Protein AF-0000000084825171 (afdb_homodimer)

Solvent-accessible surface area (backbone atoms only — not comparable to full-atom values): 63905 Å² total; per-residue (Å²): 72,92,65,50,68,44,88,76,78,43,80,84,52,40,71,54,36,52,53,50,46,59,68,28,72,63,32,46,50,31,42,51,51,48,53,57,51,54,68,60,56,73,58,85,84,44,81,66,50,57,52,48,49,49,51,48,53,42,51,45,36,43,31,54,72,66,54,45,57,58,67,52,37,64,46,62,78,41,59,73,75,48,36,70,67,55,70,53,28,40,68,54,41,49,46,29,39,54,70,18,50,23,52,57,61,36,44,61,56,52,53,44,41,52,76,36,63,24,17,41,34,44,49,69,48,69,61,42,85,61,13,34,35,42,37,31,40,25,32,55,37,86,81,52,26,41,72,44,65,34,46,74,48,43,48,78,45,42,60,82,43,27,67,52,51,51,58,59,58,49,52,33,65,78,68,61,38,54,54,68,27,51,29,23,42,37,43,64,80,45,57,48,39,60,27,93,70,79,4,33,50,55,51,47,26,62,75,41,70,43,75,61,39,67,55,60,39,47,47,55,51,43,44,48,30,50,50,47,14,48,67,42,36,93,61,55,64,69,57,52,43,37,52,53,30,53,65,35,53,68,26,19,45,52,44,49,50,40,42,52,35,14,54,72,75,70,44,82,72,68,82,70,47,75,56,41,89,86,44,77,70,33,54,48,56,30,40,49,46,40,61,72,40,37,70,24,50,40,56,49,50,69,72,64,58,60,74,74,87,41,49,81,53,52,51,63,70,38,74,62,41,58,44,54,44,34,30,42,53,51,54,40,50,64,50,40,55,59,33,54,66,41,46,47,74,63,70,47,29,40,46,45,43,60,50,52,51,51,50,51,50,59,57,42,56,40,47,31,36,63,70,64,52,61,71,37,58,92,48,51,75,74,56,66,80,84,42,68,87,49,35,46,56,80,90,65,44,68,46,40,69,69,25,52,56,45,31,76,74,52,73,75,75,56,64,65,31,55,52,42,21,53,49,38,27,48,52,40,45,66,71,66,52,72,78,79,37,64,58,38,64,42,33,36,62,67,32,74,89,49,68,77,73,69,50,71,68,46,51,54,50,42,38,65,47,36,57,53,90,68,52,74,68,44,50,53,47,30,55,54,29,60,63,43,42,71,71,67,56,63,69,74,84,53,62,78,47,86,44,62,44,43,38,45,23,55,48,43,66,40,54,32,86,87,78,66,40,56,58,35,50,53,49,34,51,51,44,51,60,61,46,36,39,70,50,33,62,48,69,54,65,49,60,59,49,56,50,60,54,55,34,87,86,34,70,79,64,48,62,69,56,50,31,26,48,48,28,36,38,56,47,62,41,64,87,48,58,47,68,67,58,84,78,50,71,67,47,50,58,60,48,97,74,91,65,50,70,44,88,78,80,42,81,84,54,40,70,53,35,53,54,51,46,59,67,28,71,63,32,45,50,31,43,51,52,48,53,56,50,53,66,60,56,72,59,87,84,45,82,67,51,58,52,47,48,49,49,48,51,42,52,46,37,45,30,56,70,66,55,44,55,59,68,53,36,66,46,63,77,44,59,73,75,47,35,70,68,54,71,54,28,39,68,56,42,49,45,29,39,55,69,19,50,22,51,58,61,36,44,60,54,52,54,45,40,52,73,35,63,26,17,41,33,45,48,69,47,67,60,41,87,61,15,33,35,41,37,30,40,26,34,56,38,85,81,54,26,40,72,44,66,34,45,75,48,44,48,80,46,42,59,82,45,28,67,53,49,52,58,61,58,50,52,34,64,79,69,62,38,54,54,69,25,51,28,23,42,36,44,62,80,46,55,47,40,60,26,94,70,79,4,32,49,54,52,47,26,62,75,39,70,44,74,61,40,67,55,60,40,48,47,55,51,44,44,48,30,50,50,48,14,48,67,43,37,93,62,56,62,67,57,51,42,38,53,53,28,52,64,34,54,69,27,17,43,53,46,49,49,42,44,52,35,13,55,72,73,68,44,84,72,67,82,70,47,75,55,42,88,86,44,77,70,31,57,50,56,30,41,50,45,42,61,71,39,38,70,23,49,38,57,48,50,68,71,64,59,60,74,76,87,40,48,80,53,52,51,63,71,38,76,61,42,57,44,53,43,34,30,43,51,52,54,39,48,65,48,39,56,58,32,54,66,43,47,46,73,63,66,46,29,40,47,46,41,62,50,51,51,49,50,52,50,58,56,42,56,38,47,31,36,62,68,63,52,61,71,36,59,92,47,51,76,74,56,66,78,82,42,69,88,49,34,47,57,80,89,65,43,68,47,39,69,69,24,52,56,45,30,76,74,48,74,74,76,56,64,66,31,54,52,42,20,53,49,38,28,49,52,42,45,67,71,66,52,70,77,78,36,65,59,38,62,43,33,35,62,64,32,73,89,50,66,80,73,70,50,71,67,46,50,53,50,42,39,65,47,36,57,52,91,69,52,75,66,44,50,52,48,28,56,55,30,61,63,44,42,71,71,68,57,63,66,76,85,53,62,77,48,87,44,63,42,42,39,45,22,56,48,42,65,39,54,32,87,87,81,65,40,55,58,33,52,53,48,35,52,50,45,52,60,62,45,36,40,69,51,34,63,48,69,54,65,49,60,58,49,56,50,60,54,56,36,87,84,34,69,80,62,48,62,69,56,50,32,25,48,47,29,37,38,55,47,61,41,65,87,47,58,48,70,67,60,84,79,49,72,68,47,50,56,58,49,99

Organism: Latimeria chalumnae (NCBI:txid7897)

Sequence (1184 aa):
CTICWSHFSVKYKGLGDRVGHRQGPQHAAAASEMALQSSVSSFIQTDSDDKVIEAETRSACFLIKHNVPLGASDHATITRKIAQKYASKRSKTTAIIYHALAPEFTQETITASRSGPFTLRLDTSSDTEDKLFLILIRHCHAQTGEIKVALLDLPVCNIGTAESLLECVNVFKCFQIPWQNVVALLCDSTSVNVGQHNSLKTLIEKVSSADLFTLGCTCHLISLCASKAASALSIAVGDVLIRVFYYLDKSAKRKHLLKEYADFVGIEYRKILKRAPTRWLSLGRCVDRFLIMLPASCTFFCRKISTRKLLGIWLVKGPEVKLYMSFSSANVPIFEEANKLFQYETPCIYLVNSALCDFMKKLLLRQIKPNVVADLGTQARKLDFKNTDNQLPNSELFIGFSTKQYIQLNEELSNADVRKYYVNAFDYIVRKFPMEDTVLTCAGLMDYNQRGRYTFQNVETLIGKLSGSFTRQEMDALYDESLSYEQTITPCAHAGFLRQDLLWGAISQIKNPVTGKAACRTLTKLAQLVLTPPHSNADIEHFSMVHKNKTELRSSLSPGIHGALMKMKINSLKADFCYNIPLTASLLQKAKCTICWSHFSVKYKGLGDRVGHRQGPQHAAAASEMALQSSVSSFIQTDSDDKVIEAETRSACFLIKHNVPLGASDHATITRKIAQKYASKRSKTTAIIYHALAPEFTQETITASRSGPFTLRLDTSSDTEDKLFLILIRHCHAQTGEIKVALLDLPVCNIGTAESLLECVNVFKCFQIPWQNVVALLCDSTSVNVGQHNSLKTLIEKVSSADLFTLGCTCHLISLCASKAASALSIAVGDVLIRVFYYLDKSAKRKHLLKEYADFVGIEYRKILKRAPTRWLSLGRCVDRFLIMLPASCTFFCRKISTRKLLGIWLVKGPEVKLYMSFSSANVPIFEEANKLFQYETPCIYLVNSALCDFMKKLLLRQIKPNVVADLGTQARKLDFKNTDNQLPNSELFIGFSTKQYIQLNEELSNADVRKYYVNAFDYIVRKFPMEDTVLTCAGLMDYNQRGRYTFQNVETLIGKLSGSFTRQEMDALYDESLSYEQTITPCAHAGFLRQDLLWGAISQIKNPVTGKAACRTLTKLAQLVLTPPHSNADIEHFSMVHKNKTELRSSLSPGIHGALMKMKINSLKADFCYNIPLTASLLQKAK

Structure (mmCIF, N/CA/C/O backbone):
data_AF-0000000084825171-model_v1
#
loop_
_entity.id
_entity.type
_entity.pdbx_description
1 polymer 'DUF4371 domain-containing protein'
#
loop_
_atom_site.group_PDB
_atom_site.id
_atom_site.type_symbol
_atom_site.label_atom_id
_atom_site.label_alt_id
_atom_site.label_comp_id
_atom_site.label_asym_id
_atom_site.label_entity_id
_atom_site.label_seq_id
_atom_site.pdbx_PDB_ins_code
_atom_site.Cartn_x
_atom_site.Cartn_y
_atom_site.Cartn_z
_atom_site.occupancy
_atom_site.B_iso_or_equiv
_atom_site.auth_seq_id
_atom_site.auth_comp_id
_atom_site.auth_asym_id
_atom_site.auth_atom_id
_atom_site.pdbx_PDB_model_num
ATOM 1 N N . CYS A 1 1 ? -12.703 -16.234 21.594 1 56.69 1 CYS A N 1
ATOM 2 C CA . CYS A 1 1 ? -14.047 -16.172 22.156 1 56.69 1 CYS A CA 1
ATOM 3 C C . CYS A 1 1 ? -15.078 -15.906 21.062 1 56.69 1 CYS A C 1
ATOM 5 O O . CYS A 1 1 ? -14.961 -14.938 20.312 1 56.69 1 CYS A O 1
ATOM 7 N N . THR A 1 2 ? -16.109 -16.812 21.047 1 60.06 2 THR A N 1
ATOM 8 C CA . THR A 1 2 ? -17.125 -16.766 20 1 60.06 2 THR A CA 1
ATOM 9 C C . THR A 1 2 ? -18.047 -15.562 20.203 1 60.06 2 THR A C 1
ATOM 11 O O . THR A 1 2 ? -18.797 -15.188 19.297 1 60.06 2 THR A O 1
ATOM 14 N N . ILE A 1 3 ? -18.125 -14.945 21.312 1 57.69 3 ILE A N 1
ATOM 15 C CA . ILE A 1 3 ? -19.031 -13.867 21.656 1 57.69 3 ILE A CA 1
ATOM 16 C C . ILE A 1 3 ? -18.406 -12.523 21.297 1 57.69 3 ILE A C 1
ATOM 18 O O . ILE A 1 3 ? -19.016 -11.711 20.594 1 57.69 3 ILE A O 1
ATOM 22 N N . CYS A 1 4 ? -17.375 -12.352 21.766 1 53.16 4 CYS A N 1
ATOM 23 C CA . CYS A 1 4 ? -16.766 -11.047 21.547 1 53.16 4 CYS A CA 1
ATOM 24 C C . CYS A 1 4 ? -15.672 -11.125 20.484 1 53.16 4 CYS A C 1
ATOM 26 O O . CYS A 1 4 ? -14.977 -10.141 20.234 1 53.16 4 CYS A O 1
ATOM 28 N N . TRP A 1 5 ? -15.445 -12.336 19.844 1 51.69 5 TRP A N 1
ATOM 29 C CA . TRP A 1 5 ? -14.594 -12.727 18.719 1 51.69 5 TRP A CA 1
ATOM 30 C C . TRP A 1 5 ? -13.141 -12.32 18.984 1 51.69 5 TRP A C 1
ATOM 32 O O . TRP A 1 5 ? -12.422 -11.953 18.047 1 51.69 5 TRP A O 1
ATOM 42 N N . SER A 1 6 ? -12.75 -12.227 20.141 1 55.81 6 SER A N 1
ATOM 43 C CA . SER A 1 6 ? -11.383 -11.969 20.578 1 55.81 6 SER A CA 1
ATOM 44 C C . SER A 1 6 ? -10.625 -13.273 20.812 1 55.81 6 SER A C 1
ATOM 46 O O . SER A 1 6 ? -11.227 -14.305 21.109 1 55.81 6 SER A O 1
ATOM 48 N N . HIS A 1 7 ? -9.398 -13.383 20.328 1 61.5 7 HIS A N 1
ATOM 49 C CA . HIS A 1 7 ? -8.539 -14.5 20.703 1 61.5 7 HIS A CA 1
ATOM 50 C C . HIS A 1 7 ? -7.664 -14.133 21.906 1 61.5 7 HIS A C 1
ATOM 52 O O . HIS A 1 7 ? -7.109 -13.031 21.953 1 61.5 7 HIS A O 1
ATOM 58 N N . PHE A 1 8 ? -7.836 -14.82 23.125 1 60.78 8 PHE A N 1
ATOM 59 C CA . PHE A 1 8 ? -7.016 -14.602 24.312 1 60.78 8 PHE A CA 1
ATOM 60 C C . PHE A 1 8 ? -6.297 -15.883 24.719 1 60.78 8 PHE A C 1
ATOM 62 O O . PHE A 1 8 ? -6.75 -16.984 24.391 1 60.78 8 PHE A O 1
ATOM 69 N N . SER A 1 9 ? -5.051 -15.688 25.172 1 58.34 9 SER A N 1
ATOM 70 C CA . SER A 1 9 ? -4.289 -16.859 25.625 1 58.34 9 SER A CA 1
ATOM 71 C C . SER A 1 9 ? -4.738 -17.312 27.016 1 58.34 9 SER A C 1
ATOM 73 O O . SER A 1 9 ? -4.973 -16.484 27.891 1 58.34 9 SER A O 1
ATOM 75 N N . VAL A 1 10 ? -5.035 -18.562 27.125 1 57 10 VAL A N 1
ATOM 76 C CA . VAL A 1 10 ? -5.375 -19.172 28.406 1 57 10 VAL A CA 1
ATOM 77 C C . VAL A 1 10 ? -4.133 -19.828 29.016 1 57 10 VAL A C 1
ATOM 79 O O . VAL A 1 10 ? -4.246 -20.688 29.891 1 57 10 VAL A O 1
ATOM 82 N N . LYS A 1 11 ? -3.035 -19.578 28.5 1 56.28 11 LYS A N 1
ATOM 83 C CA . LYS A 1 11 ? -1.824 -20.281 28.906 1 56.28 11 LYS A CA 1
ATOM 84 C C . LYS A 1 11 ? -1.428 -19.922 30.344 1 56.28 11 LYS A C 1
ATOM 86 O O . LYS A 1 11 ? -0.804 -20.719 31.031 1 56.28 11 LYS A O 1
ATOM 91 N N . TYR A 1 12 ? -1.75 -18.812 30.828 1 54.28 12 TYR A N 1
ATOM 92 C CA . TYR A 1 12 ? -1.228 -18.375 32.125 1 54.28 12 TYR A CA 1
ATOM 93 C C . TYR A 1 12 ? -2.146 -18.812 33.25 1 54.28 12 TYR A C 1
ATOM 95 O O . TYR A 1 12 ? -1.704 -19.469 34.219 1 54.28 12 TYR A O 1
ATOM 103 N N . LYS A 1 13 ? -3.486 -18.484 33.219 1 63.19 13 LYS A N 1
ATOM 104 C CA . LYS A 1 13 ? -4.344 -18.812 34.375 1 63.19 13 LYS A CA 1
ATOM 105 C C . LYS A 1 13 ? -5.406 -19.828 33.969 1 63.19 13 LYS A C 1
ATOM 107 O O . LYS A 1 13 ? -6.273 -20.172 34.781 1 63.19 13 LYS A O 1
ATOM 112 N N . GLY A 1 14 ? -5.188 -20.281 32.844 1 56.62 14 GLY A N 1
ATOM 113 C CA . GLY A 1 14 ? -6.18 -21.25 32.375 1 56.62 14 GLY A CA 1
ATOM 114 C C . GLY A 1 14 ? -7.602 -20.734 32.469 1 56.62 14 GLY A C 1
ATOM 115 O O . GLY A 1 14 ? -7.969 -19.797 31.781 1 56.62 14 GLY A O 1
ATOM 116 N N . LEU A 1 15 ? -8.258 -21.406 33.594 1 63.34 15 LEU A N 1
ATOM 117 C CA . LEU A 1 15 ? -9.633 -21.031 33.906 1 63.34 15 LEU A CA 1
ATOM 118 C C . LEU A 1 15 ? -9.727 -19.562 34.312 1 63.34 15 LEU A C 1
ATOM 120 O O . LEU A 1 15 ? -10.695 -18.875 33.938 1 63.34 15 LEU A O 1
ATOM 124 N N . GLY A 1 16 ? -8.797 -19.094 34.906 1 66.69 16 GLY A N 1
ATOM 125 C CA . GLY A 1 16 ? -8.773 -17.703 35.344 1 66.69 16 GLY A CA 1
ATOM 126 C C . GLY A 1 16 ? -8.688 -16.719 34.188 1 66.69 16 GLY A C 1
ATOM 127 O O . GLY A 1 16 ? -9.32 -15.672 34.188 1 66.69 16 GLY A O 1
ATOM 128 N N . ASP A 1 17 ? -8.047 -17.078 33.125 1 66.69 17 ASP A N 1
ATOM 129 C CA . ASP A 1 17 ? -7.961 -16.25 31.922 1 66.69 17 ASP A CA 1
ATOM 130 C C . ASP A 1 17 ? -9.305 -16.188 31.188 1 66.69 17 ASP A C 1
ATOM 132 O O . ASP A 1 17 ? -9.703 -15.133 30.703 1 66.69 17 ASP A O 1
ATOM 136 N N . ARG A 1 18 ? -9.992 -17.281 31.25 1 70.5 18 ARG A N 1
ATOM 137 C CA . ARG A 1 18 ? -11.32 -17.328 30.656 1 70.5 18 ARG A CA 1
ATOM 138 C C . ARG A 1 18 ? -12.305 -16.453 31.438 1 70.5 18 ARG A C 1
ATOM 140 O O . ARG A 1 18 ? -13.109 -15.742 30.844 1 70.5 18 ARG A O 1
ATOM 147 N N . VAL A 1 19 ? -12.219 -16.562 32.812 1 70.06 19 VAL A N 1
ATOM 148 C CA . VAL A 1 19 ? -13.086 -15.781 33.688 1 70.06 19 VAL A CA 1
ATOM 149 C C . VAL A 1 19 ? -12.75 -14.297 33.562 1 70.06 19 VAL A C 1
ATOM 151 O O . VAL A 1 19 ? -13.656 -13.453 33.5 1 70.06 19 VAL A O 1
ATOM 154 N N . GLY A 1 20 ? -11.562 -14.008 33.438 1 72 20 GLY A N 1
ATOM 155 C CA . GLY A 1 20 ? -11.156 -12.633 33.25 1 72 20 GLY A CA 1
ATOM 156 C C . GLY A 1 20 ? -11.609 -12.07 31.906 1 72 20 GLY A C 1
ATOM 157 O O . GLY A 1 20 ? -12.086 -10.938 31.828 1 72 20 GLY A O 1
ATOM 158 N N . HIS A 1 21 ? -11.539 -12.852 30.891 1 71.69 21 HIS A N 1
ATOM 159 C CA . HIS A 1 21 ? -12.062 -12.453 29.594 1 71.69 21 HIS A CA 1
ATOM 160 C C . HIS A 1 21 ? -13.562 -12.203 29.641 1 71.69 21 HIS A C 1
ATOM 162 O O . HIS A 1 21 ? -14.055 -11.195 29.125 1 71.69 21 HIS A O 1
ATOM 168 N N . ARG A 1 22 ? -14.234 -13.125 30.156 1 70.25 22 ARG A N 1
ATOM 169 C CA . ARG A 1 22 ? -15.688 -13.047 30.297 1 70.25 22 ARG A CA 1
ATOM 170 C C . ARG A 1 22 ? -16.094 -11.773 31.047 1 70.25 22 ARG A C 1
ATOM 172 O O . ARG A 1 22 ? -17.156 -11.195 30.75 1 70.25 22 ARG A O 1
ATOM 179 N N . GLN A 1 23 ? -15.312 -11.281 31.922 1 67.31 23 GLN A N 1
ATOM 180 C CA . GLN A 1 23 ? -15.633 -10.117 32.75 1 67.31 23 GLN A CA 1
ATOM 181 C C . GLN A 1 23 ? -15.086 -8.836 32.125 1 67.31 23 GLN A C 1
ATOM 183 O O . GLN A 1 23 ? -15.32 -7.738 32.625 1 67.31 23 GLN A O 1
ATOM 188 N N . GLY A 1 24 ? -14.367 -9.016 31.078 1 69 24 GLY A N 1
ATOM 189 C CA . GLY A 1 24 ? -13.797 -7.848 30.422 1 69 24 GLY A CA 1
ATOM 190 C C . GLY A 1 24 ? -14.836 -6.977 29.75 1 69 24 GLY A C 1
ATOM 191 O O . GLY A 1 24 ? -15.883 -7.469 29.328 1 69 24 GLY A O 1
ATOM 192 N N . PRO A 1 25 ? -14.586 -5.742 29.656 1 69.06 25 PRO A N 1
ATOM 193 C CA . PRO A 1 25 ? -15.609 -4.84 29.125 1 69.06 25 PRO A CA 1
ATOM 194 C C . PRO A 1 25 ? -15.945 -5.121 27.656 1 69.06 25 PRO A C 1
ATOM 196 O O . PRO A 1 25 ? -17.109 -5.027 27.25 1 69.06 25 PRO A O 1
ATOM 199 N N . GLN A 1 26 ? -15.086 -5.617 26.969 1 62.16 26 GLN A N 1
ATOM 200 C CA . GLN A 1 26 ? -15.328 -5.898 25.547 1 62.16 26 GLN A CA 1
ATOM 201 C C . GLN A 1 26 ? -16.203 -7.137 25.391 1 62.16 26 GLN A C 1
ATOM 203 O O . GLN A 1 26 ? -17.125 -7.148 24.562 1 62.16 26 GLN A O 1
ATOM 208 N N . HIS A 1 27 ? -15.891 -8.102 26.125 1 64.69 27 HIS A N 1
ATOM 209 C CA . HIS A 1 27 ? -16.719 -9.305 26.094 1 64.69 27 HIS A CA 1
ATOM 210 C C . HIS A 1 27 ? -18.109 -9.023 26.641 1 64.69 27 HIS A C 1
ATOM 212 O O . HIS A 1 27 ? -19.109 -9.445 26.062 1 64.69 27 HIS A O 1
ATOM 218 N N . ALA A 1 28 ? -18.234 -8.297 27.719 1 66.88 28 ALA A N 1
ATOM 219 C CA . ALA A 1 28 ? -19.516 -7.949 28.328 1 66.88 28 ALA A CA 1
ATOM 220 C C . ALA A 1 28 ? -20.375 -7.121 27.375 1 66.88 28 ALA A C 1
ATOM 222 O O . ALA A 1 28 ? -21.578 -7.355 27.25 1 66.88 28 ALA A O 1
ATOM 223 N N . ALA A 1 29 ? -19.828 -6.328 26.641 1 62.91 29 ALA A N 1
ATOM 224 C CA . ALA A 1 29 ? -20.547 -5.508 25.672 1 62.91 29 ALA A CA 1
ATOM 225 C C . ALA A 1 29 ? -20.969 -6.34 24.469 1 62.91 29 ALA A C 1
ATOM 227 O O . ALA A 1 29 ? -22.109 -6.238 24 1 62.91 29 ALA A O 1
ATOM 228 N N . ALA A 1 30 ? -20.141 -7.223 24.047 1 60.22 30 ALA A N 1
ATOM 229 C CA . ALA A 1 30 ? -20.469 -8.117 22.938 1 60.22 30 ALA A CA 1
ATOM 230 C C . ALA A 1 30 ? -21.531 -9.125 23.344 1 60.22 30 ALA A C 1
ATOM 232 O O . ALA A 1 30 ? -22.453 -9.422 22.578 1 60.22 30 ALA A O 1
ATOM 233 N N . ALA A 1 31 ? -21.469 -9.555 24.531 1 62.09 31 ALA A N 1
ATOM 234 C CA . ALA A 1 31 ? -22.453 -10.484 25.062 1 62.09 31 ALA A CA 1
ATOM 235 C C . ALA A 1 31 ? -23.797 -9.805 25.266 1 62.09 31 ALA A C 1
ATOM 237 O O . ALA A 1 31 ? -24.844 -10.398 24.984 1 62.09 31 ALA A O 1
ATOM 238 N N . SER A 1 32 ? -23.766 -8.602 25.703 1 58.75 32 SER A N 1
ATOM 239 C CA . SER A 1 32 ? -25.016 -7.84 25.844 1 58.75 32 SER A CA 1
ATOM 240 C C . SER A 1 32 ? -25.625 -7.547 24.484 1 58.75 32 SER A C 1
ATOM 242 O O . SER A 1 32 ? -26.844 -7.633 24.312 1 58.75 32 SER A O 1
ATOM 244 N N . GLU A 1 33 ? -24.875 -7.297 23.547 1 51.22 33 GLU A N 1
ATOM 245 C CA . GLU A 1 33 ? -25.344 -7.066 22.188 1 51.22 33 GLU A CA 1
ATOM 246 C C . GLU A 1 33 ? -25.812 -8.359 21.547 1 51.22 33 GLU A C 1
ATOM 248 O O . GLU A 1 33 ? -26.828 -8.367 20.844 1 51.22 33 GLU A O 1
ATOM 253 N N . MET A 1 34 ? -25.188 -9.375 21.812 1 48.91 34 MET A N 1
ATOM 254 C CA . MET A 1 34 ? -25.641 -10.688 21.359 1 48.91 34 MET A CA 1
ATOM 255 C C . MET A 1 34 ? -26.938 -11.094 22.047 1 48.91 34 MET A C 1
ATOM 257 O O . MET A 1 34 ? -27.812 -11.695 21.422 1 48.91 34 MET A O 1
ATOM 261 N N . ALA A 1 35 ? -27.062 -10.906 23.328 1 47.69 35 ALA A N 1
ATOM 262 C CA . ALA A 1 35 ? -28.281 -11.172 24.078 1 47.69 35 ALA A CA 1
ATOM 263 C C . ALA A 1 35 ? -29.438 -10.312 23.578 1 47.69 35 ALA A C 1
ATOM 265 O O . ALA A 1 35 ? -30.578 -10.773 23.5 1 47.69 35 ALA A O 1
ATOM 266 N N . LEU A 1 36 ? -29.203 -9.148 23.281 1 39.75 36 LEU A N 1
ATOM 267 C CA . LEU A 1 36 ? -30.234 -8.305 22.703 1 39.75 36 LEU A CA 1
ATOM 268 C C . LEU A 1 36 ? -30.594 -8.781 21.297 1 39.75 36 LEU A C 1
ATOM 270 O O . LEU A 1 36 ? -31.766 -8.711 20.891 1 39.75 36 LEU A O 1
ATOM 274 N N . GLN A 1 37 ? -29.703 -9.375 20.609 1 38.69 37 GLN A N 1
ATOM 275 C CA . GLN A 1 37 ? -29.984 -9.922 19.297 1 38.69 37 GLN A CA 1
ATOM 276 C C . GLN A 1 37 ? -30.734 -11.25 19.391 1 38.69 37 GLN A C 1
ATOM 278 O O . GLN A 1 37 ? -31.547 -11.57 18.531 1 38.69 37 GLN A O 1
ATOM 283 N N . SER A 1 38 ? -30.484 -12.086 20.406 1 36.69 38 SER A N 1
ATOM 284 C CA . SER A 1 38 ? -31.25 -13.32 20.578 1 36.69 38 SER A CA 1
ATOM 285 C C . SER A 1 38 ? -32.719 -13.031 20.844 1 36.69 38 SER A C 1
ATOM 287 O O . SER A 1 38 ? -33.594 -13.773 20.406 1 36.69 38 SER A O 1
ATOM 289 N N . SER A 1 39 ? -33 -12.133 21.734 1 33.31 39 SER A N 1
ATOM 290 C CA . SER A 1 39 ? -34.406 -11.891 22.047 1 33.31 39 SER A CA 1
ATOM 291 C C . SER A 1 39 ? -35.188 -11.352 20.844 1 33.31 39 SER A C 1
ATOM 293 O O . SER A 1 39 ? -36.406 -11.43 20.781 1 33.31 39 SER A O 1
ATOM 295 N N . VAL A 1 40 ? -34.531 -10.648 20.078 1 31.94 40 VAL A N 1
ATOM 296 C CA . VAL A 1 40 ? -35.25 -10.172 18.906 1 31.94 40 VAL A CA 1
ATOM 297 C C . VAL A 1 40 ? -35.406 -11.297 17.891 1 31.94 40 VAL A C 1
ATOM 299 O O . VAL A 1 40 ? -36.062 -11.133 16.859 1 31.94 40 VAL A O 1
ATOM 302 N N . SER A 1 41 ? -34.812 -12.406 18.109 1 30.92 41 SER A N 1
ATOM 303 C CA . SER A 1 41 ? -34.906 -13.539 17.188 1 30.92 41 SER A CA 1
ATOM 304 C C . SER A 1 41 ? -36.312 -14.094 17.109 1 30.92 41 SER A C 1
ATOM 306 O O . SER A 1 41 ? -36.625 -14.898 16.234 1 30.92 41 SER A O 1
ATOM 308 N N . SER A 1 42 ? -37.031 -14.117 18.156 1 30.66 42 SER A N 1
ATOM 309 C CA . SER A 1 42 ? -38.344 -14.789 18.141 1 30.66 42 SER A CA 1
ATOM 310 C C . SER A 1 42 ? -39.312 -14.078 17.219 1 30.66 42 SER A C 1
ATOM 312 O O . SER A 1 42 ? -40.5 -14.461 17.125 1 30.66 42 SER A O 1
ATOM 314 N N . PHE A 1 43 ? -39.125 -12.883 17 1 27.7 43 PHE A N 1
ATOM 315 C CA . PHE A 1 43 ? -40.219 -12.383 16.203 1 27.7 43 PHE A CA 1
ATOM 316 C C . PHE A 1 43 ? -40.312 -13.117 14.867 1 27.7 43 PHE A C 1
ATOM 318 O O . PHE A 1 43 ? -39.312 -13.656 14.383 1 27.7 43 PHE A O 1
ATOM 325 N N . ILE A 1 44 ? -41.531 -13.18 14.102 1 30.05 44 ILE A N 1
ATOM 326 C CA . ILE A 1 44 ? -42.125 -13.844 12.938 1 30.05 44 ILE A CA 1
ATOM 327 C C . ILE A 1 44 ? -41.156 -13.75 11.758 1 30.05 44 ILE A C 1
ATOM 329 O O . ILE A 1 44 ? -40.781 -12.656 11.328 1 30.05 44 ILE A O 1
ATOM 333 N N . GLN A 1 45 ? -40.312 -14.664 11.383 1 37.06 45 GLN A N 1
ATOM 334 C CA . GLN A 1 45 ? -39.438 -15.117 10.305 1 37.06 45 GLN A CA 1
ATOM 335 C C . GLN A 1 45 ? -40.031 -14.789 8.938 1 37.06 45 GLN A C 1
ATOM 337 O O . GLN A 1 45 ? -40.844 -15.562 8.406 1 37.06 45 GLN A O 1
ATOM 342 N N . THR A 1 46 ? -40.656 -13.711 8.711 1 39.84 46 THR A N 1
ATOM 343 C CA . THR A 1 46 ? -41.344 -13.438 7.465 1 39.84 46 THR A CA 1
ATOM 344 C C . THR A 1 46 ? -40.375 -13.352 6.293 1 39.84 46 THR A C 1
ATOM 346 O O . THR A 1 46 ? -39.188 -13.133 6.492 1 39.84 46 THR A O 1
ATOM 349 N N . ASP A 1 47 ? -40.875 -13.656 5.02 1 47.5 47 ASP A N 1
ATOM 350 C CA . ASP A 1 47 ? -40.281 -13.523 3.691 1 47.5 47 ASP A CA 1
ATOM 351 C C . ASP A 1 47 ? -39.312 -12.359 3.645 1 47.5 47 ASP A C 1
ATOM 353 O O . ASP A 1 47 ? -38.281 -12.43 2.957 1 47.5 47 ASP A O 1
ATOM 357 N N . SER A 1 48 ? -39.531 -11.43 4.484 1 53.31 48 SER A N 1
ATOM 358 C CA . SER A 1 48 ? -38.75 -10.18 4.504 1 53.31 48 SER A CA 1
ATOM 359 C C . SER A 1 48 ? -37.375 -10.391 5.129 1 53.31 48 SER A C 1
ATOM 361 O O . SER A 1 48 ? -36.406 -9.766 4.707 1 53.31 48 SER A O 1
ATOM 363 N N . ASP A 1 49 ? -37.219 -11.469 5.949 1 60.78 49 ASP A N 1
ATOM 364 C CA . ASP A 1 49 ? -35.938 -11.664 6.668 1 60.78 49 ASP A CA 1
ATOM 365 C C . ASP A 1 49 ? -34.906 -12.336 5.781 1 60.78 49 ASP A C 1
ATOM 367 O O . ASP A 1 49 ? -33.719 -12.016 5.848 1 60.78 49 ASP A O 1
ATOM 371 N N . ASP A 1 50 ? -35.469 -13.148 4.891 1 71 50 ASP A N 1
ATOM 372 C CA . ASP A 1 50 ? -34.531 -13.836 4 1 71 50 ASP A CA 1
ATOM 373 C C . ASP A 1 50 ? -33.875 -12.859 3.027 1 71 50 ASP A C 1
ATOM 375 O O . ASP A 1 50 ? -32.719 -12.992 2.709 1 71 50 ASP A O 1
ATOM 379 N N . LYS A 1 51 ? -34.688 -11.875 2.803 1 72.88 51 LYS A N 1
ATOM 380 C CA . LYS A 1 51 ? -34.156 -10.898 1.859 1 72.88 51 LYS A CA 1
ATOM 381 C C . LYS A 1 51 ? -33.094 -10.031 2.514 1 72.88 51 LYS A C 1
ATOM 383 O O . LYS A 1 51 ? -32.125 -9.648 1.864 1 72.88 51 LYS A O 1
ATOM 388 N N . VAL A 1 52 ? -33.312 -9.891 3.77 1 78.38 52 VAL A N 1
ATOM 389 C CA . VAL A 1 52 ? -32.344 -9.086 4.508 1 78.38 52 VAL A CA 1
ATOM 390 C C . VAL A 1 52 ? -31.031 -9.859 4.66 1 78.38 52 VAL A C 1
ATOM 392 O O . VAL A 1 52 ? -29.953 -9.312 4.438 1 78.38 52 VAL A O 1
ATOM 395 N N . ILE A 1 53 ? -31.188 -11.148 4.957 1 83.38 53 ILE A N 1
ATOM 396 C CA . ILE A 1 53 ? -30 -11.969 5.172 1 83.38 53 ILE A CA 1
ATOM 397 C C . ILE A 1 53 ? -29.266 -12.156 3.852 1 83.38 53 ILE A C 1
ATOM 399 O O . ILE A 1 53 ? -28.031 -12.211 3.828 1 83.38 53 ILE A O 1
ATOM 403 N N . GLU A 1 54 ? -30.031 -12.258 2.879 1 83.19 54 GLU A N 1
ATOM 404 C CA . GLU A 1 54 ? -29.422 -12.359 1.559 1 83.19 54 GLU A CA 1
ATOM 405 C C . GLU A 1 54 ? -28.625 -11.094 1.219 1 83.19 54 GLU A C 1
ATOM 407 O O . GLU A 1 54 ? -27.516 -11.18 0.688 1 83.19 54 GLU A O 1
ATOM 412 N N . ALA A 1 55 ? -29.234 -9.977 1.527 1 79.56 55 ALA A N 1
ATOM 413 C CA . ALA A 1 55 ? -28.562 -8.703 1.259 1 79.56 55 ALA A CA 1
ATOM 414 C C . ALA A 1 55 ? -27.281 -8.57 2.082 1 79.56 55 ALA A C 1
ATOM 416 O O . ALA A 1 55 ? -26.266 -8.086 1.584 1 79.56 55 ALA A O 1
ATOM 417 N N . GLU A 1 56 ? -27.328 -9.008 3.227 1 84.56 56 GLU A N 1
ATOM 418 C CA . GLU A 1 56 ? -26.156 -8.953 4.105 1 84.56 56 GLU A CA 1
ATOM 419 C C . GLU A 1 56 ? -25.047 -9.875 3.611 1 84.56 56 GLU A C 1
ATOM 421 O O . GLU A 1 56 ? -23.875 -9.516 3.639 1 84.56 56 GLU A O 1
ATOM 426 N N . THR A 1 57 ? -25.469 -11.039 3.186 1 87.06 57 THR A N 1
ATOM 427 C CA . THR A 1 57 ? -24.5 -12.016 2.699 1 87.06 57 THR A CA 1
ATOM 428 C C . THR A 1 57 ? -23.859 -11.531 1.401 1 87.06 57 THR A C 1
ATOM 430 O O . THR A 1 57 ? -22.656 -11.688 1.209 1 87.06 57 THR A O 1
ATOM 433 N N . ARG A 1 58 ? -24.641 -10.953 0.643 1 83.81 58 ARG A N 1
ATOM 434 C CA . ARG A 1 58 ? -24.125 -10.43 -0.612 1 83.81 58 ARG A CA 1
ATOM 435 C C . ARG A 1 58 ? -23.188 -9.242 -0.365 1 83.81 58 ARG A C 1
ATOM 437 O O . ARG A 1 58 ? -22.188 -9.07 -1.064 1 83.81 58 ARG A O 1
ATOM 444 N N . SER A 1 59 ? -23.547 -8.406 0.577 1 84.88 59 SER A N 1
ATOM 445 C CA . SER A 1 59 ? -22.672 -7.301 0.964 1 84.88 59 SER A CA 1
ATOM 446 C C . SER A 1 59 ? -21.328 -7.809 1.467 1 84.88 59 SER A C 1
ATOM 448 O O . SER A 1 59 ? -20.281 -7.207 1.187 1 84.88 59 SER A O 1
ATOM 450 N N . ALA A 1 60 ? -21.375 -8.867 2.184 1 89.06 60 ALA A N 1
ATOM 451 C CA . ALA A 1 60 ? -20.125 -9.477 2.664 1 89.06 60 ALA A CA 1
ATOM 452 C C . ALA A 1 60 ? -19.266 -9.953 1.5 1 89.06 60 ALA A C 1
ATOM 454 O O . ALA A 1 60 ? -18.047 -9.75 1.506 1 89.06 60 ALA A O 1
ATOM 455 N N . CYS A 1 61 ? -19.891 -10.508 0.509 1 88.69 61 CYS A N 1
ATOM 456 C CA . CYS A 1 61 ? -19.172 -10.977 -0.665 1 88.69 61 CYS A CA 1
ATOM 457 C C . CYS A 1 61 ? -18.5 -9.82 -1.396 1 88.69 61 CYS A C 1
ATOM 459 O O . CYS A 1 61 ? -17.391 -9.953 -1.898 1 88.69 61 CYS A O 1
ATOM 461 N N . PHE A 1 62 ? -19.188 -8.719 -1.39 1 86.88 62 PHE A N 1
ATOM 462 C CA . PHE A 1 62 ? -18.625 -7.527 -2.023 1 86.88 62 PHE A CA 1
ATOM 463 C C . PHE A 1 62 ? -17.375 -7.055 -1.299 1 86.88 62 PHE A C 1
ATOM 465 O O . PHE A 1 62 ? -16.375 -6.727 -1.934 1 86.88 62 PHE A O 1
ATOM 472 N N . LEU A 1 63 ? -17.469 -7.012 0.01 1 88.44 63 LEU A N 1
ATOM 473 C CA . LEU A 1 63 ? -16.328 -6.566 0.808 1 88.44 63 LEU A CA 1
ATOM 474 C C . LEU A 1 63 ? -15.125 -7.488 0.606 1 88.44 63 LEU A C 1
ATOM 476 O O . LEU A 1 63 ? -13.992 -7.02 0.514 1 88.44 63 LEU A O 1
ATOM 480 N N . ILE A 1 64 ? -15.414 -8.758 0.479 1 89.56 64 ILE A N 1
ATOM 481 C CA . ILE A 1 64 ? -14.352 -9.75 0.302 1 89.56 64 ILE A CA 1
ATOM 482 C C . ILE A 1 64 ? -13.703 -9.562 -1.067 1 89.56 64 ILE A C 1
ATOM 484 O O . ILE A 1 64 ? -12.477 -9.469 -1.171 1 89.56 64 ILE A O 1
ATOM 488 N N . LYS A 1 65 ? -14.5 -9.5 -2.084 1 88.25 65 LYS A N 1
ATOM 489 C CA . LYS A 1 65 ? -14.023 -9.445 -3.463 1 88.25 65 LYS A CA 1
ATOM 490 C C . LYS A 1 65 ? -13.148 -8.219 -3.699 1 88.25 65 LYS A C 1
ATOM 492 O O . LYS A 1 65 ? -12.133 -8.289 -4.395 1 88.25 65 LYS A O 1
ATOM 497 N N . HIS A 1 66 ? -13.484 -7.191 -3.102 1 86.12 66 HIS A N 1
ATOM 498 C CA . HIS A 1 66 ? -12.812 -5.93 -3.412 1 86.12 66 HIS A CA 1
ATOM 499 C C . HIS A 1 66 ? -11.891 -5.504 -2.277 1 86.12 66 HIS A C 1
ATOM 501 O O . HIS A 1 66 ? -11.453 -4.352 -2.227 1 86.12 66 HIS A O 1
ATOM 507 N N . ASN A 1 67 ? -11.633 -6.336 -1.347 1 87.19 67 ASN A N 1
ATOM 508 C CA . ASN A 1 67 ? -10.68 -6.133 -0.259 1 87.19 67 ASN A CA 1
ATOM 509 C C . ASN A 1 67 ? -11.031 -4.902 0.575 1 87.19 67 ASN A C 1
ATOM 511 O O . ASN A 1 67 ? -10.156 -4.109 0.925 1 87.19 67 ASN A O 1
ATOM 515 N N . VAL A 1 68 ? -12.32 -4.633 0.788 1 88.06 68 VAL A N 1
ATOM 516 C CA . VAL A 1 68 ? -12.789 -3.521 1.614 1 88.06 68 VAL A CA 1
ATOM 517 C C . VAL A 1 68 ? -12.727 -3.914 3.088 1 88.06 68 VAL A C 1
ATOM 519 O O . VAL A 1 68 ? -13.109 -5.027 3.459 1 88.06 68 VAL A O 1
ATOM 522 N N . PRO A 1 69 ? -12.148 -2.945 3.92 1 86.94 69 PRO A N 1
ATOM 523 C CA . PRO A 1 69 ? -12.156 -3.266 5.348 1 86.94 69 PRO A CA 1
ATOM 524 C C . PRO A 1 69 ? -13.555 -3.631 5.859 1 86.94 69 PRO A C 1
ATOM 526 O O . PRO A 1 69 ? -14.547 -3.029 5.441 1 86.94 69 PRO A O 1
ATOM 529 N N . LEU A 1 70 ? -13.633 -4.586 6.758 1 88.12 70 LEU A N 1
ATOM 530 C CA . LEU A 1 70 ? -14.914 -5.086 7.238 1 88.12 70 LEU A CA 1
ATOM 531 C C . LEU A 1 70 ? -15.648 -4.016 8.039 1 88.12 70 LEU A C 1
ATOM 533 O O . LEU A 1 70 ? -16.875 -4.051 8.148 1 88.12 70 LEU A O 1
ATOM 537 N N . GLY A 1 71 ? -14.898 -3.08 8.57 1 84.62 71 GLY A N 1
ATOM 538 C CA . GLY A 1 71 ? -15.523 -1.975 9.281 1 84.62 71 GLY A CA 1
ATOM 539 C C . GLY A 1 71 ? -16.406 -1.112 8.391 1 84.62 71 GLY A C 1
ATOM 540 O O . GLY A 1 71 ? -17.266 -0.382 8.875 1 84.62 71 GLY A O 1
ATOM 541 N N . ALA A 1 72 ? -16.203 -1.139 7.121 1 85.06 72 ALA A N 1
ATOM 542 C CA . ALA A 1 72 ? -17 -0.373 6.168 1 85.06 72 ALA A CA 1
ATOM 543 C C . ALA A 1 72 ? -18.453 -0.844 6.164 1 85.06 72 ALA A C 1
ATOM 545 O O . ALA A 1 72 ? -19.344 -0.135 5.688 1 85.06 72 ALA A O 1
ATOM 546 N N . SER A 1 73 ? -18.672 -2.043 6.637 1 83.62 73 SER A N 1
ATOM 547 C CA . SER A 1 73 ? -20.031 -2.57 6.688 1 83.62 73 SER A CA 1
ATOM 548 C C . SER A 1 73 ? -20.938 -1.676 7.523 1 83.62 73 SER A C 1
ATOM 550 O O . SER A 1 73 ? -22.156 -1.648 7.316 1 83.62 73 SER A O 1
ATOM 552 N N . ASP A 1 74 ? -20.344 -0.945 8.398 1 76.19 74 ASP A N 1
ATOM 553 C CA . ASP A 1 74 ? -21.109 -0.018 9.227 1 76.19 74 ASP A CA 1
ATOM 554 C C . ASP A 1 74 ? -21.734 1.085 8.375 1 76.19 74 ASP A C 1
ATOM 556 O O . ASP A 1 74 ? -22.672 1.749 8.805 1 76.19 74 ASP A O 1
ATOM 560 N N . HIS A 1 75 ? -21.109 1.329 7.246 1 74.25 75 HIS A N 1
ATOM 561 C CA . HIS A 1 75 ? -21.578 2.381 6.348 1 74.25 75 HIS A CA 1
ATOM 562 C C . HIS A 1 75 ? -22.406 1.804 5.211 1 74.25 75 HIS A C 1
ATOM 564 O O . HIS A 1 75 ? -22.844 2.537 4.324 1 74.25 75 HIS A O 1
ATOM 570 N N . ALA A 1 76 ? -22.422 0.506 5.027 1 60.72 76 ALA A N 1
ATOM 571 C CA . ALA A 1 76 ? -23.109 -0.125 3.902 1 60.72 76 ALA A CA 1
ATOM 572 C C . ALA A 1 76 ? -24.547 0.335 3.814 1 60.72 76 ALA A C 1
ATOM 574 O O . ALA A 1 76 ? -25.266 0.381 4.824 1 60.72 76 ALA A O 1
ATOM 575 N N . THR A 1 77 ? -24.797 1.377 2.697 1 55.53 77 THR A N 1
ATOM 576 C CA . THR A 1 77 ? -26.062 2.061 2.459 1 55.53 77 THR A CA 1
ATOM 577 C C . THR A 1 77 ? -27.094 1.095 1.892 1 55.53 77 THR A C 1
ATOM 579 O O . THR A 1 77 ? -26.844 0.408 0.902 1 55.53 77 THR A O 1
ATOM 582 N N . ILE A 1 78 ? -27.906 0.404 2.66 1 51.81 78 ILE A N 1
ATOM 583 C CA . ILE A 1 78 ? -29.016 -0.338 2.094 1 51.81 78 ILE A CA 1
ATOM 584 C C . ILE A 1 78 ? -30.25 0.567 2.006 1 51.81 78 ILE A C 1
ATOM 586 O O . ILE A 1 78 ? -30.328 1.576 2.709 1 51.81 78 ILE A O 1
ATOM 590 N N . THR A 1 79 ? -30.969 0.558 0.977 1 50.59 79 THR A N 1
ATOM 591 C CA . THR A 1 79 ? -32.219 1.312 0.904 1 50.59 79 THR A CA 1
ATOM 592 C C . THR A 1 79 ? -32.781 1.539 2.299 1 50.59 79 THR A C 1
ATOM 594 O O . THR A 1 79 ? -32.562 0.736 3.207 1 50.59 79 THR A O 1
ATOM 597 N N . ARG A 1 80 ? -33.156 2.902 2.465 1 46.44 80 ARG A N 1
ATOM 598 C CA . ARG A 1 80 ? -33.719 3.312 3.748 1 46.44 80 ARG A CA 1
ATOM 599 C C . ARG A 1 80 ? -34.531 2.176 4.391 1 46.44 80 ARG A C 1
ATOM 601 O O . ARG A 1 80 ? -34.406 1.946 5.598 1 46.44 80 ARG A O 1
ATOM 608 N N . LYS A 1 81 ? -35.312 1.532 3.527 1 49.16 81 LYS A N 1
ATOM 609 C CA . LYS A 1 81 ? -36.156 0.478 4.078 1 49.16 81 LYS A CA 1
ATOM 610 C C . LYS A 1 81 ? -35.312 -0.708 4.547 1 49.16 81 LYS A C 1
ATOM 612 O O . LYS A 1 81 ? -35.562 -1.269 5.617 1 49.16 81 LYS A O 1
ATOM 617 N N . ILE A 1 82 ? -34.375 -1.068 3.729 1 52.56 82 ILE A N 1
ATOM 618 C CA . ILE A 1 82 ? -33.5 -2.172 4.094 1 52.56 82 ILE A CA 1
ATOM 619 C C . ILE A 1 82 ? -32.531 -1.71 5.16 1 52.56 82 ILE A C 1
ATOM 621 O O . ILE A 1 82 ? -32.188 -2.467 6.078 1 52.56 82 ILE A O 1
ATOM 625 N N . ALA A 1 83 ? -32.219 -0.494 5.035 1 54.97 83 ALA A N 1
ATOM 626 C CA . ALA A 1 83 ? -31.25 0.08 5.969 1 54.97 83 ALA A CA 1
ATOM 627 C C . ALA A 1 83 ? -31.766 0.007 7.406 1 54.97 83 ALA A C 1
ATOM 629 O O . ALA A 1 83 ? -30.984 -0.165 8.344 1 54.97 83 ALA A O 1
ATOM 630 N N . GLN A 1 84 ? -33.094 0.05 7.355 1 56.5 84 GLN A N 1
ATOM 631 C CA . GLN A 1 84 ? -33.656 0.032 8.695 1 56.5 84 GLN A CA 1
ATOM 632 C C . GLN A 1 84 ? -33.531 -1.341 9.344 1 56.5 84 GLN A C 1
ATOM 634 O O . GLN A 1 84 ? -33.406 -1.446 10.562 1 56.5 84 GLN A O 1
ATOM 639 N N . LYS A 1 85 ? -33.562 -2.344 8.43 1 58.81 85 LYS A N 1
ATOM 640 C CA . LYS A 1 85 ? -33.469 -3.693 8.977 1 58.81 85 LYS A CA 1
ATOM 641 C C . LYS A 1 85 ? -32.031 -4.238 8.867 1 58.81 85 LYS A C 1
ATOM 643 O O . LYS A 1 85 ? -31.703 -5.254 9.477 1 58.81 85 LYS A O 1
ATOM 648 N N . TYR A 1 86 ? -31.375 -3.592 7.977 1 62.5 86 TYR A N 1
ATOM 649 C CA . TYR A 1 86 ? -29.984 -4.008 7.77 1 62.5 86 TYR A CA 1
ATOM 650 C C . TYR A 1 86 ? -29.172 -3.801 9.031 1 62.5 86 TYR A C 1
ATOM 652 O O . TYR A 1 86 ? -29.094 -2.688 9.562 1 62.5 86 TYR A O 1
ATOM 660 N N . ALA A 1 87 ? -28.812 -4.84 9.617 1 65.31 87 ALA A N 1
ATOM 661 C CA . ALA A 1 87 ? -28.141 -4.746 10.914 1 65.31 87 ALA A CA 1
ATOM 662 C C . ALA A 1 87 ? -26.703 -5.234 10.828 1 65.31 87 ALA A C 1
ATOM 664 O O . ALA A 1 87 ? -26 -5.301 11.844 1 65.31 87 ALA A O 1
ATOM 665 N N . SER A 1 88 ? -26.312 -5.52 9.586 1 73.88 88 SER A N 1
ATOM 666 C CA . SER A 1 88 ? -25.016 -6.176 9.555 1 73.88 88 SER A CA 1
ATOM 667 C C . SER A 1 88 ? -23.891 -5.164 9.695 1 73.88 88 SER A C 1
ATOM 669 O O . SER A 1 88 ? -23.578 -4.426 8.758 1 73.88 88 SER A O 1
ATOM 671 N N . LYS A 1 89 ? -23.469 -5.133 10.859 1 79.44 89 LYS A N 1
ATOM 672 C CA . LYS A 1 89 ? -22.266 -4.344 11.141 1 79.44 89 LYS A CA 1
ATOM 673 C C . LYS A 1 89 ? -21.016 -5.207 11.078 1 79.44 89 LYS A C 1
ATOM 675 O O . LYS A 1 89 ? -21.031 -6.309 10.523 1 79.44 89 LYS A O 1
ATOM 680 N N . ARG A 1 90 ? -20.016 -4.758 11.523 1 83.38 90 ARG A N 1
ATOM 681 C CA . ARG A 1 90 ? -18.719 -5.387 11.383 1 83.38 90 ARG A CA 1
ATOM 682 C C . ARG A 1 90 ? -18.719 -6.789 11.984 1 83.38 90 ARG A C 1
ATOM 684 O O . ARG A 1 90 ? -18.297 -7.75 11.336 1 83.38 90 ARG A O 1
ATOM 691 N N . SER A 1 91 ? -19.219 -6.926 13.141 1 82.56 91 SER A N 1
ATOM 692 C CA . SER A 1 91 ? -19.172 -8.203 13.852 1 82.56 91 SER A CA 1
ATOM 693 C C . SER A 1 91 ? -20.047 -9.25 13.172 1 82.56 91 SER A C 1
ATOM 695 O O . SER A 1 91 ? -19.625 -10.398 13.016 1 82.56 91 SER A O 1
ATOM 697 N N . LYS A 1 92 ? -21.234 -8.875 12.859 1 85.62 92 LYS A N 1
ATOM 698 C CA . LYS A 1 92 ? -22.125 -9.812 12.18 1 85.62 92 LYS A CA 1
ATOM 699 C C . LYS A 1 92 ? -21.562 -10.188 10.805 1 85.62 92 LYS A C 1
ATOM 701 O O . LYS A 1 92 ? -21.641 -11.352 10.398 1 85.62 92 LYS A O 1
ATOM 706 N N . THR A 1 93 ? -21.094 -9.203 10.07 1 90.38 93 THR A N 1
ATOM 707 C CA . THR A 1 93 ? -20.5 -9.477 8.766 1 90.38 93 THR A CA 1
ATOM 708 C C . THR A 1 93 ? -19.344 -10.469 8.898 1 90.38 93 THR A C 1
ATOM 710 O O . THR A 1 93 ? -19.234 -11.398 8.102 1 90.38 93 THR A O 1
ATOM 713 N N . THR A 1 94 ? -18.531 -10.266 9.883 1 90.69 94 THR A N 1
ATOM 714 C CA . THR A 1 94 ? -17.422 -11.164 10.141 1 90.69 94 THR A CA 1
ATOM 715 C C . THR A 1 94 ? -17.922 -12.578 10.438 1 90.69 94 THR A C 1
ATOM 717 O O . THR A 1 94 ? -17.344 -13.555 9.969 1 90.69 94 THR A O 1
ATOM 720 N N . ALA A 1 95 ? -18.984 -12.656 11.172 1 90.19 95 ALA A N 1
ATOM 721 C CA . ALA A 1 95 ? -19.562 -13.953 11.523 1 90.19 95 ALA A CA 1
ATOM 722 C C . ALA A 1 95 ? -20.109 -14.656 10.289 1 90.19 95 ALA A C 1
ATOM 724 O O . ALA A 1 95 ? -19.953 -15.875 10.133 1 90.19 95 ALA A O 1
ATOM 725 N N . ILE A 1 96 ? -20.719 -13.953 9.453 1 92.56 96 ILE A N 1
ATOM 726 C CA . ILE A 1 96 ? -21.266 -14.516 8.227 1 92.56 96 ILE A CA 1
ATOM 727 C C . ILE A 1 96 ? -20.141 -15.109 7.383 1 92.56 96 ILE A C 1
ATOM 729 O O . ILE A 1 96 ? -20.266 -16.219 6.859 1 92.56 96 ILE A O 1
ATOM 733 N N . ILE A 1 97 ? -19.062 -14.398 7.289 1 93.31 97 ILE A N 1
ATOM 734 C CA . ILE A 1 97 ? -17.938 -14.828 6.473 1 93.31 97 ILE A CA 1
ATOM 735 C C . ILE A 1 97 ? -17.281 -16.062 7.086 1 93.31 97 ILE A C 1
ATOM 737 O O . ILE A 1 97 ? -17.031 -17.047 6.391 1 93.31 97 ILE A O 1
ATOM 741 N N . TYR A 1 98 ? -17.109 -16.016 8.375 1 92.19 98 TYR A N 1
ATOM 742 C CA . TYR A 1 98 ? -16.328 -17.031 9.07 1 92.19 98 TYR A CA 1
ATOM 743 C C . TYR A 1 98 ? -17.141 -18.297 9.273 1 92.19 98 TYR A C 1
ATOM 745 O O . TYR A 1 98 ? -16.625 -19.406 9.109 1 92.19 98 TYR A O 1
ATOM 753 N N . HIS A 1 99 ? -18.406 -18.203 9.57 1 91.25 99 HIS A N 1
ATOM 754 C CA . HIS A 1 99 ? -19.172 -19.375 9.984 1 91.25 99 HIS A CA 1
ATOM 755 C C . HIS A 1 99 ? -20.047 -19.891 8.844 1 91.25 99 HIS A C 1
ATOM 757 O O . HIS A 1 99 ? -20.422 -21.062 8.844 1 91.25 99 HIS A O 1
ATOM 763 N N . ALA A 1 100 ? -20.312 -19.062 7.945 1 93.12 100 ALA A N 1
ATOM 764 C CA . ALA A 1 100 ? -21.25 -19.516 6.926 1 93.12 100 ALA A CA 1
ATOM 765 C C . ALA A 1 100 ? -20.578 -19.609 5.559 1 93.12 100 ALA A C 1
ATOM 767 O O . ALA A 1 100 ? -20.438 -20.703 5.008 1 93.12 100 ALA A O 1
ATOM 768 N N . LEU A 1 101 ? -20.047 -18.547 5.066 1 93.25 101 LEU A N 1
ATOM 769 C CA . LEU A 1 101 ? -19.547 -18.484 3.697 1 93.25 101 LEU A CA 1
ATOM 770 C C . LEU A 1 101 ? -18.297 -19.344 3.529 1 93.25 101 LEU A C 1
ATOM 772 O O . LEU A 1 101 ? -18.281 -20.25 2.695 1 93.25 101 LEU A O 1
ATOM 776 N N . ALA A 1 102 ? -17.25 -19.125 4.328 1 93.69 102 ALA A N 1
ATOM 777 C CA . ALA A 1 102 ? -15.969 -19.797 4.168 1 93.69 102 ALA A CA 1
ATOM 778 C C . ALA A 1 102 ? -16.141 -21.312 4.281 1 93.69 102 ALA A C 1
ATOM 780 O O . ALA A 1 102 ? -15.688 -22.062 3.406 1 93.69 102 ALA A O 1
ATOM 781 N N . PRO A 1 103 ? -16.859 -21.797 5.316 1 92.12 103 PRO A N 1
ATOM 782 C CA . PRO A 1 103 ? -17.031 -23.25 5.418 1 92.12 103 PRO A CA 1
ATOM 783 C C . PRO A 1 103 ? -17.828 -23.844 4.258 1 92.12 103 PRO A C 1
ATOM 785 O O . PRO A 1 103 ? -17.5 -24.938 3.781 1 92.12 103 PRO A O 1
ATOM 788 N N . GLU A 1 104 ? -18.797 -23.156 3.795 1 91.56 104 GLU A N 1
ATOM 789 C CA . GLU A 1 104 ? -19.641 -23.656 2.715 1 91.56 104 GLU A CA 1
ATOM 790 C C . GLU A 1 104 ? -18.828 -23.875 1.439 1 91.56 104 GLU A C 1
ATOM 792 O O . GLU A 1 104 ? -18.969 -24.922 0.789 1 91.56 104 GLU A O 1
ATOM 797 N N . PHE A 1 105 ? -18.047 -23.031 1.139 1 89.62 105 PHE A N 1
ATOM 798 C CA . PHE A 1 105 ? -17.359 -23.094 -0.143 1 89.62 105 PHE A CA 1
ATOM 799 C C . PHE A 1 105 ? -16.062 -23.875 -0.025 1 89.62 105 PHE A C 1
ATOM 801 O O . PHE A 1 105 ? -15.383 -24.125 -1.026 1 89.62 105 PHE A O 1
ATOM 808 N N . THR A 1 106 ? -15.68 -24.281 1.151 1 92.56 106 THR A N 1
ATOM 809 C CA . THR A 1 106 ? -14.539 -25.172 1.345 1 92.56 106 THR A CA 1
ATOM 810 C C . THR A 1 106 ? -14.984 -26.625 1.399 1 92.56 106 THR A C 1
ATOM 812 O O . THR A 1 106 ? -14.195 -27.531 1.151 1 92.56 106 THR A O 1
ATOM 815 N N . GLN A 1 107 ? -16.281 -26.797 1.6 1 90.62 107 GLN A N 1
ATOM 816 C CA . GLN A 1 107 ? -16.812 -28.141 1.807 1 90.62 107 GLN A CA 1
ATOM 817 C C . GLN A 1 107 ? -16.672 -28.984 0.547 1 90.62 107 GLN A C 1
ATOM 819 O O . GLN A 1 107 ? -16.406 -30.188 0.629 1 90.62 107 GLN A O 1
ATOM 824 N N . GLU A 1 108 ? -16.844 -28.422 -0.53 1 85.94 108 GLU A N 1
ATOM 825 C CA . GLU A 1 108 ? -16.688 -29.156 -1.784 1 85.94 108 GLU A CA 1
ATOM 826 C C . GLU A 1 108 ? -15.273 -29.703 -1.934 1 85.94 108 GLU A C 1
ATOM 828 O O . GLU A 1 108 ? -15.094 -30.844 -2.359 1 85.94 108 GLU A O 1
ATOM 833 N N . THR A 1 109 ? -14.422 -28.922 -1.58 1 90.88 109 THR A N 1
ATOM 834 C CA . THR A 1 109 ? -13.016 -29.312 -1.689 1 90.88 109 THR A CA 1
ATOM 835 C C . THR A 1 109 ? -12.695 -30.438 -0.7 1 90.88 109 THR A C 1
ATOM 837 O O . THR A 1 109 ? -11.984 -31.391 -1.039 1 90.88 109 THR A O 1
ATOM 840 N N . ILE A 1 110 ? -13.18 -30.328 0.442 1 93.88 110 ILE A N 1
ATOM 841 C CA . ILE A 1 110 ? -12.945 -31.328 1.469 1 93.88 110 ILE A CA 1
ATOM 842 C C . ILE A 1 110 ? -13.523 -32.688 1.014 1 93.88 110 ILE A C 1
ATOM 844 O O . ILE A 1 110 ? -12.844 -33.688 1.083 1 93.88 110 ILE A O 1
ATOM 848 N N . THR A 1 111 ? -14.656 -32.625 0.493 1 92.06 111 THR A N 1
ATOM 849 C CA . THR A 1 111 ? -15.32 -33.844 0.038 1 92.06 111 THR A CA 1
ATOM 850 C C . THR A 1 111 ? -14.555 -34.469 -1.127 1 92.06 111 THR A C 1
ATOM 852 O O . THR A 1 111 ? -14.352 -35.688 -1.159 1 92.06 111 THR A O 1
ATOM 855 N N . ALA A 1 112 ? -14.156 -33.688 -2.025 1 89.94 112 ALA A N 1
ATOM 856 C CA . ALA A 1 112 ? -13.406 -34.156 -3.18 1 89.94 112 ALA A CA 1
ATOM 857 C C . ALA A 1 112 ? -12.078 -34.781 -2.746 1 89.94 112 ALA A C 1
ATOM 859 O O . ALA A 1 112 ? -11.648 -35.812 -3.303 1 89.94 112 ALA A O 1
ATOM 860 N N . SER A 1 113 ? -11.438 -34.219 -1.744 1 92.25 113 SER A N 1
ATOM 861 C CA . SER A 1 113 ? -10.133 -34.688 -1.283 1 92.25 113 SER A CA 1
ATOM 862 C C . SER A 1 113 ? -10.258 -36 -0.514 1 92.25 113 SER A C 1
ATOM 864 O O . SER A 1 113 ? -9.297 -36.75 -0.436 1 92.25 113 SER A O 1
ATOM 866 N N . ARG A 1 114 ? -11.438 -36.188 -0.033 1 91.88 114 ARG A N 1
ATOM 867 C CA . ARG A 1 114 ? -11.68 -37.438 0.682 1 91.88 114 ARG A CA 1
ATOM 868 C C . ARG A 1 114 ? -11.953 -38.594 -0.29 1 91.88 114 ARG A C 1
ATOM 870 O O . ARG A 1 114 ? -11.602 -39.719 -0.014 1 91.88 114 ARG A O 1
ATOM 877 N N . SER A 1 115 ? -12.531 -38.25 -1.388 1 87 115 SER A N 1
ATOM 878 C CA . SER A 1 115 ? -13.094 -39.281 -2.254 1 87 115 SER A CA 1
ATOM 879 C C . SER A 1 115 ? -12.117 -39.688 -3.355 1 87 115 SER A C 1
ATOM 881 O O . SER A 1 115 ? -12.227 -40.75 -3.943 1 87 115 SER A O 1
ATOM 883 N N . GLY A 1 116 ? -11.234 -38.812 -3.691 1 84.88 116 GLY A N 1
ATOM 884 C CA . GLY A 1 116 ? -10.391 -39.094 -4.84 1 84.88 116 GLY A CA 1
ATOM 885 C C . GLY A 1 116 ? -9.016 -38.469 -4.754 1 84.88 116 GLY A C 1
ATOM 886 O O . GLY A 1 116 ? -8.688 -37.812 -3.758 1 84.88 116 GLY A O 1
ATOM 887 N N . PRO A 1 117 ? -8.258 -38.719 -5.766 1 88.62 117 PRO A N 1
ATOM 888 C CA . PRO A 1 117 ? -6.887 -38.219 -5.793 1 88.62 117 PRO A CA 1
ATOM 889 C C . PRO A 1 117 ? -6.824 -36.719 -5.953 1 88.62 117 PRO A C 1
ATOM 891 O O . PRO A 1 117 ? -7.664 -36.125 -6.637 1 88.62 117 PRO A O 1
ATOM 894 N N . PHE A 1 118 ? -5.809 -36.062 -5.324 1 92.62 118 PHE A N 1
ATOM 895 C CA . PHE A 1 118 ? -5.594 -34.625 -5.461 1 92.62 118 PHE A CA 1
ATOM 896 C C . PHE A 1 118 ? -4.113 -34.281 -5.332 1 92.62 118 PHE A C 1
ATOM 898 O O . PHE A 1 118 ? -3.311 -35.125 -4.922 1 92.62 118 PHE A O 1
ATOM 905 N N . THR A 1 119 ? -3.775 -33.156 -5.77 1 92.62 119 THR A N 1
ATOM 906 C CA . THR A 1 119 ? -2.428 -32.625 -5.602 1 92.62 119 THR A CA 1
ATOM 907 C C . THR A 1 119 ? -2.389 -31.609 -4.473 1 92.62 119 THR A C 1
ATOM 909 O O . THR A 1 119 ? -3.287 -30.781 -4.355 1 92.62 119 THR A O 1
ATOM 912 N N . LEU A 1 120 ? -1.387 -31.766 -3.682 1 92.5 120 LEU A N 1
ATOM 913 C CA . LEU A 1 120 ? -1.181 -30.828 -2.582 1 92.5 120 LEU A CA 1
ATOM 914 C C . LEU A 1 120 ? -0.19 -29.734 -2.977 1 92.5 120 LEU A C 1
ATOM 916 O O . LEU A 1 120 ? 0.936 -30.031 -3.383 1 92.5 120 LEU A O 1
ATOM 920 N N . ARG A 1 121 ? -0.67 -28.578 -2.883 1 90.62 121 ARG A N 1
ATOM 921 C CA . ARG A 1 121 ? 0.207 -27.438 -3.135 1 90.62 121 ARG A CA 1
ATOM 922 C C . ARG A 1 121 ? 0.448 -26.641 -1.858 1 90.62 121 ARG A C 1
ATOM 924 O O . ARG A 1 121 ? -0.5 -26.234 -1.189 1 90.62 121 ARG A O 1
ATOM 931 N N . LEU A 1 122 ? 1.711 -26.406 -1.626 1 88.94 122 LEU A N 1
ATOM 932 C CA . LEU A 1 122 ? 2.111 -25.719 -0.405 1 88.94 122 LEU A CA 1
ATOM 933 C C . LEU A 1 122 ? 2.982 -24.516 -0.725 1 88.94 122 LEU A C 1
ATOM 935 O O . LEU A 1 122 ? 3.871 -24.594 -1.576 1 88.94 122 LEU A O 1
ATOM 939 N N . ASP A 1 123 ? 2.635 -23.438 -0.121 1 84.81 123 ASP A N 1
ATOM 940 C CA . ASP A 1 123 ? 3.4 -22.219 -0.316 1 84.81 123 ASP A CA 1
ATOM 941 C C . ASP A 1 123 ? 3.344 -21.328 0.925 1 84.81 123 ASP A C 1
ATOM 943 O O . ASP A 1 123 ? 2.463 -21.484 1.772 1 84.81 123 ASP A O 1
ATOM 947 N N . THR A 1 124 ? 4.316 -20.5 1.032 1 83.81 124 THR A N 1
ATOM 948 C CA . THR A 1 124 ? 4.367 -19.578 2.162 1 83.81 124 THR A CA 1
ATOM 949 C C . THR A 1 124 ? 4.199 -18.141 1.693 1 83.81 124 THR A C 1
ATOM 951 O O . THR A 1 124 ? 4.711 -17.75 0.637 1 83.81 124 THR A O 1
ATOM 954 N N . SER A 1 125 ? 3.484 -17.359 2.455 1 79.38 125 SER A N 1
ATOM 955 C CA . SER A 1 125 ? 3.281 -15.945 2.129 1 79.38 125 SER A CA 1
ATOM 956 C C . SER A 1 125 ? 4.535 -15.125 2.404 1 79.38 125 SER A C 1
ATOM 958 O O . SER A 1 125 ? 5.492 -15.625 3.004 1 79.38 125 SER A O 1
ATOM 960 N N . SER A 1 126 ? 4.477 -13.914 1.88 1 74.06 126 SER A N 1
ATOM 961 C CA . SER A 1 126 ? 5.559 -12.984 2.189 1 74.06 126 SER A CA 1
ATOM 962 C C . SER A 1 126 ? 5.543 -12.594 3.662 1 74.06 126 SER A C 1
ATOM 964 O O . SER A 1 126 ? 4.512 -12.695 4.328 1 74.06 126 SER A O 1
ATOM 966 N N . ASP A 1 127 ? 6.629 -12.156 4.066 1 63.97 127 ASP A N 1
ATOM 967 C CA . ASP A 1 127 ? 6.781 -11.789 5.469 1 63.97 127 ASP A CA 1
ATOM 968 C C . ASP A 1 127 ? 5.984 -10.531 5.797 1 63.97 127 ASP A C 1
ATOM 970 O O . ASP A 1 127 ? 6.117 -9.508 5.121 1 63.97 127 ASP A O 1
ATOM 974 N N . THR A 1 128 ? 5.012 -10.609 6.457 1 68.44 128 THR A N 1
ATOM 975 C CA . THR A 1 128 ? 4.309 -9.492 7.07 1 68.44 128 THR A CA 1
ATOM 976 C C . THR A 1 128 ? 4.375 -9.586 8.594 1 68.44 128 THR A C 1
ATOM 978 O O . THR A 1 128 ? 5.461 -9.727 9.164 1 68.44 128 THR A O 1
ATOM 981 N N . GLU A 1 129 ? 3.332 -9.438 9.312 1 71.69 129 GLU A N 1
ATOM 982 C CA . GLU A 1 129 ? 3.291 -9.68 10.75 1 71.69 129 GLU A CA 1
ATOM 983 C C . GLU A 1 129 ? 3.387 -11.172 11.062 1 71.69 129 GLU A C 1
ATOM 985 O O . GLU A 1 129 ? 4.207 -11.586 11.883 1 71.69 129 GLU A O 1
ATOM 990 N N . ASP A 1 130 ? 2.635 -11.898 10.359 1 80.62 130 ASP A N 1
ATOM 991 C CA . ASP A 1 130 ? 2.654 -13.359 10.422 1 80.62 130 ASP A CA 1
ATOM 992 C C . ASP A 1 130 ? 2.863 -13.961 9.031 1 80.62 130 ASP A C 1
ATOM 994 O O . ASP A 1 130 ? 2.4 -13.406 8.031 1 80.62 130 ASP A O 1
ATOM 998 N N . LYS A 1 131 ? 3.693 -14.93 9.078 1 85.94 131 LYS A N 1
ATOM 999 C CA . LYS A 1 131 ? 3.828 -15.695 7.836 1 85.94 131 LYS A CA 1
ATOM 1000 C C . LYS A 1 131 ? 2.736 -16.75 7.719 1 85.94 131 LYS A C 1
ATOM 1002 O O . LYS A 1 131 ? 2.498 -17.516 8.664 1 85.94 131 LYS A O 1
ATOM 1007 N N . LEU A 1 132 ? 2.078 -16.688 6.652 1 87.75 132 LEU A N 1
ATOM 1008 C CA . LEU A 1 132 ? 0.968 -17.609 6.434 1 87.75 132 LEU A CA 1
ATOM 1009 C C . LEU A 1 132 ? 1.377 -18.734 5.5 1 87.75 132 LEU A C 1
ATOM 1011 O O . LEU A 1 132 ? 2.182 -18.531 4.586 1 87.75 132 LEU A O 1
ATOM 1015 N N . PHE A 1 133 ? 0.911 -19.906 5.789 1 90.62 133 PHE A N 1
ATOM 1016 C CA . PHE A 1 133 ? 1.196 -21.109 5.008 1 90.62 133 PHE A CA 1
ATOM 1017 C C . PHE A 1 133 ? -0.034 -21.547 4.227 1 90.62 133 PHE A C 1
ATOM 1019 O O . PHE A 1 133 ? -1.033 -21.969 4.812 1 90.62 133 PHE A O 1
ATOM 1026 N N . LEU A 1 134 ? 0.07 -21.391 2.908 1 91 134 LEU A N 1
ATOM 1027 C CA . LEU A 1 134 ? -1.054 -21.734 2.039 1 91 134 LEU A CA 1
ATOM 1028 C C . LEU A 1 134 ? -1.093 -23.234 1.752 1 91 134 LEU A C 1
ATOM 1030 O O . LEU A 1 134 ? -0.107 -23.797 1.28 1 91 134 LEU A O 1
ATOM 1034 N N . ILE A 1 135 ? -2.17 -23.844 2.102 1 93.25 135 ILE A N 1
ATOM 1035 C CA . ILE A 1 135 ? -2.436 -25.25 1.779 1 93.25 135 ILE A CA 1
ATOM 1036 C C . ILE A 1 135 ? -3.527 -25.328 0.715 1 93.25 135 ILE A C 1
ATOM 1038 O O . ILE A 1 135 ? -4.715 -25.188 1.021 1 93.25 135 ILE A O 1
ATOM 1042 N N . LEU A 1 136 ? -3.111 -25.594 -0.449 1 92.44 136 LEU A N 1
ATOM 1043 C CA . LEU A 1 136 ? -4.039 -25.625 -1.575 1 92.44 136 LEU A CA 1
ATOM 1044 C C . LEU A 1 136 ? -4.207 -27.062 -2.088 1 92.44 136 LEU A C 1
ATOM 1046 O O . LEU A 1 136 ? -3.268 -27.859 -2.035 1 92.44 136 LEU A O 1
ATOM 1050 N N . ILE A 1 137 ? -5.406 -27.297 -2.535 1 93.19 137 ILE A N 1
ATOM 1051 C CA . ILE A 1 137 ? -5.738 -28.609 -3.094 1 93.19 137 ILE A CA 1
ATOM 1052 C C . ILE A 1 137 ? -6.16 -28.453 -4.555 1 93.19 137 ILE A C 1
ATOM 1054 O O . ILE A 1 137 ? -6.973 -27.578 -4.883 1 93.19 137 ILE A O 1
ATOM 1058 N N . ARG A 1 138 ? -5.496 -29.141 -5.34 1 91.81 138 ARG A N 1
ATOM 1059 C CA . ARG A 1 138 ? -5.883 -29.25 -6.742 1 91.81 138 ARG A CA 1
ATOM 1060 C C . ARG A 1 138 ? -6.578 -30.578 -7.02 1 91.81 138 ARG A C 1
ATOM 1062 O O . ARG A 1 138 ? -5.973 -31.641 -6.875 1 91.81 138 ARG A O 1
ATOM 1069 N N . HIS A 1 139 ? -7.859 -30.562 -7.34 1 91.56 139 HIS A N 1
ATOM 1070 C CA . HIS A 1 139 ? -8.648 -31.781 -7.496 1 91.56 139 HIS A CA 1
ATOM 1071 C C . HIS A 1 139 ? -9.547 -31.703 -8.719 1 91.56 139 HIS A C 1
ATOM 1073 O O . HIS A 1 139 ? -9.742 -30.625 -9.289 1 91.56 139 HIS A O 1
ATOM 1079 N N . CYS A 1 140 ? -9.984 -32.844 -9.156 1 89.38 140 CYS A N 1
ATOM 1080 C CA . CYS A 1 140 ? -10.922 -32.938 -10.273 1 89.38 140 CYS A CA 1
ATOM 1081 C C . CYS A 1 140 ? -12.367 -32.938 -9.773 1 89.38 140 CYS A C 1
ATOM 1083 O O . CYS A 1 140 ? -12.734 -33.719 -8.891 1 89.38 140 CYS A O 1
ATOM 1085 N N . HIS A 1 141 ? -13.102 -32.031 -10.344 1 85.81 141 HIS A N 1
ATOM 1086 C CA . HIS A 1 141 ? -14.523 -32 -10.023 1 85.81 141 HIS A CA 1
ATOM 1087 C C . HIS A 1 141 ? -15.211 -33.281 -10.531 1 85.81 141 HIS A C 1
ATOM 1089 O O . HIS A 1 141 ? -15.094 -33.625 -11.703 1 85.81 141 HIS A O 1
ATOM 1095 N N . ALA A 1 142 ? -15.992 -33.875 -9.727 1 76.62 142 ALA A N 1
ATOM 1096 C CA . ALA A 1 142 ? -16.547 -35.219 -10.008 1 76.62 142 ALA A CA 1
ATOM 1097 C C . ALA A 1 142 ? -17.531 -35.156 -11.172 1 76.62 142 ALA A C 1
ATOM 1099 O O . ALA A 1 142 ? -17.562 -36.062 -12 1 76.62 142 ALA A O 1
ATOM 1100 N N . GLN A 1 143 ? -18.203 -34.094 -11.25 1 76.94 143 GLN A N 1
ATOM 1101 C CA . GLN A 1 143 ? -19.281 -34.062 -12.234 1 76.94 143 GLN A CA 1
ATOM 1102 C C . GLN A 1 143 ? -18.781 -33.531 -13.578 1 76.94 143 GLN A C 1
ATOM 1104 O O . GLN A 1 143 ? -19.094 -34.094 -14.625 1 76.94 143 GLN A O 1
ATOM 1109 N N . THR A 1 144 ? -17.953 -32.594 -13.547 1 81.69 144 THR A N 1
ATOM 1110 C CA . THR A 1 144 ? -17.594 -31.906 -14.789 1 81.69 144 THR A CA 1
ATOM 1111 C C . THR A 1 144 ? -16.203 -32.344 -15.25 1 81.69 144 THR A C 1
ATOM 1113 O O . THR A 1 144 ? -15.844 -32.156 -16.406 1 81.69 144 THR A O 1
ATOM 1116 N N . GLY A 1 145 ? -15.438 -32.938 -14.414 1 85.75 145 GLY A N 1
ATOM 1117 C CA . GLY A 1 145 ? -14.07 -33.312 -14.734 1 85.75 145 GLY A CA 1
ATOM 1118 C C . GLY A 1 145 ? -13.109 -32.125 -14.711 1 85.75 145 GLY A C 1
ATOM 1119 O O . GLY A 1 145 ? -11.914 -32.281 -14.969 1 85.75 145 GLY A O 1
ATOM 1120 N N . GLU A 1 146 ? -13.664 -30.938 -14.352 1 87.94 146 GLU A N 1
ATOM 1121 C CA . GLU A 1 146 ? -12.836 -29.734 -14.312 1 87.94 146 GLU A CA 1
ATOM 1122 C C . GLU A 1 146 ? -11.828 -29.797 -13.172 1 87.94 146 GLU A C 1
ATOM 1124 O O . GLU A 1 146 ? -12.188 -30.141 -12.039 1 87.94 146 GLU A O 1
ATOM 1129 N N . ILE A 1 147 ? -10.609 -29.5 -13.531 1 89.94 147 ILE A N 1
ATOM 1130 C CA . ILE A 1 147 ? -9.586 -29.422 -12.492 1 89.94 147 ILE A CA 1
ATOM 1131 C C . ILE A 1 147 ? -9.641 -28.062 -11.82 1 89.94 147 ILE A C 1
ATOM 1133 O O . ILE A 1 147 ? -9.531 -27.016 -12.484 1 89.94 147 ILE A O 1
ATOM 1137 N N . LYS A 1 148 ? -9.828 -28.047 -10.562 1 85.12 148 LYS A N 1
ATOM 1138 C CA . LYS A 1 148 ? -9.961 -26.812 -9.789 1 85.12 148 LYS A CA 1
ATOM 1139 C C . LYS A 1 148 ? -8.93 -26.75 -8.664 1 85.12 148 LYS A C 1
ATOM 1141 O O . LYS A 1 148 ? -8.523 -27.797 -8.133 1 85.12 148 LYS A O 1
ATOM 1146 N N . VAL A 1 149 ? -8.516 -25.547 -8.414 1 88.81 149 VAL A N 1
ATOM 1147 C CA . VAL A 1 149 ? -7.637 -25.312 -7.277 1 88.81 149 VAL A CA 1
ATOM 1148 C C . VAL A 1 149 ? -8.406 -24.578 -6.18 1 88.81 149 VAL A C 1
ATOM 1150 O O . VAL A 1 149 ? -9.164 -23.641 -6.453 1 88.81 149 VAL A O 1
ATOM 1153 N N . ALA A 1 150 ? -8.281 -25.062 -4.961 1 90.5 150 ALA A N 1
ATOM 1154 C CA . ALA A 1 150 ? -8.992 -24.469 -3.838 1 90.5 150 ALA A CA 1
ATOM 1155 C C . ALA A 1 150 ? -8.094 -24.359 -2.611 1 90.5 150 ALA A C 1
ATOM 1157 O O . ALA A 1 150 ? -7.184 -25.172 -2.428 1 90.5 150 ALA A O 1
ATOM 1158 N N . LEU A 1 151 ? -8.359 -23.344 -1.86 1 92.38 151 LEU A N 1
ATOM 1159 C CA . LEU A 1 151 ? -7.652 -23.172 -0.594 1 92.38 151 LEU A CA 1
ATOM 1160 C C . LEU A 1 151 ? -8.312 -23.984 0.511 1 92.38 151 LEU A C 1
ATOM 1162 O O . LEU A 1 151 ? -9.5 -23.812 0.793 1 92.38 151 LEU A O 1
ATOM 1166 N N . LEU A 1 152 ? -7.516 -24.875 1.033 1 94.44 152 LEU A N 1
ATOM 1167 C CA . LEU A 1 152 ? -8.023 -25.688 2.135 1 94.44 152 LEU A CA 1
ATOM 1168 C C . LEU A 1 152 ? -7.898 -24.953 3.461 1 94.44 152 LEU A C 1
ATOM 1170 O O . LEU A 1 152 ? -8.852 -24.891 4.238 1 94.44 152 LEU A O 1
ATOM 1174 N N . ASP A 1 153 ? -6.703 -24.375 3.648 1 93.12 153 ASP A N 1
ATOM 1175 C CA . ASP A 1 153 ? -6.461 -23.656 4.891 1 93.12 153 ASP A CA 1
ATOM 1176 C C . ASP A 1 153 ? -5.285 -22.688 4.742 1 93.12 153 ASP A C 1
ATOM 1178 O O . ASP A 1 153 ? -4.555 -22.734 3.752 1 93.12 153 ASP A O 1
ATOM 1182 N N . LEU A 1 154 ? -5.211 -21.828 5.723 1 91.25 154 LEU A N 1
ATOM 1183 C CA . LEU A 1 154 ? -4.18 -20.797 5.738 1 91.25 154 LEU A CA 1
ATOM 1184 C C . LEU A 1 154 ? -3.648 -20.578 7.152 1 91.25 154 LEU A C 1
ATOM 1186 O O . LEU A 1 154 ? -3.818 -19.5 7.727 1 91.25 154 LEU A O 1
ATOM 1190 N N . PRO A 1 155 ? -2.953 -21.531 7.695 1 91.56 155 PRO A N 1
ATOM 1191 C CA . PRO A 1 155 ? -2.445 -21.391 9.062 1 91.56 155 PRO A CA 1
ATOM 1192 C C . PRO A 1 155 ? -1.229 -20.469 9.156 1 91.56 155 PRO A C 1
ATOM 1194 O O . PRO A 1 155 ? -0.583 -20.203 8.141 1 91.56 155 PRO A O 1
ATOM 1197 N N . VAL A 1 156 ? -0.987 -20 10.359 1 89.56 156 VAL A N 1
ATOM 1198 C CA . VAL A 1 156 ? 0.2 -19.188 10.641 1 89.56 156 VAL A CA 1
ATOM 1199 C C . VAL A 1 156 ? 1.402 -20.109 10.859 1 89.56 156 VAL A C 1
ATOM 1201 O O . VAL A 1 156 ? 1.312 -21.109 11.586 1 89.56 156 VAL A O 1
ATOM 1204 N N . CYS A 1 157 ? 2.418 -19.875 10.094 1 90.19 157 CYS A N 1
ATOM 1205 C CA . CYS A 1 157 ? 3.664 -20.625 10.266 1 90.19 157 CYS A CA 1
ATOM 1206 C C . CYS A 1 157 ? 4.863 -19.672 10.242 1 90.19 157 CYS A C 1
ATOM 1208 O O . CYS A 1 157 ? 5.5 -19.5 9.203 1 90.19 157 CYS A O 1
ATOM 1210 N N . ASN A 1 158 ? 5.238 -19.219 11.383 1 86.69 158 ASN A N 1
ATOM 1211 C CA . ASN A 1 158 ? 6.293 -18.219 11.461 1 86.69 158 ASN A CA 1
ATOM 1212 C C . ASN A 1 158 ? 7.68 -18.844 11.453 1 86.69 158 ASN A C 1
ATOM 1214 O O . ASN A 1 158 ? 8.664 -18.203 11.086 1 86.69 158 ASN A O 1
ATOM 1218 N N . ILE A 1 159 ? 7.719 -20.141 12 1 83.56 159 ILE A N 1
ATOM 1219 C CA . ILE A 1 159 ? 8.977 -20.875 11.945 1 83.56 159 ILE A CA 1
ATOM 1220 C C . ILE A 1 159 ? 9 -21.75 10.703 1 83.56 159 ILE A C 1
ATOM 1222 O O . ILE A 1 159 ? 8.242 -22.719 10.602 1 83.56 159 ILE A O 1
ATOM 1226 N N . GLY A 1 160 ? 9.797 -21.531 9.789 1 81.75 160 GLY A N 1
ATOM 1227 C CA . GLY A 1 160 ? 9.781 -22.141 8.469 1 81.75 160 GLY A CA 1
ATOM 1228 C C . GLY A 1 160 ? 10.602 -23.422 8.391 1 81.75 160 GLY A C 1
ATOM 1229 O O . GLY A 1 160 ? 11.359 -23.625 7.449 1 81.75 160 GLY A O 1
ATOM 1230 N N . THR A 1 161 ? 10.531 -24.297 9.445 1 87.38 161 THR A N 1
ATOM 1231 C CA . THR A 1 161 ? 11.18 -25.609 9.359 1 87.38 161 THR A CA 1
ATOM 1232 C C . THR A 1 161 ? 10.25 -26.641 8.742 1 87.38 161 THR A C 1
ATOM 1234 O O . THR A 1 161 ? 9.031 -26.453 8.711 1 87.38 161 THR A O 1
ATOM 1237 N N . ALA A 1 162 ? 10.844 -27.734 8.188 1 91.38 162 ALA A N 1
ATOM 1238 C CA . ALA A 1 162 ? 10.055 -28.781 7.562 1 91.38 162 ALA A CA 1
ATOM 1239 C C . ALA A 1 162 ? 9.047 -29.375 8.547 1 91.38 162 ALA A C 1
ATOM 1241 O O . ALA A 1 162 ? 7.902 -29.656 8.18 1 91.38 162 ALA A O 1
ATOM 1242 N N . GLU A 1 163 ? 9.445 -29.516 9.828 1 91.94 163 GLU A N 1
ATOM 1243 C CA . GLU A 1 163 ? 8.586 -30.078 10.852 1 91.94 163 GLU A CA 1
ATOM 1244 C C . GLU A 1 163 ? 7.402 -29.172 11.156 1 91.94 163 GLU A C 1
ATOM 1246 O O . GLU A 1 163 ? 6.266 -29.625 11.281 1 91.94 163 GLU A O 1
ATOM 1251 N N . SER A 1 164 ? 7.723 -27.938 11.242 1 91.62 164 SER A N 1
ATOM 1252 C CA . SER A 1 164 ? 6.664 -26.969 11.523 1 91.62 164 SER A CA 1
ATOM 1253 C C . SER A 1 164 ? 5.66 -26.906 10.375 1 91.62 164 SER A C 1
ATOM 1255 O O . SER A 1 164 ? 4.457 -26.766 10.602 1 91.62 164 SER A O 1
ATOM 1257 N N . LEU A 1 165 ? 6.176 -26.984 9.203 1 92.81 165 LEU A N 1
ATOM 1258 C CA . LEU A 1 165 ? 5.305 -26.969 8.031 1 92.81 165 LEU A CA 1
ATOM 1259 C C . LEU A 1 165 ? 4.41 -28.203 7.992 1 92.81 165 LEU A C 1
ATOM 1261 O O . LEU A 1 165 ? 3.219 -28.094 7.688 1 92.81 165 LEU A O 1
ATOM 1265 N N . LEU A 1 166 ? 4.977 -29.328 8.273 1 93.19 166 LEU A N 1
ATOM 1266 C CA . LEU A 1 166 ? 4.191 -30.547 8.305 1 93.19 166 LEU A CA 1
ATOM 1267 C C . LEU A 1 166 ? 3.092 -30.469 9.359 1 93.19 166 LEU A C 1
ATOM 1269 O O . LEU A 1 166 ? 1.981 -30.953 9.148 1 93.19 166 LEU A O 1
ATOM 1273 N N . GLU A 1 167 ? 3.416 -29.875 10.445 1 92.5 167 GLU A N 1
ATOM 1274 C CA . GLU A 1 167 ? 2.422 -29.703 11.5 1 92.5 167 GLU A CA 1
ATOM 1275 C C . GLU A 1 167 ? 1.229 -28.875 11.008 1 92.5 167 GLU A C 1
ATOM 1277 O O . GLU A 1 167 ? 0.09 -29.141 11.406 1 92.5 167 GLU A O 1
ATOM 1282 N N . CYS A 1 168 ? 1.522 -27.938 10.203 1 91.5 168 CYS A N 1
ATOM 1283 C CA . CYS A 1 168 ? 0.453 -27.109 9.641 1 91.5 168 CYS A CA 1
ATOM 1284 C C . CYS A 1 168 ? -0.454 -27.938 8.742 1 91.5 168 CYS A C 1
ATOM 1286 O O . CYS A 1 168 ? -1.668 -27.734 8.711 1 91.5 168 CYS A O 1
ATOM 1288 N N . VAL A 1 169 ? 0.108 -28.844 8.008 1 91.44 169 VAL A N 1
ATOM 1289 C CA . VAL A 1 169 ? -0.65 -29.656 7.074 1 91.44 169 VAL A CA 1
ATOM 1290 C C . VAL A 1 169 ? -1.476 -30.688 7.84 1 91.44 169 VAL A C 1
ATOM 1292 O O . VAL A 1 169 ? -2.354 -31.344 7.27 1 91.44 169 VAL A O 1
ATOM 1295 N N . ASN A 1 170 ? -1.273 -30.797 9.094 1 85.69 170 ASN A N 1
ATOM 1296 C CA . ASN A 1 170 ? -2.021 -31.75 9.906 1 85.69 170 ASN A CA 1
ATOM 1297 C C . ASN A 1 170 ? -3.5 -31.375 9.984 1 85.69 170 ASN A C 1
ATOM 1299 O O . ASN A 1 170 ? -4.285 -32.062 10.641 1 85.69 170 ASN A O 1
ATOM 1303 N N . VAL A 1 171 ? -3.881 -30.375 9.297 1 89.31 171 VAL A N 1
ATOM 1304 C CA . VAL A 1 171 ? -5.285 -30.031 9.133 1 89.31 171 VAL A CA 1
ATOM 1305 C C . VAL A 1 171 ? -6.023 -31.156 8.414 1 89.31 171 VAL A C 1
ATOM 1307 O O . VAL A 1 171 ? -7.242 -31.297 8.547 1 89.31 171 VAL A O 1
ATOM 1310 N N . PHE A 1 172 ? -5.32 -32.031 7.703 1 93.56 172 PHE A N 1
ATOM 1311 C CA . PHE A 1 172 ? -5.875 -33.219 7.055 1 93.56 172 PHE A CA 1
ATOM 1312 C C . PHE A 1 172 ? -6.625 -34.062 8.062 1 93.56 172 PHE A C 1
ATOM 1314 O O . PHE A 1 172 ? -7.68 -34.625 7.746 1 93.56 172 PHE A O 1
ATOM 1321 N N . LYS A 1 173 ? -6.031 -34.094 9.227 1 91.06 173 LYS A N 1
ATOM 1322 C CA . LYS A 1 173 ? -6.66 -34.906 10.273 1 91.06 173 LYS A CA 1
ATOM 1323 C C . LYS A 1 173 ? -8.023 -34.344 10.664 1 91.06 173 LYS A C 1
ATOM 1325 O O . LYS A 1 173 ? -8.992 -35.062 10.828 1 91.06 173 LYS A O 1
ATOM 1330 N N . CYS A 1 174 ? -8.047 -33.031 10.75 1 89.56 174 CYS A N 1
ATOM 1331 C CA . CYS A 1 174 ? -9.281 -32.375 11.125 1 89.56 174 CYS A CA 1
ATOM 1332 C C . CYS A 1 174 ? -10.375 -32.594 10.086 1 89.56 174 CYS A C 1
ATOM 1334 O O . CYS A 1 174 ? -11.547 -32.75 10.438 1 89.56 174 CYS A O 1
ATOM 1336 N N . PHE A 1 175 ? -10 -32.688 8.875 1 93.38 175 PHE A N 1
ATOM 1337 C CA . PHE A 1 175 ? -10.969 -32.812 7.797 1 93.38 175 PHE A CA 1
ATOM 1338 C C . PHE A 1 175 ? -11.094 -34.281 7.367 1 93.38 175 PHE A C 1
ATOM 1340 O O . PHE A 1 175 ? -11.844 -34.594 6.438 1 93.38 175 PHE A O 1
ATOM 1347 N N . GLN A 1 176 ? -10.328 -35.156 7.949 1 93.62 176 GLN A N 1
ATOM 1348 C CA . GLN A 1 176 ? -10.344 -36.594 7.664 1 93.62 176 GLN A CA 1
ATOM 1349 C C . GLN A 1 176 ? -9.969 -36.875 6.211 1 93.62 176 GLN A C 1
ATOM 1351 O O . GLN A 1 176 ? -10.648 -37.656 5.527 1 93.62 176 GLN A O 1
ATOM 1356 N N . ILE A 1 177 ? -9.023 -36.156 5.766 1 94.62 177 ILE A N 1
ATOM 1357 C CA . ILE A 1 177 ? -8.508 -36.375 4.418 1 94.62 177 ILE A CA 1
ATOM 1358 C C . ILE A 1 177 ? -7.383 -37.406 4.449 1 94.62 177 ILE A C 1
ATOM 1360 O O . ILE A 1 177 ? -6.387 -37.219 5.152 1 94.62 177 ILE A O 1
ATOM 1364 N N . PRO A 1 178 ? -7.551 -38.406 3.738 1 92.12 178 PRO A N 1
ATOM 1365 C CA . PRO A 1 178 ? -6.5 -39.438 3.746 1 92.12 178 PRO A CA 1
ATOM 1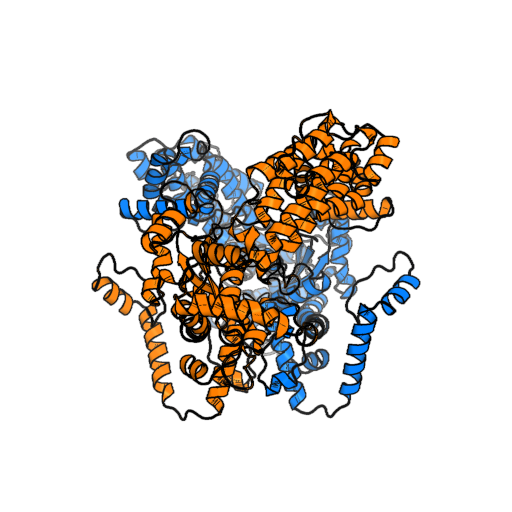366 C C . PRO A 1 178 ? -5.258 -39 2.967 1 92.12 178 PRO A C 1
ATOM 1368 O O . PRO A 1 178 ? -5.371 -38.469 1.859 1 92.12 178 PRO A O 1
ATOM 1371 N N . TRP A 1 179 ? -4.105 -39.312 3.473 1 91.5 179 TRP A N 1
ATOM 1372 C CA . TRP A 1 179 ? -2.836 -39 2.83 1 91.5 179 TRP A CA 1
ATOM 1373 C C . TRP A 1 179 ? -2.65 -39.812 1.554 1 91.5 179 TRP A C 1
ATOM 1375 O O . TRP A 1 179 ? -1.938 -39.375 0.639 1 91.5 179 TRP A O 1
ATOM 1385 N N . GLN A 1 180 ? -3.268 -40.906 1.433 1 86.56 180 GLN A N 1
ATOM 1386 C CA . GLN A 1 180 ? -3.139 -41.812 0.294 1 86.56 180 GLN A CA 1
ATOM 1387 C C . GLN A 1 180 ? -3.689 -41.188 -0.979 1 86.56 180 GLN A C 1
ATOM 1389 O O . GLN A 1 180 ? -3.338 -41.594 -2.086 1 86.56 180 GLN A O 1
ATOM 1394 N N . ASN A 1 181 ? -4.551 -40.156 -0.748 1 89.5 181 ASN A N 1
ATOM 1395 C CA . ASN A 1 181 ? -5.172 -39.531 -1.903 1 89.5 181 ASN A CA 1
ATOM 1396 C C . ASN A 1 181 ? -4.273 -38.469 -2.502 1 89.5 181 ASN A C 1
ATOM 1398 O O . ASN A 1 181 ? -4.574 -37.906 -3.564 1 89.5 181 ASN A O 1
ATOM 1402 N N . VAL A 1 182 ? -3.139 -38.156 -1.834 1 91.44 182 VAL A N 1
ATOM 1403 C CA . VAL A 1 182 ? -2.18 -37.219 -2.379 1 91.44 182 VAL A CA 1
ATOM 1404 C C . VAL A 1 182 ? -1.345 -37.875 -3.469 1 91.44 182 VAL A C 1
ATOM 1406 O O . VAL A 1 182 ? -0.614 -38.844 -3.199 1 91.44 182 VAL A O 1
ATOM 1409 N N . VAL A 1 183 ? -1.416 -37.375 -4.648 1 88.75 183 VAL A N 1
ATOM 1410 C CA . VAL A 1 183 ? -0.738 -38.031 -5.758 1 88.75 183 VAL A CA 1
ATOM 1411 C C . VAL A 1 183 ? 0.497 -37.25 -6.164 1 88.75 183 VAL A C 1
ATOM 1413 O O . VAL A 1 183 ? 1.421 -37.781 -6.777 1 88.75 183 VAL A O 1
ATOM 1416 N N . ALA A 1 184 ? 0.44 -36 -5.824 1 90.25 184 ALA A N 1
ATOM 1417 C CA . ALA A 1 184 ? 1.563 -35.125 -6.176 1 90.25 184 ALA A CA 1
ATOM 1418 C C . ALA A 1 184 ? 1.695 -33.969 -5.18 1 90.25 184 ALA A C 1
ATOM 1420 O O . ALA A 1 184 ? 0.736 -33.625 -4.484 1 90.25 184 ALA A O 1
ATOM 1421 N N . LEU A 1 185 ? 2.8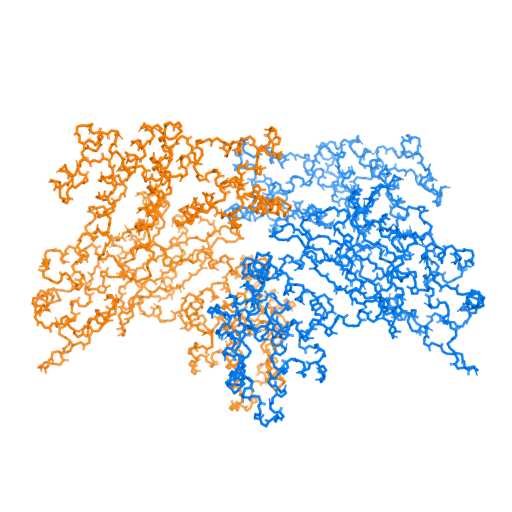98 -33.5 -5.105 1 89.62 185 LEU A N 1
ATOM 1422 C CA . LEU A 1 185 ? 3.217 -32.375 -4.227 1 89.62 185 LEU A CA 1
ATOM 1423 C C . LEU A 1 185 ? 3.861 -31.234 -5.012 1 89.62 185 LEU A C 1
ATOM 1425 O O . LEU A 1 185 ? 4.797 -31.453 -5.781 1 89.62 185 LEU A O 1
ATOM 1429 N N . LEU A 1 186 ? 3.262 -30.109 -4.84 1 86.88 186 LEU A N 1
ATOM 1430 C CA . LEU A 1 186 ? 3.836 -28.922 -5.457 1 86.88 186 LEU A CA 1
ATOM 1431 C C . LEU A 1 186 ? 4.281 -27.922 -4.395 1 86.88 186 LEU A C 1
ATOM 1433 O O . LEU A 1 186 ? 3.496 -27.547 -3.523 1 86.88 186 LEU A O 1
ATOM 1437 N N . CYS A 1 187 ? 5.516 -27.578 -4.383 1 82.88 187 CYS A N 1
ATOM 1438 C CA . CYS A 1 187 ? 6.086 -26.578 -3.486 1 82.88 187 CYS A CA 1
ATOM 1439 C C . CYS A 1 187 ? 7.297 -25.906 -4.121 1 82.88 187 CYS A C 1
ATOM 1441 O O . CYS A 1 187 ? 7.785 -26.344 -5.16 1 82.88 187 CYS A O 1
ATOM 1443 N N . ASP A 1 188 ? 7.691 -24.875 -3.594 1 77.5 188 ASP A N 1
ATOM 1444 C CA . ASP A 1 188 ? 8.898 -24.203 -4.082 1 77.5 188 ASP A CA 1
ATOM 1445 C C . ASP A 1 188 ? 10.125 -25.094 -3.916 1 77.5 188 ASP A C 1
ATOM 1447 O O . ASP A 1 188 ? 10.148 -25.984 -3.057 1 77.5 188 ASP A O 1
ATOM 1451 N N . SER A 1 189 ? 11.141 -24.891 -4.641 1 74.94 189 SER A N 1
ATOM 1452 C CA . SER A 1 189 ? 12.297 -25.781 -4.703 1 74.94 189 SER A CA 1
ATOM 1453 C C . SER A 1 189 ? 13.32 -25.438 -3.627 1 74.94 189 SER A C 1
ATOM 1455 O O . SER A 1 189 ? 14.5 -25.766 -3.756 1 74.94 189 SER A O 1
ATOM 1457 N N . THR A 1 190 ? 12.922 -24.875 -2.564 1 78.44 190 THR A N 1
ATOM 1458 C CA . THR A 1 190 ? 13.859 -24.578 -1.485 1 78.44 190 THR A CA 1
ATOM 1459 C C . THR A 1 190 ? 14.289 -25.859 -0.776 1 78.44 190 THR A C 1
ATOM 1461 O O . THR A 1 190 ? 13.609 -26.875 -0.854 1 78.44 190 THR A O 1
ATOM 1464 N N . SER A 1 191 ? 15.406 -25.812 -0.159 1 82.25 191 SER A N 1
ATOM 1465 C CA . SER A 1 191 ? 15.945 -26.984 0.52 1 82.25 191 SER A CA 1
ATOM 1466 C C . SER A 1 191 ? 15 -27.484 1.604 1 82.25 191 SER A C 1
ATOM 1468 O O . SER A 1 191 ? 14.883 -28.688 1.832 1 82.25 191 SER A O 1
ATOM 1470 N N . VAL A 1 192 ? 14.297 -26.578 2.203 1 87.38 192 VAL A N 1
ATOM 1471 C CA . VAL A 1 192 ? 13.367 -26.953 3.271 1 87.38 192 VAL A CA 1
ATOM 1472 C C . VAL A 1 192 ? 12.211 -27.766 2.697 1 87.38 192 VAL A C 1
ATOM 1474 O O . VAL A 1 192 ? 11.727 -28.703 3.338 1 87.38 192 VAL A O 1
ATOM 1477 N N . ASN A 1 193 ? 11.805 -27.469 1.549 1 86.75 193 ASN A N 1
ATOM 1478 C CA . ASN A 1 193 ? 10.641 -28.094 0.93 1 86.75 193 ASN A CA 1
ATOM 1479 C C . ASN A 1 193 ? 11.016 -29.406 0.244 1 86.75 193 ASN A C 1
ATOM 1481 O O . ASN A 1 193 ? 10.32 -30.406 0.384 1 86.75 193 ASN A O 1
ATOM 1485 N N . VAL A 1 194 ? 12.242 -29.359 -0.558 1 84.12 194 VAL A N 1
ATOM 1486 C CA . VAL A 1 194 ? 12.492 -30.516 -1.407 1 84.12 194 VAL A CA 1
ATOM 1487 C C . VAL A 1 194 ? 13.914 -31.016 -1.191 1 84.12 194 VAL A C 1
ATOM 1489 O O . VAL A 1 194 ? 14.43 -31.812 -1.989 1 84.12 194 VAL A O 1
ATOM 1492 N N . GLY A 1 195 ? 14.523 -30.625 -0.169 1 80.75 195 GLY A N 1
ATOM 1493 C CA . GLY A 1 195 ? 15.867 -31.109 0.106 1 80.75 195 GLY A CA 1
ATOM 1494 C C . GLY A 1 195 ? 15.938 -32.594 0.314 1 80.75 195 GLY A C 1
ATOM 1495 O O . GLY A 1 195 ? 14.906 -33.25 0.538 1 80.75 195 GLY A O 1
ATOM 1496 N N . GLN A 1 196 ? 17.094 -33.125 0.186 1 79.5 196 GLN A N 1
ATOM 1497 C CA . GLN A 1 196 ? 17.312 -34.562 0.21 1 79.5 196 GLN A CA 1
ATOM 1498 C C . GLN A 1 196 ? 17.109 -35.125 1.612 1 79.5 196 GLN A C 1
ATOM 1500 O O . GLN A 1 196 ? 16.625 -36.25 1.771 1 79.5 196 GLN A O 1
ATOM 1505 N N . HIS A 1 197 ? 17.547 -34.188 2.547 1 82.5 197 HIS A N 1
ATOM 1506 C CA . HIS A 1 197 ? 17.469 -34.719 3.914 1 82.5 197 HIS A CA 1
ATOM 1507 C C . HIS A 1 197 ? 16.469 -33.938 4.738 1 82.5 197 HIS A C 1
ATOM 1509 O O . HIS A 1 197 ? 16.531 -32.688 4.82 1 82.5 197 HIS A O 1
ATOM 1515 N N . ASN A 1 198 ? 15.484 -34.469 5.312 1 87.25 198 ASN A N 1
ATOM 1516 C CA . ASN A 1 198 ? 14.531 -33.938 6.273 1 87.25 198 ASN A CA 1
ATOM 1517 C C . ASN A 1 198 ? 13.773 -32.75 5.691 1 87.25 198 ASN A C 1
ATOM 1519 O O . ASN A 1 198 ? 13.734 -31.672 6.293 1 87.25 198 ASN A O 1
ATOM 1523 N N . SER A 1 199 ? 13.375 -32.812 4.465 1 91.81 199 SER A N 1
ATOM 1524 C CA . SER A 1 199 ? 12.57 -31.797 3.812 1 91.81 199 SER A CA 1
ATOM 1525 C C . SER A 1 199 ? 11.078 -32.062 4 1 91.81 199 SER A C 1
ATOM 1527 O O . SER A 1 199 ? 10.688 -33.125 4.484 1 91.81 199 SER A O 1
ATOM 1529 N N . LEU A 1 200 ? 10.336 -31.078 3.775 1 91.88 200 LEU A N 1
ATOM 1530 C CA . LEU A 1 200 ? 8.891 -31.219 3.852 1 91.88 200 LEU A CA 1
ATOM 1531 C C . LEU A 1 200 ? 8.422 -32.406 2.992 1 91.88 200 LEU A C 1
ATOM 1533 O O . LEU A 1 200 ? 7.57 -33.188 3.418 1 91.88 200 LEU A O 1
ATOM 1537 N N . LYS A 1 201 ? 8.938 -32.531 1.767 1 90.88 201 LYS A N 1
ATOM 1538 C CA . LYS A 1 201 ? 8.602 -33.625 0.871 1 90.88 201 LYS A CA 1
ATOM 1539 C C . LYS A 1 201 ? 8.898 -35 1.525 1 90.88 201 LYS A C 1
ATOM 1541 O O . LYS A 1 201 ? 8.039 -35.875 1.541 1 90.88 201 LYS A O 1
ATOM 1546 N N . THR A 1 202 ? 10.109 -35.094 2.076 1 92.62 202 THR A N 1
ATOM 1547 C CA . THR A 1 202 ? 10.5 -36.375 2.678 1 92.62 202 THR A CA 1
ATOM 1548 C C . THR A 1 202 ? 9.594 -36.719 3.859 1 92.62 202 THR A C 1
ATOM 1550 O O . THR A 1 202 ? 9.258 -37.875 4.07 1 92.62 202 THR A O 1
ATOM 1553 N N . LEU A 1 203 ? 9.242 -35.75 4.598 1 92.81 203 LEU A N 1
ATOM 1554 C CA . LEU A 1 203 ? 8.375 -35.969 5.75 1 92.81 203 LEU A CA 1
ATOM 1555 C C . LEU A 1 203 ? 6.973 -36.375 5.309 1 92.81 203 LEU A C 1
ATOM 1557 O O . LEU A 1 203 ? 6.359 -37.281 5.91 1 92.81 203 LEU A O 1
ATOM 1561 N N . ILE A 1 204 ? 6.484 -35.719 4.301 1 92 204 ILE A N 1
ATOM 1562 C CA . ILE A 1 204 ? 5.156 -36.062 3.791 1 92 204 ILE A CA 1
ATOM 1563 C C . ILE A 1 204 ? 5.16 -37.469 3.199 1 92 204 ILE A C 1
ATOM 1565 O O . ILE A 1 204 ? 4.195 -38.219 3.369 1 92 204 ILE A O 1
ATOM 1569 N N . GLU A 1 205 ? 6.188 -37.781 2.469 1 91.06 205 GLU A N 1
ATOM 1570 C CA . GLU A 1 205 ? 6.312 -39.125 1.901 1 91.06 205 GLU A CA 1
ATOM 1571 C C . GLU A 1 205 ? 6.344 -40.188 2.996 1 91.06 205 GLU A C 1
ATOM 1573 O O . GLU A 1 205 ? 5.805 -41.281 2.82 1 91.06 205 GLU A O 1
ATOM 1578 N N . LYS A 1 206 ? 6.957 -39.844 4.086 1 90 206 LYS A N 1
ATOM 1579 C CA . LYS A 1 206 ? 6.98 -40.781 5.219 1 90 206 LYS A CA 1
ATOM 1580 C C . LYS A 1 206 ? 5.582 -40.969 5.793 1 90 206 LYS A C 1
ATOM 1582 O O . LYS A 1 206 ? 5.18 -42.094 6.074 1 90 206 LYS A O 1
ATOM 1587 N N . VAL A 1 207 ? 4.871 -39.938 5.93 1 88.69 207 VAL A N 1
ATOM 1588 C CA . VAL A 1 207 ? 3.547 -40 6.535 1 88.69 207 VAL A CA 1
ATOM 1589 C C . VAL A 1 207 ? 2.566 -40.656 5.555 1 88.69 207 VAL A C 1
ATOM 1591 O O . VAL A 1 207 ? 1.655 -41.375 5.965 1 88.69 207 VAL A O 1
ATOM 1594 N N . SER A 1 208 ? 2.727 -40.375 4.285 1 86.62 208 SER A N 1
ATOM 1595 C CA . SER A 1 208 ? 1.821 -40.906 3.279 1 86.62 208 SER A CA 1
ATOM 1596 C C . SER A 1 208 ? 2.256 -42.312 2.84 1 86.62 208 SER A C 1
ATOM 1598 O O . SER A 1 208 ? 1.49 -43.031 2.191 1 86.62 208 SER A O 1
ATOM 1600 N N . SER A 1 209 ? 3.443 -42.719 3.121 1 84 209 SER A N 1
ATOM 1601 C CA . SER A 1 209 ? 4.035 -43.969 2.727 1 84 209 SER A CA 1
ATOM 1602 C C . SER A 1 209 ? 4.047 -44.156 1.21 1 84 209 SER A C 1
ATOM 1604 O O . SER A 1 209 ? 3.691 -45.188 0.689 1 84 209 SER A O 1
ATOM 1606 N N . ALA A 1 210 ? 4.258 -43.094 0.567 1 84.31 210 ALA A N 1
ATOM 1607 C CA . ALA A 1 210 ? 4.301 -43.094 -0.893 1 84.31 210 ALA A CA 1
ATOM 1608 C C . ALA A 1 210 ? 5.34 -42.094 -1.419 1 84.31 210 ALA A C 1
ATOM 1610 O O . ALA A 1 210 ? 5.645 -41.125 -0.763 1 84.31 210 ALA A O 1
ATOM 1611 N N . ASP A 1 211 ? 5.93 -42.5 -2.52 1 84.12 211 ASP A N 1
ATOM 1612 C CA . ASP A 1 211 ? 6.793 -41.562 -3.227 1 84.12 211 ASP A CA 1
ATOM 1613 C C . ASP A 1 211 ? 5.973 -40.594 -4.074 1 84.12 211 ASP A C 1
ATOM 1615 O O . ASP A 1 211 ? 5.297 -41 -5.02 1 84.12 211 ASP A O 1
ATOM 1619 N N . LEU A 1 212 ? 6.094 -39.375 -3.719 1 88.56 212 LEU A N 1
ATOM 1620 C CA . LEU A 1 212 ? 5.223 -38.406 -4.363 1 88.56 212 LEU A CA 1
ATOM 1621 C C . LEU A 1 212 ? 5.934 -37.75 -5.535 1 88.56 212 LEU A C 1
ATOM 1623 O O . LEU A 1 212 ? 7.125 -37.438 -5.457 1 88.56 212 LEU A O 1
ATOM 1627 N N . PHE A 1 213 ? 5.172 -37.594 -6.578 1 89.44 213 PHE A N 1
ATOM 1628 C CA . PHE A 1 213 ? 5.648 -36.844 -7.723 1 89.44 213 PHE A CA 1
ATOM 1629 C C . PHE A 1 213 ? 5.766 -35.344 -7.379 1 89.44 213 PHE A C 1
ATOM 1631 O O . PHE A 1 213 ? 4.836 -34.781 -6.828 1 89.44 213 PHE A O 1
ATOM 1638 N N . THR A 1 214 ? 6.922 -34.781 -7.551 1 86.5 214 THR A N 1
ATOM 1639 C CA . THR A 1 214 ? 7.152 -33.375 -7.336 1 86.5 214 THR A CA 1
ATOM 1640 C C . THR A 1 214 ? 7.758 -32.719 -8.578 1 86.5 214 THR A C 1
ATOM 1642 O O . THR A 1 214 ? 8.781 -33.188 -9.086 1 86.5 214 THR A O 1
ATOM 1645 N N . LEU A 1 215 ? 6.934 -31.75 -9.102 1 80.19 215 LEU A N 1
ATOM 1646 C CA . LEU A 1 215 ? 7.445 -30.984 -10.234 1 80.19 215 LEU A CA 1
ATOM 1647 C C . LEU A 1 215 ? 7.824 -29.562 -9.797 1 80.19 215 LEU A C 1
ATOM 1649 O O . LEU A 1 215 ? 7.07 -28.906 -9.07 1 80.19 215 LEU A O 1
ATOM 1653 N N . GLY A 1 216 ? 9.047 -29.266 -9.648 1 74.62 216 GLY A N 1
ATOM 1654 C CA . GLY A 1 216 ? 9.383 -27.859 -9.445 1 74.62 216 GLY A CA 1
ATOM 1655 C C . GLY A 1 216 ? 8.625 -26.922 -10.359 1 74.62 216 GLY A C 1
ATOM 1656 O O . GLY A 1 216 ? 7.91 -27.375 -11.258 1 74.62 216 GLY A O 1
ATOM 1657 N N . CYS A 1 217 ? 8.469 -25.656 -10.172 1 78.25 217 CYS A N 1
ATOM 1658 C CA . CYS A 1 217 ? 7.762 -24.688 -11.008 1 78.25 217 CYS A CA 1
ATOM 1659 C C . CYS A 1 217 ? 8.5 -24.469 -12.32 1 78.25 217 CYS A C 1
ATOM 1661 O O . CYS A 1 217 ? 9.617 -23.953 -12.328 1 78.25 217 CYS A O 1
ATOM 1663 N N . THR A 1 218 ? 7.867 -24.906 -13.445 1 82.94 218 THR A N 1
ATOM 1664 C CA . THR A 1 218 ? 8.461 -24.781 -14.773 1 82.94 218 THR A CA 1
ATOM 1665 C C . THR A 1 218 ? 8.688 -23.312 -15.125 1 82.94 218 THR A C 1
ATOM 1667 O O . THR A 1 218 ? 9.664 -22.969 -15.797 1 82.94 218 THR A O 1
ATOM 1670 N N . CYS A 1 219 ? 7.777 -22.484 -14.641 1 83.94 219 CYS A N 1
ATOM 1671 C CA . CYS A 1 219 ? 7.938 -21.047 -14.898 1 83.94 219 CYS A CA 1
ATOM 1672 C C . CYS A 1 219 ? 9.219 -20.516 -14.266 1 83.94 219 CYS A C 1
ATOM 1674 O O . CYS A 1 219 ? 9.93 -19.719 -14.875 1 83.94 219 CYS A O 1
ATOM 1676 N N . HIS A 1 220 ? 9.492 -20.984 -13.094 1 83.44 220 HIS A N 1
ATOM 1677 C CA . HIS A 1 220 ? 10.727 -20.594 -12.422 1 83.44 220 HIS A CA 1
ATOM 1678 C C . HIS A 1 220 ? 11.953 -21.109 -13.172 1 83.44 220 HIS A C 1
ATOM 1680 O O . HIS A 1 220 ? 12.977 -20.438 -13.242 1 83.44 220 HIS A O 1
ATOM 1686 N N . LEU A 1 221 ? 11.844 -22.281 -13.641 1 87 221 LEU A N 1
ATOM 1687 C CA . LEU A 1 221 ? 12.953 -22.875 -14.375 1 87 221 LEU A CA 1
ATOM 1688 C C . LEU A 1 221 ? 13.305 -22.047 -15.602 1 87 221 LEU A C 1
ATOM 1690 O O . LEU A 1 221 ? 14.484 -21.75 -15.836 1 87 221 LEU A O 1
ATOM 1694 N N . ILE A 1 222 ? 12.258 -21.688 -16.312 1 90.62 222 ILE A N 1
ATOM 1695 C CA . ILE A 1 222 ? 12.477 -20.906 -17.516 1 90.62 222 ILE A CA 1
ATOM 1696 C C . ILE A 1 222 ? 13.047 -19.531 -17.141 1 90.62 222 ILE A C 1
ATOM 1698 O O . ILE A 1 222 ? 13.961 -19.047 -17.797 1 90.62 222 ILE A O 1
ATOM 1702 N N . SER A 1 223 ? 12.484 -18.984 -16.141 1 88.44 223 SER A N 1
ATOM 1703 C CA . SER A 1 223 ? 12.953 -17.672 -15.703 1 88.44 223 SER A CA 1
ATOM 1704 C C . SER A 1 223 ? 14.414 -17.734 -15.258 1 88.44 223 SER A C 1
ATOM 1706 O O . SER A 1 223 ? 15.195 -16.828 -15.547 1 88.44 223 SER A O 1
ATOM 1708 N N . LEU A 1 224 ? 14.766 -18.703 -14.523 1 88.44 224 LEU A N 1
ATOM 1709 C CA . LEU A 1 224 ? 16.141 -18.875 -14.078 1 88.44 224 LEU A CA 1
ATOM 1710 C C . LEU A 1 224 ? 17.078 -19.125 -15.258 1 88.44 224 LEU A C 1
ATOM 1712 O O . LEU A 1 224 ? 18.219 -18.656 -15.258 1 88.44 224 LEU A O 1
ATOM 1716 N N . CYS A 1 225 ? 16.594 -19.859 -16.172 1 93.5 225 CYS A N 1
ATOM 1717 C CA . CYS A 1 225 ? 17.375 -20.062 -17.391 1 93.5 225 CYS A CA 1
ATOM 1718 C C . CYS A 1 225 ? 17.688 -18.75 -18.078 1 93.5 225 CYS A C 1
ATOM 1720 O O . CYS A 1 225 ? 18.828 -18.484 -18.438 1 93.5 225 CYS A O 1
ATOM 1722 N N . ALA A 1 226 ? 16.672 -17.938 -18.172 1 92.69 226 ALA A N 1
ATOM 1723 C CA . ALA A 1 226 ? 16.844 -16.609 -18.766 1 92.69 226 ALA A CA 1
ATOM 1724 C C . ALA A 1 226 ? 17.844 -15.773 -17.969 1 92.69 226 ALA A C 1
ATOM 1726 O O . ALA A 1 226 ? 18.672 -15.07 -18.547 1 92.69 226 ALA A O 1
ATOM 1727 N N . SER A 1 227 ? 17.719 -15.844 -16.688 1 90.5 227 SER A N 1
ATOM 1728 C CA . SER A 1 227 ? 18.609 -15.086 -15.805 1 90.5 227 SER A CA 1
ATOM 1729 C C . SER A 1 227 ? 20.062 -15.547 -15.945 1 90.5 227 SER A C 1
ATOM 1731 O O . SER A 1 227 ? 20.984 -14.734 -15.945 1 90.5 227 SER A O 1
ATOM 1733 N N . LYS A 1 228 ? 20.219 -16.844 -15.992 1 92.56 228 LYS A N 1
ATOM 1734 C CA . LYS A 1 228 ? 21.562 -17.391 -16.156 1 92.56 228 LYS A CA 1
ATOM 1735 C C . LYS A 1 228 ? 22.172 -16.984 -17.5 1 92.56 228 LYS A C 1
ATOM 1737 O O . LYS A 1 228 ? 23.359 -16.672 -17.594 1 92.56 228 LYS A O 1
ATOM 1742 N N . ALA A 1 229 ? 21.391 -17.016 -18.5 1 94.31 229 ALA A N 1
ATOM 1743 C CA . ALA A 1 229 ? 21.844 -16.562 -19.812 1 94.31 229 ALA A CA 1
ATOM 1744 C C . ALA A 1 229 ? 22.25 -15.086 -19.766 1 94.31 229 ALA A C 1
ATOM 1746 O O . ALA A 1 229 ? 23.344 -14.734 -20.203 1 94.31 229 ALA A O 1
ATOM 1747 N N . ALA A 1 230 ? 21.453 -14.281 -19.172 1 91.38 230 ALA A N 1
ATOM 1748 C CA . ALA A 1 230 ? 21.656 -12.836 -19.125 1 91.38 230 ALA A CA 1
ATOM 1749 C C . ALA A 1 230 ? 22.906 -12.484 -18.312 1 91.38 230 ALA A C 1
ATOM 1751 O O . ALA A 1 230 ? 23.531 -11.445 -18.547 1 91.38 230 ALA A O 1
ATOM 1752 N N . SER A 1 231 ? 23.25 -13.297 -17.359 1 90.62 231 SER A N 1
ATOM 1753 C CA . SER A 1 231 ? 24.391 -13.039 -16.5 1 90.62 231 SER A CA 1
ATOM 1754 C C . SER A 1 231 ? 25.703 -13.055 -17.281 1 90.62 231 SER A C 1
ATOM 1756 O O . SER A 1 231 ? 26.719 -12.547 -16.812 1 90.62 231 SER A O 1
ATOM 1758 N N . ALA A 1 232 ? 25.672 -13.586 -18.484 1 91.12 232 ALA A N 1
ATOM 1759 C CA . ALA A 1 232 ? 26.859 -13.664 -19.344 1 91.12 232 ALA A CA 1
ATOM 1760 C C . ALA A 1 232 ? 27.141 -12.312 -20 1 91.12 232 ALA A C 1
ATOM 1762 O O . ALA A 1 232 ? 28.266 -12.07 -20.469 1 91.12 232 ALA A O 1
ATOM 1763 N N . LEU A 1 233 ? 26.219 -11.461 -20.031 1 89.81 233 LEU A N 1
ATOM 1764 C CA . LEU A 1 233 ? 26.344 -10.195 -20.734 1 89.81 233 LEU A CA 1
ATOM 1765 C C . LEU A 1 233 ? 27.141 -9.195 -19.922 1 89.81 233 LEU A C 1
ATOM 1767 O O . LEU A 1 233 ? 27.016 -9.148 -18.688 1 89.81 233 LEU A O 1
ATOM 1771 N N . SER A 1 234 ? 27.891 -8.414 -20.531 1 86.88 234 SER A N 1
ATOM 1772 C CA . SER A 1 234 ? 28.75 -7.43 -19.875 1 86.88 234 SER A CA 1
ATOM 1773 C C . SER A 1 234 ? 27.906 -6.332 -19.219 1 86.88 234 SER A C 1
ATOM 1775 O O . SER A 1 234 ? 28.359 -5.684 -18.281 1 86.88 234 SER A O 1
ATOM 1777 N N . ILE A 1 235 ? 26.781 -6.109 -19.797 1 85.06 235 ILE A N 1
ATOM 1778 C CA . ILE A 1 235 ? 25.859 -5.133 -19.219 1 85.06 235 ILE A CA 1
ATOM 1779 C C . ILE A 1 235 ? 24.609 -5.84 -18.703 1 85.06 235 ILE A C 1
ATOM 1781 O O . ILE A 1 235 ? 23.969 -6.594 -19.438 1 85.06 235 ILE A O 1
ATOM 1785 N N . ALA A 1 236 ? 24.375 -5.629 -17.422 1 86.44 236 ALA A N 1
ATOM 1786 C CA . ALA A 1 236 ? 23.172 -6.203 -16.844 1 86.44 236 ALA A CA 1
ATOM 1787 C C . ALA A 1 236 ? 21.938 -5.371 -17.188 1 86.44 236 ALA A C 1
ATOM 1789 O O . ALA A 1 236 ? 21.578 -4.441 -16.453 1 86.44 236 ALA A O 1
ATOM 1790 N N . VAL A 1 237 ? 21.297 -5.793 -18.188 1 87.88 237 VAL A N 1
ATOM 1791 C CA . VAL A 1 237 ? 20.172 -5.047 -18.75 1 87.88 237 VAL A CA 1
ATOM 1792 C C . VAL A 1 237 ? 19.094 -4.859 -17.688 1 87.88 237 VAL A C 1
ATOM 1794 O O . VAL A 1 237 ? 18.516 -3.775 -17.562 1 87.88 237 VAL A O 1
ATOM 1797 N N . GLY A 1 238 ? 18.781 -5.887 -16.891 1 88.75 238 GLY A N 1
ATOM 1798 C CA . GLY A 1 238 ? 17.781 -5.797 -15.844 1 88.75 238 GLY A CA 1
ATOM 1799 C C . GLY A 1 238 ? 18.094 -4.738 -14.805 1 88.75 238 GLY A C 1
ATOM 1800 O O . GLY A 1 238 ? 17.219 -3.988 -14.383 1 88.75 238 GLY A O 1
ATOM 1801 N N . ASP A 1 239 ? 19.297 -4.617 -14.461 1 86.75 239 ASP A N 1
ATOM 1802 C CA . ASP A 1 239 ? 19.734 -3.66 -13.445 1 86.75 239 ASP A CA 1
ATOM 1803 C C . ASP A 1 239 ? 19.625 -2.227 -13.961 1 86.75 239 ASP A C 1
ATOM 1805 O O . ASP A 1 239 ? 19.266 -1.318 -13.211 1 86.75 239 ASP A O 1
ATOM 1809 N N . VAL A 1 240 ? 20.016 -2.111 -15.195 1 87.5 240 VAL A N 1
ATOM 1810 C CA . VAL A 1 240 ? 19.906 -0.792 -15.812 1 87.5 240 VAL A CA 1
ATOM 1811 C C . VAL A 1 240 ? 18.453 -0.319 -15.781 1 87.5 240 VAL A C 1
ATOM 1813 O O . VAL A 1 240 ? 18.172 0.825 -15.414 1 87.5 240 VAL A O 1
ATOM 1816 N N . LEU A 1 241 ? 17.609 -1.228 -16.156 1 90.94 241 LEU A N 1
ATOM 1817 C CA . LEU A 1 241 ? 16.188 -0.9 -16.203 1 90.94 241 LEU A CA 1
ATOM 1818 C C . LEU A 1 241 ? 15.664 -0.536 -14.812 1 90.94 241 LEU A C 1
ATOM 1820 O O . LEU A 1 241 ? 14.891 0.41 -14.656 1 90.94 241 LEU A O 1
ATOM 1824 N N . ILE A 1 242 ? 16.094 -1.253 -13.781 1 90.38 242 ILE A N 1
ATOM 1825 C CA . ILE A 1 242 ? 15.672 -1.007 -12.406 1 90.38 242 ILE A CA 1
ATOM 1826 C C . ILE A 1 242 ? 16.156 0.37 -11.961 1 90.38 242 ILE A C 1
ATOM 1828 O O . ILE A 1 242 ? 15.383 1.149 -11.391 1 90.38 242 ILE A O 1
ATOM 1832 N N . ARG A 1 243 ? 17.359 0.748 -12.211 1 86.94 243 ARG A N 1
ATOM 1833 C CA . ARG A 1 243 ? 17.953 2.016 -11.797 1 86.94 243 ARG A CA 1
ATOM 1834 C C . ARG A 1 243 ? 17.266 3.191 -12.477 1 86.94 243 ARG A C 1
ATOM 1836 O O . ARG A 1 243 ? 16.953 4.199 -11.836 1 86.94 243 ARG A O 1
ATOM 1843 N N . VAL A 1 244 ? 17.062 3.01 -13.789 1 87.88 244 VAL A N 1
ATOM 1844 C CA . VAL A 1 244 ? 16.406 4.074 -14.547 1 87.88 244 VAL A CA 1
ATOM 1845 C C . VAL A 1 244 ? 14.992 4.297 -14.023 1 87.88 244 VAL A C 1
ATOM 1847 O O . VAL A 1 244 ? 14.562 5.438 -13.844 1 87.88 244 VAL A O 1
ATOM 1850 N N . PHE A 1 245 ? 14.305 3.25 -13.742 1 91.19 245 PHE A N 1
ATOM 1851 C CA . PHE A 1 245 ? 12.922 3.346 -13.273 1 91.19 245 PHE A CA 1
ATOM 1852 C C . PHE A 1 245 ? 12.852 4.09 -11.945 1 91.19 245 PHE A C 1
ATOM 1854 O O . PHE A 1 245 ? 12.078 5.035 -11.797 1 91.19 245 PHE A O 1
ATOM 1861 N N . TYR A 1 246 ? 13.68 3.68 -11.086 1 87.69 246 TYR A N 1
ATOM 1862 C CA . TYR A 1 246 ? 13.594 4.25 -9.75 1 87.69 246 TYR A CA 1
ATOM 1863 C C . TYR A 1 246 ? 14.07 5.695 -9.734 1 87.69 246 TYR A C 1
ATOM 1865 O O . TYR A 1 246 ? 13.578 6.516 -8.953 1 87.69 246 TYR A O 1
ATOM 1873 N N . TYR A 1 247 ? 15.023 6.039 -10.57 1 87.19 247 TYR A N 1
ATOM 1874 C CA . TYR A 1 247 ? 15.461 7.426 -10.688 1 87.19 247 TYR A CA 1
ATOM 1875 C C . TYR A 1 247 ? 14.312 8.328 -11.125 1 87.19 247 TYR A C 1
ATOM 1877 O O . TYR A 1 247 ? 14.172 9.445 -10.633 1 87.19 247 TYR A O 1
ATOM 1885 N N . LEU A 1 248 ? 13.555 7.824 -12.047 1 88 248 LEU A N 1
ATOM 1886 C CA . LEU A 1 248 ? 12.461 8.609 -12.602 1 88 248 LEU A CA 1
ATOM 1887 C C . LEU A 1 248 ? 11.242 8.57 -11.68 1 88 248 LEU A C 1
ATOM 1889 O O . LEU A 1 248 ? 10.57 9.586 -11.484 1 88 248 LEU A O 1
ATOM 1893 N N . ASP A 1 249 ? 10.984 7.367 -11.141 1 86.56 249 ASP A N 1
ATOM 1894 C CA . ASP A 1 249 ? 9.766 7.117 -10.383 1 86.56 249 ASP A CA 1
ATOM 1895 C C . ASP A 1 249 ? 9.719 7.965 -9.117 1 86.56 249 ASP A C 1
ATOM 1897 O O . ASP A 1 249 ? 8.641 8.344 -8.656 1 86.56 249 ASP A O 1
ATOM 1901 N N . LYS A 1 250 ? 10.773 8.367 -8.539 1 82.69 250 LYS A N 1
ATOM 1902 C CA . LYS A 1 250 ? 10.852 9.055 -7.254 1 82.69 250 LYS A CA 1
ATOM 1903 C C . LYS A 1 250 ? 10.594 10.547 -7.414 1 82.69 250 LYS A C 1
ATOM 1905 O O . LYS A 1 250 ? 10.445 11.266 -6.426 1 82.69 250 LYS A O 1
ATOM 1910 N N . SER A 1 251 ? 10.508 11.008 -8.695 1 84.81 251 SER A N 1
ATOM 1911 C CA . SER A 1 251 ? 10.391 12.453 -8.898 1 84.81 251 SER A CA 1
ATOM 1912 C C . SER A 1 251 ? 9.391 12.773 -10 1 84.81 251 SER A C 1
ATOM 1914 O O . SER A 1 251 ? 9.633 12.469 -11.172 1 84.81 251 SER A O 1
ATOM 1916 N N . ALA A 1 252 ? 8.367 13.445 -9.57 1 84 252 ALA A N 1
ATOM 1917 C CA . ALA A 1 252 ? 7.391 13.898 -10.547 1 84 252 ALA A CA 1
ATOM 1918 C C . ALA A 1 252 ? 8.016 14.875 -11.539 1 84 252 ALA A C 1
ATOM 1920 O O . ALA A 1 252 ? 7.66 14.875 -12.719 1 84 252 ALA A O 1
ATOM 1921 N N . LYS A 1 253 ? 8.93 15.664 -11.086 1 85 253 LYS A N 1
ATOM 1922 C CA . LYS A 1 253 ? 9.633 16.609 -11.938 1 85 253 LYS A CA 1
ATOM 1923 C C . LYS A 1 253 ? 10.414 15.898 -13.031 1 85 253 LYS A C 1
ATOM 1925 O O . LYS A 1 253 ? 10.375 16.297 -14.195 1 85 253 LYS A O 1
ATOM 1930 N N . ARG A 1 254 ? 11.125 14.867 -12.648 1 87.75 254 ARG A N 1
ATOM 1931 C CA . ARG A 1 254 ? 11.938 14.117 -13.602 1 87.75 254 ARG A CA 1
ATOM 1932 C C . ARG A 1 254 ? 11.062 13.445 -14.656 1 87.75 254 ARG A C 1
ATOM 1934 O O . ARG A 1 254 ? 11.414 13.398 -15.828 1 87.75 254 ARG A O 1
ATOM 1941 N N . LYS A 1 255 ? 9.938 12.945 -14.242 1 88.69 255 LYS A N 1
ATOM 1942 C CA . LYS A 1 255 ? 9.008 12.328 -15.18 1 88.69 255 LYS A CA 1
ATOM 1943 C C . LYS A 1 255 ? 8.469 13.344 -16.172 1 88.69 255 LYS A C 1
ATOM 1945 O O . LYS A 1 255 ? 8.375 13.062 -17.375 1 88.69 255 LYS A O 1
ATOM 1950 N N . HIS A 1 256 ? 8.172 14.469 -15.602 1 88.38 256 HIS A N 1
ATOM 1951 C CA . HIS A 1 256 ? 7.68 15.531 -16.469 1 88.38 256 HIS A CA 1
ATOM 1952 C C . HIS A 1 256 ? 8.742 15.969 -17.469 1 88.38 256 HIS A C 1
ATOM 1954 O O . HIS A 1 256 ? 8.445 16.188 -18.641 1 88.38 256 HIS A O 1
ATOM 1960 N N . LEU A 1 257 ? 9.906 16.125 -17 1 88.88 257 LEU A N 1
ATOM 1961 C CA . LEU A 1 257 ? 11.008 16.516 -17.875 1 88.88 257 LEU A CA 1
ATOM 1962 C C . LEU A 1 257 ? 11.234 15.492 -18.969 1 88.88 257 LEU A C 1
ATOM 1964 O O . LEU A 1 257 ? 11.508 15.852 -20.125 1 88.88 257 LEU A O 1
ATOM 1968 N N . LEU A 1 258 ? 11.188 14.242 -18.625 1 91.19 258 LEU A N 1
ATOM 1969 C CA . LEU A 1 258 ? 11.336 13.195 -19.625 1 91.19 258 LEU A CA 1
ATOM 1970 C C . LEU A 1 258 ? 10.25 13.305 -20.688 1 91.19 258 LEU A C 1
ATOM 1972 O O . LEU A 1 258 ? 10.508 13.086 -21.875 1 91.19 258 LEU A O 1
ATOM 1976 N N . LYS A 1 259 ? 9.07 13.57 -20.25 1 90.62 259 LYS A N 1
ATOM 1977 C CA . LYS A 1 259 ? 7.965 13.773 -21.188 1 90.62 259 LYS A CA 1
ATOM 1978 C C . LYS A 1 259 ? 8.258 14.938 -22.141 1 90.62 259 LYS A C 1
ATOM 1980 O O . LYS A 1 259 ? 7.984 14.844 -23.344 1 90.62 259 LYS A O 1
ATOM 1985 N N . GLU A 1 260 ? 8.781 15.992 -21.625 1 90.88 260 GLU A N 1
ATOM 1986 C CA . GLU A 1 260 ? 9.148 17.141 -22.453 1 90.88 260 GLU A CA 1
ATOM 1987 C C . GLU A 1 260 ? 10.227 16.781 -23.453 1 90.88 260 GLU A C 1
ATOM 1989 O O . GLU A 1 260 ? 10.188 17.219 -24.609 1 90.88 260 GLU A O 1
ATOM 1994 N N . TYR A 1 261 ? 11.148 15.992 -23.016 1 92 261 TYR A N 1
ATOM 1995 C CA . TYR A 1 261 ? 12.211 15.578 -23.922 1 92 261 TYR A CA 1
ATOM 1996 C C . TYR A 1 261 ? 11.68 14.641 -25 1 92 261 TYR A C 1
ATOM 1998 O O . TYR A 1 261 ? 12.164 14.656 -26.125 1 92 261 TYR A O 1
ATOM 2006 N N . ALA A 1 262 ? 10.742 13.766 -24.578 1 93.62 262 ALA A N 1
ATOM 2007 C CA . ALA A 1 262 ? 10.094 12.922 -25.578 1 93.62 262 ALA A CA 1
ATOM 2008 C C . ALA A 1 262 ? 9.445 13.758 -26.672 1 93.62 262 ALA A C 1
ATOM 2010 O O . ALA A 1 262 ? 9.594 13.469 -27.859 1 93.62 262 ALA A O 1
ATOM 2011 N N . ASP A 1 263 ? 8.836 14.82 -26.297 1 92.81 263 ASP A N 1
ATOM 2012 C CA . ASP A 1 263 ? 8.227 15.75 -27.25 1 92.81 263 ASP A CA 1
ATOM 2013 C C . ASP A 1 263 ? 9.297 16.422 -28.109 1 92.81 263 ASP A C 1
ATOM 2015 O O . ASP A 1 263 ? 9.109 16.594 -29.312 1 92.81 263 ASP A O 1
ATOM 2019 N N . PHE A 1 264 ? 10.305 16.797 -27.484 1 92.12 264 PHE A N 1
ATOM 2020 C CA . PHE A 1 264 ? 11.398 17.484 -28.156 1 92.12 264 PHE A CA 1
ATOM 2021 C C . PHE A 1 264 ? 11.992 16.625 -29.266 1 92.12 264 PHE A C 1
ATOM 2023 O O . PHE A 1 264 ? 12.297 17.109 -30.344 1 92.12 264 PHE A O 1
ATOM 2030 N N . VAL A 1 265 ? 12.141 15.328 -28.984 1 92.75 265 VAL A N 1
ATOM 2031 C CA . VAL A 1 265 ? 12.789 14.445 -29.938 1 92.75 265 VAL A CA 1
ATOM 2032 C C . VAL A 1 265 ? 11.734 13.844 -30.875 1 92.75 265 VAL A C 1
ATOM 2034 O O . VAL A 1 265 ? 12.07 13.102 -31.797 1 92.75 265 VAL A O 1
ATOM 2037 N N . GLY A 1 266 ? 10.477 14.078 -30.625 1 92 266 GLY A N 1
ATOM 2038 C CA . GLY A 1 266 ? 9.414 13.688 -31.531 1 92 266 GLY A CA 1
ATOM 2039 C C . GLY A 1 266 ? 8.906 12.281 -31.297 1 92 266 GLY A C 1
ATOM 2040 O O . GLY A 1 266 ? 8.586 11.562 -32.25 1 92 266 GLY A O 1
ATOM 2041 N N . ILE A 1 267 ? 9.008 11.773 -30.125 1 92.75 267 ILE A N 1
ATOM 2042 C CA . ILE A 1 267 ? 8.484 10.445 -29.828 1 92.75 267 ILE A CA 1
ATOM 2043 C C . ILE A 1 267 ? 7.324 10.562 -28.828 1 92.75 267 ILE A C 1
ATOM 2045 O O . ILE A 1 267 ? 7.25 11.516 -28.062 1 92.75 267 ILE A O 1
ATOM 2049 N N . GLU A 1 268 ? 6.461 9.648 -28.953 1 91.75 268 GLU A N 1
ATOM 2050 C CA . GLU A 1 268 ? 5.363 9.602 -28 1 91.75 268 GLU A CA 1
ATOM 2051 C C . GLU A 1 268 ? 5.852 9.141 -26.625 1 91.75 268 GLU A C 1
ATOM 2053 O O . GLU A 1 268 ? 6.555 8.133 -26.516 1 91.75 268 GLU A O 1
ATOM 2058 N N . TYR A 1 269 ? 5.504 9.828 -25.656 1 92 269 TYR A N 1
ATOM 2059 C CA . TYR A 1 269 ? 5.93 9.5 -24.297 1 92 269 TYR A CA 1
ATOM 2060 C C . TYR A 1 269 ? 5.258 8.219 -23.812 1 92 269 TYR A C 1
ATOM 2062 O O . TYR A 1 269 ? 4.051 8.039 -24 1 92 269 TYR A O 1
ATOM 2070 N N . ARG A 1 270 ? 6.051 7.395 -23.312 1 92 270 ARG A N 1
ATOM 2071 C CA . ARG A 1 270 ? 5.598 6.195 -22.609 1 92 270 ARG A CA 1
ATOM 2072 C C . ARG A 1 270 ? 6.328 6.023 -21.281 1 92 270 ARG A C 1
ATOM 2074 O O . ARG A 1 270 ? 7.555 6.133 -21.234 1 92 270 ARG A O 1
ATOM 2081 N N . LYS A 1 271 ? 5.559 5.809 -20.297 1 89.31 271 LYS A N 1
ATOM 2082 C CA . LYS A 1 271 ? 6.16 5.629 -18.984 1 89.31 271 LYS A CA 1
ATOM 2083 C C . LYS A 1 271 ? 7.094 4.422 -18.969 1 89.31 271 LYS A C 1
ATOM 2085 O O . LYS A 1 271 ? 6.758 3.363 -19.516 1 89.31 271 LYS A O 1
ATOM 2090 N N . ILE A 1 272 ? 8.273 4.59 -18.375 1 91.94 272 ILE A N 1
ATOM 2091 C CA . ILE A 1 272 ? 9.211 3.484 -18.219 1 91.94 272 ILE A CA 1
ATOM 2092 C C . ILE A 1 272 ? 8.641 2.471 -17.219 1 91.94 272 ILE A C 1
ATOM 2094 O O . ILE A 1 272 ? 8.125 2.846 -16.172 1 91.94 272 ILE A O 1
ATOM 2098 N N . LEU A 1 273 ? 8.734 1.249 -17.547 1 91.44 273 LEU A N 1
ATOM 2099 C CA . LEU A 1 273 ? 8.133 0.194 -16.75 1 91.44 273 LEU A CA 1
ATOM 2100 C C . LEU A 1 273 ? 9.102 -0.304 -15.688 1 91.44 273 LEU A C 1
ATOM 2102 O O . LEU A 1 273 ? 10.312 -0.337 -15.906 1 91.44 273 LEU A O 1
ATOM 2106 N N . LYS A 1 274 ? 8.508 -0.649 -14.562 1 88.69 274 LYS A N 1
ATOM 2107 C CA . LYS A 1 274 ? 9.297 -1.226 -13.484 1 88.69 274 LYS A CA 1
ATOM 2108 C C . LYS A 1 274 ? 9.633 -2.688 -13.766 1 88.69 274 LYS A C 1
ATOM 2110 O O . LYS A 1 274 ? 8.742 -3.504 -13.984 1 88.69 274 LYS A O 1
ATOM 2115 N N . ARG A 1 275 ? 10.867 -2.957 -13.797 1 89.25 275 ARG A N 1
ATOM 2116 C CA . ARG A 1 275 ? 11.305 -4.344 -13.883 1 89.25 275 ARG A CA 1
ATOM 2117 C C . ARG A 1 275 ? 11.156 -5.051 -12.547 1 89.25 275 ARG A C 1
ATOM 2119 O O . ARG A 1 275 ? 11.711 -4.613 -11.539 1 89.25 275 ARG A O 1
ATOM 2126 N N . ALA A 1 276 ? 10.305 -6.027 -12.492 1 81.12 276 ALA A N 1
ATOM 2127 C CA . ALA A 1 276 ? 10.133 -6.863 -11.305 1 81.12 276 ALA A CA 1
ATOM 2128 C C . ALA A 1 276 ? 10.719 -8.258 -11.531 1 81.12 276 ALA A C 1
ATOM 2130 O O . ALA A 1 276 ? 10.156 -9.062 -12.266 1 81.12 276 ALA A O 1
ATOM 2131 N N . PRO A 1 277 ? 11.719 -8.508 -10.852 1 74.69 277 PRO A N 1
ATOM 2132 C CA . PRO A 1 277 ? 12.367 -9.805 -11.07 1 74.69 277 PRO A CA 1
ATOM 2133 C C . PRO A 1 277 ? 11.453 -10.984 -10.766 1 74.69 277 PRO A C 1
ATOM 2135 O O . PRO A 1 277 ? 11.633 -12.078 -11.312 1 74.69 277 PRO A O 1
ATOM 2138 N N . THR A 1 278 ? 10.484 -10.719 -9.938 1 69.62 278 THR A N 1
ATOM 2139 C CA . THR A 1 278 ? 9.594 -11.805 -9.547 1 69.62 278 THR A CA 1
ATOM 2140 C C . THR A 1 278 ? 8.492 -12.008 -10.586 1 69.62 278 THR A C 1
ATOM 2142 O O . THR A 1 278 ? 7.809 -13.031 -10.586 1 69.62 278 THR A O 1
ATOM 2145 N N . ARG A 1 279 ? 8.367 -11.023 -11.484 1 71.75 279 ARG A N 1
ATOM 2146 C CA . ARG A 1 279 ? 7.402 -11.164 -12.57 1 71.75 279 ARG A CA 1
ATOM 2147 C C . ARG A 1 279 ? 8.07 -11.688 -13.836 1 71.75 279 ARG A C 1
ATOM 2149 O O . ARG A 1 279 ? 8.703 -10.93 -14.57 1 71.75 279 ARG A O 1
ATOM 2156 N N . TRP A 1 280 ? 7.828 -12.805 -14.242 1 71.44 280 TRP A N 1
ATOM 2157 C CA . TRP A 1 280 ? 8.562 -13.594 -15.227 1 71.44 280 TRP A CA 1
ATOM 2158 C C . TRP A 1 280 ? 8.477 -12.953 -16.609 1 71.44 280 TRP A C 1
ATOM 2160 O O . TRP A 1 280 ? 9.422 -13.047 -17.391 1 71.44 280 TRP A O 1
ATOM 2170 N N . LEU A 1 281 ? 7.41 -12.273 -16.875 1 74.5 281 LEU A N 1
ATOM 2171 C CA . LEU A 1 281 ? 7.18 -11.773 -18.219 1 74.5 281 LEU A CA 1
ATOM 2172 C C . LEU A 1 281 ? 7.391 -10.266 -18.297 1 74.5 281 LEU A C 1
ATOM 2174 O O . LEU A 1 281 ? 6.949 -9.617 -19.234 1 74.5 281 LEU A O 1
ATOM 2178 N N . SER A 1 282 ? 8.094 -9.781 -17.312 1 84.75 282 SER A N 1
ATOM 2179 C CA . SER A 1 282 ? 8.188 -8.328 -17.234 1 84.75 282 SER A CA 1
ATOM 2180 C C . SER A 1 282 ? 9.398 -7.812 -18 1 84.75 282 SER A C 1
ATOM 2182 O O . SER A 1 282 ? 9.383 -6.699 -18.531 1 84.75 282 SER A O 1
ATOM 2184 N N . LEU A 1 283 ? 10.398 -8.602 -18.281 1 89.44 283 LEU A N 1
ATOM 2185 C CA . LEU A 1 283 ? 11.664 -8.102 -18.797 1 89.44 283 LEU A CA 1
ATOM 2186 C C . LEU A 1 283 ? 11.516 -7.641 -20.25 1 89.44 283 LEU A C 1
ATOM 2188 O O . LEU A 1 283 ? 11.938 -6.535 -20.594 1 89.44 283 LEU A O 1
ATOM 2192 N N . GLY A 1 284 ? 10.953 -8.523 -21.094 1 90.5 284 GLY A N 1
ATOM 2193 C CA . GLY A 1 284 ? 10.789 -8.172 -22.5 1 90.5 284 GLY A CA 1
ATOM 2194 C C . GLY A 1 284 ? 10.047 -6.867 -22.703 1 90.5 284 GLY A C 1
ATOM 2195 O O . GLY A 1 284 ? 10.492 -6.004 -23.469 1 90.5 284 GLY A O 1
ATOM 2196 N N . ARG A 1 285 ? 9.008 -6.703 -22 1 91.38 285 ARG A N 1
ATOM 2197 C CA . ARG A 1 285 ? 8.203 -5.492 -22.109 1 91.38 285 ARG A CA 1
ATOM 2198 C C . ARG A 1 285 ? 8.977 -4.27 -21.625 1 91.38 285 ARG A C 1
ATOM 2200 O O . ARG A 1 285 ? 8.867 -3.193 -22.219 1 91.38 285 ARG A O 1
ATOM 2207 N N . CYS A 1 286 ? 9.68 -4.438 -20.547 1 94.25 286 CYS A N 1
ATOM 2208 C CA . CYS A 1 286 ? 10.469 -3.34 -20 1 94.25 286 CYS A CA 1
ATOM 2209 C C . CYS A 1 286 ? 11.562 -2.918 -20.969 1 94.25 286 CYS A C 1
ATOM 2211 O O . CYS A 1 286 ? 11.805 -1.725 -21.156 1 94.25 286 CYS A O 1
ATOM 2213 N N . VAL A 1 287 ? 12.172 -3.902 -21.609 1 93.81 287 VAL A N 1
ATOM 2214 C CA . VAL A 1 287 ? 13.242 -3.635 -22.562 1 93.81 287 VAL A CA 1
ATOM 2215 C C . VAL A 1 287 ? 12.68 -2.893 -23.766 1 93.81 287 VAL A C 1
ATOM 2217 O O . VAL A 1 287 ? 13.227 -1.87 -24.188 1 93.81 287 VAL A O 1
ATOM 2220 N N . ASP A 1 288 ? 11.633 -3.371 -24.281 1 94.38 288 ASP A N 1
ATOM 2221 C CA . ASP A 1 288 ? 11.016 -2.766 -25.469 1 94.38 288 ASP A CA 1
ATOM 2222 C C . ASP A 1 288 ? 10.578 -1.331 -25.172 1 94.38 288 ASP A C 1
ATOM 2224 O O . ASP A 1 288 ? 10.805 -0.435 -26 1 94.38 288 ASP A O 1
ATOM 2228 N N . ARG A 1 289 ? 9.984 -1.152 -24.016 1 94.94 289 ARG A N 1
ATOM 2229 C CA . ARG A 1 289 ? 9.555 0.183 -23.625 1 94.94 289 ARG A CA 1
ATOM 2230 C C . ARG A 1 289 ? 10.742 1.132 -23.5 1 94.94 289 ARG A C 1
ATOM 2232 O O . ARG A 1 289 ? 10.656 2.291 -23.922 1 94.94 289 ARG A O 1
ATOM 2239 N N . PHE A 1 290 ? 11.773 0.669 -22.938 1 93.38 290 PHE A N 1
ATOM 2240 C CA . PHE A 1 290 ? 12.969 1.493 -22.766 1 93.38 290 PHE A CA 1
ATOM 2241 C C . PHE A 1 290 ? 13.57 1.866 -24.109 1 93.38 290 PHE A C 1
ATOM 2243 O O . PHE A 1 290 ? 14.008 3.004 -24.312 1 93.38 290 PHE A O 1
ATOM 2250 N N . LEU A 1 291 ? 13.633 0.918 -25.031 1 92.62 291 LEU A N 1
ATOM 2251 C CA . LEU A 1 291 ? 14.18 1.168 -26.359 1 92.62 291 LEU A CA 1
ATOM 2252 C C . LEU A 1 291 ? 13.375 2.236 -27.078 1 92.62 291 LEU A C 1
ATOM 2254 O O . LEU A 1 291 ? 13.945 3.082 -27.781 1 92.62 291 LEU A O 1
ATOM 2258 N N . ILE A 1 292 ? 12.094 2.227 -26.922 1 93.69 292 ILE A N 1
ATOM 2259 C CA . ILE A 1 292 ? 11.227 3.236 -27.516 1 93.69 292 ILE A CA 1
ATOM 2260 C C . ILE A 1 292 ? 11.555 4.609 -26.938 1 93.69 292 ILE A C 1
ATOM 2262 O O . ILE A 1 292 ? 11.617 5.602 -27.656 1 93.69 292 ILE A O 1
ATOM 2266 N N . MET A 1 293 ? 11.898 4.656 -25.625 1 94.12 293 MET A N 1
ATOM 2267 C CA . MET A 1 293 ? 12.109 5.914 -24.922 1 94.12 293 MET A CA 1
ATOM 2268 C C . MET A 1 293 ? 13.586 6.301 -24.922 1 94.12 293 MET A C 1
ATOM 2270 O O . MET A 1 293 ? 13.953 7.348 -24.391 1 94.12 293 MET A O 1
ATOM 2274 N N . LEU A 1 294 ? 14.406 5.453 -25.469 1 90.38 294 LEU A N 1
ATOM 2275 C CA . LEU A 1 294 ? 15.852 5.594 -25.375 1 90.38 294 LEU A CA 1
ATOM 2276 C C . LEU A 1 294 ? 16.297 6.953 -25.906 1 90.38 294 LEU A C 1
ATOM 2278 O O . LEU A 1 294 ? 17.125 7.629 -25.281 1 90.38 294 LEU A O 1
ATOM 2282 N N . PRO A 1 295 ? 15.789 7.477 -27.062 1 88.94 295 PRO A N 1
ATOM 2283 C CA . PRO A 1 295 ? 16.219 8.797 -27.531 1 88.94 295 PRO A CA 1
ATOM 2284 C C . PRO A 1 295 ? 15.938 9.906 -26.531 1 88.94 295 PRO A C 1
ATOM 2286 O O . PRO A 1 295 ? 16.781 10.781 -26.312 1 88.94 295 PRO A O 1
ATOM 2289 N N . ALA A 1 296 ? 14.781 9.859 -25.938 1 91.19 296 ALA A N 1
ATOM 2290 C CA . ALA A 1 296 ? 14.422 10.844 -24.922 1 91.19 296 ALA A CA 1
ATOM 2291 C C . ALA A 1 296 ? 15.266 10.672 -23.672 1 91.19 296 ALA A C 1
ATOM 2293 O O . ALA A 1 296 ? 15.703 11.656 -23.062 1 91.19 296 ALA A O 1
ATOM 2294 N N . SER A 1 297 ? 15.477 9.43 -23.266 1 89.44 297 SER A N 1
ATOM 2295 C CA . SER A 1 297 ? 16.266 9.133 -22.062 1 89.44 297 SER A CA 1
ATOM 2296 C C . SER A 1 297 ? 17.703 9.586 -22.234 1 89.44 297 SER A C 1
ATOM 2298 O O . SER A 1 297 ? 18.312 10.102 -21.281 1 89.44 297 SER A O 1
ATOM 2300 N N . CYS A 1 298 ? 18.281 9.375 -23.391 1 84 298 CYS A N 1
ATOM 2301 C CA . CYS A 1 298 ? 19.641 9.805 -23.672 1 84 298 CYS A CA 1
ATOM 2302 C C . CYS A 1 298 ? 19.781 11.312 -23.531 1 84 298 CYS A C 1
ATOM 2304 O O . CYS A 1 298 ? 20.719 11.805 -22.906 1 84 298 CYS A O 1
ATOM 2306 N N . THR A 1 299 ? 18.828 12.023 -24.078 1 84.5 299 THR A N 1
ATOM 2307 C CA . THR A 1 299 ? 18.828 13.484 -24 1 84.5 299 THR A CA 1
ATOM 2308 C C . THR A 1 299 ? 18.641 13.945 -22.562 1 84.5 299 THR A C 1
ATOM 2310 O O . THR A 1 299 ? 19.297 14.891 -22.109 1 84.5 299 THR A O 1
ATOM 2313 N N . PHE A 1 300 ? 17.766 13.32 -21.875 1 87.44 300 PHE A N 1
ATOM 2314 C CA . PHE A 1 300 ? 17.469 13.625 -20.484 1 87.44 300 PHE A CA 1
ATOM 2315 C C . PHE A 1 300 ? 18.703 13.422 -19.609 1 87.44 300 PHE A C 1
ATOM 2317 O O . PHE A 1 300 ? 19.062 14.305 -18.828 1 87.44 300 PHE A O 1
ATOM 2324 N N . PHE A 1 301 ? 19.344 12.344 -19.703 1 82.69 301 PHE A N 1
ATOM 2325 C CA . PHE A 1 301 ? 20.453 11.984 -18.812 1 82.69 301 PHE A CA 1
ATOM 2326 C C . PHE A 1 301 ? 21.734 12.695 -19.25 1 82.69 301 PHE A C 1
ATOM 2328 O O . PHE A 1 301 ? 22.609 12.938 -18.422 1 82.69 301 PHE A O 1
ATOM 2335 N N . CYS A 1 302 ? 21.859 13.031 -20.453 1 74.06 302 CYS A N 1
ATOM 2336 C CA . CYS A 1 302 ? 23.031 13.773 -20.906 1 74.06 302 CYS A CA 1
ATOM 2337 C C . CYS A 1 302 ? 23.047 15.172 -20.312 1 74.06 302 CYS A C 1
ATOM 2339 O O . CYS A 1 302 ? 24.125 15.688 -19.969 1 74.06 302 CYS A O 1
ATOM 2341 N N . ARG A 1 303 ? 21.984 15.859 -20.141 1 66.56 303 ARG A N 1
ATOM 2342 C CA . ARG A 1 303 ? 21.906 17.234 -19.672 1 66.56 303 ARG A CA 1
ATOM 2343 C C . ARG A 1 303 ? 21.969 17.297 -18.141 1 66.56 303 ARG A C 1
ATOM 2345 O O . ARG A 1 303 ? 22.516 18.25 -17.578 1 66.56 303 ARG A O 1
ATOM 2352 N N . LYS A 1 304 ? 21.234 16.625 -17.484 1 60.34 304 LYS A N 1
ATOM 2353 C CA . LYS A 1 304 ? 21.016 16.781 -16.047 1 60.34 304 LYS A CA 1
ATOM 2354 C C . LYS A 1 304 ? 22.109 16.094 -15.258 1 60.34 304 LYS A C 1
ATOM 2356 O O . LYS A 1 304 ? 22.359 16.438 -14.102 1 60.34 304 LYS A O 1
ATOM 2361 N N . ILE A 1 305 ? 22.531 14.906 -15.547 1 53.53 305 ILE A N 1
ATOM 2362 C CA . ILE A 1 305 ? 23.203 14.062 -14.562 1 53.53 305 ILE A CA 1
ATOM 2363 C C . ILE A 1 305 ? 24.656 14.5 -14.414 1 53.53 305 ILE A C 1
ATOM 2365 O O . ILE A 1 305 ? 25.453 14.375 -15.352 1 53.53 305 ILE A O 1
ATOM 2369 N N . SER A 1 306 ? 24.797 15.461 -13.648 1 50.62 306 SER A N 1
ATOM 2370 C CA . SER A 1 306 ? 26.125 15.609 -13.055 1 50.62 306 SER A CA 1
ATOM 2371 C C . SER A 1 306 ? 26.656 14.266 -12.562 1 50.62 306 SER A C 1
ATOM 2373 O O . SER A 1 306 ? 25.891 13.32 -12.352 1 50.62 306 SER A O 1
ATOM 2375 N N . THR A 1 307 ? 28.094 14.18 -12.133 1 44.75 307 THR A N 1
ATOM 2376 C CA . THR A 1 307 ? 29.047 13.078 -12.047 1 44.75 307 THR A CA 1
ATOM 2377 C C . THR A 1 307 ? 28.547 12 -11.094 1 44.75 307 THR A C 1
ATOM 2379 O O . THR A 1 307 ? 28.719 10.805 -11.352 1 44.75 307 THR A O 1
ATOM 2382 N N . ARG A 1 308 ? 28.281 12.188 -9.773 1 44.78 308 ARG A N 1
ATOM 2383 C CA . ARG A 1 308 ? 28.562 11.164 -8.766 1 44.78 308 ARG A CA 1
ATOM 2384 C C . ARG A 1 308 ? 27.406 10.18 -8.641 1 44.78 308 ARG A C 1
ATOM 2386 O O . ARG A 1 308 ? 27.625 8.977 -8.492 1 44.78 308 ARG A O 1
ATOM 2393 N N . LYS A 1 309 ? 26.234 10.609 -8.359 1 48.06 309 LYS A N 1
ATOM 2394 C CA . LYS A 1 309 ? 25.172 9.695 -7.945 1 48.06 309 LYS A CA 1
ATOM 2395 C C . LYS A 1 309 ? 24.719 8.82 -9.109 1 48.06 309 LYS A C 1
ATOM 2397 O O . LYS A 1 309 ? 24.188 7.727 -8.906 1 48.06 309 LYS A O 1
ATOM 2402 N N . LEU A 1 310 ? 24.75 9.445 -10.383 1 50.38 310 LEU A N 1
ATOM 2403 C CA . LEU A 1 310 ? 24.219 8.719 -11.531 1 50.38 310 LEU A CA 1
ATOM 2404 C C . LEU A 1 310 ? 25.297 7.836 -12.164 1 50.38 310 LEU A C 1
ATOM 2406 O O . LEU A 1 310 ? 25.172 7.418 -13.312 1 50.38 310 LEU A O 1
ATOM 2410 N N . LEU A 1 311 ? 26.297 7.953 -11.625 1 47.66 311 LEU A N 1
ATOM 2411 C CA . LEU A 1 311 ? 27.359 7.121 -12.195 1 47.66 311 LEU A CA 1
ATOM 2412 C C . LEU A 1 311 ? 26.797 5.773 -12.641 1 47.66 311 LEU A C 1
ATOM 2414 O O . LEU A 1 311 ? 27.172 5.262 -13.703 1 47.66 311 LEU A O 1
ATOM 2418 N N . GLY A 1 312 ? 26.016 5.223 -11.836 1 52.03 312 GLY A N 1
ATOM 2419 C CA . GLY A 1 312 ? 25.547 3.918 -12.281 1 52.03 312 GLY A CA 1
ATOM 2420 C C . GLY A 1 312 ? 24.609 3.99 -13.469 1 52.03 312 GLY A C 1
ATOM 2421 O O . GLY A 1 312 ? 24.359 2.979 -14.125 1 52.03 312 GLY A O 1
ATOM 2422 N N . ILE A 1 313 ? 24.016 5.102 -13.68 1 56.75 313 ILE A N 1
ATOM 2423 C CA . ILE A 1 313 ? 23.125 5.289 -14.812 1 56.75 313 ILE A CA 1
ATOM 2424 C C . ILE A 1 313 ? 23.922 5.773 -16.031 1 56.75 313 ILE A C 1
ATOM 2426 O O . ILE A 1 313 ? 23.422 5.773 -17.156 1 56.75 313 ILE A O 1
ATOM 2430 N N . TRP A 1 314 ? 25.078 6.242 -15.781 1 53.03 314 TRP A N 1
ATOM 2431 C CA . TRP A 1 314 ? 25.953 6.676 -16.875 1 53.03 314 TRP A CA 1
ATOM 2432 C C . TRP A 1 314 ? 25.922 5.68 -18.016 1 53.03 314 TRP A C 1
ATOM 2434 O O . TRP A 1 314 ? 26.172 6.043 -19.172 1 53.03 314 TRP A O 1
ATOM 2444 N N . LEU A 1 315 ? 25.516 4.547 -17.594 1 56.62 315 LEU A N 1
ATOM 2445 C CA . LEU A 1 315 ? 25.562 3.475 -18.578 1 56.62 315 LEU A CA 1
ATOM 2446 C C . LEU A 1 315 ? 24.547 3.719 -19.703 1 56.62 315 LEU A C 1
ATOM 2448 O O . LEU A 1 315 ? 24.734 3.248 -20.828 1 56.62 315 LEU A O 1
ATOM 2452 N N . VAL A 1 316 ? 23.641 4.691 -19.375 1 59.56 316 VAL A N 1
ATOM 2453 C CA . VAL A 1 316 ? 22.562 4.848 -20.375 1 59.56 316 VAL A CA 1
ATOM 2454 C C . VAL A 1 316 ? 23.062 5.688 -21.547 1 59.56 316 VAL A C 1
ATOM 2456 O O . VAL A 1 316 ? 22.547 5.582 -22.656 1 59.56 316 VAL A O 1
ATOM 2459 N N . LYS A 1 317 ? 24.188 6.387 -21.281 1 60.47 317 LYS A N 1
ATOM 2460 C CA . LYS A 1 317 ? 24.703 7.277 -22.328 1 60.47 317 LYS A CA 1
ATOM 2461 C C . LYS A 1 317 ? 25.484 6.496 -23.375 1 60.47 317 LYS A C 1
ATOM 2463 O O . LYS A 1 317 ? 25.609 6.945 -24.516 1 60.47 317 LYS A O 1
ATOM 2468 N N . GLY A 1 318 ? 25.922 5.312 -23.062 1 65.06 318 GLY A N 1
ATOM 2469 C CA . GLY A 1 318 ? 26.828 4.652 -23.984 1 65.06 318 GLY A CA 1
ATOM 2470 C C . GLY A 1 318 ? 26.109 3.795 -25.016 1 65.06 318 GLY A C 1
ATOM 2471 O O . GLY A 1 318 ? 25.016 3.307 -24.766 1 65.06 318 GLY A O 1
ATOM 2472 N N . PRO A 1 319 ? 26.641 3.863 -26.297 1 75.81 319 PRO A N 1
ATOM 2473 C CA . PRO A 1 319 ? 26.062 3.025 -27.359 1 75.81 319 PRO A CA 1
ATOM 2474 C C . PRO A 1 319 ? 25.906 1.566 -26.938 1 75.81 319 PRO A C 1
ATOM 2476 O O . PRO A 1 319 ? 25.109 0.829 -27.516 1 75.81 319 PRO A O 1
ATOM 2479 N N . GLU A 1 320 ? 26.609 1.247 -25.844 1 80.5 320 GLU A N 1
ATOM 2480 C CA . GLU A 1 320 ? 26.578 -0.14 -25.391 1 80.5 320 GLU A CA 1
ATOM 2481 C C . GLU A 1 320 ? 25.219 -0.514 -24.828 1 80.5 320 GLU A C 1
ATOM 2483 O O . GLU A 1 320 ? 24.75 -1.64 -25.031 1 80.5 320 GLU A O 1
ATOM 2488 N N . VAL A 1 321 ? 24.578 0.407 -24.312 1 83.06 321 VAL A N 1
ATOM 2489 C CA . VAL A 1 321 ? 23.297 0.118 -23.688 1 83.06 321 VAL A CA 1
ATOM 2490 C C . VAL A 1 321 ? 22.25 -0.21 -24.766 1 83.06 321 VAL A C 1
ATOM 2492 O O . VAL A 1 321 ? 21.484 -1.166 -24.625 1 83.06 321 VAL A O 1
ATOM 2495 N N . LYS A 1 322 ? 22.297 0.579 -25.75 1 86.12 322 LYS A N 1
ATOM 2496 C CA . LYS A 1 322 ? 21.359 0.317 -26.844 1 86.12 322 LYS A CA 1
ATOM 2497 C C . LYS A 1 322 ? 21.625 -1.048 -27.484 1 86.12 322 LYS A C 1
ATOM 2499 O O . LYS A 1 322 ? 20.688 -1.761 -27.844 1 86.12 322 LYS A O 1
ATOM 2504 N N . LEU A 1 323 ? 22.891 -1.375 -27.594 1 88.44 323 LEU A N 1
ATOM 2505 C CA . LEU A 1 323 ? 23.281 -2.648 -28.188 1 88.44 323 LEU A CA 1
ATOM 2506 C C . LEU A 1 323 ? 22.75 -3.818 -27.375 1 88.44 323 LEU A C 1
ATOM 2508 O O . LEU A 1 323 ? 22.094 -4.711 -27.906 1 88.44 323 LEU A O 1
ATOM 2512 N N . TYR A 1 324 ? 23.016 -3.814 -26.141 1 90.31 324 TYR A N 1
ATOM 2513 C CA . TYR A 1 324 ? 22.609 -4.918 -25.281 1 90.31 324 TYR A CA 1
ATOM 2514 C C . TYR A 1 324 ? 21.094 -4.941 -25.078 1 90.31 324 TYR A C 1
ATOM 2516 O O . TYR A 1 324 ? 20.5 -6.012 -24.953 1 90.31 324 TYR A O 1
ATOM 2524 N N . MET A 1 325 ? 20.484 -3.783 -25.125 1 91.19 325 MET A N 1
ATOM 2525 C CA . MET A 1 325 ? 19.031 -3.73 -25.062 1 91.19 325 MET A CA 1
ATOM 2526 C C . MET A 1 325 ? 18.406 -4.324 -26.312 1 91.19 325 MET A C 1
ATOM 2528 O O . MET A 1 325 ? 17.422 -5.059 -26.234 1 91.19 325 MET A O 1
ATOM 2532 N N . SER A 1 326 ? 19 -4.02 -27.391 1 91.56 326 SER A N 1
ATOM 2533 C CA . SER A 1 326 ? 18.516 -4.566 -28.656 1 91.56 326 SER A CA 1
ATOM 2534 C C . SER A 1 326 ? 18.688 -6.078 -28.703 1 91.56 326 SER A C 1
ATOM 2536 O O . SER A 1 326 ? 17.797 -6.797 -29.172 1 91.56 326 SER A O 1
ATOM 2538 N N . PHE A 1 327 ? 19.828 -6.555 -28.25 1 93.25 327 PHE A N 1
ATOM 2539 C CA . PHE A 1 327 ? 20.078 -7.988 -28.188 1 93.25 327 PHE A CA 1
ATOM 2540 C C . PHE A 1 327 ? 19.047 -8.672 -27.297 1 93.25 327 PHE A C 1
ATOM 2542 O O . PHE A 1 327 ? 18.484 -9.703 -27.672 1 93.25 327 PHE A O 1
ATOM 2549 N N . SER A 1 328 ? 18.812 -8.062 -26.156 1 93.31 328 SER A N 1
ATOM 2550 C CA . SER A 1 328 ? 17.844 -8.625 -25.219 1 93.31 328 SER A CA 1
ATOM 2551 C C . SER A 1 328 ? 16.438 -8.602 -25.797 1 93.31 328 SER A C 1
ATOM 2553 O O . SER A 1 328 ? 15.656 -9.547 -25.594 1 93.31 328 SER A O 1
ATOM 2555 N N . SER A 1 329 ? 16.078 -7.559 -26.438 1 94.06 329 SER A N 1
ATOM 2556 C CA . SER A 1 329 ? 14.758 -7.445 -27.062 1 94.06 329 SER A CA 1
ATOM 2557 C C . SER A 1 329 ? 14.516 -8.586 -28.047 1 94.06 329 SER A C 1
ATOM 2559 O O . SER A 1 329 ? 13.383 -9.062 -28.188 1 94.06 329 SER A O 1
ATOM 2561 N N . ALA A 1 330 ? 15.562 -9.031 -28.656 1 93.69 330 ALA A N 1
ATOM 2562 C CA . ALA A 1 330 ? 15.453 -10.07 -29.672 1 93.69 330 ALA A CA 1
ATOM 2563 C C . ALA A 1 330 ? 15.438 -11.461 -29.031 1 93.69 330 ALA A C 1
ATOM 2565 O O . ALA A 1 330 ? 14.805 -12.383 -29.562 1 93.69 330 ALA A O 1
ATOM 2566 N N . ASN A 1 331 ? 16.078 -11.625 -27.938 1 94.19 331 ASN A N 1
ATOM 2567 C CA . ASN A 1 331 ? 16.312 -12.969 -27.406 1 94.19 331 ASN A CA 1
ATOM 2568 C C . ASN A 1 331 ? 15.391 -13.273 -26.234 1 94.19 331 ASN A C 1
ATOM 2570 O O . ASN A 1 331 ? 15.078 -14.438 -25.969 1 94.19 331 ASN A O 1
ATOM 2574 N N . VAL A 1 332 ? 14.898 -12.289 -25.484 1 93.5 332 VAL A N 1
ATOM 2575 C CA . VAL A 1 332 ? 14.094 -12.492 -24.297 1 93.5 332 VAL A CA 1
ATOM 2576 C C . VAL A 1 332 ? 12.75 -13.125 -24.672 1 93.5 332 VAL A C 1
ATOM 2578 O O . VAL A 1 332 ? 12.219 -13.945 -23.922 1 93.5 332 VAL A O 1
ATOM 2581 N N . PRO A 1 333 ? 12.219 -12.867 -25.828 1 92.06 333 PRO A N 1
ATOM 2582 C CA . PRO A 1 333 ? 10.898 -13.391 -26.188 1 92.06 333 PRO A CA 1
ATOM 2583 C C . PRO A 1 333 ? 10.859 -14.922 -26.234 1 92.06 333 PRO A C 1
ATOM 2585 O O . PRO A 1 333 ? 9.828 -15.523 -25.953 1 92.06 333 PRO A O 1
ATOM 2588 N N . ILE A 1 334 ? 11.953 -15.523 -26.594 1 93.81 334 ILE A N 1
ATOM 2589 C CA . ILE A 1 334 ? 11.969 -16.984 -26.672 1 93.81 334 ILE A CA 1
ATOM 2590 C C . ILE A 1 334 ? 11.672 -17.562 -25.297 1 93.81 334 ILE A C 1
ATOM 2592 O O . ILE A 1 334 ? 10.961 -18.562 -25.172 1 93.81 334 ILE A O 1
ATOM 2596 N N . PHE A 1 335 ? 12.227 -17 -24.234 1 94.5 335 PHE A N 1
ATOM 2597 C CA . PHE A 1 335 ? 11.984 -17.453 -22.875 1 94.5 335 PHE A CA 1
ATOM 2598 C C . PHE A 1 335 ? 10.57 -17.078 -22.438 1 94.5 335 PHE A C 1
ATOM 2600 O O . PHE A 1 335 ? 9.891 -17.891 -21.781 1 94.5 335 PHE A O 1
ATOM 2607 N N . GLU A 1 336 ? 10.117 -15.906 -22.797 1 91.44 336 GLU A N 1
ATOM 2608 C CA . GLU A 1 336 ? 8.797 -15.438 -22.375 1 91.44 336 GLU A CA 1
ATOM 2609 C C . GLU A 1 336 ? 7.688 -16.25 -23.047 1 91.44 336 GLU A C 1
ATOM 2611 O O . GLU A 1 336 ? 6.656 -16.516 -22.422 1 91.44 336 GLU A O 1
ATOM 2616 N N . GLU A 1 337 ? 7.879 -16.578 -24.25 1 89 337 GLU A N 1
ATOM 2617 C CA . GLU A 1 337 ? 6.898 -17.391 -24.953 1 89 337 GLU A CA 1
ATOM 2618 C C . GLU A 1 337 ? 6.77 -18.781 -24.312 1 89 337 GLU A C 1
ATOM 2620 O O . GLU A 1 337 ? 5.664 -19.297 -24.156 1 89 337 GLU A O 1
ATOM 2625 N N . ALA A 1 338 ? 7.891 -19.344 -24.031 1 89.62 338 ALA A N 1
ATOM 2626 C CA . ALA A 1 338 ? 7.871 -20.641 -23.344 1 89.62 338 ALA A CA 1
ATOM 2627 C C . ALA A 1 338 ? 7.188 -20.516 -21.984 1 89.62 338 ALA A C 1
ATOM 2629 O O . ALA A 1 338 ? 6.398 -21.391 -21.594 1 89.62 338 ALA A O 1
ATOM 2630 N N . ASN A 1 339 ? 7.484 -19.469 -21.281 1 88.81 339 ASN A N 1
ATOM 2631 C CA . ASN A 1 339 ? 6.906 -19.266 -19.953 1 88.81 339 ASN A CA 1
ATOM 2632 C C . ASN A 1 339 ? 5.402 -19.031 -20.031 1 88.81 339 ASN A C 1
ATOM 2634 O O . ASN A 1 339 ? 4.66 -19.438 -19.141 1 88.81 339 ASN A O 1
ATOM 2638 N N . LYS A 1 340 ? 4.934 -18.328 -21 1 85.12 340 LYS A N 1
ATOM 2639 C CA . LYS A 1 340 ? 3.51 -18.047 -21.188 1 85.12 340 LYS A CA 1
ATOM 2640 C C . LYS A 1 340 ? 2.705 -19.328 -21.281 1 85.12 340 LYS A C 1
ATOM 2642 O O . LYS A 1 340 ? 1.593 -19.422 -20.766 1 85.12 340 LYS A O 1
ATOM 2647 N N . LEU A 1 341 ? 3.256 -20.281 -21.922 1 79.19 341 LEU A N 1
ATOM 2648 C CA . LEU A 1 341 ? 2.598 -21.578 -22.078 1 79.19 341 LEU A CA 1
ATOM 2649 C C . LEU A 1 341 ? 2.355 -22.234 -20.734 1 79.19 341 LEU A C 1
ATOM 2651 O O . LEU A 1 341 ? 1.322 -22.875 -20.516 1 79.19 341 LEU A O 1
ATOM 2655 N N . PHE A 1 342 ? 3.26 -22 -19.859 1 83.5 342 PHE A N 1
ATOM 2656 C CA . PHE A 1 342 ? 3.189 -22.672 -18.562 1 83.5 342 PHE A CA 1
ATOM 2657 C C . PHE A 1 342 ? 2.389 -21.859 -17.562 1 83.5 342 PHE A C 1
ATOM 2659 O O . PHE A 1 342 ? 2.174 -22.281 -16.438 1 83.5 342 PHE A O 1
ATOM 2666 N N . GLN A 1 343 ? 1.974 -20.703 -17.922 1 79.5 343 GLN A N 1
ATOM 2667 C CA . GLN A 1 343 ? 1.173 -19.875 -17.031 1 79.5 343 GLN A CA 1
ATOM 2668 C C . GLN A 1 343 ? -0.319 -20.125 -17.25 1 79.5 343 GLN A C 1
ATOM 2670 O O . GLN A 1 343 ? -1.153 -19.547 -16.547 1 79.5 343 GLN A O 1
ATOM 2675 N N . TYR A 1 344 ? -0.624 -21.016 -18.078 1 73.5 344 TYR A N 1
ATOM 2676 C CA . TYR A 1 344 ? -2.029 -21.328 -18.312 1 73.5 344 TYR A CA 1
ATOM 2677 C C . TYR A 1 344 ? -2.664 -21.953 -17.078 1 73.5 344 TYR A C 1
ATOM 2679 O O . TYR A 1 344 ? -2.023 -22.734 -16.375 1 73.5 344 TYR A O 1
ATOM 2687 N N . GLU A 1 345 ? -3.871 -21.625 -16.844 1 73.31 345 GLU A N 1
ATOM 2688 C CA . GLU A 1 345 ? -4.602 -22.188 -15.719 1 73.31 345 GLU A CA 1
ATOM 2689 C C . GLU A 1 345 ? -5.145 -23.578 -16.031 1 73.31 345 GLU A C 1
ATOM 2691 O O . GLU A 1 345 ? -5.395 -24.375 -15.133 1 73.31 345 GLU A O 1
ATOM 2696 N N . THR A 1 346 ? -5.273 -23.859 -17.328 1 79.75 346 THR A N 1
ATOM 2697 C CA . THR A 1 346 ? -5.762 -25.156 -17.75 1 79.75 346 THR A CA 1
ATOM 2698 C C . THR A 1 346 ? -4.691 -26.234 -17.562 1 79.75 346 THR A C 1
ATOM 2700 O O . THR A 1 346 ? -3.502 -25.969 -17.75 1 79.75 346 THR A O 1
ATOM 2703 N N . PRO A 1 347 ? -5.109 -27.328 -17.094 1 87.31 347 PRO A N 1
ATOM 2704 C CA . PRO A 1 347 ? -4.121 -28.406 -16.938 1 87.31 347 PRO A CA 1
ATOM 2705 C C . PRO A 1 347 ? -3.42 -28.75 -18.234 1 87.31 347 PRO A C 1
ATOM 2707 O O . PRO A 1 347 ? -4.078 -29.094 -19.234 1 87.31 347 PRO A O 1
ATOM 2710 N N . CYS A 1 348 ? -2.111 -28.641 -18.281 1 86.88 348 CYS A N 1
ATOM 2711 C CA . CYS A 1 348 ? -1.358 -28.891 -19.5 1 86.88 348 CYS A CA 1
ATOM 2712 C C . CYS A 1 348 ? -0.107 -29.703 -19.203 1 86.88 348 CYS A C 1
ATOM 2714 O O . CYS A 1 348 ? 0.898 -29.594 -19.906 1 86.88 348 CYS A O 1
ATOM 2716 N N . ILE A 1 349 ? -0.171 -30.5 -18.188 1 89.38 349 ILE A N 1
ATOM 2717 C CA . ILE A 1 349 ? 1.001 -31.297 -17.828 1 89.38 349 ILE A CA 1
ATOM 2718 C C . ILE A 1 349 ? 1.395 -32.188 -19 1 89.38 349 ILE A C 1
ATOM 2720 O O . ILE A 1 349 ? 2.574 -32.5 -19.188 1 89.38 349 ILE A O 1
ATOM 2724 N N . TYR A 1 350 ? 0.46 -32.625 -19.844 1 88.94 350 TYR A N 1
ATOM 2725 C CA . TYR A 1 350 ? 0.69 -33.5 -20.969 1 88.94 350 TYR A CA 1
ATOM 2726 C C . TYR A 1 350 ? 1.489 -32.812 -22.062 1 88.94 350 TYR A C 1
ATOM 2728 O O . TYR A 1 350 ? 2.051 -33.469 -22.953 1 88.94 350 TYR A O 1
ATOM 2736 N N . LEU A 1 351 ? 1.6 -31.531 -22 1 88.81 351 LEU A N 1
ATOM 2737 C CA . LEU A 1 351 ? 2.291 -30.766 -23.031 1 88.81 351 LEU A CA 1
ATOM 2738 C C . LEU A 1 351 ? 3.658 -30.297 -22.547 1 88.81 351 LEU A C 1
ATOM 2740 O O . LEU A 1 351 ? 4.465 -29.797 -23.328 1 88.81 351 LEU A O 1
ATOM 2744 N N . VAL A 1 352 ? 3.965 -30.516 -21.281 1 90.31 352 VAL A N 1
ATOM 2745 C CA . VAL A 1 352 ? 5.133 -29.891 -20.656 1 90.31 352 VAL A CA 1
ATOM 2746 C C . VAL A 1 352 ? 6.406 -30.422 -21.312 1 90.31 352 VAL A C 1
ATOM 2748 O O . VAL A 1 352 ? 7.277 -29.641 -21.703 1 90.31 352 VAL A O 1
ATOM 2751 N N . ASN A 1 353 ? 6.535 -31.703 -21.453 1 90 353 ASN A N 1
ATOM 2752 C CA . ASN A 1 353 ? 7.746 -32.312 -22.016 1 90 353 ASN A CA 1
ATOM 2753 C C . ASN A 1 353 ? 7.992 -31.828 -23.453 1 90 353 ASN A C 1
ATOM 2755 O O . ASN A 1 353 ? 9.102 -31.422 -23.781 1 90 353 ASN A O 1
ATOM 2759 N N . SER A 1 354 ? 7.027 -31.922 -24.25 1 88.19 354 SER A N 1
ATOM 2760 C CA . SER A 1 354 ? 7.168 -31.5 -25.641 1 88.19 354 SER A CA 1
ATOM 2761 C C . SER A 1 354 ? 7.504 -30.016 -25.719 1 88.19 354 SER A C 1
ATOM 2763 O O . SER A 1 354 ? 8.32 -29.594 -26.562 1 88.19 354 SER A O 1
ATOM 2765 N N . ALA A 1 355 ? 6.859 -29.234 -24.906 1 90.25 355 ALA A N 1
ATOM 2766 C CA . ALA A 1 355 ? 7.102 -27.797 -24.906 1 90.25 355 ALA A CA 1
ATOM 2767 C C . ALA A 1 355 ? 8.539 -27.484 -24.5 1 90.25 355 ALA A C 1
ATOM 2769 O O . ALA A 1 355 ? 9.172 -26.594 -25.078 1 90.25 355 ALA A O 1
ATOM 2770 N N . LEU A 1 356 ? 9.023 -28.172 -23.484 1 91.19 356 LEU A N 1
ATOM 2771 C CA . LEU A 1 356 ? 10.391 -27.969 -23.031 1 91.19 356 LEU A CA 1
ATOM 2772 C C . LEU A 1 356 ? 11.391 -28.406 -24.109 1 91.19 356 LEU A C 1
ATOM 2774 O O . LEU A 1 356 ? 12.391 -27.719 -24.328 1 91.19 356 LEU A O 1
ATOM 2778 N N . CYS A 1 357 ? 11.117 -29.453 -24.781 1 89.44 357 CYS A N 1
ATOM 2779 C CA . CYS A 1 357 ? 11.984 -29.922 -25.859 1 89.44 357 CYS A CA 1
ATOM 2780 C C . CYS A 1 357 ? 12 -28.938 -27.016 1 89.44 357 CYS A C 1
ATOM 2782 O O . CYS A 1 357 ? 13.055 -28.641 -27.578 1 89.44 357 CYS A O 1
ATOM 2784 N N . ASP A 1 358 ? 10.852 -28.484 -27.312 1 89.69 358 ASP A N 1
ATOM 2785 C CA . ASP A 1 358 ? 10.75 -27.484 -28.375 1 89.69 358 ASP A CA 1
ATOM 2786 C C . ASP A 1 358 ? 11.516 -26.219 -28.016 1 89.69 358 ASP A C 1
ATOM 2788 O O . ASP A 1 358 ? 12.195 -25.625 -28.859 1 89.69 358 ASP A O 1
ATOM 2792 N N . PHE A 1 359 ? 11.344 -25.812 -26.828 1 93 359 PHE A N 1
ATOM 2793 C CA . PHE A 1 359 ? 12.055 -24.641 -26.328 1 93 359 PHE A CA 1
ATOM 2794 C C . PHE A 1 359 ? 13.562 -24.844 -26.453 1 93 359 PHE A C 1
ATOM 2796 O O . PHE A 1 359 ? 14.266 -23.969 -26.953 1 93 359 PHE A O 1
ATOM 2803 N N . MET A 1 360 ? 14.031 -25.938 -26.031 1 91.94 360 MET A N 1
ATOM 2804 C CA . MET A 1 360 ? 15.461 -26.25 -26.078 1 91.94 360 MET A CA 1
ATOM 2805 C C . MET A 1 360 ? 15.953 -26.25 -27.531 1 91.94 360 MET A C 1
ATOM 2807 O O . MET A 1 360 ? 17 -25.672 -27.828 1 91.94 360 MET A O 1
ATOM 2811 N N . LYS A 1 361 ? 15.242 -26.828 -28.391 1 90.5 361 LYS A N 1
ATOM 2812 C CA . LYS A 1 361 ? 15.633 -26.906 -29.797 1 90.5 361 LYS A CA 1
ATOM 2813 C C . LYS A 1 361 ? 15.711 -25.516 -30.422 1 90.5 361 LYS A C 1
ATOM 2815 O O . LYS A 1 361 ? 16.672 -25.219 -31.141 1 90.5 361 LYS A O 1
ATOM 2820 N N . LYS A 1 362 ? 14.727 -24.766 -30.172 1 91 362 LYS A N 1
ATOM 2821 C CA . LYS A 1 362 ? 14.711 -23.406 -30.688 1 91 362 LYS A CA 1
ATOM 2822 C C . LYS A 1 362 ? 15.93 -22.625 -30.219 1 91 362 LYS A C 1
ATOM 2824 O O . LYS A 1 362 ? 16.516 -21.859 -30.984 1 91 362 LYS A O 1
ATOM 2829 N N . LEU A 1 363 ? 16.219 -22.797 -28.984 1 92.31 363 LEU A N 1
ATOM 2830 C CA . LEU A 1 363 ? 17.375 -22.109 -28.422 1 92.31 363 LEU A CA 1
ATOM 2831 C C . LEU A 1 363 ? 18.672 -22.609 -29.047 1 92.31 363 LEU A C 1
ATOM 2833 O O . LEU A 1 363 ? 19.578 -21.828 -29.359 1 92.31 363 LEU A O 1
ATOM 2837 N N . LEU A 1 364 ? 18.781 -23.891 -29.266 1 91.38 364 LEU A N 1
ATOM 2838 C CA . LEU A 1 364 ? 19.969 -24.5 -29.859 1 91.38 364 LEU A CA 1
ATOM 2839 C C . LEU A 1 364 ? 20.203 -23.984 -31.266 1 91.38 364 LEU A C 1
ATOM 2841 O O . LEU A 1 364 ? 21.344 -23.734 -31.656 1 91.38 364 LEU A O 1
ATOM 2845 N N . LEU A 1 365 ? 19.203 -23.766 -31.969 1 91.5 365 LEU A N 1
ATOM 2846 C CA . LEU A 1 365 ? 19.297 -23.359 -33.375 1 91.5 365 LEU A CA 1
ATOM 2847 C C . LEU A 1 365 ? 19.828 -21.938 -33.5 1 91.5 365 LEU A C 1
ATOM 2849 O O . LEU A 1 365 ? 20.219 -21.516 -34.562 1 91.5 365 LEU A O 1
ATOM 2853 N N . ARG A 1 366 ? 19.875 -21.266 -32.406 1 92.06 366 ARG A N 1
ATOM 2854 C CA . ARG A 1 366 ? 20.391 -19.906 -32.438 1 92.06 366 ARG A CA 1
ATOM 2855 C C . ARG A 1 366 ? 21.922 -19.891 -32.344 1 92.06 366 ARG A C 1
ATOM 2857 O O . ARG A 1 366 ? 22.547 -18.891 -32.688 1 92.06 366 ARG A O 1
ATOM 2864 N N . GLN A 1 367 ? 22.531 -20.953 -31.953 1 92.19 367 GLN A N 1
ATOM 2865 C CA . GLN A 1 367 ? 23.969 -21 -31.797 1 92.19 367 GLN A CA 1
ATOM 2866 C C . GLN A 1 367 ? 24.562 -22.234 -32.438 1 92.19 367 GLN A C 1
ATOM 2868 O O . GLN A 1 367 ? 25.75 -22.266 -32.781 1 92.19 367 GLN A O 1
ATOM 2873 N N . ILE A 1 368 ? 23.766 -23.281 -32.625 1 92.62 368 ILE A N 1
ATOM 2874 C CA . ILE A 1 368 ? 24.266 -24.562 -33.156 1 92.62 368 ILE A CA 1
ATOM 2875 C C . ILE A 1 368 ? 23.781 -24.766 -34.562 1 92.62 368 ILE A C 1
ATOM 2877 O O . ILE A 1 368 ? 22.688 -24.312 -34.938 1 92.62 368 ILE A O 1
ATOM 2881 N N . LYS A 1 369 ? 24.578 -25.516 -35.344 1 92.12 369 LYS A N 1
ATOM 2882 C CA . LYS A 1 369 ? 24.234 -25.812 -36.719 1 92.12 369 LYS A CA 1
ATOM 2883 C C . LYS A 1 369 ? 22.969 -26.641 -36.812 1 92.12 369 LYS A C 1
ATOM 2885 O O . LYS A 1 369 ? 22.797 -27.609 -36.094 1 92.12 369 LYS A O 1
ATOM 2890 N N . PRO A 1 370 ? 22.109 -26.312 -37.719 1 89.81 370 PRO A N 1
ATOM 2891 C CA . PRO A 1 370 ? 20.828 -27 -37.844 1 89.81 370 PRO A CA 1
ATOM 2892 C C . PRO A 1 370 ? 20.984 -28.5 -38.094 1 89.81 370 PRO A C 1
ATOM 2894 O O . PRO A 1 370 ? 20.188 -29.312 -37.594 1 89.81 370 PRO A O 1
ATOM 2897 N N . ASN A 1 371 ? 21.984 -28.859 -38.875 1 88.56 371 ASN A N 1
ATOM 2898 C CA . ASN A 1 371 ? 22.172 -30.266 -39.219 1 88.56 371 ASN A CA 1
ATOM 2899 C C . ASN A 1 371 ? 22.547 -31.078 -37.969 1 88.56 371 ASN A C 1
ATOM 2901 O O . ASN A 1 371 ? 22.125 -32.219 -37.844 1 88.56 371 ASN A O 1
ATOM 2905 N N . VAL A 1 372 ? 23.281 -30.484 -37.125 1 88.31 372 VAL A N 1
ATOM 2906 C CA . VAL A 1 372 ? 23.703 -31.141 -35.906 1 88.31 372 VAL A CA 1
ATOM 2907 C C . VAL A 1 372 ? 22.5 -31.344 -35 1 88.31 372 VAL A C 1
ATOM 2909 O O . VAL A 1 372 ? 22.344 -32.406 -34.375 1 88.31 372 VAL A O 1
ATOM 2912 N N . VAL A 1 373 ? 21.562 -30.406 -34.938 1 88.06 373 VAL A N 1
ATOM 2913 C CA . VAL A 1 373 ? 20.375 -30.469 -34.094 1 88.06 373 VAL A CA 1
ATOM 2914 C C . VAL A 1 373 ? 19.391 -31.484 -34.656 1 88.06 373 VAL A C 1
ATOM 2916 O O . VAL A 1 373 ? 18.766 -32.25 -33.906 1 88.06 373 VAL A O 1
ATOM 2919 N N . ALA A 1 374 ? 19.25 -31.5 -35.906 1 84.38 374 ALA A N 1
ATOM 2920 C CA . ALA A 1 374 ? 18.328 -32.438 -36.562 1 84.38 374 ALA A CA 1
ATOM 2921 C C . ALA A 1 374 ? 18.75 -33.875 -36.344 1 84.38 374 ALA A C 1
ATOM 2923 O O . ALA A 1 374 ? 17.891 -34.75 -36.188 1 84.38 374 ALA A O 1
ATOM 2924 N N . ASP A 1 375 ? 19.984 -34.094 -36.281 1 79.94 375 ASP A N 1
ATOM 2925 C CA . ASP A 1 375 ? 20.516 -35.469 -36.156 1 79.94 375 ASP A CA 1
ATOM 2926 C C . ASP A 1 375 ? 20.25 -36.031 -34.75 1 79.94 375 ASP A C 1
ATOM 2928 O O . ASP A 1 375 ? 20.141 -37.219 -34.594 1 79.94 375 ASP A O 1
ATOM 2932 N N . LEU A 1 376 ? 20.078 -35.188 -33.844 1 74.69 376 LEU A N 1
ATOM 2933 C CA . LEU A 1 376 ? 19.969 -35.656 -32.469 1 74.69 376 LEU A CA 1
ATOM 2934 C C . LEU A 1 376 ? 18.5 -35.906 -32.094 1 74.69 376 LEU A C 1
ATOM 2936 O O . LEU A 1 376 ? 18.219 -36.656 -31.172 1 74.69 376 LEU A O 1
ATOM 2940 N N . GLY A 1 377 ? 17.656 -35.438 -32.906 1 60.75 377 GLY A N 1
ATOM 2941 C CA . GLY A 1 377 ? 16.25 -35.688 -32.625 1 60.75 377 GLY A CA 1
ATOM 2942 C C . GLY A 1 377 ? 15.852 -35.344 -31.203 1 60.75 377 GLY A C 1
ATOM 2943 O O . GLY A 1 377 ? 16.109 -34.25 -30.734 1 60.75 377 GLY A O 1
ATOM 2944 N N . THR A 1 378 ? 15.422 -36.5 -30.484 1 62.88 378 THR A N 1
ATOM 2945 C CA . THR A 1 378 ? 14.906 -36.406 -29.125 1 62.88 378 THR A CA 1
ATOM 2946 C C . THR A 1 378 ? 16.062 -36.375 -28.125 1 62.88 378 THR A C 1
ATOM 2948 O O . THR A 1 378 ? 15.852 -36.031 -26.953 1 62.88 378 THR A O 1
ATOM 2951 N N . GLN A 1 379 ? 17.25 -36.562 -28.609 1 70.88 379 GLN A N 1
ATOM 2952 C CA . GLN A 1 379 ? 18.391 -36.625 -27.688 1 70.88 379 GLN A CA 1
ATOM 2953 C C . GLN A 1 379 ? 19.172 -35.312 -27.719 1 70.88 379 GLN A C 1
ATOM 2955 O O . GLN A 1 379 ? 20.391 -35.312 -27.5 1 70.88 379 GLN A O 1
ATOM 2960 N N . ALA A 1 380 ? 18.516 -34.375 -28.047 1 69.44 380 ALA A N 1
ATOM 2961 C CA . ALA A 1 380 ? 19.188 -33.062 -28.172 1 69.44 380 ALA A CA 1
ATOM 2962 C C . ALA A 1 380 ? 19.922 -32.719 -26.891 1 69.44 380 ALA A C 1
ATOM 2964 O O . ALA A 1 380 ? 20.891 -31.938 -26.906 1 69.44 380 ALA A O 1
ATOM 2965 N N . ARG A 1 381 ? 19.609 -33.281 -25.812 1 76.56 381 ARG A N 1
ATOM 2966 C CA . ARG A 1 381 ? 20.219 -32.969 -24.516 1 76.56 381 ARG A CA 1
ATOM 2967 C C . ARG A 1 381 ? 21.656 -33.5 -24.453 1 76.56 381 ARG A C 1
ATOM 2969 O O . ARG A 1 381 ? 22.469 -33.031 -23.656 1 76.56 381 ARG A O 1
ATOM 2976 N N . LYS A 1 382 ? 21.938 -34.406 -25.266 1 78.81 382 LYS A N 1
ATOM 2977 C CA . LYS A 1 382 ? 23.25 -35.062 -25.234 1 78.81 382 LYS A CA 1
ATOM 2978 C C . LYS A 1 382 ? 24.234 -34.344 -26.156 1 78.81 382 LYS A C 1
ATOM 2980 O O . LYS A 1 382 ? 25.406 -34.688 -26.219 1 78.81 382 LYS A O 1
ATOM 2985 N N . LEU A 1 383 ? 23.734 -33.312 -26.719 1 84.19 383 LEU A N 1
ATOM 2986 C CA . LEU A 1 383 ? 24.578 -32.562 -27.656 1 84.19 383 LEU A CA 1
ATOM 2987 C C . LEU A 1 383 ? 25.703 -31.844 -26.906 1 84.19 383 LEU A C 1
ATOM 2989 O O . LEU A 1 383 ? 25.469 -31.281 -25.844 1 84.19 383 LEU A O 1
ATOM 2993 N N . ASP A 1 384 ? 26.891 -32 -27.438 1 85.38 384 ASP A N 1
ATOM 2994 C CA . ASP A 1 384 ? 27.984 -31.188 -26.922 1 85.38 384 ASP A CA 1
ATOM 2995 C C . ASP A 1 384 ? 27.953 -29.766 -27.5 1 85.38 384 ASP A C 1
ATOM 2997 O O . ASP A 1 384 ? 28.656 -29.469 -28.453 1 85.38 384 ASP A O 1
ATOM 3001 N N . PHE A 1 385 ? 27.266 -28.922 -26.906 1 85.75 385 PHE A N 1
ATOM 3002 C CA . PHE A 1 385 ? 26.984 -27.578 -27.406 1 85.75 385 PHE A CA 1
ATOM 3003 C C . PHE A 1 385 ? 28.203 -26.672 -27.219 1 85.75 385 PHE A C 1
ATOM 3005 O O . PHE A 1 385 ? 28.25 -25.578 -27.766 1 85.75 385 PHE A O 1
ATOM 3012 N N . LYS A 1 386 ? 29.203 -27.094 -26.406 1 87.31 386 LYS A N 1
ATOM 3013 C CA . LYS A 1 386 ? 30.406 -26.297 -26.188 1 87.31 386 LYS A CA 1
ATOM 3014 C C . LYS A 1 386 ? 31.453 -26.547 -27.266 1 87.31 386 LYS A C 1
ATOM 3016 O O . LYS A 1 386 ? 32.375 -25.766 -27.422 1 87.31 386 LYS A O 1
ATOM 3021 N N . ASN A 1 387 ? 31.25 -27.625 -28.062 1 87.38 387 ASN A N 1
ATOM 3022 C CA . ASN A 1 387 ? 32.156 -27.953 -29.156 1 87.38 387 ASN A CA 1
ATOM 3023 C C . ASN A 1 387 ? 32.031 -26.953 -30.297 1 87.38 387 ASN A C 1
ATOM 3025 O O . ASN A 1 387 ? 30.969 -26.828 -30.906 1 87.38 387 ASN A O 1
ATOM 3029 N N . THR A 1 388 ? 33.094 -26.312 -30.672 1 87.62 388 THR A N 1
ATOM 3030 C CA . THR A 1 388 ? 33.125 -25.25 -31.672 1 87.62 388 THR A CA 1
ATOM 3031 C C . THR A 1 388 ? 32.75 -25.781 -33.031 1 87.62 388 THR A C 1
ATOM 3033 O O . THR A 1 388 ? 32.188 -25.047 -33.875 1 87.62 388 THR A O 1
ATOM 3036 N N . ASP A 1 389 ? 32.938 -27.047 -33.25 1 89.06 389 ASP A N 1
ATOM 3037 C CA . ASP A 1 389 ? 32.656 -27.656 -34.562 1 89.06 389 ASP A CA 1
ATOM 3038 C C . ASP A 1 389 ? 31.141 -27.734 -34.781 1 89.06 389 ASP A C 1
ATOM 3040 O O . ASP A 1 389 ? 30.672 -27.766 -35.906 1 89.06 389 ASP A O 1
ATOM 3044 N N . ASN A 1 390 ? 30.5 -27.781 -33.719 1 91.44 390 ASN A N 1
ATOM 3045 C CA . ASN A 1 390 ? 29.062 -27.891 -33.812 1 91.44 390 ASN A CA 1
ATOM 3046 C C . ASN A 1 390 ? 28.391 -26.516 -33.875 1 91.44 390 ASN A C 1
ATOM 3048 O O . ASN A 1 390 ? 27.219 -26.406 -34.219 1 91.44 390 ASN A O 1
ATOM 3052 N N . GLN A 1 391 ? 29.172 -25.484 -33.594 1 91.75 391 GLN A N 1
ATOM 3053 C CA . GLN A 1 391 ? 28.609 -24.156 -33.406 1 91.75 391 GLN A CA 1
ATOM 3054 C C . GLN A 1 391 ? 28.562 -23.391 -34.75 1 91.75 391 GLN A C 1
ATOM 3056 O O . GLN A 1 391 ? 29.375 -23.656 -35.625 1 91.75 391 GLN A O 1
ATOM 3061 N N . LEU A 1 392 ? 27.641 -22.531 -34.812 1 92.81 392 LEU A N 1
ATOM 3062 C CA . LEU A 1 392 ? 27.609 -21.594 -35.938 1 92.81 392 LEU A CA 1
ATOM 3063 C C . LEU A 1 392 ? 28.766 -20.609 -35.875 1 92.81 392 LEU A C 1
ATOM 3065 O O . LEU A 1 392 ? 29.25 -20.281 -34.781 1 92.81 392 LEU A O 1
ATOM 3069 N N . PRO A 1 393 ? 29.25 -20.203 -37 1 90.94 393 PRO A N 1
ATOM 3070 C CA . PRO A 1 393 ? 30.25 -19.125 -36.969 1 90.94 393 PRO A CA 1
ATOM 3071 C C . PRO A 1 393 ? 29.703 -17.828 -36.406 1 90.94 393 PRO A C 1
ATOM 3073 O O . PRO A 1 393 ? 28.484 -17.641 -36.344 1 90.94 393 PRO A O 1
ATOM 3076 N N . ASN A 1 394 ? 30.5 -16.953 -35.938 1 86.25 394 ASN A N 1
ATOM 3077 C CA . ASN A 1 394 ? 30.125 -15.703 -35.281 1 86.25 394 ASN A CA 1
ATOM 3078 C C . ASN A 1 394 ? 29.172 -14.883 -36.125 1 86.25 394 ASN A C 1
ATOM 3080 O O . ASN A 1 394 ? 28.25 -14.234 -35.625 1 86.25 394 ASN A O 1
ATOM 3084 N N . SER A 1 395 ? 29.344 -14.922 -37.406 1 84.69 395 SER A N 1
ATOM 3085 C CA . SER A 1 395 ? 28.547 -14.102 -38.312 1 84.69 395 SER A CA 1
ATOM 3086 C C . SER A 1 395 ? 27.125 -14.617 -38.406 1 84.69 395 SER A C 1
ATOM 3088 O O . SER A 1 395 ? 26.219 -13.875 -38.812 1 84.69 395 SER A O 1
ATOM 3090 N N . GLU A 1 396 ? 26.922 -15.82 -37.969 1 88.69 396 GLU A N 1
ATOM 3091 C CA . GLU A 1 396 ? 25.625 -16.438 -38.156 1 88.69 396 GLU A CA 1
ATOM 3092 C C . GLU A 1 396 ? 24.875 -16.594 -36.844 1 88.69 396 GLU A C 1
ATOM 3094 O O . GLU A 1 396 ? 23.734 -17.078 -36.812 1 88.69 396 GLU A O 1
ATOM 3099 N N . LEU A 1 397 ? 25.5 -16.156 -35.781 1 89.06 397 LEU A N 1
ATOM 3100 C CA . LEU A 1 397 ? 24.828 -16.219 -34.5 1 89.06 397 LEU A CA 1
ATOM 3101 C C . LEU A 1 397 ? 23.594 -15.328 -34.5 1 89.06 397 LEU A C 1
ATOM 3103 O O . LEU A 1 397 ? 23.594 -14.25 -35.094 1 89.06 397 LEU A O 1
ATOM 3107 N N . PHE A 1 398 ? 22.594 -15.852 -33.844 1 91.06 398 PHE A N 1
ATOM 3108 C CA . PHE A 1 398 ? 21.391 -15.039 -33.75 1 91.06 398 PHE A CA 1
ATOM 3109 C C . PHE A 1 398 ? 21.578 -13.922 -32.719 1 91.06 398 PHE A C 1
ATOM 3111 O O . PHE A 1 398 ? 21.719 -14.188 -31.531 1 91.06 398 PHE A O 1
ATOM 3118 N N . ILE A 1 399 ? 21.562 -12.734 -33.094 1 89.25 399 ILE A N 1
ATOM 3119 C CA . ILE A 1 399 ? 21.688 -11.602 -32.188 1 89.25 399 ILE A CA 1
ATOM 3120 C C . ILE A 1 399 ? 20.516 -10.641 -32.406 1 89.25 399 ILE A C 1
ATOM 3122 O O . ILE A 1 399 ? 20.359 -9.664 -31.672 1 89.25 399 ILE A O 1
ATOM 3126 N N . GLY A 1 400 ? 19.547 -10.945 -33.375 1 89.38 400 GLY A N 1
ATOM 3127 C CA . GLY A 1 400 ? 18.438 -10.062 -33.688 1 89.38 400 GLY A CA 1
ATOM 3128 C C . GLY A 1 400 ? 18.734 -9.102 -34.812 1 89.38 400 GLY A C 1
ATOM 3129 O O . GLY A 1 400 ? 19.859 -8.648 -34.969 1 89.38 400 GLY A O 1
ATOM 3130 N N . PHE A 1 401 ? 17.766 -8.773 -35.5 1 85.06 401 PHE A N 1
ATOM 3131 C CA . PHE A 1 401 ? 17.922 -7.949 -36.719 1 85.06 401 PHE A CA 1
ATOM 3132 C C . PHE A 1 401 ? 18.312 -6.523 -36.344 1 85.06 401 PHE A C 1
ATOM 3134 O O . PHE A 1 401 ? 19.25 -5.961 -36.906 1 85.06 401 PHE A O 1
ATOM 3141 N N . SER A 1 402 ? 17.625 -5.996 -35.375 1 84 402 SER A N 1
ATOM 3142 C CA . SER A 1 402 ? 17.891 -4.629 -34.938 1 84 402 SER A CA 1
ATOM 3143 C C . SER A 1 402 ? 19.312 -4.492 -34.406 1 84 402 SER A C 1
ATOM 3145 O O . SER A 1 402 ? 19.969 -3.477 -34.594 1 84 402 SER A O 1
ATOM 3147 N N . THR A 1 403 ? 19.703 -5.5 -33.688 1 86.94 403 THR A N 1
ATOM 3148 C CA . THR A 1 403 ? 21.062 -5.504 -33.125 1 86.94 403 THR A CA 1
ATOM 3149 C C . THR A 1 403 ? 22.094 -5.52 -34.25 1 86.94 403 THR A C 1
ATOM 3151 O O . THR A 1 403 ? 23.094 -4.801 -34.188 1 86.94 403 THR A O 1
ATOM 3154 N N . LYS A 1 404 ? 21.875 -6.289 -35.25 1 85.12 404 LYS A N 1
ATOM 3155 C CA . LYS A 1 404 ? 22.781 -6.375 -36.375 1 85.12 404 LYS A CA 1
ATOM 3156 C C . LYS A 1 404 ? 22.922 -5.027 -37.094 1 85.12 404 LYS A C 1
ATOM 3158 O O . LYS A 1 404 ? 24.016 -4.613 -37.469 1 85.12 404 LYS A O 1
ATOM 3163 N N . GLN A 1 405 ? 21.844 -4.41 -37.188 1 82.31 405 GLN A N 1
ATOM 3164 C CA . GLN A 1 405 ? 21.828 -3.102 -37.844 1 82.31 405 GLN A CA 1
ATOM 3165 C C . GLN A 1 405 ? 22.625 -2.078 -37.031 1 82.31 405 GLN A C 1
ATOM 3167 O O . GLN A 1 405 ? 23.328 -1.242 -37.594 1 82.31 405 GLN A O 1
ATOM 3172 N N . TYR A 1 406 ? 22.469 -2.219 -35.844 1 81.62 406 TYR A N 1
ATOM 3173 C CA . TYR A 1 406 ? 23.156 -1.268 -34.969 1 81.62 406 TYR A CA 1
ATOM 3174 C C . TYR A 1 406 ? 24.656 -1.494 -34.969 1 81.62 406 TYR A C 1
ATOM 3176 O O . TYR A 1 406 ? 25.438 -0.538 -34.938 1 81.62 406 TYR A O 1
ATOM 3184 N N . ILE A 1 407 ? 25.078 -2.686 -34.938 1 80.44 407 ILE A N 1
ATOM 3185 C CA . ILE A 1 407 ? 26.5 -3.031 -34.938 1 80.44 407 ILE A CA 1
ATOM 3186 C C . ILE A 1 407 ? 27.141 -2.51 -36.219 1 80.44 407 ILE A C 1
ATOM 3188 O O . ILE A 1 407 ? 28.281 -2.037 -36.219 1 80.44 407 ILE A O 1
ATOM 3192 N N . GLN A 1 408 ? 26.453 -2.684 -37.25 1 75.38 408 GLN A N 1
ATOM 3193 C CA . GLN A 1 408 ? 26.984 -2.203 -38.531 1 75.38 408 GLN A CA 1
ATOM 3194 C C . GLN A 1 408 ? 27.328 -0.716 -38.469 1 75.38 408 GLN A C 1
ATOM 3196 O O . GLN A 1 408 ? 28.281 -0.259 -39.094 1 75.38 408 GLN A O 1
ATOM 3201 N N . LEU A 1 409 ? 26.594 -0.056 -37.594 1 65.94 409 LEU A N 1
ATOM 3202 C CA . LEU A 1 409 ? 26.75 1.394 -37.531 1 65.94 409 LEU A CA 1
ATOM 3203 C C . LEU A 1 409 ? 27.719 1.785 -36.438 1 65.94 409 LEU A C 1
ATOM 3205 O O . LEU A 1 409 ? 28.328 2.861 -36.469 1 65.94 409 LEU A O 1
ATOM 3209 N N . ASN A 1 410 ? 27.688 1.009 -35.469 1 66.38 410 ASN A N 1
ATOM 3210 C CA . ASN A 1 410 ? 28.453 1.414 -34.281 1 66.38 410 ASN A CA 1
ATOM 3211 C C . ASN A 1 410 ? 29.438 0.334 -33.875 1 66.38 410 ASN A C 1
ATOM 3213 O O . ASN A 1 410 ? 29.891 -0.459 -34.688 1 66.38 410 ASN A O 1
ATOM 3217 N N . GLU A 1 411 ? 29.656 0.187 -32.375 1 61.12 411 GLU A N 1
ATOM 3218 C CA . GLU A 1 411 ? 30.594 -0.72 -31.703 1 61.12 411 GLU A CA 1
ATOM 3219 C C . GLU A 1 411 ? 30.047 -2.148 -31.688 1 61.12 411 GLU A C 1
ATOM 3221 O O . GLU A 1 411 ? 28.844 -2.363 -31.781 1 61.12 411 GLU A O 1
ATOM 3226 N N . GLU A 1 412 ? 30.969 -3.045 -31.734 1 64.94 412 GLU A N 1
ATOM 3227 C CA . GLU A 1 412 ? 30.688 -4.469 -31.906 1 64.94 412 GLU A CA 1
ATOM 3228 C C . GLU A 1 412 ? 30.266 -5.109 -30.594 1 64.94 412 GLU A C 1
ATOM 3230 O O . GLU A 1 412 ? 30.812 -4.781 -29.531 1 64.94 412 GLU A O 1
ATOM 3235 N N . LEU A 1 413 ? 29.078 -5.668 -30.516 1 68 413 LEU A N 1
ATOM 3236 C CA . LEU A 1 413 ? 28.719 -6.633 -29.484 1 68 413 LEU A CA 1
ATOM 3237 C C . LEU A 1 413 ? 29.75 -7.75 -29.406 1 68 413 LEU A C 1
ATOM 3239 O O . LEU A 1 413 ? 30.188 -8.281 -30.422 1 68 413 LEU A O 1
ATOM 3243 N N . SER A 1 414 ? 30.203 -7.953 -28.172 1 77 414 SER A N 1
ATOM 3244 C CA . SER A 1 414 ? 31.219 -8.992 -28.047 1 77 414 SER A CA 1
ATOM 3245 C C . SER A 1 414 ? 30.641 -10.367 -28.391 1 77 414 SER A C 1
ATOM 3247 O O . SER A 1 414 ? 29.688 -10.82 -27.766 1 77 414 SER A O 1
ATOM 3249 N N . ASN A 1 415 ? 31.25 -10.938 -29.422 1 83.75 415 ASN A N 1
ATOM 3250 C CA . ASN A 1 415 ? 30.859 -12.305 -29.766 1 83.75 415 ASN A CA 1
ATOM 3251 C C . ASN A 1 415 ? 31.016 -13.25 -28.578 1 83.75 415 ASN A C 1
ATOM 3253 O O . ASN A 1 415 ? 30.25 -14.219 -28.453 1 83.75 415 ASN A O 1
ATOM 3257 N N . ALA A 1 416 ? 31.906 -12.852 -27.781 1 85.19 416 ALA A N 1
ATOM 3258 C CA . ALA A 1 416 ? 32.125 -13.672 -26.594 1 85.19 416 ALA A CA 1
ATOM 3259 C C . ALA A 1 416 ? 30.938 -13.625 -25.656 1 85.19 416 ALA A C 1
ATOM 3261 O O . ALA A 1 416 ? 30.547 -14.641 -25.094 1 85.19 416 ALA A O 1
ATOM 3262 N N . ASP A 1 417 ? 30.297 -12.531 -25.578 1 89.81 417 ASP A N 1
ATOM 3263 C CA . ASP A 1 417 ? 29.125 -12.375 -24.719 1 89.81 417 ASP A CA 1
ATOM 3264 C C . ASP A 1 417 ? 27.938 -13.164 -25.281 1 89.81 417 ASP A C 1
ATOM 3266 O O . ASP A 1 417 ? 27.219 -13.836 -24.531 1 89.81 417 ASP A O 1
ATOM 3270 N N . VAL A 1 418 ? 27.844 -13.109 -26.547 1 90.88 418 VAL A N 1
ATOM 3271 C CA . VAL A 1 418 ? 26.703 -13.758 -27.203 1 90.88 418 VAL A CA 1
ATOM 3272 C C . VAL A 1 418 ? 26.828 -15.273 -27.047 1 90.88 418 VAL A C 1
ATOM 3274 O O . VAL A 1 418 ? 25.859 -15.938 -26.672 1 90.88 418 VAL A O 1
ATOM 3277 N N . ARG A 1 419 ? 27.984 -15.773 -27.312 1 92.12 419 ARG A N 1
ATOM 3278 C CA . ARG A 1 419 ? 28.203 -17.203 -27.188 1 92.12 419 ARG A CA 1
ATOM 3279 C C . ARG A 1 419 ? 28.016 -17.688 -25.75 1 92.12 419 ARG A C 1
ATOM 3281 O O . ARG A 1 419 ? 27.375 -18.703 -25.516 1 92.12 419 ARG A O 1
ATOM 3288 N N . LYS A 1 420 ? 28.578 -16.938 -24.875 1 93 420 LYS A N 1
ATOM 3289 C CA . LYS A 1 420 ? 28.438 -17.281 -23.469 1 93 420 LYS A CA 1
ATOM 3290 C C . LYS A 1 420 ? 26.984 -17.234 -23.016 1 93 420 LYS A C 1
ATOM 3292 O O . LYS A 1 420 ? 26.562 -18.016 -22.172 1 93 420 LYS A O 1
ATOM 3297 N N . TYR A 1 421 ? 26.188 -16.297 -23.609 1 94.94 421 TYR A N 1
ATOM 3298 C CA . TYR A 1 421 ? 24.766 -16.188 -23.328 1 94.94 421 TYR A CA 1
ATOM 3299 C C . TYR A 1 421 ? 24.047 -17.484 -23.625 1 94.94 421 TYR A C 1
ATOM 3301 O O . TYR A 1 421 ? 23.328 -18.031 -22.781 1 94.94 421 TYR A O 1
ATOM 3309 N N . TYR A 1 422 ? 24.281 -18.078 -24.734 1 94.31 422 TYR A N 1
ATOM 3310 C CA . TYR A 1 422 ? 23.594 -19.312 -25.156 1 94.31 422 TYR A CA 1
ATOM 3311 C C . TYR A 1 422 ? 24.156 -20.516 -24.422 1 94.31 422 TYR A C 1
ATOM 3313 O O . TYR A 1 422 ? 23.406 -21.406 -24.016 1 94.31 422 TYR A O 1
ATOM 3321 N N . VAL A 1 423 ? 25.422 -20.531 -24.203 1 92.81 423 VAL A N 1
ATOM 3322 C CA . VAL A 1 423 ? 26.047 -21.641 -23.516 1 92.81 423 VAL A CA 1
ATOM 3323 C C . VAL A 1 423 ? 25.516 -21.734 -22.078 1 92.81 423 VAL A C 1
ATOM 3325 O O . VAL A 1 423 ? 25.188 -22.828 -21.609 1 92.81 423 VAL A O 1
ATOM 3328 N N . ASN A 1 424 ? 25.422 -20.625 -21.469 1 94.88 424 ASN A N 1
ATOM 3329 C CA . ASN A 1 424 ? 24.891 -20.625 -20.109 1 94.88 424 ASN A CA 1
ATOM 3330 C C . ASN A 1 424 ? 23.453 -21.109 -20.047 1 94.88 424 ASN A C 1
ATOM 3332 O O . ASN A 1 424 ? 23.062 -21.828 -19.125 1 94.88 424 ASN A O 1
ATOM 3336 N N . ALA A 1 425 ? 22.672 -20.703 -21 1 95.44 425 ALA A N 1
ATOM 3337 C CA . ALA A 1 425 ? 21.281 -21.141 -21.062 1 95.44 425 ALA A CA 1
ATOM 3338 C C . ALA A 1 425 ? 21.203 -22.656 -21.234 1 95.44 425 ALA A C 1
ATOM 3340 O O . ALA A 1 425 ? 20.469 -23.328 -20.5 1 95.44 425 ALA A O 1
ATOM 3341 N N . PHE A 1 426 ? 22.047 -23.172 -22.078 1 93.06 426 PHE A N 1
ATOM 3342 C CA . PHE A 1 426 ? 22.031 -24.609 -22.359 1 93.06 426 PHE A CA 1
ATOM 3343 C C . PHE A 1 426 ? 22.531 -25.406 -21.172 1 93.06 426 PHE A C 1
ATOM 3345 O O . PHE A 1 426 ? 22 -26.469 -20.844 1 93.06 426 PHE A O 1
ATOM 3352 N N . ASP A 1 427 ? 23.5 -24.859 -20.656 1 93.38 427 ASP A N 1
ATOM 3353 C CA . ASP A 1 427 ? 24.047 -25.516 -19.469 1 93.38 427 ASP A CA 1
ATOM 3354 C C . ASP A 1 427 ? 22.984 -25.641 -18.375 1 93.38 427 ASP A C 1
ATOM 3356 O O . ASP A 1 427 ? 22.891 -26.688 -17.719 1 93.38 427 ASP A O 1
ATOM 3360 N N . TYR A 1 428 ? 22.25 -24.641 -18.234 1 94.12 428 TYR A N 1
ATOM 3361 C CA . TYR A 1 428 ? 21.203 -24.656 -17.219 1 94.12 428 TYR A CA 1
ATOM 3362 C C . TYR A 1 428 ? 20.109 -25.641 -17.594 1 94.12 428 TYR A C 1
ATOM 3364 O O . TYR A 1 428 ? 19.609 -26.375 -16.719 1 94.12 428 TYR A O 1
ATOM 3372 N N . ILE A 1 429 ? 19.719 -25.719 -18.797 1 93.19 429 ILE A N 1
ATOM 3373 C CA . ILE A 1 429 ? 18.656 -26.609 -19.266 1 93.19 429 ILE A CA 1
ATOM 3374 C C . ILE A 1 429 ? 19.062 -28.062 -19.031 1 93.19 429 ILE A C 1
ATOM 3376 O O . ILE A 1 429 ? 18.312 -28.844 -18.453 1 93.19 429 ILE A O 1
ATOM 3380 N N . VAL A 1 430 ? 20.234 -28.359 -19.391 1 90.06 430 VAL A N 1
ATOM 3381 C CA . VAL A 1 430 ? 20.719 -29.719 -19.297 1 90.06 430 VAL A CA 1
ATOM 3382 C C . VAL A 1 430 ? 20.812 -30.141 -17.828 1 90.06 430 VAL A C 1
ATOM 3384 O O . VAL A 1 430 ? 20.5 -31.281 -17.484 1 90.06 430 VAL A O 1
ATOM 3387 N N . ARG A 1 431 ? 21.062 -29.266 -17.031 1 89.25 431 ARG A N 1
ATOM 3388 C CA . ARG A 1 431 ? 21.312 -29.594 -15.633 1 89.25 431 ARG A CA 1
ATOM 3389 C C . ARG A 1 431 ? 20.016 -29.609 -14.828 1 89.25 431 ARG A C 1
ATOM 3391 O O . ARG A 1 431 ? 19.875 -30.406 -13.898 1 89.25 431 ARG A O 1
ATOM 3398 N N . LYS A 1 432 ? 19.141 -28.719 -15.172 1 89.69 432 LYS A N 1
ATOM 3399 C CA . LYS A 1 432 ? 18.062 -28.469 -14.211 1 89.69 432 LYS A CA 1
ATOM 3400 C C . LYS A 1 432 ? 16.719 -28.859 -14.781 1 89.69 432 LYS A C 1
ATOM 3402 O O . LYS A 1 432 ? 15.781 -29.156 -14.039 1 89.69 432 LYS A O 1
ATOM 3407 N N . PHE A 1 433 ? 16.516 -28.859 -16.109 1 90.69 433 PHE A N 1
ATOM 3408 C CA . PHE A 1 433 ? 15.203 -29.125 -16.688 1 90.69 433 PHE A CA 1
ATOM 3409 C C . PHE A 1 433 ? 14.852 -30.594 -16.578 1 90.69 433 PHE A C 1
ATOM 3411 O O . PHE A 1 433 ? 15.711 -31.469 -16.766 1 90.69 433 PHE A O 1
ATOM 3418 N N . PRO A 1 434 ? 13.617 -30.875 -16.25 1 88.5 434 PRO A N 1
ATOM 3419 C CA . PRO A 1 434 ? 13.188 -32.281 -16.094 1 88.5 434 PRO A CA 1
ATOM 3420 C C . PRO A 1 434 ? 12.836 -32.906 -17.438 1 88.5 434 PRO A C 1
ATOM 3422 O O . PRO A 1 434 ? 11.758 -33.5 -17.578 1 88.5 434 PRO A O 1
ATOM 3425 N N . MET A 1 435 ? 13.789 -33.031 -18.281 1 85.94 435 MET A N 1
ATOM 3426 C CA . MET A 1 435 ? 13.523 -33.531 -19.625 1 85.94 435 MET A CA 1
ATOM 3427 C C . MET A 1 435 ? 13.359 -35.062 -19.609 1 85.94 435 MET A C 1
ATOM 3429 O O . MET A 1 435 ? 12.68 -35.594 -20.484 1 85.94 435 MET A O 1
ATOM 3433 N N . GLU A 1 436 ? 13.898 -35.656 -18.656 1 85.19 436 GLU A N 1
ATOM 3434 C CA . GLU A 1 436 ? 13.852 -37.125 -18.609 1 85.19 436 GLU A CA 1
ATOM 3435 C C . GLU A 1 436 ? 12.891 -37.625 -17.531 1 85.19 436 GLU A C 1
ATOM 3437 O O . GLU A 1 436 ? 12.906 -38.781 -17.172 1 85.19 436 GLU A O 1
ATOM 3442 N N . ASP A 1 437 ? 12.148 -36.75 -17.062 1 89.06 437 ASP A N 1
ATOM 3443 C CA . ASP A 1 437 ? 11.172 -37.188 -16.047 1 89.06 437 ASP A CA 1
ATOM 3444 C C . ASP A 1 437 ? 10.133 -38.125 -16.656 1 89.06 437 ASP A C 1
ATOM 3446 O O . ASP A 1 437 ? 9.531 -37.812 -17.688 1 89.06 437 ASP A O 1
ATOM 3450 N N . THR A 1 438 ? 9.906 -39.156 -16.047 1 88.94 438 THR A N 1
ATOM 3451 C CA . THR A 1 438 ? 9.07 -40.25 -16.578 1 88.94 438 THR A CA 1
ATOM 3452 C C . THR A 1 438 ? 7.609 -39.812 -16.641 1 88.94 438 THR A C 1
ATOM 3454 O O . THR A 1 438 ? 6.898 -40.156 -17.594 1 88.94 438 THR A O 1
ATOM 3457 N N . VAL A 1 439 ? 7.191 -39.156 -15.703 1 90.94 439 VAL A N 1
ATOM 3458 C CA . VAL A 1 439 ? 5.797 -38.719 -15.672 1 90.94 439 VAL A CA 1
ATOM 3459 C C . VAL A 1 439 ? 5.539 -37.719 -16.812 1 90.94 439 VAL A C 1
ATOM 3461 O O . VAL A 1 439 ? 4.562 -37.875 -17.562 1 90.94 439 VAL A O 1
ATOM 3464 N N . LEU A 1 440 ? 6.422 -36.781 -17.016 1 91.19 440 LEU A N 1
ATOM 3465 C CA . LEU A 1 440 ? 6.246 -35.781 -18.031 1 91.19 440 LEU A CA 1
ATOM 3466 C C . LEU A 1 440 ? 6.309 -36.406 -19.438 1 91.19 440 LEU A C 1
ATOM 3468 O O . LEU A 1 440 ? 5.559 -36 -20.328 1 91.19 440 LEU A O 1
ATOM 3472 N N . THR A 1 441 ? 7.133 -37.344 -19.594 1 88.94 441 THR A N 1
ATOM 3473 C CA . THR A 1 441 ? 7.297 -38 -20.891 1 88.94 441 THR A CA 1
ATOM 3474 C C . THR A 1 441 ? 6.078 -38.844 -21.234 1 88.94 441 THR A C 1
ATOM 3476 O O . THR A 1 441 ? 5.648 -38.906 -22.391 1 88.94 441 THR A O 1
ATOM 3479 N N . CYS A 1 442 ? 5.516 -39.438 -20.203 1 90.38 442 CYS A N 1
ATOM 3480 C CA . CYS A 1 442 ? 4.41 -40.344 -20.438 1 90.38 442 CYS A CA 1
ATOM 3481 C C . CYS A 1 442 ? 3.076 -39.625 -20.406 1 90.38 442 CYS A C 1
ATOM 3483 O O . CYS A 1 442 ? 2.078 -40.125 -20.938 1 90.38 442 CYS A O 1
ATOM 3485 N N . ALA A 1 443 ? 3.047 -38.5 -19.875 1 90.81 443 ALA A N 1
ATOM 3486 C CA . ALA A 1 443 ? 1.794 -37.75 -19.703 1 90.81 443 ALA A CA 1
ATOM 3487 C C . ALA A 1 443 ? 1.188 -37.406 -21.062 1 90.81 443 ALA A C 1
ATOM 3489 O O . ALA A 1 443 ? -0.016 -37.156 -21.172 1 90.81 443 ALA A O 1
ATOM 3490 N N . GLY A 1 444 ? 1.978 -37.406 -22.078 1 87.44 444 GLY A N 1
ATOM 3491 C CA . GLY A 1 444 ? 1.505 -37.094 -23.422 1 87.44 444 GLY A CA 1
ATOM 3492 C C . GLY A 1 444 ? 0.426 -38.062 -23.906 1 87.44 444 GLY A C 1
ATOM 3493 O O . GLY A 1 444 ? -0.348 -37.719 -24.812 1 87.44 444 GLY A O 1
ATOM 3494 N N . LEU A 1 445 ? 0.302 -39.156 -23.25 1 85.25 445 LEU A N 1
ATOM 3495 C CA . LEU A 1 445 ? -0.685 -40.156 -23.609 1 85.25 445 LEU A CA 1
ATOM 3496 C C . LEU A 1 445 ? -2.102 -39.625 -23.406 1 85.25 445 LEU A C 1
ATOM 3498 O O . LEU A 1 445 ? -3.049 -40.125 -24.016 1 85.25 445 LEU A O 1
ATOM 3502 N N . MET A 1 446 ? -2.219 -38.688 -22.609 1 85.06 446 MET A N 1
ATOM 3503 C CA . MET A 1 446 ? -3.547 -38.156 -22.281 1 85.06 446 MET A CA 1
ATOM 3504 C C . MET A 1 446 ? -3.941 -37.031 -23.25 1 85.06 446 MET A C 1
ATOM 3506 O O . MET A 1 446 ? -5.059 -36.531 -23.172 1 85.06 446 MET A O 1
ATOM 3510 N N . ASP A 1 447 ? -3.039 -36.719 -24.062 1 84.44 447 ASP A N 1
ATOM 3511 C CA . ASP A 1 447 ? -3.393 -35.75 -25.109 1 84.44 447 ASP A CA 1
ATOM 3512 C C . ASP A 1 447 ? -4.355 -36.375 -26.125 1 84.44 447 ASP A C 1
ATOM 3514 O O . ASP A 1 447 ? -3.963 -37.219 -26.906 1 84.44 447 ASP A O 1
ATOM 3518 N N . TYR A 1 448 ? -5.52 -35.844 -26.016 1 80.38 448 TYR A N 1
ATOM 3519 C CA . TYR A 1 448 ? -6.562 -36.375 -26.891 1 80.38 448 TYR A CA 1
ATOM 3520 C C . TYR A 1 448 ? -6.176 -36.25 -28.359 1 80.38 448 TYR A C 1
ATOM 3522 O O . TYR A 1 448 ? -6.551 -37.062 -29.188 1 80.38 448 TYR A O 1
ATOM 3530 N N . ASN A 1 449 ? -5.387 -35.25 -28.672 1 76.81 449 ASN A N 1
ATOM 3531 C CA . ASN A 1 449 ? -5.004 -35 -30.062 1 76.81 449 ASN A CA 1
ATOM 3532 C C . ASN A 1 449 ? -3.932 -35.969 -30.531 1 76.81 449 ASN A C 1
ATOM 3534 O O . ASN A 1 449 ? -3.695 -36.125 -31.734 1 76.81 449 ASN A O 1
ATOM 3538 N N . GLN A 1 450 ? -3.299 -36.625 -29.656 1 75.88 450 GLN A N 1
ATOM 3539 C CA . GLN A 1 450 ? -2.262 -37.594 -30 1 75.88 450 GLN A CA 1
ATOM 3540 C C . GLN A 1 450 ? -2.723 -39.031 -29.703 1 75.88 450 GLN A C 1
ATOM 3542 O O . GLN A 1 450 ? -1.924 -39.875 -29.297 1 75.88 450 GLN A O 1
ATOM 3547 N N . ARG A 1 451 ? -4 -39.188 -30.047 1 69.94 451 ARG A N 1
ATOM 3548 C CA . ARG A 1 451 ? -4.59 -40.5 -29.828 1 69.94 451 ARG A CA 1
ATOM 3549 C C . ARG A 1 451 ? -3.936 -41.531 -30.734 1 69.94 451 ARG A C 1
ATOM 3551 O O . ARG A 1 451 ? -3.539 -41.25 -31.859 1 69.94 451 ARG A O 1
ATOM 3558 N N . GLY A 1 452 ? -3.299 -42.562 -30.25 1 61.97 452 GLY A N 1
ATOM 3559 C CA . GLY A 1 452 ? -2.695 -43.594 -31.047 1 61.97 452 GLY A CA 1
ATOM 3560 C C . GLY A 1 452 ? -1.278 -43.938 -30.609 1 61.97 452 GLY A C 1
ATOM 3561 O O . GLY A 1 452 ? -0.746 -45 -30.969 1 61.97 452 GLY A O 1
ATOM 3562 N N . ARG A 1 453 ? -0.77 -43 -30.016 1 64.31 453 ARG A N 1
ATOM 3563 C CA . ARG A 1 453 ? 0.585 -43.281 -29.562 1 64.31 453 ARG A CA 1
ATOM 3564 C C . ARG A 1 453 ? 0.568 -43.938 -28.188 1 64.31 453 ARG A C 1
ATOM 3566 O O . ARG A 1 453 ? 1.583 -43.969 -27.484 1 64.31 453 ARG A O 1
ATOM 3573 N N . TYR A 1 454 ? -0.448 -44.594 -27.938 1 65.69 454 TYR A N 1
ATOM 3574 C CA . TYR A 1 454 ? -0.753 -45.188 -26.641 1 65.69 454 TYR A CA 1
ATOM 3575 C C . TYR A 1 454 ? -0.021 -46.5 -26.453 1 65.69 454 TYR A C 1
ATOM 3577 O O . TYR A 1 454 ? -0.145 -47.406 -27.281 1 65.69 454 TYR A O 1
ATOM 3585 N N . THR A 1 455 ? 1.009 -46.5 -25.562 1 76.88 455 THR A N 1
ATOM 3586 C CA . THR A 1 455 ? 1.578 -47.781 -25.172 1 76.88 455 THR A CA 1
ATOM 3587 C C . THR A 1 455 ? 1.219 -48.094 -23.719 1 76.88 455 THR A C 1
ATOM 3589 O O . THR A 1 455 ? 1.264 -47.219 -22.844 1 76.88 455 THR A O 1
ATOM 3592 N N . PHE A 1 456 ? 0.722 -49.312 -23.531 1 83.56 456 PHE A N 1
ATOM 3593 C CA . PHE A 1 456 ? 0.256 -49.719 -22.203 1 83.56 456 PHE A CA 1
ATOM 3594 C C . PHE A 1 456 ? 1.403 -49.688 -21.203 1 83.56 456 PHE A C 1
ATOM 3596 O O . PHE A 1 456 ? 1.185 -49.531 -20 1 83.56 456 PHE A O 1
ATOM 3603 N N . GLN A 1 457 ? 2.596 -49.844 -21.688 1 84.31 457 GLN A N 1
ATOM 3604 C CA . GLN A 1 457 ? 3.754 -49.719 -20.797 1 84.31 457 GLN A CA 1
ATOM 3605 C C . GLN A 1 457 ? 3.834 -48.344 -20.156 1 84.31 457 GLN A C 1
ATOM 3607 O O . GLN A 1 457 ? 4.148 -48.219 -18.984 1 84.31 457 GLN A O 1
ATOM 3612 N N . ASN A 1 458 ? 3.584 -47.375 -20.938 1 87 458 ASN A N 1
ATOM 3613 C CA . ASN A 1 458 ? 3.59 -46 -20.438 1 87 458 ASN A CA 1
ATOM 3614 C C . ASN A 1 458 ? 2.473 -45.781 -19.422 1 87 458 ASN A C 1
ATOM 3616 O O . ASN A 1 458 ? 2.635 -45 -18.469 1 87 458 ASN A O 1
ATOM 3620 N N . VAL A 1 459 ? 1.402 -46.438 -19.578 1 87.19 459 VAL A N 1
ATOM 3621 C CA . VAL A 1 459 ? 0.273 -46.344 -18.656 1 87.19 459 VAL A CA 1
ATOM 3622 C C . VAL A 1 459 ? 0.666 -46.906 -17.297 1 87.19 459 VAL A C 1
ATOM 3624 O O . VAL A 1 459 ? 0.429 -46.281 -16.266 1 87.19 459 VAL A O 1
ATOM 3627 N N . GLU A 1 460 ? 1.287 -48.031 -17.391 1 87.25 460 GLU A N 1
ATOM 3628 C CA . GLU A 1 460 ? 1.717 -48.688 -16.156 1 87.25 460 GLU A CA 1
ATOM 3629 C C . GLU A 1 460 ? 2.729 -47.812 -15.398 1 87.25 460 GLU A C 1
ATOM 3631 O O . GLU A 1 460 ? 2.676 -47.719 -14.172 1 87.25 460 GLU A O 1
ATOM 3636 N N . THR A 1 461 ? 3.551 -47.25 -16.156 1 87.75 461 THR A N 1
ATOM 3637 C CA . THR A 1 461 ? 4.57 -46.375 -15.57 1 87.75 461 THR A CA 1
ATOM 3638 C C . THR A 1 461 ? 3.934 -45.188 -14.875 1 87.75 461 THR A C 1
ATOM 3640 O O . THR A 1 461 ? 4.328 -44.812 -13.766 1 87.75 461 THR A O 1
ATOM 3643 N N . LEU A 1 462 ? 2.988 -44.594 -15.5 1 89.19 462 LEU A N 1
ATOM 3644 C CA . LEU A 1 462 ? 2.301 -43.406 -14.953 1 89.19 462 LEU A CA 1
ATOM 3645 C C . LEU A 1 462 ? 1.578 -43.781 -13.656 1 89.19 462 LEU A C 1
ATOM 3647 O O . LEU A 1 462 ? 1.651 -43.031 -12.68 1 89.19 462 LEU A O 1
ATOM 3651 N N . ILE A 1 463 ? 0.871 -44.844 -13.703 1 88.25 463 ILE A N 1
ATOM 3652 C CA . ILE A 1 463 ? 0.107 -45.281 -12.539 1 88.25 463 ILE A CA 1
ATOM 3653 C C . ILE A 1 463 ? 1.054 -45.562 -11.383 1 88.25 463 ILE A C 1
ATOM 3655 O O . ILE A 1 463 ? 0.758 -45.25 -10.234 1 88.25 463 ILE A O 1
ATOM 3659 N N . GLY A 1 464 ? 2.164 -46.188 -11.68 1 84.12 464 GLY A N 1
ATOM 3660 C CA . GLY A 1 464 ? 3.146 -46.469 -10.648 1 84.12 464 GLY A CA 1
ATOM 3661 C C . GLY A 1 464 ? 3.752 -45.219 -10.031 1 84.12 464 GLY A C 1
ATOM 3662 O O . GLY A 1 464 ? 3.934 -45.156 -8.812 1 84.12 464 GLY A O 1
ATOM 3663 N N . LYS A 1 465 ? 3.961 -44.25 -10.812 1 87.62 465 LYS A N 1
ATOM 3664 C CA . LYS A 1 465 ? 4.648 -43.031 -10.359 1 87.62 465 LYS A CA 1
ATOM 3665 C C . LYS A 1 465 ? 3.688 -42.094 -9.656 1 87.62 465 LYS A C 1
ATOM 3667 O O . LYS A 1 465 ? 4.094 -41.312 -8.781 1 87.62 465 LYS A O 1
ATOM 3672 N N . LEU A 1 466 ? 2.436 -42.094 -10.047 1 85.38 466 LEU A N 1
ATOM 3673 C CA . LEU A 1 466 ? 1.456 -41.188 -9.461 1 85.38 466 LEU A CA 1
ATOM 3674 C C . LEU A 1 466 ? 0.667 -41.875 -8.352 1 85.38 466 LEU A C 1
ATOM 3676 O O . LEU A 1 466 ? -0.353 -41.344 -7.895 1 85.38 466 LEU A O 1
ATOM 3680 N N . SER A 1 467 ? 1.134 -42.906 -7.859 1 68.56 467 SER A N 1
ATOM 3681 C CA . SER A 1 467 ? 0.54 -43.656 -6.758 1 68.56 467 SER A CA 1
ATOM 3682 C C . SER A 1 467 ? -0.957 -43.844 -6.969 1 68.56 467 SER A C 1
ATOM 3684 O O . SER A 1 467 ? -1.751 -43.656 -6.047 1 68.56 467 SER A O 1
ATOM 3686 N N . GLY A 1 468 ? -1.389 -44 -8.133 1 69.81 468 GLY A N 1
ATOM 3687 C CA . GLY A 1 468 ? -2.797 -44.25 -8.398 1 69.81 468 GLY A CA 1
ATOM 3688 C C . GLY A 1 468 ? -3.256 -45.625 -7.957 1 69.81 468 GLY A C 1
ATOM 3689 O O . GLY A 1 468 ? -2.486 -46.594 -8.008 1 69.81 468 GLY A O 1
ATOM 3690 N N . SER A 1 469 ? -4.363 -45.625 -7.324 1 77.06 469 SER A N 1
ATOM 3691 C CA . SER A 1 469 ? -4.891 -46.906 -6.875 1 77.06 469 SER A CA 1
ATOM 3692 C C . SER A 1 469 ? -5.77 -47.531 -7.945 1 77.06 469 SER A C 1
ATOM 3694 O O . SER A 1 469 ? -6.914 -47.125 -8.141 1 77.06 469 SER A O 1
ATOM 3696 N N . PHE A 1 470 ? -5.156 -48.438 -8.688 1 86.25 470 PHE A N 1
ATOM 3697 C CA . PHE A 1 470 ? -5.902 -49.219 -9.664 1 86.25 470 PHE A CA 1
ATOM 3698 C C . PHE A 1 470 ? -5.891 -50.719 -9.289 1 86.25 470 PHE A C 1
ATOM 3700 O O . PHE A 1 470 ? -4.832 -51.281 -9.047 1 86.25 470 PHE A O 1
ATOM 3707 N N . THR A 1 471 ? -7.059 -51.281 -9.219 1 85.75 471 THR A N 1
ATOM 3708 C CA . THR A 1 471 ? -7.16 -52.719 -8.969 1 85.75 471 THR A CA 1
ATOM 3709 C C . THR A 1 471 ? -6.762 -53.5 -10.211 1 85.75 471 THR A C 1
ATOM 3711 O O . THR A 1 471 ? -6.629 -52.938 -11.297 1 85.75 471 THR A O 1
ATOM 3714 N N . ARG A 1 472 ? -6.594 -54.844 -10.047 1 88.69 472 ARG A N 1
ATOM 3715 C CA . ARG A 1 472 ? -6.25 -55.719 -11.18 1 88.69 472 ARG A CA 1
ATOM 3716 C C . ARG A 1 472 ? -7.352 -55.688 -12.234 1 88.69 472 ARG A C 1
ATOM 3718 O O . ARG A 1 472 ? -7.07 -55.656 -13.43 1 88.69 472 ARG A O 1
ATOM 3725 N N . GLN A 1 473 ? -8.484 -55.656 -11.703 1 89.44 473 GLN A N 1
ATOM 3726 C CA . GLN A 1 473 ? -9.633 -55.625 -12.609 1 89.44 473 GLN A CA 1
ATOM 3727 C C . GLN A 1 473 ? -9.656 -54.312 -13.383 1 89.44 473 GLN A C 1
ATOM 3729 O O . GLN A 1 473 ? -9.977 -54.281 -14.578 1 89.44 473 GLN A O 1
ATOM 3734 N N . GLU A 1 474 ? -9.266 -53.312 -12.711 1 90.44 474 GLU A N 1
ATOM 3735 C CA . GLU A 1 474 ? -9.258 -52 -13.359 1 90.44 474 GLU A CA 1
ATOM 3736 C C . GLU A 1 474 ? -8.156 -51.906 -14.406 1 90.44 474 GLU A C 1
ATOM 3738 O O . GLU A 1 474 ? -8.336 -51.25 -15.453 1 90.44 474 GLU A O 1
ATOM 3743 N N . MET A 1 475 ? -7.066 -52.562 -14.133 1 90.06 475 MET A N 1
ATOM 3744 C CA . MET A 1 475 ? -5.965 -52.562 -15.086 1 90.06 475 MET A CA 1
ATOM 3745 C C . MET A 1 475 ? -6.355 -53.281 -16.375 1 90.06 475 MET A C 1
ATOM 3747 O O . MET A 1 475 ? -6.027 -52.812 -17.469 1 90.06 475 MET A O 1
ATOM 3751 N N . ASP A 1 476 ? -7.062 -54.344 -16.188 1 90.5 476 ASP A N 1
ATOM 3752 C CA . ASP A 1 476 ? -7.547 -55.062 -17.359 1 90.5 476 ASP A CA 1
ATOM 3753 C C . ASP A 1 476 ? -8.57 -54.219 -18.125 1 90.5 476 ASP A C 1
ATOM 3755 O O . ASP A 1 476 ? -8.539 -54.188 -19.359 1 90.5 476 ASP A O 1
ATOM 3759 N N . ALA A 1 477 ? -9.375 -53.656 -17.375 1 88.94 477 ALA A N 1
ATOM 3760 C CA . ALA A 1 477 ? -10.375 -52.812 -17.984 1 88.94 477 ALA A CA 1
ATOM 3761 C C . ALA A 1 477 ? -9.719 -51.656 -18.734 1 88.94 477 ALA A C 1
ATOM 3763 O O . ALA A 1 477 ? -10.188 -51.25 -19.812 1 88.94 477 ALA A O 1
ATOM 3764 N N . LEU A 1 478 ? -8.695 -51.156 -18.125 1 89.06 478 LEU A N 1
ATOM 3765 C CA . LEU A 1 478 ? -7.957 -50.062 -18.734 1 89.06 478 LEU A CA 1
ATOM 3766 C C . LEU A 1 478 ? -7.367 -50.469 -20.078 1 89.06 478 LEU A C 1
ATOM 3768 O O . LEU A 1 478 ? -7.398 -49.719 -21.047 1 89.06 478 LEU A O 1
ATOM 3772 N N . TYR A 1 479 ? -6.824 -51.625 -20.062 1 86.56 479 TYR A N 1
ATOM 3773 C CA . TYR A 1 479 ? -6.266 -52.156 -21.297 1 86.56 479 TYR A CA 1
ATOM 3774 C C . TYR A 1 479 ? -7.336 -52.281 -22.391 1 86.56 479 TYR A C 1
ATOM 3776 O O . TYR A 1 479 ? -7.137 -51.812 -23.516 1 86.56 479 TYR A O 1
ATOM 3784 N N . ASP A 1 480 ? -8.461 -52.812 -22.078 1 83.94 480 ASP A N 1
ATOM 3785 C CA . ASP A 1 480 ? -9.555 -53 -23.016 1 83.94 480 ASP A CA 1
ATOM 3786 C C . ASP A 1 480 ? -10.102 -51.625 -23.484 1 83.94 480 ASP A C 1
ATOM 3788 O O . ASP A 1 480 ? -10.359 -51.438 -24.672 1 83.94 480 ASP A O 1
ATOM 3792 N N . GLU A 1 481 ? -10.242 -50.781 -22.547 1 86.5 481 GLU A N 1
ATOM 3793 C CA . GLU A 1 481 ? -10.789 -49.469 -22.859 1 86.5 481 GLU A CA 1
ATOM 3794 C C . GLU A 1 481 ? -9.836 -48.656 -23.75 1 86.5 481 GLU A C 1
ATOM 3796 O O . GLU A 1 481 ? -10.273 -47.906 -24.625 1 86.5 481 GLU A O 1
ATOM 3801 N N . SER A 1 482 ? -8.617 -48.781 -23.5 1 80.88 482 SER A N 1
ATOM 3802 C CA . SER A 1 482 ? -7.621 -48.094 -24.297 1 80.88 482 SER A CA 1
ATOM 3803 C C . SER A 1 482 ? -7.648 -48.531 -25.75 1 80.88 482 SER A C 1
ATOM 3805 O O . SER A 1 482 ? -7.406 -47.719 -26.656 1 80.88 482 SER A O 1
ATOM 3807 N N . LEU A 1 483 ? -7.961 -49.719 -25.938 1 75 483 LEU A N 1
ATOM 3808 C CA . LEU A 1 483 ? -8.039 -50.25 -27.297 1 75 483 LEU A CA 1
ATOM 3809 C C . LEU A 1 483 ? -9.297 -49.75 -28 1 75 483 LEU A C 1
ATOM 3811 O O . LEU A 1 483 ? -9.266 -49.438 -29.203 1 75 483 LEU A O 1
ATOM 3815 N N . SER A 1 484 ? -10.305 -49.719 -27.297 1 74.94 484 SER A N 1
ATOM 3816 C CA . SER A 1 484 ? -11.602 -49.375 -27.875 1 74.94 484 SER A CA 1
ATOM 3817 C C . SER A 1 484 ? -11.773 -47.875 -28.031 1 74.94 484 SER A C 1
ATOM 3819 O O . SER A 1 484 ? -12.625 -47.406 -28.797 1 74.94 484 SER A O 1
ATOM 3821 N N . TYR A 1 485 ? -11.078 -47.219 -27.156 1 75.88 485 TYR A N 1
ATOM 3822 C CA . TYR A 1 485 ? -11.258 -45.781 -27.062 1 75.88 485 TYR A CA 1
ATOM 3823 C C . TYR A 1 485 ? -10.961 -45.094 -28.391 1 75.88 485 TYR A C 1
ATOM 3825 O O . TYR A 1 485 ? -11.648 -44.156 -28.781 1 75.88 485 TYR A O 1
ATOM 3833 N N . GLU A 1 486 ? -10 -45.562 -29.094 1 67.81 486 GLU A N 1
ATOM 3834 C CA . GLU A 1 486 ? -9.633 -45 -30.391 1 67.81 486 GLU A CA 1
ATOM 3835 C C . GLU A 1 486 ? -10.766 -45.156 -31.406 1 67.81 486 GLU A C 1
ATOM 3837 O O . GLU A 1 486 ? -10.984 -44.281 -32.25 1 67.81 486 GLU A O 1
ATOM 3842 N N . GLN A 1 487 ? -11.469 -46.188 -31.172 1 66.62 487 GLN A N 1
ATOM 3843 C CA . GLN A 1 487 ? -12.539 -46.5 -32.125 1 66.62 487 GLN A CA 1
ATOM 3844 C C . GLN A 1 487 ? -13.859 -45.875 -31.688 1 66.62 487 GLN A C 1
ATOM 3846 O O . GLN A 1 487 ? -14.68 -45.5 -32.531 1 66.62 487 GLN A O 1
ATOM 3851 N N . THR A 1 488 ? -14.055 -45.781 -30.453 1 64 488 THR A N 1
ATOM 3852 C CA . THR A 1 488 ? -15.359 -45.375 -29.922 1 64 488 THR A CA 1
ATOM 3853 C C . THR A 1 488 ? -15.5 -43.875 -29.906 1 64 488 THR A C 1
ATOM 3855 O O . THR A 1 488 ? -16.594 -43.344 -30.109 1 64 488 THR A O 1
ATOM 3858 N N . ILE A 1 489 ? -14.484 -43.188 -29.578 1 63.69 489 ILE A N 1
ATOM 3859 C CA . ILE A 1 489 ? -14.609 -41.75 -29.375 1 63.69 489 ILE A CA 1
ATOM 3860 C C . ILE A 1 489 ? -14.148 -41 -30.609 1 63.69 489 ILE A C 1
ATOM 3862 O O . ILE A 1 489 ? -12.969 -41.031 -30.969 1 63.69 489 ILE A O 1
ATOM 3866 N N . THR A 1 490 ? -15.156 -40.562 -31.453 1 59.19 490 THR A N 1
ATOM 3867 C CA . THR A 1 490 ? -14.875 -39.812 -32.688 1 59.19 490 THR A CA 1
ATOM 3868 C C . THR A 1 490 ? -14.445 -38.375 -32.344 1 59.19 490 THR A C 1
ATOM 3870 O O . THR A 1 490 ? -15.055 -37.719 -31.5 1 59.19 490 THR A O 1
ATOM 3873 N N . PRO A 1 491 ? -13.281 -37.969 -32.844 1 56.25 491 PRO A N 1
ATOM 3874 C CA . PRO A 1 491 ? -12.703 -36.656 -32.625 1 56.25 491 PRO A CA 1
ATOM 3875 C C . PRO A 1 491 ? -13.727 -35.531 -32.781 1 56.25 491 PRO A C 1
ATOM 3877 O O . PRO A 1 491 ? -13.664 -34.531 -32.062 1 56.25 491 PRO A O 1
ATOM 3880 N N . CYS A 1 492 ? -14.57 -35.562 -33.75 1 49.56 492 CYS A N 1
ATOM 3881 C CA . CYS A 1 492 ? -15.414 -34.469 -34.156 1 49.56 492 CYS A CA 1
ATOM 3882 C C . CYS A 1 492 ? -16.328 -34.031 -33.031 1 49.56 492 CYS A C 1
ATOM 3884 O O . CYS A 1 492 ? -16.547 -32.812 -32.844 1 49.56 492 CYS A O 1
ATOM 3886 N N . ALA A 1 493 ? -16.922 -34.875 -32.344 1 50.19 493 ALA A N 1
ATOM 3887 C CA . ALA A 1 493 ? -18 -34.5 -31.438 1 50.19 493 ALA A CA 1
ATOM 3888 C C . ALA A 1 493 ? -17.469 -33.75 -30.219 1 50.19 493 ALA A C 1
ATOM 3890 O O . ALA A 1 493 ? -18.188 -32.969 -29.594 1 50.19 493 ALA A O 1
ATOM 3891 N N . HIS A 1 494 ? -16.188 -33.906 -30.031 1 55.19 494 HIS A N 1
ATOM 3892 C CA . HIS A 1 494 ? -15.688 -33.312 -28.781 1 55.19 494 HIS A CA 1
ATOM 3893 C C . HIS A 1 494 ? -14.625 -32.25 -29.062 1 55.19 494 HIS A C 1
ATOM 3895 O O . HIS A 1 494 ? -13.922 -31.828 -28.156 1 55.19 494 HIS A O 1
ATOM 3901 N N . ALA A 1 495 ? -14.617 -31.938 -30.406 1 51 495 ALA A N 1
ATOM 3902 C CA . ALA A 1 495 ? -13.664 -30.953 -30.906 1 51 495 ALA A CA 1
ATOM 3903 C C . ALA A 1 495 ? -13.883 -29.594 -30.25 1 51 495 ALA A C 1
ATOM 3905 O O . ALA A 1 495 ? -12.984 -28.75 -30.25 1 51 495 ALA A O 1
ATOM 3906 N N . GLY A 1 496 ? -14.93 -29.531 -29.531 1 55.81 496 GLY A N 1
ATOM 3907 C CA . GLY A 1 496 ? -15.234 -28.188 -29.062 1 55.81 496 GLY A CA 1
ATOM 3908 C C . GLY A 1 496 ? -14.586 -27.875 -27.719 1 55.81 496 GLY A C 1
ATOM 3909 O O . GLY A 1 496 ? -14.594 -26.734 -27.281 1 55.81 496 GLY A O 1
ATOM 3910 N N . PHE A 1 497 ? -13.938 -28.969 -27.203 1 61.44 497 PHE A N 1
ATOM 3911 C CA . PHE A 1 497 ? -13.398 -28.656 -25.891 1 61.44 497 PHE A CA 1
ATOM 3912 C C . PHE A 1 497 ? -11.969 -28.141 -26 1 61.44 497 PHE A C 1
ATOM 3914 O O . PHE A 1 497 ? -11.094 -28.828 -26.531 1 61.44 497 PHE A O 1
ATOM 3921 N N . LEU A 1 498 ? -11.828 -27 -25.594 1 66.25 498 LEU A N 1
ATOM 3922 C CA . LEU A 1 498 ? -10.5 -26.391 -25.594 1 66.25 498 LEU A CA 1
ATOM 3923 C C . LEU A 1 498 ? -9.68 -26.906 -24.406 1 66.25 498 LEU A C 1
ATOM 3925 O O . LEU A 1 498 ? -8.461 -27.062 -24.516 1 66.25 498 LEU A O 1
ATOM 3929 N N . ARG A 1 499 ? -10.367 -27.375 -23.391 1 83.31 499 ARG A N 1
ATOM 3930 C CA . ARG A 1 499 ? -9.695 -27.875 -22.188 1 83.31 499 ARG A CA 1
ATOM 3931 C C . ARG A 1 499 ? -9.766 -29.391 -22.109 1 83.31 499 ARG A C 1
ATOM 3933 O O . ARG A 1 499 ? -10.844 -29.984 -22.219 1 83.31 499 ARG A O 1
ATOM 3940 N N . GLN A 1 500 ? -8.625 -30 -21.922 1 85.69 500 GLN A N 1
ATOM 3941 C CA . GLN A 1 500 ? -8.555 -31.469 -21.922 1 85.69 500 GLN A CA 1
ATOM 3942 C C . GLN A 1 500 ? -9.273 -32.031 -20.703 1 85.69 500 GLN A C 1
ATOM 3944 O O . GLN A 1 500 ? -9.828 -33.125 -20.766 1 85.69 500 GLN A O 1
ATOM 3949 N N . ASP A 1 501 ? -9.25 -31.328 -19.594 1 89.12 501 ASP A N 1
ATOM 3950 C CA . ASP A 1 501 ? -9.945 -31.828 -18.406 1 89.12 501 ASP A CA 1
ATOM 3951 C C . ASP A 1 501 ? -11.445 -31.906 -18.656 1 89.12 501 ASP A C 1
ATOM 3953 O O . ASP A 1 501 ? -12.086 -32.906 -18.297 1 89.12 501 ASP A O 1
ATOM 3957 N N . LEU A 1 502 ? -11.953 -30.922 -19.328 1 87.25 502 LEU A N 1
ATOM 3958 C CA . LEU A 1 502 ? -13.375 -30.922 -19.625 1 87.25 502 LEU A CA 1
ATOM 3959 C C . LEU A 1 502 ? -13.711 -31.969 -20.672 1 87.25 502 LEU A C 1
ATOM 3961 O O . LEU A 1 502 ? -14.773 -32.594 -20.625 1 87.25 502 LEU A O 1
ATOM 3965 N N . LEU A 1 503 ? -12.828 -32.094 -21.594 1 86.81 503 LEU A N 1
ATOM 3966 C CA . LEU A 1 503 ? -13.016 -33.125 -22.609 1 86.81 503 LEU A CA 1
ATOM 3967 C C . LEU A 1 503 ? -13.102 -34.531 -21.984 1 86.81 503 LEU A C 1
ATOM 3969 O O . LEU A 1 503 ? -14.016 -35.281 -22.297 1 86.81 503 LEU A O 1
ATOM 3973 N N . TRP A 1 504 ? -12.188 -34.812 -21.172 1 88.62 504 TRP A N 1
ATOM 3974 C CA . TRP A 1 504 ? -12.188 -36.125 -20.516 1 88.62 504 TRP A CA 1
ATOM 3975 C C . TRP A 1 504 ? -13.391 -36.281 -19.578 1 88.62 504 TRP A C 1
ATOM 3977 O O . TRP A 1 504 ? -13.898 -37.375 -19.391 1 88.62 504 TRP A O 1
ATOM 3987 N N . GLY A 1 505 ? -13.805 -35.094 -19.047 1 86.81 505 GLY A N 1
ATOM 3988 C CA . GLY A 1 505 ? -15.062 -35.125 -18.312 1 86.81 505 GLY A CA 1
ATOM 3989 C C . GLY A 1 505 ? -16.25 -35.531 -19.172 1 86.81 505 GLY A C 1
ATOM 3990 O O . GLY A 1 505 ? -17.094 -36.312 -18.734 1 86.81 505 GLY A O 1
ATOM 3991 N N . ALA A 1 506 ? -16.328 -35 -20.312 1 84.56 506 ALA A N 1
ATOM 3992 C CA . ALA A 1 506 ? -17.391 -35.344 -21.25 1 84.56 506 ALA A CA 1
ATOM 3993 C C . ALA A 1 506 ? -17.328 -36.812 -21.672 1 84.56 506 ALA A C 1
ATOM 3995 O O . ALA A 1 506 ? -18.344 -37.469 -21.812 1 84.56 506 ALA A O 1
ATOM 3996 N N . ILE A 1 507 ? -16.125 -37.281 -21.844 1 85.19 507 ILE A N 1
ATOM 3997 C CA . ILE A 1 507 ? -15.898 -38.656 -22.266 1 85.19 507 ILE A CA 1
ATOM 3998 C C . ILE A 1 507 ? -16.375 -39.594 -21.156 1 85.19 507 ILE A C 1
ATOM 4000 O O . ILE A 1 507 ? -16.906 -40.656 -21.453 1 85.19 507 ILE A O 1
ATOM 4004 N N . SER A 1 508 ? -16.219 -39.188 -19.984 1 86.44 508 SER A N 1
ATOM 4005 C CA . SER A 1 508 ? -16.625 -40.031 -18.859 1 86.44 508 SER A CA 1
ATOM 4006 C C . SER A 1 508 ? -18.125 -40.25 -18.828 1 86.44 508 SER A C 1
ATOM 4008 O O . SER A 1 508 ? -18.609 -41.219 -18.219 1 86.44 508 SER A O 1
ATOM 4010 N N . GLN A 1 509 ? -18.797 -39.438 -19.5 1 83.88 509 GLN A N 1
ATOM 4011 C CA . GLN A 1 509 ? -20.25 -39.5 -19.484 1 83.88 509 GLN A CA 1
ATOM 4012 C C . GLN A 1 509 ? -20.781 -40.375 -20.641 1 83.88 509 GLN A C 1
ATOM 4014 O O . GLN A 1 509 ? -21.969 -40.688 -20.688 1 83.88 509 GLN A O 1
ATOM 4019 N N . ILE A 1 510 ? -19.953 -40.719 -21.484 1 82.88 510 ILE A N 1
ATOM 4020 C CA . ILE A 1 510 ? -20.359 -41.562 -22.609 1 82.88 510 ILE A CA 1
ATOM 4021 C C . ILE A 1 510 ? -20.672 -42.969 -22.125 1 82.88 510 ILE A C 1
ATOM 4023 O O . ILE A 1 510 ? -19.844 -43.594 -21.453 1 82.88 510 ILE A O 1
ATOM 4027 N N . LYS A 1 511 ? -21.844 -43.438 -22.438 1 83.81 511 LYS A N 1
ATOM 4028 C CA . LYS A 1 511 ? -22.281 -44.75 -22 1 83.81 511 LYS A CA 1
ATOM 4029 C C . LYS A 1 511 ? -22.297 -45.719 -23.172 1 83.81 511 LYS A C 1
ATOM 4031 O O . LYS A 1 511 ? -22.516 -45.344 -24.328 1 83.81 511 LYS A O 1
ATOM 4036 N N . ASN A 1 512 ? -21.938 -46.938 -22.844 1 78.5 512 ASN A N 1
ATOM 4037 C CA . ASN A 1 512 ? -22.125 -48.031 -23.812 1 78.5 512 ASN A CA 1
ATOM 4038 C C . ASN A 1 512 ? -23.609 -48.219 -24.125 1 78.5 512 ASN A C 1
ATOM 4040 O O . ASN A 1 512 ? -24.422 -48.406 -23.219 1 78.5 512 ASN A O 1
ATOM 4044 N N . PRO A 1 513 ? -23.938 -48.219 -25.281 1 77 513 PRO A N 1
ATOM 4045 C CA . PRO A 1 513 ? -25.359 -48.312 -25.641 1 77 513 PRO A CA 1
ATOM 4046 C C . PRO A 1 513 ? -25.984 -49.625 -25.234 1 77 513 PRO A C 1
ATOM 4048 O O . PRO A 1 513 ? -27.188 -49.688 -24.984 1 77 513 PRO A O 1
ATOM 4051 N N . VAL A 1 514 ? -25.188 -50.688 -25.156 1 77.5 514 VAL A N 1
ATOM 4052 C CA . VAL A 1 514 ? -25.703 -52.031 -24.875 1 77.5 514 VAL A CA 1
ATOM 4053 C C . VAL A 1 514 ? -25.797 -52.219 -23.359 1 77.5 514 VAL A C 1
ATOM 4055 O O . VAL A 1 514 ? -26.844 -52.688 -22.859 1 77.5 514 VAL A O 1
ATOM 4058 N N . THR A 1 515 ? -24.812 -51.906 -22.547 1 80 515 THR A N 1
ATOM 4059 C CA . THR A 1 515 ? -24.734 -52.219 -21.125 1 80 515 THR A CA 1
ATOM 4060 C C . THR A 1 515 ? -25.188 -51.031 -20.281 1 80 515 THR A C 1
ATOM 4062 O O . THR A 1 515 ? -25.531 -51.188 -19.109 1 80 515 THR A O 1
ATOM 4065 N N . GLY A 1 516 ? -25.219 -49.844 -20.844 1 80.25 516 GLY A N 1
ATOM 4066 C CA . GLY A 1 516 ? -25.578 -48.656 -20.109 1 80.25 516 GLY A CA 1
ATOM 4067 C C . GLY A 1 516 ? -24.484 -48.156 -19.188 1 80.25 516 GLY A C 1
ATOM 4068 O O . GLY A 1 516 ? -24.641 -47.156 -18.5 1 80.25 516 GLY A O 1
ATOM 4069 N N . LYS A 1 517 ? -23.469 -48.906 -19.203 1 81.06 517 LYS A N 1
ATOM 4070 C CA . LYS A 1 517 ? -22.344 -48.531 -18.344 1 81.06 517 LYS A CA 1
ATOM 4071 C C . LYS A 1 517 ? -21.391 -47.594 -19.062 1 81.06 517 LYS A C 1
ATOM 4073 O O . LYS A 1 517 ? -21.438 -47.469 -20.281 1 81.06 517 LYS A O 1
ATOM 4078 N N . ALA A 1 518 ? -20.641 -46.875 -18.172 1 83.44 518 ALA A N 1
ATOM 4079 C CA . ALA A 1 518 ? -19.656 -45.969 -18.75 1 83.44 518 ALA A CA 1
ATOM 4080 C C . ALA A 1 518 ? -18.688 -46.719 -19.672 1 83.44 518 ALA A C 1
ATOM 4082 O O . ALA A 1 518 ? -18.141 -47.75 -19.281 1 83.44 518 ALA A O 1
ATOM 4083 N N . ALA A 1 519 ? -18.453 -46.25 -20.859 1 82.12 519 ALA A N 1
ATOM 4084 C CA . ALA A 1 519 ? -17.641 -46.906 -21.875 1 82.12 519 ALA A CA 1
ATOM 4085 C C . ALA A 1 519 ? -16.156 -46.812 -21.547 1 82.12 519 ALA A C 1
ATOM 4087 O O . ALA A 1 519 ? -15.367 -47.719 -21.875 1 82.12 519 ALA A O 1
ATOM 4088 N N . CYS A 1 520 ? -15.766 -45.688 -20.922 1 87.12 520 CYS A N 1
ATOM 4089 C CA . CYS A 1 520 ? -14.359 -45.438 -20.656 1 87.12 520 CYS A CA 1
ATOM 4090 C C . CYS A 1 520 ? -14.148 -44.969 -19.219 1 87.12 520 CYS A C 1
ATOM 4092 O O . CYS A 1 520 ? -13.508 -43.938 -18.969 1 87.12 520 CYS A O 1
ATOM 4094 N N . ARG A 1 521 ? -14.625 -45.719 -18.344 1 86.88 521 ARG A N 1
ATOM 4095 C CA . ARG A 1 521 ? -14.602 -45.344 -16.938 1 86.88 521 ARG A CA 1
ATOM 4096 C C . ARG A 1 521 ? -13.172 -45.344 -16.391 1 86.88 521 ARG A C 1
ATOM 4098 O O . ARG A 1 521 ? -12.734 -44.375 -15.781 1 86.88 521 ARG A O 1
ATOM 4105 N N . THR A 1 522 ? -12.516 -46.406 -16.641 1 89.69 522 THR A N 1
ATOM 4106 C CA . THR A 1 522 ? -11.18 -46.562 -16.078 1 89.69 522 THR A CA 1
ATOM 4107 C C . THR A 1 522 ? -10.18 -45.688 -16.812 1 89.69 522 THR A C 1
ATOM 4109 O O . THR A 1 522 ? -9.234 -45.156 -16.203 1 89.69 522 THR A O 1
ATOM 4112 N N . LEU A 1 523 ? -10.43 -45.531 -18.047 1 88.44 523 LEU A N 1
ATOM 4113 C CA . LEU A 1 523 ? -9.562 -44.625 -18.812 1 88.44 523 LEU A CA 1
ATOM 4114 C C . LEU A 1 523 ? -9.703 -43.188 -18.359 1 88.44 523 LEU A C 1
ATOM 4116 O O . LEU A 1 523 ? -8.719 -42.469 -18.281 1 88.44 523 LEU A O 1
ATOM 4120 N N . THR A 1 524 ? -10.867 -42.781 -18.078 1 88.88 524 THR A N 1
ATOM 4121 C CA . THR A 1 524 ? -11.109 -41.438 -17.594 1 88.88 524 THR A CA 1
ATOM 4122 C C . THR A 1 524 ? -10.523 -41.25 -16.188 1 88.88 524 THR A C 1
ATOM 4124 O O . THR A 1 524 ? -10.062 -40.156 -15.852 1 88.88 524 THR A O 1
ATOM 4127 N N . LYS A 1 525 ? -10.602 -42.25 -15.453 1 89.38 525 LYS A N 1
ATOM 4128 C CA . LYS A 1 525 ? -9.961 -42.219 -14.141 1 89.38 525 LYS A CA 1
ATOM 4129 C C . LYS A 1 525 ? -8.461 -41.969 -14.266 1 89.38 525 LYS A C 1
ATOM 4131 O O . LYS A 1 525 ? -7.891 -41.219 -13.484 1 89.38 525 LYS A O 1
ATOM 4136 N N . LEU A 1 526 ? -7.863 -42.625 -15.211 1 89.88 526 LEU A N 1
ATOM 4137 C CA . LEU A 1 526 ? -6.441 -42.406 -15.469 1 89.88 526 LEU A CA 1
ATOM 4138 C C . LEU A 1 526 ? -6.172 -41 -15.938 1 89.88 526 LEU A C 1
ATOM 4140 O O . LEU A 1 526 ? -5.215 -40.344 -15.492 1 89.88 526 LEU A O 1
ATOM 4144 N N . ALA A 1 527 ? -7.008 -40.531 -16.844 1 89.5 527 ALA A N 1
ATOM 4145 C CA . ALA A 1 527 ? -6.84 -39.188 -17.344 1 89.5 527 ALA A CA 1
ATOM 4146 C C . ALA A 1 527 ? -6.914 -38.156 -16.203 1 89.5 527 ALA A C 1
ATOM 4148 O O . ALA A 1 527 ? -6.117 -37.219 -16.156 1 89.5 527 ALA A O 1
ATOM 4149 N N . GLN A 1 528 ? -7.809 -38.312 -15.359 1 88.75 528 GLN A N 1
ATOM 4150 C CA . GLN A 1 528 ? -7.965 -37.438 -14.219 1 88.75 528 GLN A CA 1
ATOM 4151 C C . GLN A 1 528 ? -6.742 -37.469 -13.305 1 88.75 528 GLN A C 1
ATOM 4153 O O . GLN A 1 528 ? -6.293 -36.438 -12.805 1 88.75 528 GLN A O 1
ATOM 4158 N N . LEU A 1 529 ? -6.242 -38.625 -13.141 1 90.31 529 LEU A N 1
ATOM 4159 C CA . LEU A 1 529 ? -5.051 -38.812 -12.32 1 90.31 529 LEU A CA 1
ATOM 4160 C C . LEU A 1 529 ? -3.857 -38.062 -12.914 1 90.31 529 LEU A C 1
ATOM 4162 O O . LEU A 1 529 ? -3.111 -37.406 -12.188 1 90.31 529 LEU A O 1
ATOM 4166 N N . VAL A 1 530 ? -3.74 -38.125 -14.156 1 91.25 530 VAL A N 1
ATOM 4167 C CA . VAL A 1 530 ? -2.578 -37.562 -14.836 1 91.25 530 VAL A CA 1
ATOM 4168 C C . VAL A 1 530 ? -2.709 -36.031 -14.922 1 91.25 530 VAL A C 1
ATOM 4170 O O . VAL A 1 530 ? -1.71 -35.312 -14.859 1 91.25 530 VAL A O 1
ATOM 4173 N N . LEU A 1 531 ? -3.926 -35.531 -15.008 1 90.88 531 LEU A N 1
ATOM 4174 C CA . LEU A 1 531 ? -4.145 -34.125 -15.234 1 90.88 531 LEU A CA 1
ATOM 4175 C C . LEU A 1 531 ? -4.176 -33.344 -13.914 1 90.88 531 LEU A C 1
ATOM 4177 O O . LEU A 1 531 ? -4.098 -32.125 -13.898 1 90.88 531 LEU A O 1
ATOM 4181 N N . THR A 1 532 ? -4.234 -33.969 -12.875 1 90.06 532 THR A N 1
ATOM 4182 C CA . THR A 1 532 ? -4.375 -33.344 -11.57 1 90.06 532 THR A CA 1
ATOM 4183 C C . THR A 1 532 ? -3.072 -32.688 -11.148 1 90.06 532 THR A C 1
ATOM 4185 O O . THR A 1 532 ? -3.09 -31.578 -10.594 1 90.06 532 THR A O 1
ATOM 4188 N N . PRO A 1 533 ? -1.908 -33.312 -11.414 1 89.12 533 PRO A N 1
ATOM 4189 C CA . PRO A 1 533 ? -0.676 -32.594 -11.094 1 89.12 533 PRO A CA 1
ATOM 4190 C C . PRO A 1 533 ? -0.504 -31.312 -11.922 1 89.12 533 PRO A C 1
ATOM 4192 O O . PRO A 1 533 ? -0.836 -31.297 -13.109 1 89.12 533 PRO A O 1
ATOM 4195 N N . PRO A 1 534 ? -0.055 -30.266 -11.242 1 84.94 534 PRO A N 1
ATOM 4196 C CA . PRO A 1 534 ? 0.116 -29 -11.961 1 84.94 534 PRO A CA 1
ATOM 4197 C C . PRO A 1 534 ? 1.371 -28.984 -12.836 1 84.94 534 PRO A C 1
ATOM 4199 O O . PRO A 1 534 ? 2.291 -29.781 -12.609 1 84.94 534 PRO A O 1
ATOM 4202 N N . HIS A 1 535 ? 1.287 -28.219 -13.859 1 83.44 535 HIS A N 1
ATOM 4203 C CA . HIS A 1 535 ? 2.461 -28.047 -14.711 1 83.44 535 HIS A CA 1
ATOM 4204 C C . HIS A 1 535 ? 3.279 -26.828 -14.281 1 83.44 535 HIS A C 1
ATOM 4206 O O . HIS A 1 535 ? 4.395 -26.625 -14.766 1 83.44 535 HIS A O 1
ATOM 4212 N N . SER A 1 536 ? 2.643 -26.016 -13.461 1 76.56 536 SER A N 1
ATOM 4213 C CA . SER A 1 536 ? 3.338 -24.844 -12.93 1 76.56 536 SER A CA 1
ATOM 4214 C C . SER A 1 536 ? 2.68 -24.359 -11.641 1 76.56 536 SER A C 1
ATOM 4216 O O . SER A 1 536 ? 1.643 -24.875 -11.227 1 76.56 536 SER A O 1
ATOM 4218 N N . ASN A 1 537 ? 3.432 -23.375 -11.07 1 66.19 537 ASN A N 1
ATOM 4219 C CA . ASN A 1 537 ? 2.891 -22.75 -9.859 1 66.19 537 ASN A CA 1
ATOM 4220 C C . ASN A 1 537 ? 2.148 -21.453 -10.18 1 66.19 537 ASN A C 1
ATOM 4222 O O . ASN A 1 537 ? 1.815 -20.688 -9.273 1 66.19 537 ASN A O 1
ATOM 4226 N N . ALA A 1 538 ? 1.909 -21.188 -11.516 1 61.81 538 ALA A N 1
ATOM 4227 C CA . ALA A 1 538 ? 1.39 -19.875 -11.922 1 61.81 538 ALA A CA 1
ATOM 4228 C C . ALA A 1 538 ? -0.063 -19.719 -11.484 1 61.81 538 ALA A C 1
ATOM 4230 O O . ALA A 1 538 ? -0.546 -18.594 -11.344 1 61.81 538 ALA A O 1
ATOM 4231 N N . ASP A 1 539 ? -0.778 -20.844 -11.594 1 58.25 539 ASP A N 1
ATOM 4232 C CA . ASP A 1 539 ? -2.197 -20.719 -11.281 1 58.25 539 ASP A CA 1
ATOM 4233 C C . ASP A 1 539 ? -2.414 -19.875 -10.031 1 58.25 539 ASP A C 1
ATOM 4235 O O . ASP A 1 539 ? -3.531 -19.438 -9.758 1 58.25 539 ASP A O 1
ATOM 4239 N N . ILE A 1 540 ? -1.382 -19.797 -9.133 1 54.28 540 ILE A N 1
ATOM 4240 C CA . ILE A 1 540 ? -1.775 -19.203 -7.867 1 54.28 540 ILE A CA 1
ATOM 4241 C C . ILE A 1 540 ? -1.097 -17.844 -7.715 1 54.28 540 ILE A C 1
ATOM 4243 O O . ILE A 1 540 ? 0.102 -17.766 -7.434 1 54.28 540 ILE A O 1
ATOM 4247 N N . GLU A 1 541 ? -1.428 -16.859 -8.586 1 56.75 541 GLU A N 1
ATOM 4248 C CA . GLU A 1 541 ? -1.218 -15.469 -8.234 1 56.75 541 GLU A CA 1
ATOM 4249 C C . GLU A 1 541 ? -1.646 -15.188 -6.793 1 56.75 541 GLU A C 1
ATOM 4251 O O . GLU A 1 541 ? -2.045 -14.07 -6.465 1 56.75 541 GLU A O 1
ATOM 4256 N N . HIS A 1 542 ? -1.582 -16.297 -5.898 1 58.94 542 HIS A N 1
ATOM 4257 C CA . HIS A 1 542 ? -2.217 -16.234 -4.586 1 58.94 542 HIS A CA 1
ATOM 4258 C C . HIS A 1 542 ? -1.437 -15.336 -3.633 1 58.94 542 HIS A C 1
ATOM 4260 O O . HIS A 1 542 ? -2.02 -14.719 -2.74 1 58.94 542 HIS A O 1
ATOM 4266 N N . PHE A 1 543 ? -0.139 -15.148 -4.047 1 62.72 543 PHE A N 1
ATOM 4267 C CA . PHE A 1 543 ? 0.667 -14.344 -3.141 1 62.72 543 PHE A CA 1
ATOM 4268 C C . PHE A 1 543 ? 0.214 -12.883 -3.168 1 62.72 543 PHE A C 1
ATOM 4270 O O . PHE A 1 543 ? 0.109 -12.242 -2.121 1 62.72 543 PHE A O 1
ATOM 4277 N N . SER A 1 544 ? -0.09 -12.641 -4.332 1 69.44 544 SER A N 1
ATOM 4278 C CA . SER A 1 544 ? -0.501 -11.242 -4.477 1 69.44 544 SER A CA 1
ATOM 4279 C C . SER A 1 544 ? -1.854 -11 -3.816 1 69.44 544 SER A C 1
ATOM 4281 O O . SER A 1 544 ? -2.086 -9.93 -3.25 1 69.44 544 SER A O 1
ATOM 4283 N N . MET A 1 545 ? -2.568 -12.086 -3.775 1 75.62 545 MET A N 1
ATOM 4284 C CA . MET A 1 545 ? -3.896 -11.945 -3.188 1 75.62 545 MET A CA 1
ATOM 4285 C C . MET A 1 545 ? -3.809 -11.797 -1.672 1 75.62 545 MET A C 1
ATOM 4287 O O . MET A 1 545 ? -4.527 -10.992 -1.077 1 75.62 545 MET A O 1
ATOM 4291 N N . VAL A 1 546 ? -2.943 -12.586 -1.145 1 75.94 546 VAL A N 1
ATOM 4292 C CA . VAL A 1 546 ? -2.771 -12.539 0.303 1 75.94 546 VAL A CA 1
ATOM 4293 C C . VAL A 1 546 ? -2.262 -11.164 0.719 1 75.94 546 VAL A C 1
ATOM 4295 O O . VAL A 1 546 ? -2.777 -10.562 1.665 1 75.94 546 VAL A O 1
ATOM 4298 N N . HIS A 1 547 ? -1.427 -10.711 -0.082 1 74.44 547 HIS A N 1
ATOM 4299 C CA . HIS A 1 547 ? -0.842 -9.406 0.212 1 74.44 547 HIS A CA 1
ATOM 4300 C C . HIS A 1 547 ? -1.863 -8.289 0.021 1 74.44 547 HIS A C 1
ATOM 4302 O O . HIS A 1 547 ? -1.878 -7.324 0.783 1 74.44 547 HIS A O 1
ATOM 4308 N N . LYS A 1 548 ? -2.643 -8.383 -0.918 1 75.06 548 LYS A N 1
ATOM 4309 C CA . LYS A 1 548 ? -3.641 -7.363 -1.228 1 75.06 548 LYS A CA 1
ATOM 4310 C C . LYS A 1 548 ? -4.734 -7.324 -0.163 1 75.06 548 LYS A C 1
ATOM 4312 O O . LYS A 1 548 ? -5.406 -6.305 0.003 1 75.06 548 LYS A O 1
ATOM 4317 N N . ASN A 1 549 ? -4.867 -8.414 0.405 1 79.62 549 ASN A N 1
ATOM 4318 C CA . ASN A 1 549 ? -5.922 -8.484 1.412 1 79.62 549 ASN A CA 1
ATOM 4319 C C . ASN A 1 549 ? -5.469 -7.879 2.74 1 79.62 549 ASN A C 1
ATOM 4321 O O . ASN A 1 549 ? -6.27 -7.289 3.465 1 79.62 549 ASN A O 1
ATOM 4325 N N . LYS A 1 550 ? -4.285 -8.109 3.053 1 74.19 550 LYS A N 1
ATOM 4326 C CA . LYS A 1 550 ? -3.779 -7.504 4.281 1 74.19 550 LYS A CA 1
ATOM 4327 C C . LYS A 1 550 ? -3.08 -6.176 3.992 1 74.19 550 LYS A C 1
ATOM 4329 O O . LYS A 1 550 ? -1.899 -6.156 3.639 1 74.19 550 LYS A O 1
ATOM 4334 N N . THR A 1 551 ? -3.83 -5.184 3.979 1 67.69 551 THR A N 1
ATOM 4335 C CA . THR A 1 551 ? -3.328 -3.844 3.686 1 67.69 551 THR A CA 1
ATOM 4336 C C . THR A 1 551 ? -3.131 -3.047 4.973 1 67.69 551 THR A C 1
ATOM 4338 O O . THR A 1 551 ? -3.453 -3.525 6.059 1 67.69 551 THR A O 1
ATOM 4341 N N . GLU A 1 552 ? -2.57 -1.914 4.82 1 65.88 552 GLU A N 1
ATOM 4342 C CA . GLU A 1 552 ? -2.389 -1.01 5.949 1 65.88 552 GLU A CA 1
ATOM 4343 C C . GLU A 1 552 ? -3.729 -0.626 6.57 1 65.88 552 GLU A C 1
ATOM 4345 O O . GLU A 1 552 ? -3.809 -0.355 7.77 1 65.88 552 GLU A O 1
ATOM 4350 N N . LEU A 1 553 ? -4.727 -0.678 5.719 1 64.62 553 LEU A N 1
ATOM 4351 C CA . LEU A 1 553 ? -6.051 -0.304 6.199 1 64.62 553 LEU A CA 1
ATOM 4352 C C . LEU A 1 553 ? -6.703 -1.456 6.957 1 64.62 553 LEU A C 1
ATOM 4354 O O . LEU A 1 553 ? -7.691 -1.259 7.664 1 64.62 553 LEU A O 1
ATOM 4358 N N . ARG A 1 554 ? -6.129 -2.68 6.879 1 73 554 ARG A N 1
ATOM 4359 C CA . ARG A 1 554 ? -6.641 -3.867 7.555 1 73 554 ARG A CA 1
ATOM 4360 C C . ARG A 1 554 ? -5.574 -4.484 8.453 1 73 554 ARG A C 1
ATOM 4362 O O . ARG A 1 554 ? -5.355 -5.699 8.422 1 73 554 ARG A O 1
ATOM 4369 N N . SER A 1 555 ? -4.988 -3.664 9.156 1 65.06 555 SER A N 1
ATOM 4370 C CA . SER A 1 555 ? -3.832 -4.102 9.93 1 65.06 555 SER A CA 1
ATOM 4371 C C . SER A 1 555 ? -4.25 -5.008 11.078 1 65.06 555 SER A C 1
ATOM 4373 O O . SER A 1 555 ? -3.447 -5.805 11.57 1 65.06 555 SER A O 1
ATOM 4375 N N . SER A 1 556 ? -5.52 -4.969 11.422 1 68.12 556 SER A N 1
ATOM 4376 C CA . SER A 1 556 ? -5.953 -5.707 12.602 1 68.12 556 SER A CA 1
ATOM 4377 C C . SER A 1 556 ? -6.641 -7.012 12.211 1 68.12 556 SER A C 1
ATOM 4379 O O . SER A 1 556 ? -7.324 -7.629 13.039 1 68.12 556 SER A O 1
ATOM 4381 N N . LEU A 1 557 ? -6.477 -7.383 11.039 1 79.19 557 LEU A N 1
ATOM 4382 C CA . LEU A 1 557 ? -7.121 -8.602 10.57 1 79.19 557 LEU A CA 1
ATOM 4383 C C . LEU A 1 557 ? -6.48 -9.836 11.203 1 79.19 557 LEU A C 1
ATOM 4385 O O . LEU A 1 557 ? -5.281 -10.07 11.039 1 79.19 557 LEU A O 1
ATOM 4389 N N . SER A 1 558 ? -7.301 -10.531 11.945 1 80.81 558 SER A N 1
ATOM 4390 C CA . SER A 1 558 ? -6.793 -11.75 12.562 1 80.81 558 SER A CA 1
ATOM 4391 C C . SER A 1 558 ? -6.516 -12.828 11.516 1 80.81 558 SER A C 1
ATOM 4393 O O . SER A 1 558 ? -7.16 -12.852 10.461 1 80.81 558 SER A O 1
ATOM 4395 N N . PRO A 1 559 ? -5.574 -13.734 11.805 1 82.31 559 PRO A N 1
ATOM 4396 C CA . PRO A 1 559 ? -5.246 -14.789 10.844 1 82.31 559 PRO A CA 1
ATOM 4397 C C . PRO A 1 559 ? -6.445 -15.672 10.508 1 82.31 559 PRO A C 1
ATOM 4399 O O . PRO A 1 559 ? -6.582 -16.125 9.367 1 82.31 559 PRO A O 1
ATOM 4402 N N . GLY A 1 560 ? -7.273 -15.93 11.508 1 85.12 560 GLY A N 1
ATOM 4403 C CA . GLY A 1 560 ? -8.453 -16.734 11.242 1 85.12 560 GLY A CA 1
ATOM 4404 C C . GLY A 1 560 ? -9.391 -16.109 10.227 1 85.12 560 GLY A C 1
ATOM 4405 O O . GLY A 1 560 ? -9.836 -16.766 9.289 1 85.12 560 GLY A O 1
ATOM 4406 N N . ILE A 1 561 ? -9.625 -14.883 10.43 1 88.56 561 ILE A N 1
ATOM 4407 C CA . ILE A 1 561 ? -10.516 -14.164 9.523 1 88.56 561 ILE A CA 1
ATOM 4408 C C . ILE A 1 561 ? -9.844 -14.023 8.156 1 88.56 561 ILE A C 1
ATOM 4410 O O . ILE A 1 561 ? -10.5 -14.148 7.121 1 88.56 561 ILE A O 1
ATOM 4414 N N . HIS A 1 562 ? -8.594 -13.766 8.188 1 89.56 562 HIS A N 1
ATOM 4415 C CA . HIS A 1 562 ? -7.836 -13.688 6.941 1 89.56 562 HIS A CA 1
ATOM 4416 C C . HIS A 1 562 ? -7.961 -14.977 6.141 1 89.56 562 HIS A C 1
ATOM 4418 O O . HIS A 1 562 ? -8.141 -14.938 4.922 1 89.56 562 HIS A O 1
ATOM 4424 N N . GLY A 1 563 ? -7.836 -16.078 6.863 1 90.62 563 GLY A N 1
ATOM 4425 C CA . GLY A 1 563 ? -8.008 -17.359 6.211 1 90.62 563 GLY A CA 1
ATOM 4426 C C . GLY A 1 563 ? -9.383 -17.531 5.59 1 90.62 563 GLY A C 1
ATOM 4427 O O . GLY A 1 563 ? -9.5 -18.047 4.48 1 90.62 563 GLY A O 1
ATOM 4428 N N . ALA A 1 564 ? -10.375 -17.094 6.297 1 93.31 564 ALA A N 1
ATOM 4429 C CA . ALA A 1 564 ? -11.742 -17.203 5.801 1 93.31 564 ALA A CA 1
ATOM 4430 C C . ALA A 1 564 ? -11.945 -16.344 4.559 1 93.31 564 ALA A C 1
ATOM 4432 O O . ALA A 1 564 ? -12.586 -16.766 3.596 1 93.31 5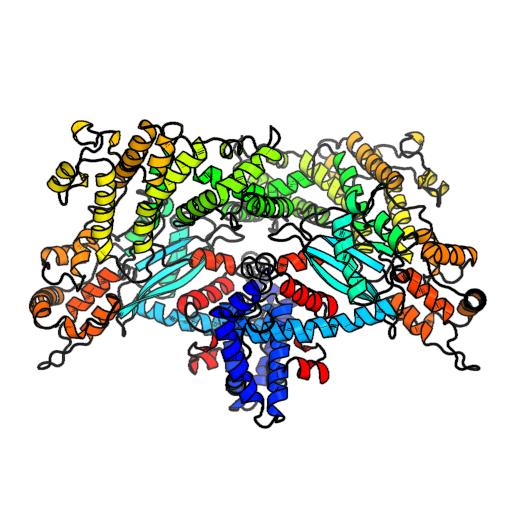64 ALA A O 1
ATOM 4433 N N . LEU A 1 565 ? -11.438 -15.156 4.609 1 92.44 565 LEU A N 1
ATOM 4434 C CA . LEU A 1 565 ? -11.531 -14.258 3.463 1 92.44 565 LEU A CA 1
ATOM 4435 C C . LEU A 1 565 ? -10.852 -14.867 2.238 1 92.44 565 LEU A C 1
ATOM 4437 O O . LEU A 1 565 ? -11.406 -14.844 1.14 1 92.44 565 LEU A O 1
ATOM 4441 N N . MET A 1 566 ? -9.734 -15.43 2.412 1 91.06 566 MET A N 1
ATOM 4442 C CA . MET A 1 566 ? -8.961 -16 1.312 1 91.06 566 MET A CA 1
ATOM 4443 C C . MET A 1 566 ? -9.656 -17.234 0.742 1 91.06 566 MET A C 1
ATOM 4445 O O . MET A 1 566 ? -9.625 -17.469 -0.469 1 91.06 566 MET A O 1
ATOM 4449 N N . LYS A 1 567 ? -10.203 -18.031 1.621 1 92.25 567 LYS A N 1
ATOM 4450 C CA . LYS A 1 567 ? -10.961 -19.188 1.158 1 92.25 567 LYS A CA 1
ATOM 4451 C C . LYS A 1 567 ? -12.094 -18.766 0.222 1 92.25 567 LYS A C 1
ATOM 4453 O O . LYS A 1 567 ? -12.289 -19.375 -0.834 1 92.25 567 LYS A O 1
ATOM 4458 N N . MET A 1 568 ? -12.734 -17.719 0.632 1 91.12 568 MET A N 1
ATOM 4459 C CA . MET A 1 568 ? -13.836 -17.234 -0.198 1 91.12 568 MET A CA 1
ATOM 4460 C C . MET A 1 568 ? -13.312 -16.688 -1.521 1 91.12 568 MET A C 1
ATOM 4462 O O . MET A 1 568 ? -13.898 -16.922 -2.576 1 91.12 568 MET A O 1
ATOM 4466 N N . LYS A 1 569 ? -12.305 -15.992 -1.482 1 88.88 569 LYS A N 1
ATOM 4467 C CA . LYS A 1 569 ? -11.766 -15.359 -2.682 1 88.88 569 LYS A CA 1
ATOM 4468 C C . LYS A 1 569 ? -11.242 -16.406 -3.666 1 88.88 569 LYS A C 1
ATOM 4470 O O . LYS A 1 569 ? -11.5 -16.312 -4.867 1 88.88 569 LYS A O 1
ATOM 4475 N N . ILE A 1 570 ? -10.57 -17.328 -3.219 1 87.31 570 ILE A N 1
ATOM 4476 C CA . ILE A 1 570 ? -9.906 -18.312 -4.074 1 87.31 570 ILE A CA 1
ATOM 4477 C C . ILE A 1 570 ? -10.914 -19.359 -4.527 1 87.31 570 ILE A C 1
ATOM 4479 O O . ILE A 1 570 ? -10.914 -19.766 -5.691 1 87.31 570 ILE A O 1
ATOM 4483 N N . ASN A 1 571 ? -11.781 -19.781 -3.646 1 87.12 571 ASN A N 1
ATOM 4484 C CA . ASN A 1 571 ? -12.648 -20.922 -3.924 1 87.12 571 ASN A CA 1
ATOM 4485 C C . ASN A 1 571 ? -13.906 -20.5 -4.672 1 87.12 571 ASN A C 1
ATOM 4487 O O . ASN A 1 571 ? -14.531 -21.297 -5.363 1 87.12 571 ASN A O 1
ATOM 4491 N N . SER A 1 572 ? -14.328 -19.25 -4.477 1 83.06 572 SER A N 1
ATOM 4492 C CA . SER A 1 572 ? -15.641 -18.922 -5.031 1 83.06 572 SER A CA 1
ATOM 4493 C C . SER A 1 572 ? -15.617 -17.609 -5.785 1 83.06 572 SER A C 1
ATOM 4495 O O . SER A 1 572 ? -16.344 -17.422 -6.766 1 83.06 572 SER A O 1
ATOM 4497 N N . LEU A 1 573 ? -14.906 -16.688 -5.371 1 73.25 573 LEU A N 1
ATOM 4498 C CA . LEU A 1 573 ? -15.078 -15.32 -5.867 1 73.25 573 LEU A CA 1
ATOM 4499 C C . LEU A 1 573 ? -14.008 -14.977 -6.891 1 73.25 573 LEU A C 1
ATOM 4501 O O . LEU A 1 573 ? -13.867 -13.812 -7.289 1 73.25 573 LEU A O 1
ATOM 4505 N N . LYS A 1 574 ? -13.297 -15.867 -7.312 1 64.5 574 LYS A N 1
ATOM 4506 C CA . LYS A 1 574 ? -12.195 -15.555 -8.211 1 64.5 574 LYS A CA 1
ATOM 4507 C C . LYS A 1 574 ? -12.703 -15.016 -9.547 1 64.5 574 LYS A C 1
ATOM 4509 O O . LYS A 1 574 ? -12.219 -13.992 -10.031 1 64.5 574 LYS A O 1
ATOM 4514 N N . ALA A 1 575 ? -13.602 -15.656 -10.227 1 59.78 575 ALA A N 1
ATOM 4515 C CA . ALA A 1 575 ? -13.93 -15.25 -11.586 1 59.78 575 ALA A CA 1
ATOM 4516 C C . ALA A 1 575 ? -15.328 -14.641 -11.656 1 59.78 575 ALA A C 1
ATOM 4518 O O . ALA A 1 575 ? -15.633 -13.875 -12.57 1 59.78 575 ALA A O 1
ATOM 4519 N N . ASP A 1 576 ? -16.078 -14.703 -10.648 1 63.78 576 ASP A N 1
ATOM 4520 C CA . ASP A 1 576 ? -17.484 -14.352 -10.82 1 63.78 576 ASP A CA 1
ATOM 4521 C C . ASP A 1 576 ? -17.812 -13.039 -10.117 1 63.78 576 ASP A C 1
ATOM 4523 O O . ASP A 1 576 ? -17.062 -12.578 -9.266 1 63.78 576 ASP A O 1
ATOM 4527 N N . PHE A 1 577 ? -18.844 -12.438 -10.789 1 69 577 PHE A N 1
ATOM 4528 C CA . PHE A 1 577 ? -19.422 -11.289 -10.094 1 69 577 PHE A CA 1
ATOM 4529 C C . PHE A 1 577 ? -19.891 -11.688 -8.703 1 69 577 PHE A C 1
ATOM 4531 O O . PHE A 1 577 ? -20.422 -12.781 -8.508 1 69 577 PHE A O 1
ATOM 4538 N N . CYS A 1 578 ? -19.516 -10.875 -7.77 1 73.25 578 CYS A N 1
ATOM 4539 C CA . CYS A 1 578 ? -19.766 -11.195 -6.367 1 73.25 578 CYS A CA 1
ATOM 4540 C C . CYS A 1 578 ? -21.25 -11.453 -6.125 1 73.25 578 CYS A C 1
ATOM 4542 O O . CYS A 1 578 ? -21.625 -12.125 -5.16 1 73.25 578 CYS A O 1
ATOM 4544 N N . TYR A 1 579 ? -22.094 -10.938 -7.043 1 70.12 579 TYR A N 1
ATOM 4545 C CA . TYR A 1 579 ? -23.516 -11.133 -6.816 1 70.12 579 TYR A CA 1
ATOM 4546 C C . TYR A 1 579 ? -24 -12.438 -7.438 1 70.12 579 TYR A C 1
ATOM 4548 O O . TYR A 1 579 ? -25.125 -12.891 -7.164 1 70.12 579 TYR A O 1
ATOM 4556 N N . ASN A 1 580 ? -23.156 -13.109 -8.172 1 73.44 580 ASN A N 1
ATOM 4557 C CA . ASN A 1 580 ? -23.547 -14.352 -8.836 1 73.44 580 ASN A CA 1
ATOM 4558 C C . ASN A 1 580 ? -23.25 -15.57 -7.969 1 73.44 580 ASN A C 1
ATOM 4560 O O . ASN A 1 580 ? -23.578 -16.688 -8.336 1 73.44 580 ASN A O 1
ATOM 4564 N N . ILE A 1 581 ? -22.766 -15.383 -6.875 1 78.44 581 ILE A N 1
ATOM 4565 C CA . ILE A 1 581 ? -22.469 -16.516 -6.008 1 78.44 581 ILE A CA 1
ATOM 4566 C C . ILE A 1 581 ? -23.766 -17.188 -5.559 1 78.44 581 ILE A C 1
ATOM 4568 O O . ILE A 1 581 ? -24.688 -16.516 -5.109 1 78.44 581 ILE A O 1
ATOM 4572 N N . PRO A 1 582 ? -23.844 -18.422 -5.805 1 80.56 582 PRO A N 1
ATOM 4573 C CA . PRO A 1 582 ? -25.062 -19.125 -5.383 1 80.56 582 PRO A CA 1
ATOM 4574 C C . PRO A 1 582 ? -25.203 -19.188 -3.865 1 80.56 582 PRO A C 1
ATOM 4576 O O . PRO A 1 582 ? -24.297 -19.641 -3.168 1 80.56 582 PRO A O 1
ATOM 4579 N N . LEU A 1 583 ? -26.312 -18.672 -3.439 1 85.94 583 LEU A N 1
ATOM 4580 C CA . LEU A 1 583 ? -26.625 -18.734 -2.012 1 85.94 583 LEU A CA 1
ATOM 4581 C C . LEU A 1 583 ? -27.719 -19.75 -1.729 1 85.94 583 LEU A C 1
ATOM 4583 O O . LEU A 1 583 ? -28.891 -19.5 -2.031 1 85.94 583 LEU A O 1
ATOM 4587 N N . THR A 1 584 ? -27.297 -20.859 -1.184 1 85.12 584 THR A N 1
ATOM 4588 C CA . THR A 1 584 ? -28.25 -21.906 -0.868 1 85.12 584 THR A CA 1
ATOM 4589 C C . THR A 1 584 ? -29.062 -21.547 0.375 1 85.12 584 THR A C 1
ATOM 4591 O O . THR A 1 584 ? -28.656 -20.688 1.157 1 85.12 584 THR A O 1
ATOM 4594 N N . ALA A 1 585 ? -30.172 -22.219 0.488 1 85.38 585 ALA A N 1
ATOM 4595 C CA . ALA A 1 585 ? -31.031 -21.984 1.648 1 85.38 585 ALA A CA 1
ATOM 4596 C C . ALA A 1 585 ? -30.312 -22.344 2.943 1 85.38 585 ALA A C 1
ATOM 4598 O O . ALA A 1 585 ? -30.438 -21.656 3.951 1 85.38 585 ALA A O 1
ATOM 4599 N N . SER A 1 586 ? -29.578 -23.344 2.852 1 86.5 586 SER A N 1
ATOM 4600 C CA . SER A 1 586 ? -28.828 -23.797 4.023 1 86.5 586 SER A CA 1
ATOM 4601 C C . SER A 1 586 ? -27.781 -22.766 4.434 1 86.5 586 SER A C 1
ATOM 4603 O O . SER A 1 586 ? -27.578 -22.516 5.625 1 86.5 586 SER A O 1
ATOM 4605 N N . LEU A 1 587 ? -27.188 -22.172 3.48 1 90.38 587 LEU A N 1
ATOM 4606 C CA . LEU A 1 587 ? -26.188 -21.156 3.73 1 90.38 587 LEU A CA 1
ATOM 4607 C C . LEU A 1 587 ? -26.812 -19.922 4.387 1 90.38 587 LEU A C 1
ATOM 4609 O O . LEU A 1 587 ? -26.234 -19.359 5.332 1 90.38 587 LEU A O 1
ATOM 4613 N N . LEU A 1 588 ? -27.953 -19.562 3.924 1 89.38 588 LEU A N 1
ATOM 4614 C CA . LEU A 1 588 ? -28.625 -18.375 4.449 1 89.38 588 LEU A CA 1
ATOM 4615 C C . LEU A 1 588 ? -29.094 -18.609 5.883 1 89.38 588 LEU A C 1
ATOM 4617 O O . LEU A 1 588 ? -29.094 -17.672 6.695 1 89.38 588 LEU A O 1
ATOM 4621 N N . GLN A 1 589 ? -29.406 -19.812 6.113 1 88.81 589 GLN A N 1
ATOM 4622 C CA . GLN A 1 589 ? -29.797 -20.156 7.48 1 88.81 589 GLN A CA 1
ATOM 4623 C C . GLN A 1 589 ? -28.594 -20.047 8.43 1 88.81 589 GLN A C 1
ATOM 4625 O O . GLN A 1 589 ? -28.734 -19.547 9.547 1 88.81 589 GLN A O 1
ATOM 4630 N N . LYS A 1 590 ? -27.531 -20.453 7.992 1 89.44 590 LYS A N 1
ATOM 4631 C CA . LYS A 1 590 ? -26.312 -20.344 8.797 1 89.44 590 LYS A CA 1
ATOM 4632 C C . LYS A 1 590 ? -25.922 -18.891 9.008 1 89.44 590 LYS A C 1
ATOM 4634 O O . LYS A 1 590 ? -25.391 -18.531 10.07 1 89.44 590 LYS A O 1
ATOM 4639 N N . ALA A 1 591 ? -26.156 -18.125 7.984 1 89.12 591 ALA A N 1
ATOM 4640 C CA . ALA A 1 591 ? -25.797 -16.719 8.039 1 89.12 591 ALA A CA 1
ATOM 4641 C C . ALA A 1 591 ? -26.703 -15.961 9.016 1 89.12 591 ALA A C 1
ATOM 4643 O O . ALA A 1 591 ? -26.297 -14.953 9.594 1 89.12 591 ALA A O 1
ATOM 4644 N N . LYS A 1 592 ? -27.859 -16.5 9.125 1 82.75 592 LYS A N 1
ATOM 4645 C CA . LYS A 1 592 ? -28.812 -15.891 10.055 1 82.75 592 LYS A CA 1
ATOM 4646 C C . LYS A 1 592 ? -28.406 -16.141 11.5 1 82.75 592 LYS A C 1
ATOM 4648 O O . LYS A 1 592 ? -28.547 -15.25 12.352 1 82.75 592 LYS A O 1
ATOM 4653 N N . CYS B 1 1 ? -13.047 14.734 -23.062 1 57.03 1 CYS B N 1
ATOM 4654 C CA . CYS B 1 1 ? -14.336 14.523 -23.719 1 57.03 1 CYS B CA 1
ATOM 4655 C C . CYS B 1 1 ? -15.391 14.07 -22.719 1 57.03 1 CYS B C 1
ATOM 4657 O O . CYS B 1 1 ? -15.188 13.094 -22 1 57.03 1 CYS B O 1
ATOM 4659 N N . THR B 1 2 ? -16.516 14.828 -22.734 1 60.31 2 THR B N 1
ATOM 4660 C CA . THR B 1 2 ? -17.594 14.602 -21.781 1 60.31 2 THR B CA 1
ATOM 4661 C C . THR B 1 2 ? -18.328 13.297 -22.094 1 60.31 2 THR B C 1
ATOM 4663 O O . THR B 1 2 ? -19.062 12.781 -21.25 1 60.31 2 THR B O 1
ATOM 4666 N N . ILE B 1 3 ? -18.25 12.75 -23.234 1 57.59 3 ILE B N 1
ATOM 4667 C CA . ILE B 1 3 ? -19 11.578 -23.688 1 57.59 3 ILE B CA 1
ATOM 4668 C C . ILE B 1 3 ? -18.234 10.305 -23.312 1 57.59 3 ILE B C 1
ATOM 4670 O O . ILE B 1 3 ? -18.781 9.391 -22.719 1 57.59 3 ILE B O 1
ATOM 4674 N N . CYS B 1 4 ? -17.141 10.297 -23.688 1 53.41 4 CYS B N 1
ATOM 4675 C CA . CYS B 1 4 ? -16.391 9.07 -23.469 1 53.41 4 CYS B CA 1
ATOM 4676 C C . CYS B 1 4 ? -15.398 9.242 -22.312 1 53.41 4 CYS B C 1
ATOM 4678 O O . CYS B 1 4 ? -14.578 8.359 -22.062 1 53.41 4 CYS B O 1
ATOM 4680 N N . TRP B 1 5 ? -15.398 10.445 -21.609 1 51.88 5 TRP B N 1
ATOM 4681 C CA . TRP B 1 5 ? -14.672 10.891 -20.422 1 51.88 5 TRP B CA 1
ATOM 4682 C C . TRP B 1 5 ? -13.172 10.688 -20.594 1 51.88 5 TRP B C 1
ATOM 4684 O O . TRP B 1 5 ? -12.477 10.328 -19.641 1 51.88 5 TRP B O 1
ATOM 4694 N N . SER B 1 6 ? -12.672 10.781 -21.719 1 56.03 6 SER B N 1
ATOM 4695 C CA . SER B 1 6 ? -11.258 10.711 -22.062 1 56.03 6 SER B CA 1
ATOM 4696 C C . SER B 1 6 ? -10.656 12.109 -22.219 1 56.03 6 SER B C 1
ATOM 4698 O O . SER B 1 6 ? -11.375 13.07 -22.516 1 56.03 6 SER B O 1
ATOM 4700 N N . HIS B 1 7 ? -9.484 12.336 -21.641 1 61.66 7 HIS B N 1
ATOM 4701 C CA . HIS B 1 7 ? -8.742 13.555 -21.922 1 61.66 7 HIS B CA 1
ATOM 4702 C C . HIS B 1 7 ? -7.742 13.352 -23.062 1 61.66 7 HIS B C 1
ATOM 4704 O O . HIS B 1 7 ? -7.051 12.336 -23.109 1 61.66 7 HIS B O 1
ATOM 4710 N N . PHE B 1 8 ? -7.895 14.047 -24.281 1 60.84 8 PHE B N 1
ATOM 4711 C CA . PHE B 1 8 ? -6.965 13.977 -25.406 1 60.84 8 PHE B CA 1
ATOM 4712 C C . PHE B 1 8 ? -6.406 15.359 -25.734 1 60.84 8 PHE B C 1
ATOM 4714 O O . PHE B 1 8 ? -7.031 16.375 -25.422 1 60.84 8 PHE B O 1
ATOM 4721 N N . SER B 1 9 ? -5.105 15.352 -26.078 1 58.78 9 SER B N 1
ATOM 4722 C CA . SER B 1 9 ? -4.48 16.625 -26.438 1 58.78 9 SER B CA 1
ATOM 4723 C C . SER B 1 9 ? -4.883 17.062 -27.828 1 58.78 9 SER B C 1
ATOM 4725 O O . SER B 1 9 ? -4.934 16.25 -28.766 1 58.78 9 SER B O 1
ATOM 4727 N N . VAL B 1 10 ? -5.332 18.281 -27.953 1 57.5 10 VAL B N 1
ATOM 4728 C CA . VAL B 1 10 ? -5.66 18.891 -29.234 1 57.5 10 VAL B CA 1
ATOM 4729 C C . VAL B 1 10 ? -4.484 19.734 -29.734 1 57.5 10 VAL B C 1
ATOM 4731 O O . VAL B 1 10 ? -4.652 20.594 -30.594 1 57.5 10 VAL B O 1
ATOM 4734 N N . LYS B 1 11 ? -3.395 19.609 -29.141 1 56.44 11 LYS B N 1
ATOM 4735 C CA . LYS B 1 11 ? -2.268 20.484 -29.438 1 56.44 11 LYS B CA 1
ATOM 4736 C C . LYS B 1 11 ? -1.733 20.234 -30.844 1 56.44 11 LYS B C 1
ATOM 4738 O O . LYS B 1 11 ? -1.188 21.141 -31.469 1 56.44 11 LYS B O 1
ATOM 4743 N N . TYR B 1 12 ? -1.849 19.109 -31.422 1 54.19 12 TYR B N 1
ATOM 4744 C CA . TYR B 1 12 ? -1.183 18.797 -32.688 1 54.19 12 TYR B CA 1
ATOM 4745 C C . TYR B 1 12 ? -2.068 19.172 -33.875 1 54.19 12 TYR B C 1
ATOM 4747 O O . TYR B 1 12 ? -1.649 19.906 -34.75 1 54.19 12 TYR B O 1
ATOM 4755 N N . LYS B 1 13 ? -3.348 18.656 -33.938 1 63.5 13 LYS B N 1
ATOM 4756 C CA . LYS B 1 13 ? -4.156 18.922 -35.125 1 63.5 13 LYS B CA 1
ATOM 4757 C C . LYS B 1 13 ? -5.371 19.781 -34.812 1 63.5 13 LYS B C 1
ATOM 4759 O O . LYS B 1 13 ? -6.223 20.016 -35.656 1 63.5 13 LYS B O 1
ATOM 4764 N N . GLY B 1 14 ? -5.32 20.188 -33.625 1 57.25 14 GLY B N 1
ATOM 4765 C CA . GLY B 1 14 ? -6.465 20.984 -33.219 1 57.25 14 GLY B CA 1
ATOM 4766 C C . GLY B 1 14 ? -7.793 20.297 -33.438 1 57.25 14 GLY B C 1
ATOM 4767 O O . GLY B 1 14 ? -8.078 19.281 -32.812 1 57.25 14 GLY B O 1
ATOM 4768 N N . LEU B 1 15 ? -8.438 20.922 -34.594 1 63.66 15 LEU B N 1
ATOM 4769 C CA . LEU B 1 15 ? -9.727 20.391 -35 1 63.66 15 LEU B CA 1
ATOM 4770 C C . LEU B 1 15 ? -9.594 18.938 -35.469 1 63.66 15 LEU B C 1
ATOM 4772 O O . LEU B 1 15 ? -10.477 18.109 -35.188 1 63.66 15 LEU B O 1
ATOM 4776 N N . GLY B 1 16 ? -8.578 18.625 -36 1 67.12 16 GLY B N 1
ATOM 4777 C CA . GLY B 1 16 ? -8.336 17.266 -36.469 1 67.12 16 GLY B CA 1
ATOM 4778 C C . GLY B 1 16 ? -8.203 16.266 -35.344 1 67.12 16 GLY B C 1
ATOM 4779 O O . GLY B 1 16 ? -8.68 15.141 -35.438 1 67.12 16 GLY B O 1
ATOM 4780 N N . ASP B 1 17 ? -7.688 16.656 -34.219 1 67 17 ASP B N 1
ATOM 4781 C CA . ASP B 1 17 ? -7.582 15.797 -33.031 1 67 17 ASP B CA 1
ATOM 4782 C C . ASP B 1 17 ? -8.953 15.539 -32.438 1 67 17 ASP B C 1
ATOM 4784 O O . ASP B 1 17 ? -9.242 14.422 -31.984 1 67 17 ASP B O 1
ATOM 4788 N N . ARG B 1 18 ? -9.773 16.531 -32.5 1 69.81 18 ARG B N 1
ATOM 4789 C CA . ARG B 1 18 ? -11.141 16.391 -32.031 1 69.81 18 ARG B CA 1
ATOM 4790 C C . ARG B 1 18 ? -11.938 15.43 -32.906 1 69.81 18 ARG B C 1
ATOM 4792 O O . ARG B 1 18 ? -12.688 14.594 -32.406 1 69.81 18 ARG B O 1
ATOM 4799 N N . VAL B 1 19 ? -11.758 15.594 -34.25 1 70.5 19 VAL B N 1
ATOM 4800 C CA . VAL B 1 19 ? -12.445 14.742 -35.219 1 70.5 19 VAL B CA 1
ATOM 4801 C C . VAL B 1 19 ? -11.922 13.305 -35.094 1 70.5 19 VAL B C 1
ATOM 4803 O O . VAL B 1 19 ? -12.703 12.352 -35.125 1 70.5 19 VAL B O 1
ATOM 4806 N N . GLY B 1 20 ? -10.719 13.172 -34.906 1 71.94 20 GLY B N 1
ATOM 4807 C CA . GLY B 1 20 ? -10.148 11.852 -34.719 1 71.94 20 GLY B CA 1
ATOM 4808 C C . GLY B 1 20 ? -10.633 11.188 -33.438 1 71.94 20 GLY B C 1
ATOM 4809 O O . GLY B 1 20 ? -10.953 10 -33.438 1 71.94 20 GLY B O 1
ATOM 4810 N N . HIS B 1 21 ? -10.742 11.922 -32.375 1 71.56 21 HIS B N 1
ATOM 4811 C CA . HIS B 1 21 ? -11.305 11.414 -31.141 1 71.56 21 HIS B CA 1
ATOM 4812 C C . HIS B 1 21 ? -12.75 10.969 -31.328 1 71.56 21 HIS B C 1
ATOM 4814 O O . HIS B 1 21 ? -13.141 9.898 -30.875 1 71.56 21 HIS B O 1
ATOM 4820 N N . ARG B 1 22 ? -13.5 11.82 -31.875 1 69.69 22 ARG B N 1
ATOM 4821 C CA . ARG B 1 22 ? -14.914 11.555 -32.125 1 69.69 22 ARG B CA 1
ATOM 4822 C C . ARG B 1 22 ? -15.094 10.266 -32.938 1 69.69 22 ARG B C 1
ATOM 4824 O O . ARG B 1 22 ? -16.078 9.547 -32.75 1 69.69 22 ARG B O 1
ATOM 4831 N N . GLN B 1 23 ? -14.18 9.906 -33.75 1 67.44 23 GLN B N 1
ATOM 4832 C CA . GLN B 1 23 ? -14.273 8.742 -34.625 1 67.44 23 GLN B CA 1
ATOM 4833 C C . GLN B 1 23 ? -13.609 7.523 -33.969 1 67.44 23 GLN B C 1
ATOM 4835 O O . GLN B 1 23 ? -13.656 6.426 -34.531 1 67.44 23 GLN B O 1
ATOM 4840 N N . GLY B 1 24 ? -13.023 7.754 -32.875 1 69.06 24 GLY B N 1
ATOM 4841 C CA . GLY B 1 24 ? -12.352 6.648 -32.219 1 69.06 24 GLY B CA 1
ATOM 4842 C C . GLY B 1 24 ? -13.32 5.629 -31.641 1 69.06 24 GLY B C 1
ATOM 4843 O O . GLY B 1 24 ? -14.445 5.965 -31.281 1 69.06 24 GLY B O 1
ATOM 4844 N N . PRO B 1 25 ? -12.914 4.434 -31.578 1 68.94 25 PRO B N 1
ATOM 4845 C CA . PRO B 1 25 ? -13.852 3.389 -31.156 1 68.94 25 PRO B CA 1
ATOM 4846 C C . PRO B 1 25 ? -14.32 3.564 -29.703 1 68.94 25 PRO B C 1
ATOM 4848 O O . PRO B 1 25 ? -15.484 3.301 -29.391 1 68.94 25 PRO B O 1
ATOM 4851 N N . GLN B 1 26 ? -13.594 4.148 -28.953 1 62.56 26 GLN B N 1
ATOM 4852 C CA . GLN B 1 26 ? -13.969 4.332 -27.547 1 62.56 26 GLN B CA 1
ATOM 4853 C C . GLN B 1 26 ? -15.016 5.438 -27.406 1 62.56 26 GLN B C 1
ATOM 4855 O O . GLN B 1 26 ? -15.969 5.301 -26.641 1 62.56 26 GLN B O 1
ATOM 4860 N N . HIS B 1 27 ? -14.781 6.473 -28.094 1 64.88 27 HIS B N 1
ATOM 4861 C CA . HIS B 1 27 ? -15.766 7.547 -28.078 1 64.88 27 HIS B CA 1
ATOM 4862 C C . HIS B 1 27 ? -17.062 7.105 -28.75 1 64.88 27 HIS B C 1
ATOM 4864 O O . HIS B 1 27 ? -18.156 7.371 -28.234 1 64.88 27 HIS B O 1
ATOM 4870 N N . ALA B 1 28 ? -17.016 6.402 -29.859 1 66.94 28 ALA B N 1
ATOM 4871 C CA . ALA B 1 28 ? -18.188 5.918 -30.562 1 66.94 28 ALA B CA 1
ATOM 4872 C C . ALA B 1 28 ? -19 4.949 -29.703 1 66.94 28 ALA B C 1
ATOM 4874 O O . ALA B 1 28 ? -20.219 5.023 -29.656 1 66.94 28 ALA B O 1
ATOM 4875 N N . ALA B 1 29 ? -18.406 4.211 -28.969 1 63.88 29 ALA B N 1
ATOM 4876 C CA . ALA B 1 29 ? -19.078 3.266 -28.078 1 63.88 29 ALA B CA 1
ATOM 4877 C C . ALA B 1 29 ? -19.688 3.982 -26.875 1 63.88 29 ALA B C 1
ATOM 4879 O O . ALA B 1 29 ? -20.844 3.713 -26.516 1 63.88 29 ALA B O 1
ATOM 4880 N N . ALA B 1 30 ? -19 4.934 -26.375 1 60.62 30 ALA B N 1
ATOM 4881 C CA . ALA B 1 30 ? -19.516 5.723 -25.25 1 60.62 30 ALA B CA 1
ATOM 4882 C C . ALA B 1 30 ? -20.688 6.605 -25.703 1 60.62 30 ALA B C 1
ATOM 4884 O O . ALA B 1 30 ? -21.672 6.746 -25 1 60.62 30 ALA B O 1
ATOM 4885 N N . ALA B 1 31 ? -20.594 7.105 -26.844 1 62.12 31 ALA B N 1
ATOM 4886 C CA . ALA B 1 31 ? -21.656 7.922 -27.438 1 62.12 31 ALA B CA 1
ATOM 4887 C C . ALA B 1 31 ? -22.891 7.078 -27.75 1 62.12 31 ALA B C 1
ATOM 4889 O O . ALA B 1 31 ? -24.031 7.52 -27.547 1 62.12 31 ALA B O 1
ATOM 4890 N N . SER B 1 32 ? -22.672 5.91 -28.234 1 58.75 32 SER B N 1
ATOM 4891 C CA . SER B 1 32 ? -23.781 4.996 -28.484 1 58.75 32 SER B CA 1
ATOM 4892 C C . SER B 1 32 ? -24.438 4.566 -27.188 1 58.75 32 SER B C 1
ATOM 4894 O O . SER B 1 32 ? -25.672 4.492 -27.109 1 58.75 32 SER B O 1
ATOM 4896 N N . GLU B 1 33 ? -23.734 4.383 -26.219 1 51.78 33 GLU B N 1
ATOM 4897 C CA . GLU B 1 33 ? -24.266 4.035 -24.906 1 51.78 33 GLU B CA 1
ATOM 4898 C C . GLU B 1 33 ? -24.953 5.23 -24.266 1 51.78 33 GLU B C 1
ATOM 4900 O O . GLU B 1 33 ? -26.016 5.078 -23.641 1 51.78 33 GLU B O 1
ATOM 4905 N N . MET B 1 34 ? -24.453 6.324 -24.453 1 48.97 34 MET B N 1
ATOM 4906 C CA . MET B 1 34 ? -25.094 7.547 -23.984 1 48.97 34 MET B CA 1
ATOM 4907 C C . MET B 1 34 ? -26.391 7.812 -24.766 1 48.97 34 MET B C 1
ATOM 4909 O O . MET B 1 34 ? -27.375 8.266 -24.188 1 48.97 34 MET B O 1
ATOM 4913 N N . ALA B 1 35 ? -26.391 7.688 -26.047 1 48.19 35 ALA B N 1
ATOM 4914 C CA . ALA B 1 35 ? -27.578 7.82 -26.891 1 48.19 35 ALA B CA 1
ATOM 4915 C C . ALA B 1 35 ? -28.625 6.789 -26.5 1 48.19 35 ALA B C 1
ATOM 4917 O O . ALA B 1 35 ? -29.828 7.094 -26.5 1 48.19 35 ALA B O 1
ATOM 4918 N N . LEU B 1 36 ? -28.25 5.648 -26.25 1 40 36 LEU B N 1
ATOM 4919 C CA . LEU B 1 36 ? -29.203 4.648 -25.781 1 40 36 LEU B CA 1
ATOM 4920 C C . LEU B 1 36 ? -29.734 5.012 -24.406 1 40 36 LEU B C 1
ATOM 4922 O O . LEU B 1 36 ? -30.906 4.77 -24.094 1 40 36 LEU B O 1
ATOM 4926 N N . GLN B 1 37 ? -28.969 5.688 -23.641 1 38.69 37 GLN B N 1
ATOM 4927 C CA . GLN B 1 37 ? -29.422 6.129 -22.328 1 38.69 37 GLN B CA 1
ATOM 4928 C C . GLN B 1 37 ? -30.328 7.352 -22.438 1 38.69 37 GLN B C 1
ATOM 4930 O O . GLN B 1 37 ? -31.25 7.523 -21.641 1 38.69 37 GLN B O 1
ATOM 4935 N N . SER B 1 38 ? -30.141 8.242 -23.406 1 36.62 38 SER B N 1
ATOM 4936 C CA . SER B 1 38 ? -31.062 9.367 -23.594 1 36.62 38 SER B CA 1
ATOM 4937 C C . SER B 1 38 ? -32.438 8.891 -24 1 36.62 38 SER B C 1
ATOM 4939 O O . SER B 1 38 ? -33.438 9.484 -23.594 1 36.62 38 SER B O 1
ATOM 4941 N N . SER B 1 39 ? -32.531 8 -24.938 1 33.34 39 SER B N 1
ATOM 4942 C CA . SER B 1 39 ? -33.875 7.578 -25.375 1 33.34 39 SER B CA 1
ATOM 4943 C C . SER B 1 39 ? -34.625 6.887 -24.25 1 33.34 39 SER B C 1
ATOM 4945 O O . SER B 1 39 ? -35.844 6.789 -24.281 1 33.34 39 SER B O 1
ATOM 4947 N N . VAL B 1 40 ? -33.938 6.227 -23.484 1 31.83 40 VAL B N 1
ATOM 4948 C CA . VAL B 1 40 ? -34.656 5.594 -22.391 1 31.83 40 VAL B CA 1
ATOM 4949 C C . VAL B 1 40 ? -35.031 6.641 -21.344 1 31.83 40 VAL B C 1
ATOM 4951 O O . VAL B 1 40 ? -35.75 6.34 -20.375 1 31.83 40 VAL B O 1
ATOM 4954 N N . SER B 1 41 ? -34.594 7.828 -21.469 1 30.94 41 SER B N 1
ATOM 4955 C CA . SER B 1 41 ? -34.906 8.906 -20.547 1 30.94 41 SER B CA 1
ATOM 4956 C C . SER B 1 41 ? -36.406 9.25 -20.578 1 30.94 41 SER B C 1
ATOM 4958 O O . SER B 1 41 ? -36.906 9.992 -19.719 1 30.94 41 SER B O 1
ATOM 4960 N N . SER B 1 42 ? -37.031 9.188 -21.672 1 30.62 42 SER B N 1
ATOM 4961 C CA . SER B 1 42 ? -38.406 9.648 -21.766 1 30.62 42 SER B CA 1
ATOM 4962 C C . SER B 1 42 ? -39.344 8.766 -20.922 1 30.62 42 SER B C 1
ATOM 4964 O O . SER B 1 42 ? -40.562 8.977 -20.922 1 30.62 42 SER B O 1
ATOM 4966 N N . PHE B 1 43 ? -38.969 7.609 -20.719 1 27.7 43 PHE B N 1
ATOM 4967 C CA . PHE B 1 43 ? -40.031 6.918 -20.016 1 27.7 43 PHE B CA 1
ATOM 4968 C C . PHE B 1 43 ? -40.344 7.609 -18.688 1 27.7 43 PHE B C 1
ATOM 4970 O O . PHE B 1 43 ? -39.469 8.281 -18.125 1 27.7 43 PHE B O 1
ATOM 4977 N N . ILE B 1 44 ? -41.625 7.52 -18.016 1 30.14 44 ILE B N 1
ATOM 4978 C CA . ILE B 1 44 ? -42.406 8.086 -16.906 1 30.14 44 ILE B CA 1
ATOM 4979 C C . ILE B 1 44 ? -41.531 8.109 -15.648 1 30.14 44 ILE B C 1
ATOM 4981 O O . ILE B 1 44 ? -41.062 7.062 -15.188 1 30.14 44 ILE B O 1
ATOM 4985 N N . GLN B 1 45 ? -40.844 9.109 -15.164 1 37.06 45 GLN B N 1
ATOM 4986 C CA . GLN B 1 45 ? -40.094 9.672 -14.047 1 37.06 45 GLN B CA 1
ATOM 4987 C C . GLN B 1 45 ? -40.719 9.266 -12.711 1 37.06 45 GLN B C 1
ATOM 4989 O O . GLN B 1 45 ? -41.656 9.93 -12.219 1 37.06 45 GLN B O 1
ATOM 4994 N N . THR B 1 46 ? -41.25 8.125 -12.508 1 39.06 46 THR B N 1
ATOM 4995 C CA . THR B 1 46 ? -42 7.77 -11.312 1 39.06 46 THR B CA 1
ATOM 4996 C C . THR B 1 46 ? -41.125 7.793 -10.078 1 39.06 46 THR B C 1
ATOM 4998 O O . THR B 1 46 ? -39.906 7.719 -10.188 1 39.06 46 THR B O 1
ATOM 5001 N N . ASP B 1 47 ? -41.75 7.996 -8.836 1 46.94 47 ASP B N 1
ATOM 5002 C CA . ASP B 1 47 ? -41.25 7.926 -7.469 1 46.94 47 ASP B CA 1
ATOM 5003 C C . ASP B 1 47 ? -40.125 6.906 -7.344 1 46.94 47 ASP B C 1
ATOM 5005 O O . ASP B 1 47 ? -39.188 7.109 -6.578 1 46.94 47 ASP B O 1
ATOM 5009 N N . SER B 1 48 ? -40.156 5.953 -8.203 1 53.09 48 SER B N 1
ATOM 5010 C CA . SER B 1 48 ? -39.25 4.82 -8.156 1 53.09 48 SER B CA 1
ATOM 5011 C C . SER B 1 48 ? -37.844 5.211 -8.672 1 53.09 48 SER B C 1
ATOM 5013 O O . SER B 1 48 ? -36.844 4.715 -8.172 1 53.09 48 SER B O 1
ATOM 5015 N N . ASP B 1 49 ? -37.75 6.301 -9.492 1 60.44 49 ASP B N 1
ATOM 5016 C CA . ASP B 1 49 ? -36.469 6.66 -10.109 1 60.44 49 ASP B CA 1
ATOM 5017 C C . ASP B 1 49 ? -35.594 7.465 -9.156 1 60.44 49 ASP B C 1
ATOM 5019 O O . ASP B 1 49 ? -34.375 7.301 -9.133 1 60.44 49 ASP B O 1
ATOM 5023 N N . ASP B 1 50 ? -36.344 8.188 -8.297 1 71.06 50 ASP B N 1
ATOM 5024 C CA . ASP B 1 50 ? -35.562 8.992 -7.344 1 71.06 50 ASP B CA 1
ATOM 5025 C C . ASP B 1 50 ? -34.875 8.102 -6.316 1 71.06 50 ASP B C 1
ATOM 5027 O O . ASP B 1 50 ? -33.75 8.383 -5.91 1 71.06 50 ASP B O 1
ATOM 5031 N N . LYS B 1 51 ? -35.562 7.016 -6.168 1 72.88 51 LYS B N 1
ATOM 5032 C CA . LYS B 1 51 ? -34.969 6.113 -5.18 1 72.88 51 LYS B CA 1
ATOM 5033 C C . LYS B 1 51 ? -33.75 5.406 -5.742 1 72.88 51 LYS B C 1
ATOM 5035 O O . LYS B 1 51 ? -32.781 5.145 -5.016 1 72.88 51 LYS B O 1
ATOM 5040 N N . VAL B 1 52 ? -33.844 5.238 -7 1 78.62 52 VAL B N 1
ATOM 5041 C CA . VAL B 1 52 ? -32.719 4.578 -7.656 1 78.62 52 VAL B CA 1
ATOM 5042 C C . VAL B 1 52 ? -31.531 5.523 -7.707 1 78.62 52 VAL B C 1
ATOM 5044 O O . VAL B 1 52 ? -30.406 5.125 -7.391 1 78.62 52 VAL B O 1
ATOM 5047 N N . ILE B 1 53 ? -31.828 6.773 -8.023 1 83.31 53 ILE B N 1
ATOM 5048 C CA . ILE B 1 53 ? -30.75 7.75 -8.141 1 83.31 53 ILE B CA 1
ATOM 5049 C C . ILE B 1 53 ? -30.156 8.023 -6.77 1 83.31 53 ILE B C 1
ATOM 5051 O O . ILE B 1 53 ? -28.953 8.25 -6.648 1 83.31 53 ILE B O 1
ATOM 5055 N N . GLU B 1 54 ? -31 8.031 -5.863 1 83.25 54 GLU B N 1
ATOM 5056 C CA . GLU B 1 54 ? -30.516 8.211 -4.496 1 83.25 54 GLU B CA 1
ATOM 5057 C C . GLU B 1 54 ? -29.594 7.059 -4.09 1 83.25 54 GLU B C 1
ATOM 5059 O O . GLU B 1 54 ? -28.547 7.285 -3.475 1 83.25 54 GLU B O 1
ATOM 5064 N N . ALA B 1 55 ? -30 5.867 -4.441 1 79.75 55 ALA B N 1
ATOM 5065 C CA . ALA B 1 55 ? -29.203 4.695 -4.113 1 79.75 55 ALA B CA 1
ATOM 5066 C C . ALA B 1 55 ? -27.859 4.738 -4.828 1 79.75 55 ALA B C 1
ATOM 5068 O O . ALA B 1 55 ? -26.828 4.387 -4.25 1 79.75 55 ALA B O 1
ATOM 5069 N N . GLU B 1 56 ? -27.859 5.168 -5.984 1 84.75 56 GLU B N 1
ATOM 5070 C CA . GLU B 1 56 ? -26.641 5.27 -6.77 1 84.75 56 GLU B CA 1
ATOM 5071 C C . GLU B 1 56 ? -25.703 6.332 -6.195 1 84.75 56 GLU B C 1
ATOM 5073 O O . GLU B 1 56 ? -24.484 6.129 -6.133 1 84.75 56 GLU B O 1
ATOM 5078 N N . THR B 1 57 ? -26.297 7.426 -5.812 1 86.94 57 THR B N 1
ATOM 5079 C CA . THR B 1 57 ? -25.516 8.523 -5.254 1 86.94 57 THR B CA 1
ATOM 5080 C C . THR B 1 57 ? -24.922 8.125 -3.906 1 86.94 57 THR B C 1
ATOM 5082 O O . THR B 1 57 ? -23.766 8.438 -3.619 1 86.94 57 THR B O 1
ATOM 5085 N N . ARG B 1 58 ? -25.688 7.449 -3.211 1 83.75 58 ARG B N 1
ATOM 5086 C CA . ARG B 1 58 ? -25.188 6.996 -1.914 1 83.75 58 ARG B CA 1
ATOM 5087 C C . ARG B 1 58 ? -24.094 5.941 -2.082 1 83.75 58 ARG B C 1
ATOM 5089 O O . ARG B 1 58 ? -23.141 5.902 -1.306 1 83.75 58 ARG B O 1
ATOM 5096 N N . SER B 1 59 ? -24.266 5.062 -3.041 1 85.12 59 SER B N 1
ATOM 5097 C CA . SER B 1 59 ? -23.234 4.082 -3.35 1 85.12 59 SER B CA 1
ATOM 5098 C C . SER B 1 59 ? -21.922 4.762 -3.746 1 85.12 59 SER B C 1
ATOM 5100 O O . SER B 1 59 ? -20.844 4.297 -3.387 1 85.12 59 SER B O 1
ATOM 5102 N N . ALA B 1 60 ? -22.031 5.816 -4.461 1 89.19 60 ALA B N 1
ATOM 5103 C CA . ALA B 1 60 ? -20.859 6.582 -4.844 1 89.19 60 ALA B CA 1
ATOM 5104 C C . ALA B 1 60 ? -20.156 7.156 -3.615 1 89.19 60 ALA B C 1
ATOM 5106 O O . ALA B 1 60 ? -18.922 7.117 -3.521 1 89.19 60 ALA B O 1
ATOM 5107 N N . CYS B 1 61 ? -20.922 7.625 -2.688 1 88.69 61 CYS B N 1
ATOM 5108 C CA . CYS B 1 61 ? -20.359 8.18 -1.461 1 88.69 61 CYS B CA 1
ATOM 5109 C C . CYS B 1 61 ? -19.625 7.109 -0.671 1 88.69 61 CYS B C 1
ATOM 5111 O O . CYS B 1 61 ? -18.578 7.383 -0.08 1 88.69 61 CYS B O 1
ATOM 5113 N N . PHE B 1 62 ? -20.156 5.93 -0.73 1 86.75 62 PHE B N 1
ATOM 5114 C CA . PHE B 1 62 ? -19.5 4.816 -0.046 1 86.75 62 PHE B CA 1
ATOM 5115 C C . PHE B 1 62 ? -18.141 4.516 -0.664 1 86.75 62 PHE B C 1
ATOM 5117 O O . PHE B 1 62 ? -17.156 4.316 0.053 1 86.75 62 PHE B O 1
ATOM 5124 N N . LEU B 1 63 ? -18.125 4.465 -1.969 1 88.38 63 LEU B N 1
ATOM 5125 C CA . LEU B 1 63 ? -16.875 4.172 -2.668 1 88.38 63 LEU B CA 1
ATOM 5126 C C . LEU B 1 63 ? -15.82 5.238 -2.373 1 88.38 63 LEU B C 1
ATOM 5128 O O . LEU B 1 63 ? -14.648 4.922 -2.184 1 88.38 63 LEU B O 1
ATOM 5132 N N . ILE B 1 64 ? -16.281 6.473 -2.287 1 89.62 64 ILE B N 1
ATOM 5133 C CA . ILE B 1 64 ? -15.367 7.586 -2.029 1 89.62 64 ILE B CA 1
ATOM 5134 C C . ILE B 1 64 ? -14.812 7.484 -0.61 1 89.62 64 ILE B C 1
ATOM 5136 O O . ILE B 1 64 ? -13.602 7.543 -0.407 1 89.62 64 ILE B O 1
ATOM 5140 N N . LYS B 1 65 ? -15.672 7.312 0.342 1 88.19 65 LYS B N 1
ATOM 5141 C CA . LYS B 1 65 ? -15.305 7.316 1.755 1 88.19 65 LYS B CA 1
ATOM 5142 C C . LYS B 1 65 ? -14.312 6.203 2.068 1 88.19 65 LYS B C 1
ATOM 5144 O O . LYS B 1 65 ? -13.375 6.406 2.842 1 88.19 65 LYS B O 1
ATOM 5149 N N . HIS B 1 66 ? -14.469 5.137 1.451 1 86 66 HIS B N 1
ATOM 5150 C CA . HIS B 1 66 ? -13.672 3.973 1.823 1 86 66 HIS B CA 1
ATOM 5151 C C . HIS B 1 66 ? -12.609 3.67 0.772 1 86 66 HIS B C 1
ATOM 5153 O O . HIS B 1 66 ? -12.031 2.58 0.761 1 86 66 HIS B O 1
ATOM 5159 N N . ASN B 1 67 ? -12.375 4.531 -0.134 1 87.19 67 ASN B N 1
ATOM 5160 C CA . ASN B 1 67 ? -11.32 4.461 -1.136 1 87.19 67 ASN B CA 1
ATOM 5161 C C . ASN B 1 67 ? -11.445 3.205 -1.995 1 87.19 67 ASN B C 1
ATOM 5163 O O . ASN B 1 67 ? -10.445 2.531 -2.27 1 87.19 67 ASN B O 1
ATOM 5167 N N . VAL B 1 68 ? -12.664 2.771 -2.318 1 88 68 VAL B N 1
ATOM 5168 C CA . VAL B 1 68 ? -12.914 1.616 -3.176 1 88 68 VAL B CA 1
ATOM 5169 C C . VAL B 1 68 ? -12.789 2.023 -4.641 1 88 68 VAL B C 1
ATOM 5171 O O . VAL B 1 68 ? -13.289 3.076 -5.047 1 88 68 VAL B O 1
ATOM 5174 N N . PRO B 1 69 ? -12.023 1.143 -5.422 1 87.12 69 PRO B N 1
ATOM 5175 C CA . PRO B 1 69 ? -11.961 1.466 -6.848 1 87.12 69 PRO B CA 1
ATOM 5176 C C . PRO B 1 69 ? -13.344 1.646 -7.473 1 87.12 69 PRO B C 1
ATOM 5178 O O . PRO B 1 69 ? -14.281 0.917 -7.133 1 87.12 69 PRO B O 1
ATOM 5181 N N . LEU B 1 70 ? -13.469 2.582 -8.383 1 88.19 70 LEU B N 1
ATOM 5182 C CA . LEU B 1 70 ? -14.766 2.91 -8.969 1 88.19 70 LEU B CA 1
ATOM 5183 C C . LEU B 1 70 ? -15.281 1.754 -9.812 1 88.19 70 LEU B C 1
ATOM 5185 O O . LEU B 1 70 ? -16.484 1.633 -10.039 1 88.19 70 LEU B O 1
ATOM 5189 N N . GLY B 1 71 ? -14.375 0.923 -10.273 1 84.88 71 GLY B N 1
ATOM 5190 C CA . GLY B 1 71 ? -14.789 -0.255 -11.023 1 84.88 71 GLY B CA 1
ATOM 5191 C C . GLY B 1 71 ? -15.617 -1.223 -10.203 1 84.88 71 GLY B C 1
ATOM 5192 O O . GLY B 1 71 ? -16.344 -2.057 -10.758 1 84.88 71 GLY B O 1
ATOM 5193 N N . ALA B 1 72 ? -15.531 -1.181 -8.922 1 85.19 72 ALA B N 1
ATOM 5194 C CA . ALA B 1 72 ? -16.297 -2.045 -8.039 1 85.19 72 ALA B CA 1
ATOM 5195 C C . ALA B 1 72 ? -17.797 -1.762 -8.156 1 85.19 72 ALA B C 1
ATOM 5197 O O . ALA B 1 72 ? -18.625 -2.578 -7.75 1 85.19 72 ALA B O 1
ATOM 5198 N N . SER B 1 73 ? -18.125 -0.605 -8.664 1 83.56 73 SER B N 1
ATOM 5199 C CA . SER B 1 73 ? -19.531 -0.258 -8.836 1 83.56 73 SER B CA 1
ATOM 5200 C C . SER B 1 73 ? -20.25 -1.263 -9.734 1 83.56 73 SER B C 1
ATOM 5202 O O . SER B 1 73 ? -21.453 -1.448 -9.625 1 83.56 73 SER B O 1
ATOM 5204 N N . ASP B 1 74 ? -19.5 -1.908 -10.562 1 76.25 74 ASP B N 1
ATOM 5205 C CA . ASP B 1 74 ? -20.062 -2.924 -11.438 1 76.25 74 ASP B CA 1
ATOM 5206 C C . ASP B 1 74 ? -20.609 -4.102 -10.633 1 76.25 74 ASP B C 1
ATOM 5208 O O . ASP B 1 74 ? -21.422 -4.879 -11.133 1 76.25 74 ASP B O 1
ATOM 5212 N N . HIS B 1 75 ? -20.062 -4.262 -9.453 1 74.5 75 HIS B N 1
ATOM 5213 C CA . HIS B 1 75 ? -20.453 -5.363 -8.586 1 74.5 75 HIS B CA 1
ATOM 5214 C C . HIS B 1 75 ? -21.453 -4.902 -7.523 1 74.5 75 HIS B C 1
ATOM 5216 O O . HIS B 1 75 ? -21.859 -5.688 -6.668 1 74.5 75 HIS B O 1
ATOM 5222 N N . ALA B 1 76 ? -21.641 -3.611 -7.367 1 60.75 76 ALA B N 1
ATOM 5223 C CA . ALA B 1 76 ? -22.484 -3.074 -6.301 1 60.75 76 ALA B CA 1
ATOM 5224 C C . ALA B 1 76 ? -23.859 -3.705 -6.328 1 60.75 76 ALA B C 1
ATOM 5226 O O . ALA B 1 76 ? -24.484 -3.826 -7.395 1 60.75 76 ALA B O 1
ATOM 5227 N N . THR B 1 77 ? -24.062 -4.781 -5.258 1 55.53 77 THR B N 1
ATOM 5228 C CA . THR B 1 77 ? -25.266 -5.602 -5.129 1 55.53 77 THR B CA 1
ATOM 5229 C C . THR B 1 77 ? -26.422 -4.777 -4.594 1 55.53 77 THR B C 1
ATOM 5231 O O . THR B 1 77 ? -26.297 -4.105 -3.568 1 55.53 77 THR B O 1
ATOM 5234 N N . ILE B 1 78 ? -27.281 -4.16 -5.391 1 52.09 78 ILE B N 1
ATOM 5235 C CA . ILE B 1 78 ? -28.516 -3.568 -4.863 1 52.09 78 ILE B CA 1
ATOM 5236 C C . ILE B 1 78 ? -29.625 -4.613 -4.844 1 52.09 78 ILE B C 1
ATOM 5238 O O . ILE B 1 78 ? -29.547 -5.621 -5.551 1 52.09 78 ILE B O 1
ATOM 5242 N N . THR B 1 79 ? -30.422 -4.68 -3.883 1 50.31 79 THR B N 1
ATOM 5243 C CA . THR B 1 79 ? -31.562 -5.582 -3.875 1 50.31 79 THR B CA 1
ATOM 5244 C C . THR B 1 79 ? -32.031 -5.891 -5.301 1 50.31 79 THR B C 1
ATOM 5246 O O . THR B 1 79 ? -31.828 -5.078 -6.207 1 50.31 79 THR B O 1
ATOM 5249 N N . ARG B 1 80 ? -32.219 -7.301 -5.473 1 46.28 80 ARG B N 1
ATOM 5250 C CA . ARG B 1 80 ? -32.656 -7.793 -6.781 1 46.28 80 ARG B CA 1
ATOM 5251 C C . ARG B 1 80 ? -33.531 -6.766 -7.5 1 46.28 80 ARG B C 1
ATOM 5253 O O . ARG B 1 80 ? -33.344 -6.535 -8.695 1 46.28 80 ARG B O 1
ATOM 5260 N N . LYS B 1 81 ? -34.438 -6.199 -6.715 1 49.12 81 LYS B N 1
ATOM 5261 C CA . LYS B 1 81 ? -35.375 -5.273 -7.348 1 49.12 81 LYS B CA 1
ATOM 5262 C C . LYS B 1 81 ? -34.656 -3.992 -7.781 1 49.12 81 LYS B C 1
ATOM 5264 O O . LYS B 1 81 ? -34.906 -3.479 -8.875 1 49.12 81 LYS B O 1
ATOM 5269 N N . ILE B 1 82 ? -33.844 -3.52 -6.902 1 52.69 82 ILE B N 1
ATOM 5270 C CA . ILE B 1 82 ? -33.094 -2.314 -7.227 1 52.69 82 ILE B CA 1
ATOM 5271 C C . ILE B 1 82 ? -31.969 -2.656 -8.211 1 52.69 82 ILE B C 1
ATOM 5273 O O . ILE B 1 82 ? -31.656 -1.873 -9.109 1 52.69 82 ILE B O 1
ATOM 5277 N N . ALA B 1 83 ? -31.531 -3.82 -8.039 1 55.41 83 ALA B N 1
ATOM 5278 C CA . ALA B 1 83 ? -30.422 -4.277 -8.875 1 55.41 83 ALA B CA 1
ATOM 5279 C C . ALA B 1 83 ? -30.812 -4.285 -10.352 1 55.41 83 ALA B C 1
ATOM 5281 O O . ALA B 1 83 ? -29.984 -4.023 -11.227 1 55.41 83 ALA B O 1
ATOM 5282 N N . GLN B 1 84 ? -32.125 -4.516 -10.422 1 56.81 84 GLN B N 1
ATOM 5283 C CA . GLN B 1 84 ? -32.594 -4.586 -11.797 1 56.81 84 GLN B CA 1
ATOM 5284 C C . GLN B 1 84 ? -32.562 -3.211 -12.469 1 56.81 84 GLN B C 1
ATOM 5286 O O . GLN B 1 84 ? -32.344 -3.109 -13.68 1 56.81 84 GLN B O 1
ATOM 5291 N N . LYS B 1 85 ? -32.781 -2.207 -11.586 1 59.22 85 LYS B N 1
ATOM 5292 C CA . LYS B 1 85 ? -32.812 -0.864 -12.156 1 59.22 85 LYS B CA 1
ATOM 5293 C C . LYS B 1 85 ? -31.469 -0.143 -11.93 1 59.22 85 LYS B C 1
ATOM 5295 O O . LYS B 1 85 ? -31.219 0.904 -12.531 1 59.22 85 LYS B O 1
ATOM 5300 N N . TYR B 1 86 ? -30.797 -0.705 -10.977 1 63.19 86 TYR B N 1
ATOM 5301 C CA . TYR B 1 86 ? -29.5 -0.12 -10.664 1 63.19 86 TYR B CA 1
ATOM 5302 C C . TYR B 1 86 ? -28.547 -0.233 -11.852 1 63.19 86 TYR B C 1
ATOM 5304 O O . TYR B 1 86 ? -28.297 -1.333 -12.352 1 63.19 86 TYR B O 1
ATOM 5312 N N . ALA B 1 87 ? -28.281 0.843 -12.414 1 65.69 87 ALA B N 1
ATOM 5313 C CA . ALA B 1 87 ? -27.5 0.813 -13.656 1 65.69 87 ALA B CA 1
ATOM 5314 C C . ALA B 1 87 ? -26.141 1.489 -13.469 1 65.69 87 ALA B C 1
ATOM 5316 O O . ALA B 1 87 ? -25.375 1.631 -14.43 1 65.69 87 ALA B O 1
ATOM 5317 N N . SER B 1 88 ? -25.906 1.849 -12.203 1 74.19 88 SER B N 1
ATOM 5318 C CA . SER B 1 88 ? -24.703 2.66 -12.086 1 74.19 88 SER B CA 1
ATOM 5319 C C . SER B 1 88 ? -23.453 1.794 -12.148 1 74.19 88 SER B C 1
ATOM 5321 O O . SER B 1 88 ? -23.172 1.023 -11.227 1 74.19 88 SER B O 1
ATOM 5323 N N . LYS B 1 89 ? -22.906 1.882 -13.242 1 79.75 89 LYS B N 1
ATOM 5324 C CA . LYS B 1 89 ? -21.609 1.251 -13.43 1 79.75 89 LYS B CA 1
ATOM 5325 C C . LYS B 1 89 ? -20.484 2.264 -13.273 1 79.75 89 LYS B C 1
ATOM 5327 O O . LYS B 1 89 ? -20.688 3.348 -12.719 1 79.75 89 LYS B O 1
ATOM 5332 N N . ARG B 1 90 ? -19.406 1.932 -13.633 1 83.62 90 ARG B N 1
ATOM 5333 C CA . ARG B 1 90 ? -18.219 2.727 -13.398 1 83.62 90 ARG B CA 1
ATOM 5334 C C . ARG B 1 90 ? -18.344 4.117 -14.008 1 83.62 90 ARG B C 1
ATOM 5336 O O . ARG B 1 90 ? -18.109 5.121 -13.328 1 83.62 90 ARG B O 1
ATOM 5343 N N . SER B 1 91 ? -18.781 4.215 -15.195 1 82.5 91 SER B N 1
ATOM 5344 C CA . SER B 1 91 ? -18.844 5.484 -15.914 1 82.5 91 SER B CA 1
ATOM 5345 C C . SER B 1 91 ? -19.891 6.41 -15.305 1 82.5 91 SER B C 1
ATOM 5347 O O . SER B 1 91 ? -19.641 7.602 -15.125 1 82.5 91 SER B O 1
ATOM 5349 N N . LYS B 1 92 ? -21.047 5.871 -15.086 1 85.69 92 LYS B N 1
ATOM 5350 C CA . LYS B 1 92 ? -22.109 6.688 -14.484 1 85.69 92 LYS B CA 1
ATOM 5351 C C . LYS B 1 92 ? -21.719 7.125 -13.078 1 85.69 92 LYS B C 1
ATOM 5353 O O . LYS B 1 92 ? -21.969 8.266 -12.68 1 85.69 92 LYS B O 1
ATOM 5358 N N . THR B 1 93 ? -21.188 6.219 -12.297 1 90.25 93 THR B N 1
ATOM 5359 C CA . THR B 1 93 ? -20.734 6.562 -10.953 1 90.25 93 THR B CA 1
ATOM 5360 C C . THR B 1 93 ? -19.719 7.691 -11 1 90.25 93 THR B C 1
ATOM 5362 O O . THR B 1 93 ? -19.781 8.633 -10.203 1 90.25 93 THR B O 1
ATOM 5365 N N . THR B 1 94 ? -18.797 7.59 -11.914 1 90.62 94 THR B N 1
ATOM 5366 C CA . THR B 1 94 ? -17.797 8.633 -12.094 1 90.62 94 THR B CA 1
ATOM 5367 C C . THR B 1 94 ? -18.453 9.969 -12.43 1 90.62 94 THR B C 1
ATOM 5369 O O . THR B 1 94 ? -18.047 11.016 -11.922 1 90.62 94 THR B O 1
ATOM 5372 N N . ALA B 1 95 ? -19.453 9.914 -13.258 1 90.19 95 ALA B N 1
ATOM 5373 C CA . ALA B 1 95 ? -20.156 11.125 -13.664 1 90.19 95 ALA B CA 1
ATOM 5374 C C . ALA B 1 95 ? -20.891 11.75 -12.484 1 90.19 95 ALA B C 1
ATOM 5376 O O . ALA B 1 95 ? -20.906 12.969 -12.328 1 90.19 95 ALA B O 1
ATOM 5377 N N . ILE B 1 96 ? -21.484 10.961 -11.688 1 92.5 96 ILE B N 1
ATOM 5378 C CA . ILE B 1 96 ? -22.188 11.438 -10.516 1 92.5 96 ILE B CA 1
ATOM 5379 C C . ILE B 1 96 ? -21.219 12.172 -9.586 1 92.5 96 ILE B C 1
ATOM 5381 O O . ILE B 1 96 ? -21.531 13.25 -9.078 1 92.5 96 ILE B O 1
ATOM 5385 N N . ILE B 1 97 ? -20.078 11.609 -9.406 1 93.19 97 ILE B N 1
ATOM 5386 C CA . ILE B 1 97 ? -19.078 12.172 -8.492 1 93.19 97 ILE B CA 1
ATOM 5387 C C . ILE B 1 97 ? -18.547 13.484 -9.062 1 93.19 97 ILE B C 1
ATOM 5389 O O . ILE B 1 97 ? -18.5 14.492 -8.352 1 93.19 97 ILE B O 1
ATOM 5393 N N . TYR B 1 98 ? -18.266 13.477 -10.328 1 92.12 98 TYR B N 1
ATOM 5394 C CA . TYR B 1 98 ? -17.562 14.586 -10.961 1 92.12 98 TYR B CA 1
ATOM 5395 C C . TYR B 1 98 ? -18.516 15.75 -11.234 1 92.12 98 TYR B C 1
ATOM 5397 O O . TYR B 1 98 ? -18.156 16.906 -11.031 1 92.12 98 TYR B O 1
ATOM 5405 N N . HIS B 1 99 ? -19.75 15.484 -11.633 1 91.19 99 HIS B N 1
ATOM 5406 C CA . HIS B 1 99 ? -20.625 16.547 -12.117 1 91.19 99 HIS B CA 1
ATOM 5407 C C . HIS B 1 99 ? -21.641 16.938 -11.062 1 91.19 99 HIS B C 1
ATOM 5409 O O . HIS B 1 99 ? -22.188 18.047 -11.102 1 91.19 99 HIS B O 1
ATOM 5415 N N . ALA B 1 100 ? -21.859 16.078 -10.18 1 93.06 100 ALA B N 1
ATOM 5416 C CA . ALA B 1 100 ? -22.938 16.391 -9.242 1 93.06 100 ALA B CA 1
ATOM 5417 C C . ALA B 1 100 ? -22.406 16.578 -7.828 1 93.06 100 ALA B C 1
ATOM 5419 O O . ALA B 1 100 ? -22.453 17.672 -7.277 1 93.06 100 ALA B O 1
ATOM 5420 N N . LEU B 1 101 ? -21.766 15.586 -7.293 1 93.25 101 LEU B N 1
ATOM 5421 C CA . LEU B 1 101 ? -21.375 15.586 -5.883 1 93.25 101 LEU B CA 1
ATOM 5422 C C . LEU B 1 101 ? -20.281 16.609 -5.617 1 93.25 101 LEU B C 1
ATOM 5424 O O . LEU B 1 101 ? -20.453 17.5 -4.793 1 93.25 101 LEU B O 1
ATOM 5428 N N . ALA B 1 102 ? -19.156 16.516 -6.332 1 93.69 102 ALA B N 1
ATOM 5429 C CA . ALA B 1 102 ? -17.984 17.359 -6.066 1 93.69 102 ALA B CA 1
ATOM 5430 C C . ALA B 1 102 ? -18.344 18.844 -6.207 1 93.69 102 ALA B C 1
ATOM 5432 O O . ALA B 1 102 ? -18.062 19.641 -5.305 1 93.69 102 ALA B O 1
ATOM 5433 N N . PRO B 1 103 ? -19.047 19.25 -7.297 1 92.06 103 PRO B N 1
ATOM 5434 C CA . PRO B 1 103 ? -19.391 20.656 -7.422 1 92.06 103 PRO B CA 1
ATOM 5435 C C . PRO B 1 103 ? -20.344 21.141 -6.336 1 92.06 103 PRO B C 1
ATOM 5437 O O . PRO B 1 103 ? -20.219 22.266 -5.844 1 92.06 103 PRO B O 1
ATOM 5440 N N . GLU B 1 104 ? -21.25 20.328 -5.961 1 91.56 104 GLU B N 1
ATOM 5441 C CA . GLU B 1 104 ? -22.234 20.703 -4.957 1 91.56 104 GLU B CA 1
ATOM 5442 C C . GLU B 1 104 ? -21.578 21.016 -3.619 1 91.56 104 GLU B C 1
ATOM 5444 O O . GLU B 1 104 ? -21.906 22.031 -2.988 1 91.56 104 GLU B O 1
ATOM 5449 N N . PHE B 1 105 ? -20.719 20.297 -3.246 1 89.69 105 PHE B N 1
ATOM 5450 C CA . PHE B 1 105 ? -20.141 20.438 -1.912 1 89.69 105 PHE B CA 1
ATOM 5451 C C . PHE B 1 105 ? -18.953 21.391 -1.932 1 89.69 105 PHE B C 1
ATOM 5453 O O . PHE B 1 105 ? -18.391 21.703 -0.881 1 89.69 105 PHE B O 1
ATOM 5460 N N . THR B 1 106 ? -18.531 21.828 -3.076 1 92.56 106 THR B N 1
ATOM 5461 C CA . THR B 1 106 ? -17.5 22.859 -3.186 1 92.56 106 THR B CA 1
ATOM 5462 C C . THR B 1 106 ? -18.125 24.25 -3.285 1 92.56 106 THR B C 1
ATOM 5464 O O . THR B 1 106 ? -17.484 25.25 -2.982 1 92.56 106 THR B O 1
ATOM 5467 N N . GLN B 1 107 ? -19.406 24.25 -3.602 1 90.62 107 GLN B N 1
ATOM 5468 C CA . GLN B 1 107 ? -20.094 25.516 -3.857 1 90.62 107 GLN B CA 1
ATOM 5469 C C . GLN B 1 107 ? -20.172 26.359 -2.594 1 90.62 107 GLN B C 1
ATOM 5471 O O . GLN B 1 107 ? -20.062 27.594 -2.66 1 90.62 107 GLN B O 1
ATOM 5476 N N . GLU B 1 108 ? -20.359 25.781 -1.527 1 85.94 108 GLU B N 1
ATOM 5477 C CA . GLU B 1 108 ? -20.406 26.516 -0.268 1 85.94 108 GLU B CA 1
ATOM 5478 C C . GLU B 1 108 ? -19.094 27.25 -0.003 1 85.94 108 GLU B C 1
ATOM 5480 O O . GLU B 1 108 ? -19.094 28.391 0.437 1 85.94 108 GLU B O 1
ATOM 5485 N N . THR B 1 109 ? -18.125 26.578 -0.285 1 90.88 109 THR B N 1
ATOM 5486 C CA . THR B 1 109 ? -16.797 27.156 -0.06 1 90.88 109 THR B CA 1
ATOM 5487 C C . THR B 1 109 ? -16.531 28.312 -1.022 1 90.88 109 THR B C 1
ATOM 5489 O O . THR B 1 109 ? -15.984 29.344 -0.63 1 90.88 109 THR B O 1
ATOM 5492 N N . ILE B 1 110 ? -16.906 28.156 -2.197 1 93.88 110 ILE B N 1
ATOM 5493 C CA . ILE B 1 110 ? -16.719 29.188 -3.205 1 93.88 110 ILE B CA 1
ATOM 5494 C C . ILE B 1 110 ? -17.5 30.438 -2.807 1 93.88 110 ILE B C 1
ATOM 5496 O O . ILE B 1 110 ? -16.969 31.547 -2.826 1 93.88 110 ILE B O 1
ATOM 5500 N N . THR B 1 111 ? -18.656 30.234 -2.381 1 92 111 THR B N 1
ATOM 5501 C CA . THR B 1 111 ? -19.5 31.359 -1.987 1 92 111 THR B CA 1
ATOM 5502 C C . THR B 1 111 ? -18.938 32.062 -0.768 1 92 111 THR B C 1
ATOM 5504 O O . THR B 1 111 ? -18.891 33.312 -0.723 1 92 111 THR B O 1
ATOM 5507 N N . ALA B 1 112 ? -18.5 31.328 0.158 1 89.88 112 ALA B N 1
ATOM 5508 C CA . ALA B 1 112 ? -17.922 31.906 1.365 1 89.88 112 ALA B CA 1
ATOM 5509 C C . ALA B 1 112 ? -16.641 32.688 1.04 1 89.88 112 ALA B C 1
ATOM 5511 O O . ALA B 1 112 ? -16.391 33.75 1.626 1 89.88 112 ALA B O 1
ATOM 5512 N N . SER B 1 113 ? -15.867 32.219 0.098 1 92.25 113 SER B N 1
ATOM 5513 C CA . SER B 1 113 ? -14.602 32.844 -0.26 1 92.25 113 SER B CA 1
ATOM 5514 C C . SER B 1 113 ? -14.828 34.125 -1.038 1 92.25 113 SER B C 1
ATOM 5516 O O . SER B 1 113 ? -13.977 35.031 -1.038 1 92.25 113 SER B O 1
ATOM 5518 N N . ARG B 1 114 ? -15.984 34.188 -1.611 1 91.94 114 ARG B N 1
ATOM 5519 C CA . ARG B 1 114 ? -16.328 35.406 -2.348 1 91.94 114 ARG B CA 1
ATOM 5520 C C . ARG B 1 114 ? -16.828 36.5 -1.405 1 91.94 114 ARG B C 1
ATOM 5522 O O . ARG B 1 114 ? -16.625 37.688 -1.659 1 91.94 114 ARG B O 1
ATOM 5529 N N . SER B 1 115 ? -17.438 36.062 -0.355 1 86.94 115 SER B N 1
ATOM 5530 C CA . SER B 1 115 ? -18.203 37.031 0.461 1 86.94 115 SER B CA 1
ATOM 5531 C C . SER B 1 115 ? -17.359 37.531 1.632 1 86.94 115 SER B C 1
ATOM 5533 O O . SER B 1 115 ? -17.672 38.594 2.201 1 86.94 115 SER B O 1
ATOM 5535 N N . GLY B 1 116 ? -16.406 36.781 2.041 1 84.69 116 GLY B N 1
ATOM 5536 C CA . GLY B 1 116 ? -15.711 37.188 3.252 1 84.69 116 GLY B CA 1
ATOM 5537 C C . GLY B 1 116 ? -14.266 36.719 3.279 1 84.69 116 GLY B C 1
ATOM 5538 O O . GLY B 1 116 ? -13.781 36.125 2.318 1 84.69 116 GLY B O 1
ATOM 5539 N N . PRO B 1 117 ? -13.633 37.094 4.348 1 88.56 117 PRO B N 1
ATOM 5540 C CA . PRO B 1 117 ? -12.211 36.75 4.488 1 88.56 117 PRO B CA 1
ATOM 5541 C C . PRO B 1 117 ? -11.969 35.25 4.66 1 88.56 117 PRO B C 1
ATOM 5543 O O . PRO B 1 117 ? -12.773 34.562 5.285 1 88.56 117 PRO B O 1
ATOM 5546 N N . PHE B 1 118 ? -10.828 34.75 4.109 1 92.62 118 PHE B N 1
ATOM 5547 C CA . PHE B 1 118 ? -10.445 33.375 4.273 1 92.62 118 PHE B CA 1
ATOM 5548 C C . PHE B 1 118 ? -8.922 33.219 4.262 1 92.62 118 PHE B C 1
ATOM 5550 O O . PHE B 1 118 ? -8.211 34.156 3.908 1 92.62 118 PHE B O 1
ATOM 5557 N N . THR B 1 119 ? -8.477 32.156 4.727 1 92.56 119 THR B N 1
ATOM 5558 C CA . THR B 1 119 ? -7.066 31.797 4.672 1 92.56 119 THR B CA 1
ATOM 5559 C C . THR B 1 119 ? -6.801 30.797 3.555 1 92.56 119 THR B C 1
ATOM 5561 O O . THR B 1 119 ? -7.574 29.844 3.367 1 92.56 119 THR B O 1
ATOM 5564 N N . LEU B 1 120 ? -5.77 31.078 2.85 1 92.5 120 LEU B N 1
ATOM 5565 C CA . LEU B 1 120 ? -5.355 30.172 1.774 1 92.5 120 LEU B CA 1
ATOM 5566 C C . LEU B 1 120 ? -4.266 29.219 2.252 1 92.5 120 LEU B C 1
ATOM 5568 O O . LEU B 1 120 ? -3.225 29.656 2.75 1 92.5 120 LEU B O 1
ATOM 5572 N N . ARG B 1 121 ? -4.582 28.016 2.115 1 90.62 121 ARG B N 1
ATOM 5573 C CA . ARG B 1 121 ? -3.59 27 2.445 1 90.62 121 ARG B CA 1
ATOM 5574 C C . ARG B 1 121 ? -3.146 26.25 1.197 1 90.62 121 ARG B C 1
ATOM 5576 O O . ARG B 1 121 ? -3.977 25.719 0.456 1 90.62 121 ARG B O 1
ATOM 5583 N N . LEU B 1 122 ? -1.847 26.188 1.065 1 88.94 122 LEU B N 1
ATOM 5584 C CA . LEU B 1 122 ? -1.264 25.562 -0.114 1 88.94 122 LEU B CA 1
ATOM 5585 C C . LEU B 1 122 ? -0.276 24.469 0.284 1 88.94 122 LEU B C 1
ATOM 5587 O O . LEU B 1 122 ? 0.521 24.656 1.207 1 88.94 122 LEU B O 1
ATOM 5591 N N . ASP B 1 123 ? -0.425 23.344 -0.346 1 84.69 123 ASP B N 1
ATOM 5592 C CA . ASP B 1 123 ? 0.471 22.234 -0.077 1 84.69 123 ASP B CA 1
ATOM 5593 C C . ASP B 1 123 ? 0.633 21.344 -1.312 1 84.69 123 ASP B C 1
ATOM 5595 O O . ASP B 1 123 ? -0.189 21.391 -2.23 1 84.69 123 ASP B O 1
ATOM 5599 N N . THR B 1 124 ? 1.719 20.672 -1.336 1 83.75 124 THR B N 1
ATOM 5600 C CA . THR B 1 124 ? 1.98 19.766 -2.449 1 83.75 124 THR B CA 1
ATOM 5601 C C . THR B 1 124 ? 1.965 18.312 -1.982 1 83.75 124 THR B C 1
ATOM 5603 O O . THR B 1 124 ? 2.43 18 -0.883 1 83.75 124 THR B O 1
ATOM 5606 N N . SER B 1 125 ? 1.415 17.438 -2.793 1 79.62 125 SER B N 1
ATOM 5607 C CA . SER B 1 125 ? 1.372 16.016 -2.479 1 79.62 125 SER B CA 1
ATOM 5608 C C . SER B 1 125 ? 2.744 15.367 -2.646 1 79.62 125 SER B C 1
ATOM 5610 O O . SER B 1 125 ? 3.67 15.992 -3.166 1 79.62 125 SER B O 1
ATOM 5612 N N . SER B 1 126 ? 2.801 14.172 -2.105 1 74.31 126 SER B N 1
ATOM 5613 C CA . SER B 1 126 ? 4.016 13.391 -2.322 1 74.31 126 SER B CA 1
ATOM 5614 C C . SER B 1 126 ? 4.168 13 -3.787 1 74.31 126 SER B C 1
ATOM 5616 O O . SER B 1 126 ? 3.189 12.984 -4.535 1 74.31 126 SER B O 1
ATOM 5618 N N . ASP B 1 127 ? 5.328 12.703 -4.109 1 63.47 127 ASP B N 1
ATOM 5619 C CA . ASP B 1 127 ? 5.637 12.359 -5.492 1 63.47 127 ASP B CA 1
ATOM 5620 C C . ASP B 1 127 ? 5.02 11.016 -5.875 1 63.47 127 ASP B C 1
ATOM 5622 O O . ASP B 1 127 ? 5.199 10.016 -5.172 1 63.47 127 ASP B O 1
ATOM 5626 N N . THR B 1 128 ? 4.113 10.992 -6.613 1 68.69 128 THR B N 1
ATOM 5627 C CA . THR B 1 128 ? 3.594 9.805 -7.281 1 68.69 128 THR B CA 1
ATOM 5628 C C . THR B 1 128 ? 3.771 9.906 -8.789 1 68.69 128 THR B C 1
ATOM 5630 O O . THR B 1 128 ? 4.863 10.227 -9.273 1 68.69 128 THR B O 1
ATOM 5633 N N . GLU B 1 129 ? 2.832 9.594 -9.617 1 71.69 129 GLU B N 1
ATOM 5634 C CA . GLU B 1 129 ? 2.869 9.836 -11.055 1 71.69 129 GLU B CA 1
ATOM 5635 C C . GLU B 1 129 ? 2.803 11.328 -11.367 1 71.69 129 GLU B C 1
ATOM 5637 O O . GLU B 1 129 ? 3.617 11.844 -12.133 1 71.69 129 GLU B O 1
ATOM 5642 N N . ASP B 1 130 ? 1.914 11.953 -10.711 1 80.69 130 ASP B N 1
ATOM 5643 C CA . ASP B 1 130 ? 1.76 13.406 -10.781 1 80.69 130 ASP B CA 1
ATOM 5644 C C . ASP B 1 130 ? 1.778 14.023 -9.383 1 80.69 130 ASP B C 1
ATOM 5646 O O . ASP B 1 130 ? 1.31 13.414 -8.422 1 80.69 130 ASP B O 1
ATOM 5650 N N . LYS B 1 131 ? 2.479 15.094 -9.359 1 86.06 131 LYS B N 1
ATOM 5651 C CA . LYS B 1 131 ? 2.41 15.859 -8.117 1 86.06 131 LYS B CA 1
ATOM 5652 C C . LYS B 1 131 ? 1.184 16.766 -8.102 1 86.06 131 LYS B C 1
ATOM 5654 O O . LYS B 1 131 ? 0.931 17.5 -9.062 1 86.06 131 LYS B O 1
ATOM 5659 N N . LEU B 1 132 ? 0.457 16.625 -7.098 1 87.81 132 LEU B N 1
ATOM 5660 C CA . LEU B 1 132 ? -0.774 17.391 -6.98 1 87.81 132 LEU B CA 1
ATOM 5661 C C . LEU B 1 132 ? -0.592 18.562 -6.016 1 87.81 132 LEU B C 1
ATOM 5663 O O . LEU B 1 132 ? 0.157 18.453 -5.043 1 87.81 132 LEU B O 1
ATOM 5667 N N . PHE B 1 133 ? -1.197 19.688 -6.359 1 90.75 133 PHE B N 1
ATOM 5668 C CA . PHE B 1 133 ? -1.132 20.906 -5.562 1 90.75 133 PHE B CA 1
ATOM 5669 C C . PHE B 1 133 ? -2.467 21.188 -4.879 1 90.75 133 PHE B C 1
ATOM 5671 O O . PHE B 1 133 ? -3.461 21.469 -5.547 1 90.75 133 PHE B O 1
ATOM 5678 N N . LEU B 1 134 ? -2.441 21.016 -3.553 1 91 134 LEU B N 1
ATOM 5679 C CA . LEU B 1 134 ? -3.666 21.203 -2.781 1 91 134 LEU B CA 1
ATOM 5680 C C . LEU B 1 134 ? -3.924 22.688 -2.508 1 91 134 LEU B C 1
ATOM 5682 O O . LEU B 1 134 ? -3.062 23.375 -1.961 1 91 134 LEU B O 1
ATOM 5686 N N . ILE B 1 135 ? -5.039 23.156 -2.951 1 93.31 135 ILE B N 1
ATOM 5687 C CA . ILE B 1 135 ? -5.512 24.516 -2.66 1 93.31 135 ILE B CA 1
ATOM 5688 C C . ILE B 1 135 ? -6.688 24.453 -1.688 1 93.31 135 ILE B C 1
ATOM 5690 O O . ILE B 1 135 ? -7.816 24.156 -2.088 1 93.31 135 ILE B O 1
ATOM 5694 N N . LEU B 1 136 ? -6.406 24.75 -0.487 1 92.44 136 LEU B N 1
ATOM 5695 C CA . LEU B 1 136 ? -7.418 24.672 0.562 1 92.44 136 LEU B CA 1
ATOM 5696 C C . LEU B 1 136 ? -7.809 26.062 1.056 1 92.44 136 LEU B C 1
ATOM 5698 O O . LEU B 1 136 ? -6.98 26.969 1.075 1 92.44 136 LEU B O 1
ATOM 5702 N N . ILE B 1 137 ? -9.062 26.141 1.405 1 93.12 137 ILE B N 1
ATOM 5703 C CA . ILE B 1 137 ? -9.609 27.391 1.933 1 93.12 137 ILE B CA 1
ATOM 5704 C C . ILE B 1 137 ? -10.117 27.172 3.355 1 93.12 137 ILE B C 1
ATOM 5706 O O . ILE B 1 137 ? -10.828 26.203 3.625 1 93.12 137 ILE B O 1
ATOM 5710 N N . ARG B 1 138 ? -9.617 27.938 4.199 1 91.81 138 ARG B N 1
ATOM 5711 C CA . ARG B 1 138 ? -10.125 27.984 5.566 1 91.81 138 ARG B CA 1
ATOM 5712 C C . ARG B 1 138 ? -11 29.203 5.781 1 91.81 138 ARG B C 1
ATOM 5714 O O . ARG B 1 138 ? -10.531 30.344 5.688 1 91.81 138 ARG B O 1
ATOM 5721 N N . HIS B 1 139 ? -12.297 29.016 5.996 1 91.62 139 HIS B N 1
ATOM 5722 C CA . HIS B 1 139 ? -13.242 30.125 6.082 1 91.62 139 HIS B CA 1
ATOM 5723 C C . HIS B 1 139 ? -14.227 29.922 7.23 1 91.62 139 HIS B C 1
ATOM 5725 O O . HIS B 1 139 ? -14.32 28.828 7.785 1 91.62 139 HIS B O 1
ATOM 5731 N N . CYS B 1 140 ? -14.844 30.984 7.621 1 89.38 140 CYS B N 1
ATOM 5732 C CA . CYS B 1 140 ? -15.875 30.953 8.656 1 89.38 140 CYS B CA 1
ATOM 5733 C C . CYS B 1 140 ? -17.25 30.75 8.039 1 89.38 140 CYS B C 1
ATOM 5735 O O . CYS B 1 140 ? -17.641 31.484 7.133 1 89.38 140 CYS B O 1
ATOM 5737 N N . HIS B 1 141 ? -17.906 29.766 8.547 1 86 141 HIS B N 1
ATOM 5738 C CA . HIS B 1 141 ? -19.281 29.562 8.117 1 86 141 HIS B CA 1
ATOM 5739 C C . HIS B 1 141 ? -20.172 30.719 8.562 1 86 141 HIS B C 1
ATOM 5741 O O . HIS B 1 141 ? -20.188 31.078 9.742 1 86 141 HIS B O 1
ATOM 5747 N N . ALA B 1 142 ? -20.953 31.219 7.703 1 76.81 142 ALA B N 1
ATOM 5748 C CA . ALA B 1 142 ? -21.703 32.469 7.934 1 76.81 142 ALA B CA 1
ATOM 5749 C C . ALA B 1 142 ? -22.766 32.281 9.016 1 76.81 142 ALA B C 1
ATOM 5751 O O . ALA B 1 142 ? -22.984 33.156 9.836 1 76.81 142 ALA B O 1
ATOM 5752 N N . GLN B 1 143 ? -23.297 31.125 9.031 1 77.06 143 GLN B N 1
ATOM 5753 C CA . GLN B 1 143 ? -24.438 30.938 9.922 1 77.06 143 GLN B CA 1
ATOM 5754 C C . GLN B 1 143 ? -23.984 30.469 11.305 1 77.06 143 GLN B C 1
ATOM 5756 O O . GLN B 1 143 ? -24.469 30.984 12.32 1 77.06 143 GLN B O 1
ATOM 5761 N N . THR B 1 144 ? -23.031 29.641 11.352 1 81.62 144 THR B N 1
ATOM 5762 C CA . THR B 1 144 ? -22.688 29.016 12.625 1 81.62 144 THR B CA 1
ATOM 5763 C C . THR B 1 144 ? -21.406 29.641 13.195 1 81.62 144 THR B C 1
ATOM 5765 O O . THR B 1 144 ? -21.125 29.484 14.383 1 81.62 144 THR B O 1
ATOM 5768 N N . GLY B 1 145 ? -20.656 30.312 12.414 1 85.69 145 GLY B N 1
ATOM 5769 C CA . GLY B 1 145 ? -19.375 30.859 12.844 1 85.69 145 GLY B CA 1
ATOM 5770 C C . GLY B 1 145 ? -18.266 29.828 12.906 1 85.69 145 GLY B C 1
ATOM 5771 O O . GLY B 1 145 ? -17.141 30.156 13.266 1 85.69 145 GLY B O 1
ATOM 5772 N N . GLU B 1 146 ? -18.641 28.594 12.492 1 88.12 146 GLU B N 1
ATOM 5773 C CA . GLU B 1 146 ? -17.656 27.5 12.531 1 88.12 146 GLU B CA 1
ATOM 5774 C C . GLU B 1 146 ? -16.578 27.703 11.469 1 88.12 146 GLU B C 1
ATOM 5776 O O . GLU B 1 146 ? -16.875 28.016 10.32 1 88.12 146 GLU B O 1
ATOM 5781 N N . ILE B 1 147 ? -15.359 27.578 11.922 1 89.88 147 ILE B N 1
ATOM 5782 C CA . ILE B 1 147 ? -14.258 27.625 10.969 1 89.88 147 ILE B CA 1
ATOM 5783 C C . ILE B 1 147 ? -14.086 26.266 10.297 1 89.88 147 ILE B C 1
ATOM 5785 O O . ILE B 1 147 ? -13.891 25.25 10.969 1 89.88 147 ILE B O 1
ATOM 5789 N N . LYS B 1 148 ? -14.18 26.25 9.031 1 85.31 148 LYS B N 1
ATOM 5790 C CA . LYS B 1 148 ? -14.094 25.016 8.25 1 85.31 148 LYS B CA 1
ATOM 5791 C C . LYS B 1 148 ? -12.977 25.094 7.215 1 85.31 148 LYS B C 1
ATOM 5793 O O . LYS B 1 148 ? -12.672 26.188 6.703 1 85.31 148 LYS B O 1
ATOM 5798 N N . VAL B 1 149 ? -12.391 23.969 7.008 1 88.88 149 VAL B N 1
ATOM 5799 C CA . VAL B 1 149 ? -11.398 23.844 5.945 1 88.88 149 VAL B CA 1
ATOM 5800 C C . VAL B 1 149 ? -11.984 23.031 4.785 1 88.88 149 VAL B C 1
ATOM 5802 O O . VAL B 1 149 ? -12.641 22.016 5 1 88.88 149 VAL B O 1
ATOM 5805 N N . ALA B 1 150 ? -11.82 23.531 3.59 1 90.69 150 ALA B N 1
ATOM 5806 C CA . ALA B 1 150 ? -12.359 22.859 2.41 1 90.69 150 ALA B CA 1
ATOM 5807 C C . ALA B 1 150 ? -11.352 22.875 1.264 1 90.69 150 ALA B C 1
ATOM 5809 O O . ALA B 1 150 ? -10.547 23.797 1.147 1 90.69 150 ALA B O 1
ATOM 5810 N N . LEU B 1 151 ? -11.422 21.844 0.498 1 92.44 151 LEU B N 1
ATOM 5811 C CA . LEU B 1 151 ? -10.602 21.766 -0.706 1 92.44 151 LEU B CA 1
ATOM 5812 C C . LEU B 1 151 ? -11.266 22.5 -1.865 1 92.44 151 LEU B C 1
ATOM 5814 O O . LEU B 1 151 ? -12.398 22.172 -2.24 1 92.44 151 LEU B O 1
ATOM 5818 N N . LEU B 1 152 ? -10.547 23.484 -2.318 1 94.44 152 LEU B N 1
ATOM 5819 C CA . LEU B 1 152 ? -11.062 24.234 -3.461 1 94.44 152 LEU B CA 1
ATOM 5820 C C . LEU B 1 152 ? -10.742 23.516 -4.77 1 94.44 152 LEU B C 1
ATOM 5822 O O . LEU B 1 152 ? -11.609 23.359 -5.629 1 94.44 152 LEU B O 1
ATOM 5826 N N . ASP B 1 153 ? -9.469 23.094 -4.859 1 93.12 153 ASP B N 1
ATOM 5827 C CA . ASP B 1 153 ? -9.039 22.422 -6.074 1 93.12 153 ASP B CA 1
ATOM 5828 C C . ASP B 1 153 ? -7.766 21.609 -5.824 1 93.12 153 ASP B C 1
ATOM 5830 O O . ASP B 1 153 ? -7.129 21.75 -4.777 1 93.12 153 ASP B O 1
ATOM 5834 N N . LEU B 1 154 ? -7.496 20.766 -6.785 1 91.25 154 LEU B N 1
ATOM 5835 C CA . LEU B 1 154 ? -6.34 19.891 -6.711 1 91.25 154 LEU B CA 1
ATOM 5836 C C . LEU B 1 154 ? -5.676 19.75 -8.078 1 91.25 154 LEU B C 1
ATOM 5838 O O . LEU B 1 154 ? -5.652 18.656 -8.656 1 91.25 154 LEU B O 1
ATOM 5842 N N . PRO B 1 155 ? -5.062 20.781 -8.562 1 91.69 155 PRO B N 1
ATOM 5843 C CA . PRO B 1 155 ? -4.434 20.719 -9.883 1 91.69 155 PRO B CA 1
ATOM 5844 C C . PRO B 1 155 ? -3.105 19.969 -9.875 1 91.69 155 PRO B C 1
ATOM 5846 O O . PRO B 1 155 ? -2.506 19.781 -8.812 1 91.69 155 PRO B O 1
ATOM 5849 N N . VAL B 1 156 ? -2.713 19.531 -11.055 1 89.62 156 VAL B N 1
ATOM 5850 C CA . VAL B 1 156 ? -1.411 18.891 -11.234 1 89.62 156 VAL B CA 1
ATOM 5851 C C . VAL B 1 156 ? -0.325 19.953 -11.352 1 89.62 156 VAL B C 1
ATOM 5853 O O . VAL B 1 156 ? -0.486 20.938 -12.078 1 89.62 156 VAL B O 1
ATOM 5856 N N . CYS B 1 157 ? 0.646 19.859 -10.508 1 90.12 157 CYS B N 1
ATOM 5857 C CA . CYS B 1 157 ? 1.796 20.75 -10.578 1 90.12 157 CYS B CA 1
ATOM 5858 C C . CYS B 1 157 ? 3.1 19.969 -10.445 1 90.12 157 CYS B C 1
ATOM 5860 O O . CYS B 1 157 ? 3.662 19.875 -9.359 1 90.12 157 CYS B O 1
ATOM 5862 N N . ASN B 1 158 ? 3.627 19.578 -11.555 1 86.62 158 ASN B N 1
ATOM 5863 C CA . ASN B 1 158 ? 4.805 18.719 -11.547 1 86.62 158 ASN B CA 1
ATOM 5864 C C . ASN B 1 158 ? 6.09 19.531 -11.43 1 86.62 158 ASN B C 1
ATOM 5866 O O . ASN B 1 158 ? 7.121 19.016 -10.992 1 86.62 158 ASN B O 1
ATOM 5870 N N . ILE B 1 159 ? 6.02 20.828 -11.969 1 83.06 159 ILE B N 1
ATOM 5871 C CA . ILE B 1 159 ? 7.16 21.719 -11.812 1 83.06 159 ILE B CA 1
ATOM 5872 C C . ILE B 1 159 ? 6.973 22.594 -10.578 1 83.06 159 ILE B C 1
ATOM 5874 O O . ILE B 1 159 ? 6.086 23.453 -10.547 1 83.06 159 ILE B O 1
ATOM 5878 N N . GLY B 1 160 ? 7.723 22.469 -9.602 1 81.62 160 GLY B N 1
ATOM 5879 C CA . GLY B 1 160 ? 7.523 23.062 -8.297 1 81.62 160 GLY B CA 1
ATOM 5880 C C . GLY B 1 160 ? 8.164 24.438 -8.172 1 81.62 160 GLY B C 1
ATOM 5881 O O . GLY B 1 160 ? 8.859 24.719 -7.191 1 81.62 160 GLY B O 1
ATOM 5882 N N . THR B 1 161 ? 8.047 25.312 -9.227 1 87.19 161 THR B N 1
ATOM 5883 C CA . THR B 1 161 ? 8.516 26.688 -9.102 1 87.19 161 THR B CA 1
ATOM 5884 C C . THR B 1 161 ? 7.406 27.594 -8.562 1 87.19 161 THR B C 1
ATOM 5886 O O . THR B 1 161 ? 6.227 27.234 -8.641 1 87.19 161 THR B O 1
ATOM 5889 N N . ALA B 1 162 ? 7.812 28.734 -7.988 1 91.25 162 ALA B N 1
ATOM 5890 C CA . ALA B 1 162 ? 6.844 29.688 -7.441 1 91.25 162 ALA B CA 1
ATOM 5891 C C . ALA B 1 162 ? 5.852 30.141 -8.508 1 91.25 162 ALA B C 1
ATOM 5893 O O . ALA B 1 162 ? 4.656 30.266 -8.234 1 91.25 162 ALA B O 1
ATOM 5894 N N . GLU B 1 163 ? 6.344 30.312 -9.75 1 91.69 163 GLU B N 1
ATOM 5895 C CA . GLU B 1 163 ? 5.5 30.781 -10.852 1 91.69 163 GLU B CA 1
ATOM 5896 C C . GLU B 1 163 ? 4.473 29.719 -11.234 1 91.69 163 GLU B C 1
ATOM 5898 O O . GLU B 1 163 ? 3.301 30.031 -11.461 1 91.69 163 GLU B O 1
ATOM 5903 N N . SER B 1 164 ? 4.949 28.531 -11.281 1 91.56 164 SER B N 1
ATOM 5904 C CA . SER B 1 164 ? 4.051 27.438 -11.633 1 91.56 164 SER B CA 1
ATOM 5905 C C . SER B 1 164 ? 2.971 27.25 -10.578 1 91.56 164 SER B C 1
ATOM 5907 O O . SER B 1 164 ? 1.819 26.953 -10.898 1 91.56 164 SER B O 1
ATOM 5909 N N . LEU B 1 165 ? 3.371 27.391 -9.359 1 92.88 165 LEU B N 1
ATOM 5910 C CA . LEU B 1 165 ? 2.42 27.25 -8.266 1 92.88 165 LEU B CA 1
ATOM 5911 C C . LEU B 1 165 ? 1.371 28.359 -8.312 1 92.88 165 LEU B C 1
ATOM 5913 O O . LEU B 1 165 ? 0.183 28.094 -8.109 1 92.88 165 LEU B O 1
ATOM 5917 N N . LEU B 1 166 ? 1.812 29.547 -8.547 1 93.12 166 LEU B N 1
ATOM 5918 C CA . LEU B 1 166 ? 0.88 30.672 -8.656 1 93.12 166 LEU B CA 1
ATOM 5919 C C . LEU B 1 166 ? -0.108 30.438 -9.797 1 93.12 166 LEU B C 1
ATOM 5921 O O . LEU B 1 166 ? -1.285 30.797 -9.68 1 93.12 166 LEU B O 1
ATOM 5925 N N . GLU B 1 167 ? 0.369 29.891 -10.836 1 92.5 167 GLU B N 1
ATOM 5926 C CA . GLU B 1 167 ? -0.504 29.609 -11.969 1 92.5 167 GLU B CA 1
ATOM 5927 C C . GLU B 1 167 ? -1.62 28.641 -11.578 1 92.5 167 GLU B C 1
ATOM 5929 O O . GLU B 1 167 ? -2.746 28.75 -12.062 1 92.5 167 GLU B O 1
ATOM 5934 N N . CYS B 1 168 ? -1.277 27.734 -10.75 1 91.5 168 CYS B N 1
ATOM 5935 C CA . CYS B 1 168 ? -2.277 26.781 -10.281 1 91.5 168 CYS B CA 1
ATOM 5936 C C . CYS B 1 168 ? -3.354 27.484 -9.461 1 91.5 168 CYS B C 1
ATOM 5938 O O . CYS B 1 168 ? -4.527 27.125 -9.531 1 91.5 168 CYS B O 1
ATOM 5940 N N . VAL B 1 169 ? -2.971 28.438 -8.688 1 91.44 169 VAL B N 1
ATOM 5941 C CA . VAL B 1 169 ? -3.902 29.156 -7.82 1 91.44 169 VAL B CA 1
ATOM 5942 C C . VAL B 1 169 ? -4.785 30.078 -8.656 1 91.44 169 VAL B C 1
ATOM 5944 O O . VAL B 1 169 ? -5.785 30.609 -8.164 1 91.44 169 VAL B O 1
ATOM 5947 N N . ASN B 1 170 ? -4.508 30.219 -9.891 1 85.75 170 ASN B N 1
ATOM 5948 C CA . ASN B 1 170 ? -5.305 31.078 -10.758 1 85.75 170 ASN B CA 1
ATOM 5949 C C . ASN B 1 170 ? -6.711 30.516 -10.953 1 85.75 170 ASN B C 1
ATOM 5951 O O . ASN B 1 170 ? -7.527 31.125 -11.664 1 85.75 170 ASN B O 1
ATOM 5955 N N . VAL B 1 171 ? -7.004 29.484 -10.297 1 89.38 171 VAL B N 1
ATOM 5956 C CA . VAL B 1 171 ? -8.359 28.938 -10.242 1 89.38 171 VAL B CA 1
ATOM 5957 C C . VAL B 1 171 ? -9.297 29.953 -9.586 1 89.38 171 VAL B C 1
ATOM 5959 O O . VAL B 1 171 ? -10.508 29.938 -9.812 1 89.38 171 VAL B O 1
ATOM 5962 N N . PHE B 1 172 ? -8.766 30.922 -8.82 1 93.62 172 PHE B N 1
ATOM 5963 C CA . PHE B 1 172 ? -9.523 32 -8.227 1 93.62 172 PHE B CA 1
ATOM 5964 C C . PHE B 1 172 ? -10.297 32.781 -9.289 1 93.62 172 PHE B C 1
ATOM 5966 O O . PHE B 1 172 ? -11.438 33.188 -9.062 1 93.62 172 PHE B O 1
ATOM 5973 N N . LYS B 1 173 ? -9.633 32.906 -10.398 1 91.06 173 LYS B N 1
ATOM 5974 C CA . LYS B 1 173 ? -10.273 33.625 -11.492 1 91.06 173 LYS B CA 1
ATOM 5975 C C . LYS B 1 173 ? -11.508 32.875 -11.992 1 91.06 173 LYS B C 1
ATOM 5977 O O . LYS B 1 173 ? -12.547 33.469 -12.25 1 91.06 173 LYS B O 1
ATOM 5982 N N . CYS B 1 174 ? -11.359 31.594 -12.086 1 89.44 174 CYS B N 1
ATOM 5983 C CA . CYS B 1 174 ? -12.461 30.75 -12.555 1 89.44 174 CYS B CA 1
ATOM 5984 C C . CYS B 1 174 ? -13.656 30.844 -11.617 1 89.44 174 CYS B C 1
ATOM 5986 O O . CYS B 1 174 ? -14.805 30.844 -12.062 1 89.44 174 CYS B O 1
ATOM 5988 N N . PHE B 1 175 ? -13.391 30.953 -10.375 1 93.25 175 PHE B N 1
ATOM 5989 C CA . PHE B 1 175 ? -14.453 30.969 -9.383 1 93.25 175 PHE B CA 1
ATOM 5990 C C . PHE B 1 175 ? -14.805 32.375 -8.969 1 93.25 175 PHE B C 1
ATOM 5992 O O . PHE B 1 175 ? -15.656 32.594 -8.102 1 93.25 175 PHE B O 1
ATOM 5999 N N . GLN B 1 176 ? -14.117 33.375 -9.477 1 93.62 176 GLN B N 1
ATOM 6000 C CA . GLN B 1 176 ? -14.344 34.781 -9.203 1 93.62 176 GLN B CA 1
ATOM 6001 C C . GLN B 1 176 ? -14.125 35.094 -7.723 1 93.62 176 GLN B C 1
ATOM 6003 O O . GLN B 1 176 ? -14.953 35.75 -7.098 1 93.62 176 GLN B O 1
ATOM 6008 N N . ILE B 1 177 ? -13.125 34.5 -7.207 1 94.69 177 ILE B N 1
ATOM 6009 C CA . ILE B 1 177 ? -12.75 34.75 -5.82 1 94.69 177 ILE B CA 1
ATOM 6010 C C . ILE B 1 177 ? -11.773 35.938 -5.762 1 94.69 177 ILE B C 1
ATOM 6012 O O . ILE B 1 177 ? -10.703 35.875 -6.379 1 94.69 177 ILE B O 1
ATOM 6016 N N . PRO B 1 178 ? -12.141 36.906 -5.07 1 92.12 178 PRO B N 1
ATOM 6017 C CA . PRO B 1 178 ? -11.234 38.062 -4.996 1 92.12 178 PRO B CA 1
ATOM 6018 C C . PRO B 1 178 ? -10.016 37.812 -4.121 1 92.12 178 PRO B C 1
ATOM 6020 O O . PRO B 1 178 ? -10.141 37.25 -3.02 1 92.12 178 PRO B O 1
ATOM 6023 N N . TRP B 1 179 ? -8.859 38.25 -4.535 1 91.56 179 TRP B N 1
ATOM 6024 C CA . TRP B 1 179 ? -7.617 38.094 -3.793 1 91.56 179 TRP B CA 1
ATOM 6025 C C . TRP B 1 179 ? -7.637 38.906 -2.508 1 91.56 179 TRP B C 1
ATOM 6027 O O . TRP B 1 179 ? -6.953 38.594 -1.538 1 91.56 179 TRP B O 1
ATOM 6037 N N . GLN B 1 180 ? -8.398 39.938 -2.438 1 86.38 180 GLN B N 1
ATOM 6038 C CA . GLN B 1 180 ? -8.477 40.844 -1.294 1 86.38 180 GLN B CA 1
ATOM 6039 C C . GLN B 1 180 ? -9.039 40.125 -0.068 1 86.38 180 GLN B C 1
ATOM 6041 O O . GLN B 1 180 ? -8.836 40.562 1.063 1 86.38 180 GLN B O 1
ATOM 6046 N N . ASN B 1 181 ? -9.742 39.031 -0.367 1 89.56 181 ASN B N 1
ATOM 6047 C CA . ASN B 1 181 ? -10.367 38.312 0.738 1 89.56 181 ASN B CA 1
ATOM 6048 C C . ASN B 1 181 ? -9.383 37.344 1.41 1 89.56 181 ASN B C 1
ATOM 6050 O O . ASN B 1 181 ? -9.695 36.75 2.449 1 89.56 181 ASN B O 1
ATOM 6054 N N . VAL B 1 182 ? -8.172 37.188 0.845 1 91.44 182 VAL B N 1
ATOM 6055 C CA . VAL B 1 182 ? -7.145 36.375 1.468 1 91.44 182 VAL B CA 1
ATOM 6056 C C . VAL B 1 182 ? -6.496 37.125 2.617 1 91.44 182 VAL B C 1
ATOM 6058 O O . VAL B 1 182 ? -5.875 38.188 2.404 1 91.44 182 VAL B O 1
ATOM 6061 N N . VAL B 1 183 ? -6.602 36.625 3.773 1 88.75 183 VAL B N 1
ATOM 6062 C CA . VAL B 1 183 ? -6.109 37.375 4.93 1 88.75 183 VAL B CA 1
ATOM 6063 C C . VAL B 1 183 ? -4.812 36.719 5.438 1 88.75 183 VAL B C 1
ATOM 6065 O O . VAL B 1 183 ? -4.02 37.375 6.117 1 88.75 183 VAL B O 1
ATOM 6068 N N . ALA B 1 184 ? -4.68 35.5 5.098 1 90.25 184 ALA B N 1
ATOM 6069 C CA . ALA B 1 184 ? -3.482 34.781 5.539 1 90.25 184 ALA B CA 1
ATOM 6070 C C . ALA B 1 184 ? -3.125 33.656 4.566 1 90.25 184 ALA B C 1
ATOM 6072 O O . ALA B 1 184 ? -3.975 33.188 3.799 1 90.25 184 ALA B O 1
ATOM 6073 N N . LEU B 1 185 ? -1.87 33.312 4.598 1 89.56 185 LEU B N 1
ATOM 6074 C CA . LEU B 1 185 ? -1.341 32.25 3.754 1 89.56 185 LEU B CA 1
ATOM 6075 C C . LEU B 1 185 ? -0.624 31.203 4.59 1 89.56 185 LEU B C 1
ATOM 6077 O O . LEU B 1 185 ? 0.218 31.531 5.43 1 89.56 185 LEU B O 1
ATOM 6081 N N . LEU B 1 186 ? -1.058 30.016 4.379 1 86.88 186 LEU B N 1
ATOM 6082 C CA . LEU B 1 186 ? -0.387 28.906 5.043 1 86.88 186 LEU B CA 1
ATOM 6083 C C . LEU B 1 186 ? 0.273 27.984 4.023 1 86.88 186 LEU B C 1
ATOM 6085 O O . LEU B 1 186 ? -0.382 27.516 3.092 1 86.88 186 LEU B O 1
ATOM 6089 N N . CYS B 1 187 ? 1.528 27.797 4.113 1 82.81 187 CYS B N 1
ATOM 6090 C CA . CYS B 1 187 ? 2.297 26.891 3.27 1 82.81 187 CYS B CA 1
ATOM 6091 C C . CYS B 1 187 ? 3.525 26.375 4.008 1 82.81 187 CYS B C 1
ATOM 6093 O O . CYS B 1 187 ? 3.861 26.859 5.086 1 82.81 187 CYS B O 1
ATOM 6095 N N . ASP B 1 188 ? 4.105 25.406 3.51 1 77.31 188 ASP B N 1
ATOM 6096 C CA . ASP B 1 188 ? 5.336 24.891 4.102 1 77.31 188 ASP B CA 1
ATOM 6097 C C . ASP B 1 188 ? 6.453 25.938 4.031 1 77.31 188 ASP B C 1
ATOM 6099 O O . ASP B 1 188 ? 6.426 26.828 3.178 1 77.31 188 ASP B O 1
ATOM 6103 N N . SER B 1 189 ? 7.426 25.859 4.832 1 75 189 SER B N 1
ATOM 6104 C CA . SER B 1 189 ? 8.445 26.891 4.984 1 75 189 SER B CA 1
ATOM 6105 C C . SER B 1 189 ? 9.586 26.688 3.998 1 75 189 SER B C 1
ATOM 6107 O O . SER B 1 189 ? 10.703 27.172 4.219 1 75 189 SER B O 1
ATOM 6109 N N . THR B 1 190 ? 9.352 26.078 2.922 1 78.31 190 THR B N 1
ATOM 6110 C CA . THR B 1 190 ? 10.398 25.906 1.922 1 78.31 190 THR B CA 1
ATOM 6111 C C . THR B 1 190 ? 10.719 27.25 1.247 1 78.31 190 THR B C 1
ATOM 6113 O O . THR B 1 190 ? 9.906 28.172 1.265 1 78.31 190 THR B O 1
ATOM 6116 N N . SER B 1 191 ? 11.883 27.344 0.717 1 82.25 191 SER B N 1
ATOM 6117 C CA . SER B 1 191 ? 12.32 28.578 0.081 1 82.25 191 SER B CA 1
ATOM 6118 C C . SER B 1 191 ? 11.406 28.953 -1.079 1 82.25 191 SER B C 1
ATOM 6120 O O . SER B 1 191 ? 11.156 30.141 -1.319 1 82.25 191 SER B O 1
ATOM 6122 N N . VAL B 1 192 ? 10.875 27.984 -1.729 1 87.19 192 VAL B N 1
ATOM 6123 C CA . VAL B 1 192 ? 10 28.234 -2.869 1 87.19 192 VAL B CA 1
ATOM 6124 C C . VAL B 1 192 ? 8.703 28.906 -2.393 1 87.19 192 VAL B C 1
ATOM 6126 O O . VAL B 1 192 ? 8.156 29.766 -3.072 1 87.19 192 VAL B O 1
ATOM 6129 N N . ASN B 1 193 ? 8.242 28.547 -1.281 1 86.69 193 ASN B N 1
ATOM 6130 C CA . ASN B 1 193 ? 6.965 29.016 -0.762 1 86.69 193 ASN B CA 1
ATOM 6131 C C . ASN B 1 193 ? 7.113 30.359 -0.049 1 86.69 193 ASN B C 1
ATOM 6133 O O . ASN B 1 193 ? 6.305 31.266 -0.248 1 86.69 193 ASN B O 1
ATOM 6137 N N . VAL B 1 194 ? 8.258 30.469 0.844 1 83.88 194 VAL B N 1
ATOM 6138 C CA . VAL B 1 194 ? 8.289 31.641 1.708 1 83.88 194 VAL B CA 1
ATOM 6139 C C . VAL B 1 194 ? 9.648 32.344 1.605 1 83.88 194 VAL B C 1
ATOM 6141 O O . VAL B 1 194 ? 9.992 33.156 2.439 1 83.88 194 VAL B O 1
ATOM 6144 N N . GLY B 1 195 ? 10.383 32.031 0.629 1 80.56 195 GLY B N 1
ATOM 6145 C CA . GLY B 1 195 ? 11.672 32.688 0.461 1 80.56 195 GLY B CA 1
ATOM 6146 C C . GLY B 1 195 ? 11.562 34.188 0.251 1 80.56 195 GLY B C 1
ATOM 6147 O O . GLY B 1 195 ? 10.484 34.688 -0.061 1 80.56 195 GLY B O 1
ATOM 6148 N N . GLN B 1 196 ? 12.641 34.812 0.487 1 79.69 196 GLN B N 1
ATOM 6149 C CA . GLN B 1 196 ? 12.664 36.25 0.482 1 79.69 196 GLN B CA 1
ATOM 6150 C C . GLN B 1 196 ? 12.508 36.812 -0.934 1 79.69 196 GLN B C 1
ATOM 6152 O O . GLN B 1 196 ? 11.906 37.875 -1.132 1 79.69 196 GLN B O 1
ATOM 6157 N N . HIS B 1 197 ? 13.148 35.906 -1.83 1 81.5 197 HIS B N 1
ATOM 6158 C CA . HIS B 1 197 ? 13.141 36.406 -3.205 1 81.5 197 HIS B CA 1
ATOM 6159 C C . HIS B 1 197 ? 12.289 35.5 -4.102 1 81.5 197 HIS B C 1
ATOM 6161 O O . HIS B 1 197 ? 12.453 34.281 -4.113 1 81.5 197 HIS B O 1
ATOM 6167 N N . ASN B 1 198 ? 11.305 36 -4.754 1 87.56 198 ASN B N 1
ATOM 6168 C CA . ASN B 1 198 ? 10.477 35.344 -5.777 1 87.56 198 ASN B CA 1
ATOM 6169 C C . ASN B 1 198 ? 9.836 34.062 -5.262 1 87.56 198 ASN B C 1
ATOM 6171 O O . ASN B 1 198 ? 9.977 33 -5.875 1 87.56 198 ASN B O 1
ATOM 6175 N N . SER B 1 199 ? 9.336 34.094 -4.086 1 91.75 199 SER B N 1
ATOM 6176 C CA . SER B 1 199 ? 8.617 32.969 -3.496 1 91.75 199 SER B CA 1
ATOM 6177 C C . SER B 1 199 ? 7.125 33.031 -3.807 1 91.75 199 SER B C 1
ATOM 6179 O O . SER B 1 199 ? 6.645 34.031 -4.328 1 91.75 199 SER B O 1
ATOM 6181 N N . LEU B 1 200 ? 6.516 31.969 -3.635 1 91.81 200 LEU B N 1
ATOM 6182 C CA . LEU B 1 200 ? 5.07 31.922 -3.83 1 91.81 200 LEU B CA 1
ATOM 6183 C C . LEU B 1 200 ? 4.387 33.031 -3.014 1 91.81 200 LEU B C 1
ATOM 6185 O O . LEU B 1 200 ? 3.479 33.688 -3.506 1 91.81 200 LEU B O 1
ATOM 6189 N N . LYS B 1 201 ? 4.789 33.219 -1.763 1 90.81 201 LYS B N 1
ATOM 6190 C CA . LYS B 1 201 ? 4.246 34.25 -0.899 1 90.81 201 LYS B CA 1
ATOM 6191 C C . LYS B 1 201 ? 4.41 35.625 -1.532 1 90.81 201 LYS B C 1
ATOM 6193 O O . LYS B 1 201 ? 3.451 36.406 -1.619 1 90.81 201 LYS B O 1
ATOM 6198 N N . THR B 1 202 ? 5.633 35.906 -1.991 1 92.62 202 THR B N 1
ATOM 6199 C CA . THR B 1 202 ? 5.906 37.219 -2.564 1 92.62 202 THR B CA 1
ATOM 6200 C C . THR B 1 202 ? 5.062 37.438 -3.816 1 92.62 202 THR B C 1
ATOM 6202 O O . THR B 1 202 ? 4.598 38.562 -4.062 1 92.62 202 THR B O 1
ATOM 6205 N N . LEU B 1 203 ? 4.891 36.469 -4.566 1 92.81 203 LEU B N 1
ATOM 6206 C CA . LEU B 1 203 ? 4.098 36.562 -5.785 1 92.81 203 LEU B CA 1
ATOM 6207 C C . LEU B 1 203 ? 2.627 36.781 -5.457 1 92.81 203 LEU B C 1
ATOM 6209 O O . LEU B 1 203 ? 1.955 37.594 -6.109 1 92.81 203 LEU B O 1
ATOM 6213 N N . ILE B 1 204 ? 2.148 36.094 -4.484 1 92 204 ILE B N 1
ATOM 6214 C CA . ILE B 1 204 ? 0.753 36.219 -4.082 1 92 204 ILE B CA 1
ATOM 6215 C C . ILE B 1 204 ? 0.529 37.625 -3.5 1 92 204 ILE B C 1
ATOM 6217 O O . ILE B 1 204 ? -0.507 38.25 -3.742 1 92 204 ILE B O 1
ATOM 6221 N N . GLU B 1 205 ? 1.442 38.062 -2.691 1 91 205 GLU B N 1
ATOM 6222 C CA . GLU B 1 205 ? 1.353 39.406 -2.119 1 91 205 GLU B CA 1
ATOM 6223 C C . GLU B 1 205 ? 1.336 40.469 -3.211 1 91 205 GLU B C 1
ATOM 6225 O O . GLU B 1 205 ? 0.652 41.469 -3.082 1 91 205 GLU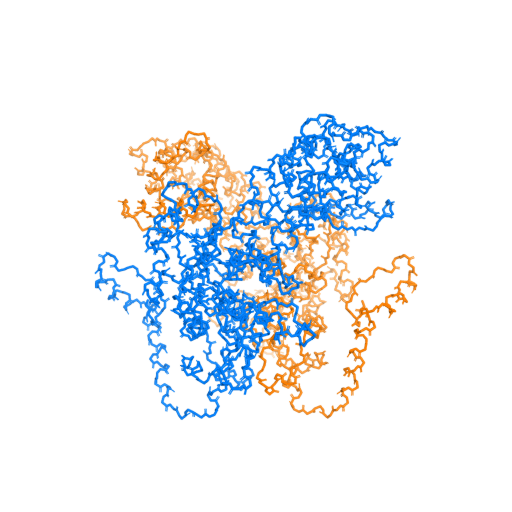 B O 1
ATOM 6230 N N . LYS B 1 206 ? 2.068 40.219 -4.242 1 89.94 206 LYS B N 1
ATOM 6231 C CA . LYS B 1 206 ? 2.066 41.156 -5.371 1 89.94 206 LYS B CA 1
ATOM 6232 C C . LYS B 1 206 ? 0.702 41.188 -6.055 1 89.94 206 LYS B C 1
ATOM 6234 O O . LYS B 1 206 ? 0.184 42.25 -6.379 1 89.94 206 LYS B O 1
ATOM 6239 N N . VAL B 1 207 ? 0.146 40.031 -6.25 1 88.62 207 VAL B N 1
ATOM 6240 C CA . VAL B 1 207 ? -1.125 39.938 -6.961 1 88.62 207 VAL B CA 1
ATOM 6241 C C . VAL B 1 207 ? -2.254 40.469 -6.066 1 88.62 207 VAL B C 1
ATOM 6243 O O . VAL B 1 207 ? -3.211 41.062 -6.555 1 88.62 207 VAL B O 1
ATOM 6246 N N . SER B 1 208 ? -2.176 40.188 -4.797 1 86.44 208 SER B N 1
ATOM 6247 C CA . SER B 1 208 ? -3.221 40.625 -3.869 1 86.44 208 SER B CA 1
ATOM 6248 C C . SER B 1 208 ? -3 42.031 -3.398 1 86.44 208 SER B C 1
ATOM 6250 O O . SER B 1 208 ? -3.898 42.656 -2.818 1 86.44 208 SER B O 1
ATOM 6252 N N . SER B 1 209 ? -1.856 42.594 -3.588 1 84 209 SER B N 1
ATOM 6253 C CA . SER B 1 209 ? -1.462 43.938 -3.146 1 84 209 SER B CA 1
ATOM 6254 C C . SER B 1 209 ? -1.594 44.062 -1.635 1 84 209 SER B C 1
ATOM 6256 O O . SER B 1 209 ? -2.121 45.062 -1.145 1 84 209 SER B O 1
ATOM 6258 N N . ALA B 1 210 ? -1.287 43.062 -0.971 1 84.38 210 ALA B N 1
ATOM 6259 C CA . ALA B 1 210 ? -1.369 43.062 0.488 1 84.38 210 ALA B CA 1
ATOM 6260 C C . ALA B 1 210 ? -0.255 42.219 1.099 1 84.38 210 ALA B C 1
ATOM 6262 O O . ALA B 1 210 ? 0.232 41.25 0.471 1 84.38 210 ALA B O 1
ATOM 6263 N N . ASP B 1 211 ? 0.189 42.656 2.242 1 84.19 211 ASP B N 1
ATOM 6264 C CA . ASP B 1 211 ? 1.109 41.844 3.021 1 84.19 211 ASP B CA 1
ATOM 6265 C C . ASP B 1 211 ? 0.357 40.75 3.803 1 84.19 211 ASP B C 1
ATOM 6267 O O . ASP B 1 211 ? -0.433 41.062 4.695 1 84.19 211 ASP B O 1
ATOM 6271 N N . LEU B 1 212 ? 0.654 39.594 3.453 1 88.56 212 LEU B N 1
ATOM 6272 C CA . LEU B 1 212 ? -0.132 38.5 4.031 1 88.56 212 LEU B CA 1
ATOM 6273 C C . LEU B 1 212 ? 0.564 37.938 5.258 1 88.56 212 LEU B C 1
ATOM 6275 O O . LEU B 1 212 ? 1.789 37.781 5.27 1 88.56 212 LEU B O 1
ATOM 6279 N N . PHE B 1 213 ? -0.26 37.688 6.234 1 89.56 213 PHE B N 1
ATOM 6280 C CA . PHE B 1 213 ? 0.224 37 7.414 1 89.56 213 PHE B CA 1
ATOM 6281 C C . PHE B 1 213 ? 0.549 35.531 7.078 1 89.56 213 PHE B C 1
ATOM 6283 O O . PHE B 1 213 ? -0.258 34.844 6.457 1 89.56 213 PHE B O 1
ATOM 6290 N N . THR B 1 214 ? 1.766 35.125 7.348 1 86.5 214 THR B N 1
ATOM 6291 C CA . THR B 1 214 ? 2.193 33.75 7.148 1 86.5 214 THR B CA 1
ATOM 6292 C C . THR B 1 214 ? 2.775 33.156 8.438 1 86.5 214 THR B C 1
ATOM 6294 O O . THR B 1 214 ? 3.686 33.75 9.023 1 86.5 214 THR B O 1
ATOM 6297 N N . LEU B 1 215 ? 2.043 32.094 8.891 1 80.12 215 LEU B N 1
ATOM 6298 C CA . LEU B 1 215 ? 2.559 31.391 10.047 1 80.12 215 LEU B CA 1
ATOM 6299 C C . LEU B 1 215 ? 3.131 30.047 9.648 1 80.12 215 LEU B C 1
ATOM 6301 O O . LEU B 1 215 ? 2.502 29.297 8.891 1 80.12 215 LEU B O 1
ATOM 6305 N N . GLY B 1 216 ? 4.391 29.891 9.641 1 74.56 216 GLY B N 1
ATOM 6306 C CA . GLY B 1 216 ? 4.91 28.547 9.453 1 74.56 216 GLY B CA 1
ATOM 6307 C C . GLY B 1 216 ? 4.23 27.516 10.328 1 74.56 216 GLY B C 1
ATOM 6308 O O . GLY B 1 216 ? 3.461 27.859 11.219 1 74.56 216 GLY B O 1
ATOM 6309 N N . CYS B 1 217 ? 4.266 26.266 10.117 1 78.19 217 CYS B N 1
ATOM 6310 C CA . CYS B 1 217 ? 3.625 25.203 10.891 1 78.19 217 CYS B CA 1
ATOM 6311 C C . CYS B 1 217 ? 4.281 25.062 12.258 1 78.19 217 CYS B C 1
ATOM 6313 O O . CYS B 1 217 ? 5.453 24.688 12.352 1 78.19 217 CYS B O 1
ATOM 6315 N N . THR B 1 218 ? 3.521 25.391 13.328 1 82.81 218 THR B N 1
ATOM 6316 C CA . THR B 1 218 ? 4.016 25.328 14.703 1 82.81 218 THR B CA 1
ATOM 6317 C C . THR B 1 218 ? 4.398 23.891 15.07 1 82.81 218 THR B C 1
ATOM 6319 O O . THR B 1 218 ? 5.352 23.672 15.82 1 82.81 218 THR B O 1
ATOM 6322 N N . CYS B 1 219 ? 3.654 22.953 14.523 1 84 219 CYS B N 1
ATOM 6323 C CA . CYS B 1 219 ? 3.973 21.562 14.797 1 84 219 CYS B CA 1
ATOM 6324 C C . CYS B 1 219 ? 5.355 21.203 14.273 1 84 219 CYS B C 1
ATOM 6326 O O . CYS B 1 219 ? 6.113 20.484 14.938 1 84 219 CYS B O 1
ATOM 6328 N N . HIS B 1 220 ? 5.664 21.703 13.109 1 83.12 220 HIS B N 1
ATOM 6329 C CA . HIS B 1 220 ? 6.988 21.469 12.547 1 83.12 220 HIS B CA 1
ATOM 6330 C C . HIS B 1 220 ? 8.07 22.141 13.391 1 83.12 220 HIS B C 1
ATOM 6332 O O . HIS B 1 220 ? 9.164 21.594 13.555 1 83.12 220 HIS B O 1
ATOM 6338 N N . LEU B 1 221 ? 7.777 23.297 13.844 1 86.88 221 LEU B N 1
ATOM 6339 C CA . LEU B 1 221 ? 8.742 24.031 14.664 1 86.88 221 LEU B CA 1
ATOM 6340 C C . LEU B 1 221 ? 9.094 23.234 15.922 1 86.88 221 LEU B C 1
ATOM 6342 O O . LEU B 1 221 ? 10.273 23.094 16.25 1 86.88 221 LEU B O 1
ATOM 6346 N N . ILE B 1 222 ? 8.047 22.734 16.531 1 90.5 222 ILE B N 1
ATOM 6347 C CA . ILE B 1 222 ? 8.258 21.984 17.766 1 90.5 222 ILE B CA 1
ATOM 6348 C C . ILE B 1 222 ? 9.031 20.703 17.438 1 90.5 222 ILE B C 1
ATOM 6350 O O . ILE B 1 222 ? 9.953 20.328 18.172 1 90.5 222 ILE B O 1
ATOM 6354 N N . SER B 1 223 ? 8.625 20.078 16.406 1 88.25 223 SER B N 1
ATOM 6355 C CA . SER B 1 223 ? 9.297 18.844 16.016 1 88.25 223 SER B CA 1
ATOM 6356 C C . SER B 1 223 ? 10.766 19.094 15.688 1 88.25 223 SER B C 1
ATOM 6358 O O . SER B 1 223 ? 11.633 18.297 16.047 1 88.25 223 SER B O 1
ATOM 6360 N N . LEU B 1 224 ? 11.047 20.109 14.977 1 88.31 224 LEU B N 1
ATOM 6361 C CA . LEU B 1 224 ? 12.422 20.469 14.633 1 88.31 224 LEU B CA 1
ATOM 6362 C C . LEU B 1 224 ? 13.219 20.828 15.891 1 88.31 224 LEU B C 1
ATOM 6364 O O . LEU B 1 224 ? 14.406 20.5 15.984 1 88.31 224 LEU B O 1
ATOM 6368 N N . CYS B 1 225 ? 12.586 21.484 16.75 1 93.38 225 CYS B N 1
ATOM 6369 C CA . CYS B 1 225 ? 13.219 21.781 18.031 1 93.38 225 CYS B CA 1
ATOM 6370 C C . CYS B 1 225 ? 13.641 20.516 18.75 1 93.38 225 CYS B C 1
ATOM 6372 O O . CYS B 1 225 ? 14.781 20.406 19.203 1 93.38 225 CYS B O 1
ATOM 6374 N N . ALA B 1 226 ? 12.742 19.578 18.781 1 92.5 226 ALA B N 1
ATOM 6375 C CA . ALA B 1 226 ? 13.039 18.297 19.391 1 92.5 226 ALA B CA 1
ATOM 6376 C C . ALA B 1 226 ? 14.188 17.594 18.688 1 92.5 226 ALA B C 1
ATOM 6378 O O . ALA B 1 226 ? 15.055 17 19.328 1 92.5 226 ALA B O 1
ATOM 6379 N N . SER B 1 227 ? 14.164 17.656 17.391 1 90.31 227 SER B N 1
ATOM 6380 C CA . SER B 1 227 ? 15.211 17.016 16.594 1 90.31 227 SER B CA 1
ATOM 6381 C C . SER B 1 227 ? 16.562 17.656 16.844 1 90.31 227 SER B C 1
ATOM 6383 O O . SER B 1 227 ? 17.578 16.969 16.938 1 90.31 227 SER B O 1
ATOM 6385 N N . LYS B 1 228 ? 16.562 18.969 16.891 1 92.25 228 LYS B N 1
ATOM 6386 C CA . LYS B 1 228 ? 17.812 19.688 17.172 1 92.25 228 LYS B CA 1
ATOM 6387 C C . LYS B 1 228 ? 18.344 19.359 18.562 1 92.25 228 LYS B C 1
ATOM 6389 O O . LYS B 1 228 ? 19.547 19.203 18.75 1 92.25 228 LYS B O 1
ATOM 6394 N N . ALA B 1 229 ? 17.5 19.281 19.5 1 94.06 229 ALA B N 1
ATOM 6395 C CA . ALA B 1 229 ? 17.891 18.875 20.844 1 94.06 229 ALA B CA 1
ATOM 6396 C C . ALA B 1 229 ? 18.5 17.469 20.844 1 94.06 229 ALA B C 1
ATOM 6398 O O . ALA B 1 229 ? 19.578 17.25 21.375 1 94.06 229 ALA B O 1
ATOM 6399 N N . ALA B 1 230 ? 17.859 16.562 20.188 1 91.06 230 ALA B N 1
ATOM 6400 C CA . ALA B 1 230 ? 18.25 15.156 20.172 1 91.06 230 ALA B CA 1
ATOM 6401 C C . ALA B 1 230 ? 19.578 14.969 19.469 1 91.06 230 ALA B C 1
ATOM 6403 O O . ALA B 1 230 ? 20.328 14.023 19.75 1 91.06 230 ALA B O 1
ATOM 6404 N N . SER B 1 231 ? 19.906 15.828 18.531 1 90.31 231 SER B N 1
ATOM 6405 C CA . SER B 1 231 ? 21.141 15.727 17.766 1 90.31 231 SER B CA 1
ATOM 6406 C C . SER B 1 231 ? 22.375 15.914 18.641 1 90.31 231 SER B C 1
ATOM 6408 O O . SER B 1 231 ? 23.484 15.539 18.266 1 90.31 231 SER B O 1
ATOM 6410 N N . ALA B 1 232 ? 22.188 16.438 19.844 1 90.88 232 ALA B N 1
ATOM 6411 C CA . ALA B 1 232 ? 23.266 16.656 20.797 1 90.88 232 ALA B CA 1
ATOM 6412 C C . ALA B 1 232 ? 23.672 15.359 21.484 1 90.88 232 ALA B C 1
ATOM 6414 O O . ALA B 1 232 ? 24.766 15.258 22.031 1 90.88 232 ALA B O 1
ATOM 6415 N N . LEU B 1 233 ? 22.859 14.391 21.453 1 89.62 233 LEU B N 1
ATOM 6416 C CA . LEU B 1 233 ? 23.094 13.148 22.188 1 89.62 233 LEU B CA 1
ATOM 6417 C C . LEU B 1 233 ? 24.094 12.266 21.438 1 89.62 233 LEU B C 1
ATOM 6419 O O . LEU B 1 233 ? 24.078 12.211 20.203 1 89.62 233 LEU B O 1
ATOM 6423 N N . SER B 1 234 ? 24.891 11.594 22.125 1 86.69 234 SER B N 1
ATOM 6424 C CA . SER B 1 234 ? 25.906 10.727 21.547 1 86.69 234 SER B CA 1
ATOM 6425 C C . SER B 1 234 ? 25.281 9.531 20.828 1 86.69 234 SER B C 1
ATOM 6427 O O . SER B 1 234 ? 25.891 8.961 19.922 1 86.69 234 SER B O 1
ATOM 6429 N N . ILE B 1 235 ? 24.156 9.156 21.312 1 85.12 235 ILE B N 1
ATOM 6430 C CA . ILE B 1 235 ? 23.422 8.07 20.656 1 85.12 235 ILE B CA 1
ATOM 6431 C C . ILE B 1 235 ? 22.141 8.617 20.047 1 85.12 235 ILE B C 1
ATOM 6433 O O . ILE B 1 235 ? 21.344 9.273 20.719 1 85.12 235 ILE B O 1
ATOM 6437 N N . ALA B 1 236 ? 22.031 8.375 18.734 1 86.31 236 ALA B N 1
ATOM 6438 C CA . ALA B 1 236 ? 20.812 8.789 18.031 1 86.31 236 ALA B CA 1
ATOM 6439 C C . ALA B 1 236 ? 19.672 7.805 18.297 1 86.31 236 ALA B C 1
ATOM 6441 O O . ALA B 1 236 ? 19.5 6.832 17.547 1 86.31 236 ALA B O 1
ATOM 6442 N N . VAL B 1 237 ? 18.922 8.141 19.25 1 87.88 237 VAL B N 1
ATOM 6443 C CA . VAL B 1 237 ? 17.859 7.258 19.719 1 87.88 237 VAL B CA 1
ATOM 6444 C C . VAL B 1 237 ? 16.906 6.934 18.578 1 87.88 237 VAL B C 1
ATOM 6446 O O . VAL B 1 237 ? 16.484 5.785 18.422 1 87.88 237 VAL B O 1
ATOM 6449 N N . GLY B 1 238 ? 16.516 7.91 17.75 1 88.81 238 GLY B N 1
ATOM 6450 C CA . GLY B 1 238 ? 15.633 7.695 16.625 1 88.81 238 GLY B CA 1
ATOM 6451 C C . GLY B 1 238 ? 16.172 6.691 15.625 1 88.81 238 GLY B C 1
ATOM 6452 O O . GLY B 1 238 ? 15.43 5.832 15.141 1 88.81 238 GLY B O 1
ATOM 6453 N N . ASP B 1 239 ? 17.406 6.727 15.375 1 86.88 239 ASP B N 1
ATOM 6454 C CA . ASP B 1 239 ? 18.047 5.836 14.406 1 86.88 239 ASP B CA 1
ATOM 6455 C C . ASP B 1 239 ? 18.078 4.398 14.922 1 86.88 239 ASP B C 1
ATOM 6457 O O . ASP B 1 239 ? 17.891 3.455 14.148 1 86.88 239 ASP B O 1
ATOM 6461 N N . VAL B 1 240 ? 18.359 4.336 16.188 1 87.69 240 VAL B N 1
ATOM 6462 C CA . VAL B 1 240 ? 18.391 3.012 16.797 1 87.69 240 VAL B CA 1
ATOM 6463 C C . VAL B 1 240 ? 17.016 2.357 16.656 1 87.69 240 VAL B C 1
ATOM 6465 O O . VAL B 1 240 ? 16.906 1.188 16.266 1 87.69 240 VAL B O 1
ATOM 6468 N N . LEU B 1 241 ? 16.016 3.148 16.953 1 91 241 LEU B N 1
ATOM 6469 C CA . LEU B 1 241 ? 14.656 2.643 16.875 1 91 241 LEU B CA 1
ATOM 6470 C C . LEU B 1 241 ? 14.305 2.223 15.453 1 91 241 LEU B C 1
ATOM 6472 O O . LEU B 1 241 ? 13.672 1.187 15.25 1 91 241 LEU B O 1
ATOM 6476 N N . ILE B 1 242 ? 14.711 2.99 14.461 1 90.5 242 ILE B N 1
ATOM 6477 C CA . ILE B 1 242 ? 14.438 2.697 13.055 1 90.5 242 ILE B CA 1
ATOM 6478 C C . ILE B 1 242 ? 15.133 1.394 12.664 1 90.5 242 ILE B C 1
ATOM 6480 O O . ILE B 1 242 ? 14.516 0.524 12.039 1 90.5 242 ILE B O 1
ATOM 6484 N N . ARG B 1 243 ? 16.359 1.172 13.023 1 87.12 243 ARG B N 1
ATOM 6485 C CA . ARG B 1 243 ? 17.141 -0.009 12.672 1 87.12 243 ARG B CA 1
ATOM 6486 C C . ARG B 1 243 ? 16.547 -1.266 13.297 1 87.12 243 ARG B C 1
ATOM 6488 O O . ARG B 1 243 ? 16.422 -2.299 12.633 1 87.12 243 ARG B O 1
ATOM 6495 N N . VAL B 1 244 ? 16.203 -1.096 14.578 1 88 244 VAL B N 1
ATOM 6496 C CA . VAL B 1 244 ? 15.633 -2.238 15.289 1 88 244 VAL B CA 1
ATOM 6497 C C . VAL B 1 244 ? 14.305 -2.637 14.641 1 88 244 VAL B C 1
ATOM 6499 O O . VAL B 1 244 ? 14.039 -3.822 14.438 1 88 244 VAL B O 1
ATOM 6502 N N . PHE B 1 245 ? 13.523 -1.688 14.312 1 91.06 245 PHE B N 1
ATOM 6503 C CA . PHE B 1 245 ? 12.211 -1.956 13.727 1 91.06 245 PHE B CA 1
ATOM 6504 C C . PHE B 1 245 ? 12.352 -2.697 12.406 1 91.06 245 PHE B C 1
ATOM 6506 O O . PHE B 1 245 ? 11.711 -3.73 12.195 1 91.06 245 PHE B O 1
ATOM 6513 N N . TYR B 1 246 ? 13.188 -2.191 11.609 1 87.94 246 TYR B N 1
ATOM 6514 C CA . TYR B 1 246 ? 13.289 -2.766 10.273 1 87.94 246 TYR B CA 1
ATOM 6515 C C . TYR B 1 246 ? 13.938 -4.141 10.32 1 87.94 246 TYR B C 1
ATOM 6517 O O . TYR B 1 246 ? 13.625 -5.012 9.508 1 87.94 246 TYR B O 1
ATOM 6525 N N . TYR B 1 247 ? 14.859 -4.367 11.234 1 87.06 247 TYR B N 1
ATOM 6526 C CA . TYR B 1 247 ? 15.461 -5.688 11.398 1 87.06 247 TYR B CA 1
ATOM 6527 C C . TYR B 1 247 ? 14.398 -6.727 11.742 1 87.06 247 TYR B C 1
ATOM 6529 O O . TYR B 1 247 ? 14.445 -7.855 11.25 1 87.06 247 TYR B O 1
ATOM 6537 N N . LEU B 1 248 ? 13.508 -6.32 12.586 1 88.06 248 LEU B N 1
ATOM 6538 C CA . LEU B 1 248 ? 12.477 -7.238 13.055 1 88.06 248 LEU B CA 1
ATOM 6539 C C . LEU B 1 248 ? 11.344 -7.352 12.039 1 88.06 248 LEU B C 1
ATOM 6541 O O . LEU B 1 248 ? 10.828 -8.445 11.789 1 88.06 248 LEU B O 1
ATOM 6545 N N . ASP B 1 249 ? 10.969 -6.188 11.469 1 86.62 249 ASP B N 1
ATOM 6546 C CA . ASP B 1 249 ? 9.789 -6.094 10.617 1 86.62 249 ASP B CA 1
ATOM 6547 C C . ASP B 1 249 ? 9.961 -6.934 9.352 1 86.62 249 ASP B C 1
ATOM 6549 O O . ASP B 1 249 ? 8.984 -7.453 8.812 1 86.62 249 ASP B O 1
ATOM 6553 N N . LYS B 1 250 ? 11.109 -7.195 8.867 1 82.56 250 LYS B N 1
ATOM 6554 C CA . LYS B 1 250 ? 11.383 -7.859 7.594 1 82.56 250 LYS B CA 1
ATOM 6555 C C . LYS B 1 250 ? 11.305 -9.375 7.742 1 82.56 250 LYS B C 1
ATOM 6557 O O . LYS B 1 250 ? 11.344 -10.102 6.75 1 82.56 250 LYS B O 1
ATOM 6562 N N . SER B 1 251 ? 11.164 -9.844 9.016 1 85.06 251 SER B N 1
ATOM 6563 C CA . SER B 1 251 ? 11.211 -11.289 9.211 1 85.06 251 SER B CA 1
ATOM 6564 C C . SER B 1 251 ? 10.18 -11.742 10.242 1 85.06 251 SER B C 1
ATOM 6566 O O . SER B 1 251 ? 10.281 -11.406 11.422 1 85.06 251 SER B O 1
ATOM 6568 N N . ALA B 1 252 ? 9.305 -12.547 9.727 1 84.19 252 ALA B N 1
ATOM 6569 C CA . ALA B 1 252 ? 8.312 -13.117 10.633 1 84.19 252 ALA B CA 1
ATOM 6570 C C . ALA B 1 252 ? 8.977 -14.008 11.68 1 84.19 252 ALA B C 1
ATOM 6572 O O . ALA B 1 252 ? 8.531 -14.062 12.828 1 84.19 252 ALA B O 1
ATOM 6573 N N . LYS B 1 253 ? 10.008 -14.672 11.305 1 85.38 253 LYS B N 1
ATOM 6574 C CA . LYS B 1 253 ? 10.75 -15.531 12.219 1 85.38 253 LYS B CA 1
ATOM 6575 C C . LYS B 1 253 ? 11.352 -14.719 13.367 1 85.38 253 LYS B C 1
ATOM 6577 O O . LYS B 1 253 ? 11.266 -15.117 14.531 1 85.38 253 LYS B O 1
ATOM 6582 N N . ARG B 1 254 ? 11.961 -13.617 13.039 1 87.75 254 ARG B N 1
ATOM 6583 C CA . ARG B 1 254 ? 12.586 -12.773 14.047 1 87.75 254 ARG B CA 1
ATOM 6584 C C . ARG B 1 254 ? 11.547 -12.211 15.016 1 87.75 254 ARG B C 1
ATOM 6586 O O . ARG B 1 254 ? 11.797 -12.117 16.219 1 87.75 254 ARG B O 1
ATOM 6593 N N . LYS B 1 255 ? 10.406 -11.867 14.508 1 88.81 255 LYS B N 1
ATOM 6594 C CA . LYS B 1 255 ? 9.328 -11.375 15.352 1 88.81 255 LYS B CA 1
ATOM 6595 C C . LYS B 1 255 ? 8.844 -12.453 16.312 1 88.81 255 LYS B C 1
ATOM 6597 O O . LYS B 1 255 ? 8.617 -12.18 17.5 1 88.81 255 LYS B O 1
ATOM 6602 N N . HIS B 1 256 ? 8.742 -13.594 15.719 1 88.56 256 HIS B N 1
ATOM 6603 C CA . HIS B 1 256 ? 8.312 -14.711 16.547 1 88.56 256 HIS B CA 1
ATOM 6604 C C . HIS B 1 256 ? 9.336 -15.008 17.641 1 88.56 256 HIS B C 1
ATOM 6606 O O . HIS B 1 256 ? 8.961 -15.266 18.797 1 88.56 256 HIS B O 1
ATOM 6612 N N . LEU B 1 257 ? 10.531 -15.023 17.281 1 88.94 257 LEU B N 1
ATOM 6613 C CA . LEU B 1 257 ? 11.594 -15.281 18.25 1 88.94 257 LEU B CA 1
ATOM 6614 C C . LEU B 1 257 ? 11.594 -14.227 19.344 1 88.94 257 LEU B C 1
ATOM 6616 O O . LEU B 1 257 ? 11.805 -14.547 20.516 1 88.94 257 LEU B O 1
ATOM 6620 N N . LEU B 1 258 ? 11.414 -12.992 18.984 1 91.25 258 LEU B N 1
ATOM 6621 C CA . LEU B 1 258 ? 11.344 -11.945 20 1 91.25 258 LEU B CA 1
ATOM 6622 C C . LEU B 1 258 ? 10.195 -12.195 20.969 1 91.25 258 LEU B C 1
ATOM 6624 O O . LEU B 1 258 ? 10.32 -11.953 22.172 1 91.25 258 LEU B O 1
ATOM 6628 N N . LYS B 1 259 ? 9.102 -12.602 20.438 1 90.81 259 LYS B N 1
ATOM 6629 C CA . LYS B 1 259 ? 7.953 -12.945 21.266 1 90.81 259 LYS B CA 1
ATOM 6630 C C . LYS B 1 259 ? 8.305 -14.055 22.25 1 90.81 259 LYS B C 1
ATOM 6632 O O . LYS B 1 259 ? 7.926 -14 23.422 1 90.81 259 LYS B O 1
ATOM 6637 N N . GLU B 1 260 ? 9.016 -15.039 21.781 1 91 260 GLU B N 1
ATOM 6638 C CA . GLU B 1 260 ? 9.453 -16.141 22.641 1 91 260 GLU B CA 1
ATOM 6639 C C . GLU B 1 260 ? 10.391 -15.633 23.734 1 91 260 GLU B C 1
ATOM 6641 O O . GLU B 1 260 ? 10.312 -16.094 24.875 1 91 260 GLU B O 1
ATOM 6646 N N . TYR B 1 261 ? 11.234 -14.742 23.375 1 92.06 261 TYR B N 1
ATOM 6647 C CA . TYR B 1 261 ? 12.156 -14.195 24.359 1 92.06 261 TYR B CA 1
ATOM 6648 C C . TYR B 1 261 ? 11.422 -13.336 25.391 1 92.06 261 TYR B C 1
ATOM 6650 O O . TYR B 1 261 ? 11.805 -13.289 26.562 1 92.06 261 TYR B O 1
ATOM 6658 N N . ALA B 1 262 ? 10.414 -12.594 24.891 1 93.88 262 ALA B N 1
ATOM 6659 C CA . ALA B 1 262 ? 9.586 -11.836 25.828 1 93.88 262 ALA B CA 1
ATOM 6660 C C . ALA B 1 262 ? 8.953 -12.758 26.859 1 93.88 262 ALA B C 1
ATOM 6662 O O . ALA B 1 262 ? 8.969 -12.453 28.062 1 93.88 262 ALA B O 1
ATOM 6663 N N . ASP B 1 263 ? 8.516 -13.883 26.438 1 92.94 263 ASP B N 1
ATOM 6664 C CA . ASP B 1 263 ? 7.949 -14.883 27.344 1 92.94 263 ASP B CA 1
ATOM 6665 C C . ASP B 1 263 ? 9.016 -15.43 28.297 1 92.94 263 ASP B C 1
ATOM 6667 O O . ASP B 1 263 ? 8.75 -15.617 29.484 1 92.94 263 ASP B O 1
ATOM 6671 N N . PHE B 1 264 ? 10.109 -15.656 27.781 1 92.44 264 PHE B N 1
ATOM 6672 C CA . PHE B 1 264 ? 11.227 -16.203 28.547 1 92.44 264 PHE B CA 1
ATOM 6673 C C . PHE B 1 264 ? 11.609 -15.273 29.688 1 92.44 264 PHE B C 1
ATOM 6675 O O . PHE B 1 264 ? 11.875 -15.727 30.797 1 92.44 264 PHE B O 1
ATOM 6682 N N . VAL B 1 265 ? 11.625 -13.977 29.391 1 92.94 265 VAL B N 1
ATOM 6683 C CA . VAL B 1 265 ? 12.062 -13.023 30.406 1 92.94 265 VAL B CA 1
ATOM 6684 C C . VAL B 1 265 ? 10.867 -12.562 31.234 1 92.94 265 VAL B C 1
ATOM 6686 O O . VAL B 1 265 ? 11.023 -11.773 32.156 1 92.94 265 VAL B O 1
ATOM 6689 N N . GLY B 1 266 ? 9.664 -12.953 30.875 1 92.19 266 GLY B N 1
ATOM 6690 C CA . GLY B 1 266 ? 8.484 -12.711 31.688 1 92.19 266 GLY B CA 1
ATOM 6691 C C . GLY B 1 266 ? 7.828 -11.375 31.406 1 92.19 266 GLY B C 1
ATOM 6692 O O . GLY B 1 266 ? 7.336 -10.711 32.312 1 92.19 266 GLY B O 1
ATOM 6693 N N . ILE B 1 267 ? 7.98 -10.852 30.25 1 92.81 267 ILE B N 1
ATOM 6694 C CA . ILE B 1 267 ? 7.316 -9.602 29.906 1 92.81 267 ILE B CA 1
ATOM 6695 C C . ILE B 1 267 ? 6.266 -9.852 28.828 1 92.81 267 ILE B C 1
ATOM 6697 O O . ILE B 1 267 ? 6.387 -10.805 28.047 1 92.81 267 ILE B O 1
ATOM 6701 N N . GLU B 1 268 ? 5.285 -9.062 28.859 1 91.88 268 GLU B N 1
ATOM 6702 C CA . GLU B 1 268 ? 4.273 -9.141 27.812 1 91.88 268 GLU B CA 1
ATOM 6703 C C . GLU B 1 268 ? 4.809 -8.617 26.484 1 91.88 268 GLU B C 1
ATOM 6705 O O . GLU B 1 268 ? 5.379 -7.523 26.422 1 91.88 268 GLU B O 1
ATOM 6710 N N . TYR B 1 269 ? 4.641 -9.359 25.516 1 92.06 269 TYR B N 1
ATOM 6711 C CA . TYR B 1 269 ? 5.133 -8.969 24.203 1 92.06 269 TYR B CA 1
ATOM 6712 C C . TYR B 1 269 ? 4.352 -7.785 23.641 1 92.06 269 TYR B C 1
ATOM 6714 O O . TYR B 1 269 ? 3.119 -7.754 23.734 1 92.06 269 TYR B O 1
ATOM 6722 N N . ARG B 1 270 ? 5.07 -6.863 23.172 1 92.06 270 ARG B N 1
ATOM 6723 C CA . ARG B 1 270 ? 4.531 -5.73 22.438 1 92.06 270 ARG B CA 1
ATOM 6724 C C . ARG B 1 270 ? 5.344 -5.469 21.172 1 92.06 270 ARG B C 1
ATOM 6726 O O . ARG B 1 270 ? 6.574 -5.422 21.219 1 92.06 270 ARG B O 1
ATOM 6733 N N . LYS B 1 271 ? 4.652 -5.336 20.141 1 89.38 271 LYS B N 1
ATOM 6734 C CA . LYS B 1 271 ? 5.336 -5.078 18.875 1 89.38 271 LYS B CA 1
ATOM 6735 C C . LYS B 1 271 ? 6.105 -3.762 18.922 1 89.38 271 LYS B C 1
ATOM 6737 O O . LYS B 1 271 ? 5.602 -2.76 19.438 1 89.38 271 LYS B O 1
ATOM 6742 N N . ILE B 1 272 ? 7.34 -3.781 18.438 1 91.94 272 ILE B N 1
ATOM 6743 C CA . ILE B 1 272 ? 8.141 -2.568 18.344 1 91.94 272 ILE B CA 1
ATOM 6744 C C . ILE B 1 272 ? 7.539 -1.632 17.297 1 91.94 272 ILE B C 1
ATOM 6746 O O . ILE B 1 272 ? 7.172 -2.068 16.203 1 91.94 272 ILE B O 1
ATOM 6750 N N . LEU B 1 273 ? 7.453 -0.414 17.609 1 91.44 273 LEU B N 1
ATOM 6751 C CA . LEU B 1 273 ? 6.789 0.556 16.75 1 91.44 273 LEU B CA 1
ATOM 6752 C C . LEU B 1 273 ? 7.777 1.177 15.766 1 91.44 273 LEU B C 1
ATOM 6754 O O . LEU B 1 273 ? 8.953 1.366 16.094 1 91.44 273 LEU B O 1
ATOM 6758 N N . LYS B 1 274 ? 7.246 1.439 14.602 1 88.75 274 LYS B N 1
ATOM 6759 C CA . LYS B 1 274 ? 8.047 2.113 13.586 1 88.75 274 LYS B CA 1
ATOM 6760 C C . LYS B 1 274 ? 8.172 3.605 13.883 1 88.75 274 LYS B C 1
ATOM 6762 O O . LYS B 1 274 ? 7.164 4.301 14.023 1 88.75 274 LYS B O 1
ATOM 6767 N N . ARG B 1 275 ? 9.336 4.039 14.031 1 89.38 275 ARG B N 1
ATOM 6768 C CA . ARG B 1 275 ? 9.594 5.473 14.141 1 89.38 275 ARG B CA 1
ATOM 6769 C C . ARG B 1 275 ? 9.461 6.16 12.781 1 89.38 275 ARG B C 1
ATOM 6771 O O . ARG B 1 275 ? 10.148 5.789 11.828 1 89.38 275 ARG B O 1
ATOM 6778 N N . ALA B 1 276 ? 8.516 7.02 12.656 1 81.44 276 ALA B N 1
ATOM 6779 C CA . ALA B 1 276 ? 8.344 7.832 11.453 1 81.44 276 ALA B CA 1
ATOM 6780 C C . ALA B 1 276 ? 8.734 9.281 11.719 1 81.44 276 ALA B C 1
ATOM 6782 O O . ALA B 1 276 ? 8.008 10.016 12.391 1 81.44 276 ALA B O 1
ATOM 6783 N N . PRO B 1 277 ? 9.75 9.648 11.133 1 75.06 277 PRO B N 1
ATOM 6784 C CA . PRO B 1 277 ? 10.219 11.016 11.398 1 75.06 277 PRO B CA 1
ATOM 6785 C C . PRO B 1 277 ? 9.195 12.078 11.008 1 75.06 277 PRO B C 1
ATOM 6787 O O . PRO B 1 277 ? 9.203 13.18 11.555 1 75.06 277 PRO B O 1
ATOM 6790 N N . THR B 1 278 ? 8.352 11.695 10.109 1 69.31 278 THR B N 1
ATOM 6791 C CA . THR B 1 278 ? 7.375 12.672 9.625 1 69.31 278 THR B CA 1
ATOM 6792 C C . THR B 1 278 ? 6.176 12.742 10.562 1 69.31 278 THR B C 1
ATOM 6794 O O . THR B 1 278 ? 5.379 13.68 10.492 1 69.31 278 THR B O 1
ATOM 6797 N N . ARG B 1 279 ? 6.082 11.75 11.445 1 71.06 279 ARG B N 1
ATOM 6798 C CA . ARG B 1 279 ? 5 11.766 12.43 1 71.06 279 ARG B CA 1
ATOM 6799 C C . ARG B 1 279 ? 5.469 12.383 13.75 1 71.06 279 ARG B C 1
ATOM 6801 O O . ARG B 1 279 ? 6.172 11.734 14.523 1 71.06 279 ARG B O 1
ATOM 6808 N N . TRP B 1 280 ? 4.988 13.453 14.125 1 71.19 280 TRP B N 1
ATOM 6809 C CA . TRP B 1 280 ? 5.496 14.328 15.172 1 71.19 280 TRP B CA 1
ATOM 6810 C C . TRP B 1 280 ? 5.402 13.648 16.531 1 71.19 280 TRP B C 1
ATOM 6812 O O . TRP B 1 280 ? 6.258 13.867 17.406 1 71.19 280 TRP B O 1
ATOM 6822 N N . LEU B 1 281 ? 4.449 12.789 16.734 1 74.06 281 LEU B N 1
ATOM 6823 C CA . LEU B 1 281 ? 4.188 12.242 18.047 1 74.06 281 LEU B CA 1
ATOM 6824 C C . LEU B 1 281 ? 4.602 10.773 18.125 1 74.06 281 LEU B C 1
ATOM 6826 O O . LEU B 1 281 ? 4.188 10.055 19.031 1 74.06 281 LEU B O 1
ATOM 6830 N N . SER B 1 282 ? 5.449 10.422 17.219 1 84.5 282 SER B N 1
ATOM 6831 C CA . SER B 1 282 ? 5.75 8.992 17.141 1 84.5 282 SER B CA 1
ATOM 6832 C C . SER B 1 282 ? 6.938 8.633 18.016 1 84.5 282 SER B C 1
ATOM 6834 O O . SER B 1 282 ? 7.008 7.523 18.547 1 84.5 282 SER B O 1
ATOM 6836 N N . LEU B 1 283 ? 7.801 9.531 18.391 1 89.25 283 LEU B N 1
ATOM 6837 C CA . LEU B 1 283 ? 9.07 9.195 19.031 1 89.25 283 LEU B CA 1
ATOM 6838 C C . LEU B 1 283 ? 8.844 8.711 20.469 1 89.25 283 LEU B C 1
ATOM 6840 O O . LEU B 1 283 ? 9.367 7.672 20.859 1 89.25 283 LEU B O 1
ATOM 6844 N N . GLY B 1 284 ? 8.094 9.516 21.234 1 90.19 284 GLY B N 1
ATOM 6845 C CA . GLY B 1 284 ? 7.848 9.148 22.625 1 90.19 284 GLY B CA 1
ATOM 6846 C C . GLY B 1 284 ? 7.262 7.758 22.781 1 90.19 284 GLY B C 1
ATOM 6847 O O . GLY B 1 284 ? 7.758 6.957 23.578 1 90.19 284 GLY B O 1
ATOM 6848 N N . ARG B 1 285 ? 6.328 7.473 22 1 91.25 285 ARG B N 1
ATOM 6849 C CA . ARG B 1 285 ? 5.672 6.168 22.047 1 91.25 285 ARG B CA 1
ATOM 6850 C C . ARG B 1 285 ? 6.637 5.059 21.641 1 91.25 285 ARG B C 1
ATOM 6852 O O . ARG B 1 285 ? 6.621 3.975 22.234 1 91.25 285 ARG B O 1
ATOM 6859 N N . CYS B 1 286 ? 7.398 5.312 20.625 1 94.12 286 CYS B N 1
ATOM 6860 C CA . CYS B 1 286 ? 8.359 4.32 20.156 1 94.12 286 CYS B CA 1
ATOM 6861 C C . CYS B 1 286 ? 9.414 4.039 21.219 1 94.12 286 CYS B C 1
ATOM 6863 O O . CYS B 1 286 ? 9.789 2.885 21.453 1 94.12 286 CYS B O 1
ATOM 6865 N N . VAL B 1 287 ? 9.852 5.102 21.891 1 93.56 287 VAL B N 1
ATOM 6866 C CA . VAL B 1 287 ? 10.859 4.969 22.938 1 93.56 287 VAL B CA 1
ATOM 6867 C C . VAL B 1 287 ? 10.297 4.156 24.109 1 93.56 287 VAL B C 1
ATOM 6869 O O . VAL B 1 287 ? 10.93 3.209 24.578 1 93.56 287 VAL B O 1
ATOM 6872 N N . ASP B 1 288 ? 9.148 4.5 24.531 1 94.31 288 ASP B N 1
ATOM 6873 C CA . ASP B 1 288 ? 8.523 3.816 25.656 1 94.31 288 ASP B CA 1
ATOM 6874 C C . ASP B 1 288 ? 8.297 2.338 25.344 1 94.31 288 ASP B C 1
ATOM 6876 O O . ASP B 1 288 ? 8.562 1.474 26.172 1 94.31 288 ASP B O 1
ATOM 6880 N N . ARG B 1 289 ? 7.82 2.09 24.141 1 95 289 ARG B N 1
ATOM 6881 C CA . ARG B 1 289 ? 7.598 0.712 23.719 1 95 289 ARG B CA 1
ATOM 6882 C C . ARG B 1 289 ? 8.906 -0.078 23.703 1 95 289 ARG B C 1
ATOM 6884 O O . ARG B 1 289 ? 8.938 -1.239 24.125 1 95 289 ARG B O 1
ATOM 6891 N N . PHE B 1 290 ? 9.914 0.519 23.219 1 93.38 290 PHE B N 1
ATOM 6892 C CA . PHE B 1 290 ? 11.211 -0.147 23.156 1 93.38 290 PHE B CA 1
ATOM 6893 C C . PHE B 1 290 ? 11.742 -0.444 24.547 1 93.38 290 PHE B C 1
ATOM 6895 O O . PHE B 1 290 ? 12.297 -1.518 24.797 1 93.38 290 PHE B O 1
ATOM 6902 N N . LEU B 1 291 ? 11.602 0.502 25.469 1 92.56 291 LEU B N 1
ATOM 6903 C CA . LEU B 1 291 ? 12.062 0.319 26.844 1 92.56 291 LEU B CA 1
ATOM 6904 C C . LEU B 1 291 ? 11.344 -0.846 27.5 1 92.56 291 LEU B C 1
ATOM 6906 O O . LEU B 1 291 ? 11.953 -1.614 28.25 1 92.56 291 LEU B O 1
ATOM 6910 N N . ILE B 1 292 ? 10.094 -0.998 27.234 1 93.62 292 ILE B N 1
ATOM 6911 C CA . ILE B 1 292 ? 9.312 -2.113 27.766 1 93.62 292 ILE B CA 1
ATOM 6912 C C . ILE B 1 292 ? 9.859 -3.43 27.234 1 93.62 292 ILE B C 1
ATOM 6914 O O . ILE B 1 292 ? 9.992 -4.406 27.969 1 93.62 292 ILE B O 1
ATOM 6918 N N . MET B 1 293 ? 10.32 -3.43 25.953 1 94.12 293 MET B N 1
ATOM 6919 C CA . MET B 1 293 ? 10.742 -4.648 25.281 1 94.12 293 MET B CA 1
ATOM 6920 C C . MET B 1 293 ? 12.258 -4.84 25.406 1 94.12 293 MET B C 1
ATOM 6922 O O . MET B 1 293 ? 12.797 -5.828 24.906 1 94.12 293 MET B O 1
ATOM 6926 N N . LEU B 1 294 ? 12.906 -3.893 26.016 1 90.5 294 LEU B N 1
ATOM 6927 C CA . LEU B 1 294 ? 14.359 -3.848 26.047 1 90.5 294 LEU B CA 1
ATOM 6928 C C . LEU B 1 294 ? 14.938 -5.137 26.625 1 90.5 294 LEU B C 1
ATOM 6930 O O . LEU B 1 294 ? 15.875 -5.707 26.078 1 90.5 294 LEU B O 1
ATOM 6934 N N . PRO B 1 295 ? 14.414 -5.715 27.734 1 88.94 295 PRO B N 1
ATOM 6935 C CA . PRO B 1 295 ? 14.969 -6.969 28.25 1 88.94 295 PRO B CA 1
ATOM 6936 C C . PRO B 1 295 ? 14.906 -8.102 27.234 1 88.94 295 PRO B C 1
ATOM 6938 O O . PRO B 1 295 ? 15.867 -8.867 27.094 1 88.94 295 PRO B O 1
ATOM 6941 N N . ALA B 1 296 ? 13.805 -8.211 26.547 1 91.25 296 ALA B N 1
ATOM 6942 C CA . ALA B 1 296 ? 13.664 -9.242 25.531 1 91.25 296 ALA B CA 1
ATOM 6943 C C . ALA B 1 296 ? 14.578 -8.961 24.344 1 91.25 296 ALA B C 1
ATOM 6945 O O . ALA B 1 296 ? 15.188 -9.883 23.781 1 91.25 296 ALA B O 1
ATOM 6946 N N . SER B 1 297 ? 14.672 -7.703 23.938 1 89.56 297 SER B N 1
ATOM 6947 C CA . SER B 1 297 ? 15.508 -7.301 22.812 1 89.56 297 SER B CA 1
ATOM 6948 C C . SER B 1 297 ? 16.984 -7.574 23.094 1 89.56 297 SER B C 1
ATOM 6950 O O . SER B 1 297 ? 17.719 -8.016 22.219 1 89.56 297 SER B O 1
ATOM 6952 N N . CYS B 1 298 ? 17.406 -7.297 24.312 1 84.25 298 CYS B N 1
ATOM 6953 C CA . CYS B 1 298 ? 18.797 -7.555 24.703 1 84.25 298 CYS B CA 1
ATOM 6954 C C . CYS B 1 298 ? 19.125 -9.039 24.578 1 84.25 298 CYS B C 1
ATOM 6956 O O . CYS B 1 298 ? 20.172 -9.406 24.047 1 84.25 298 CYS B O 1
ATOM 6958 N N . THR B 1 299 ? 18.219 -9.859 25.062 1 84.38 299 THR B N 1
ATOM 6959 C CA . THR B 1 299 ? 18.422 -11.305 24.984 1 84.38 299 THR B CA 1
ATOM 6960 C C . THR B 1 299 ? 18.406 -11.773 23.547 1 84.38 299 THR B C 1
ATOM 6962 O O . THR B 1 299 ? 19.203 -12.633 23.156 1 84.38 299 THR B O 1
ATOM 6965 N N . PHE B 1 300 ? 17.531 -11.266 22.797 1 87.44 300 PHE B N 1
ATOM 6966 C CA . PHE B 1 300 ? 17.391 -11.602 21.391 1 87.44 300 PHE B CA 1
ATOM 6967 C C . PHE B 1 300 ? 18.656 -11.242 20.609 1 87.44 300 PHE B C 1
ATOM 6969 O O . PHE B 1 300 ? 19.203 -12.07 19.875 1 87.44 300 PHE B O 1
ATOM 6976 N N . PHE B 1 301 ? 19.125 -10.094 20.75 1 82.75 301 PHE B N 1
ATOM 6977 C CA . PHE B 1 301 ? 20.25 -9.594 19.969 1 82.75 301 PHE B CA 1
ATOM 6978 C C . PHE B 1 301 ? 21.562 -10.133 20.5 1 82.75 301 PHE B C 1
ATOM 6980 O O . PHE B 1 301 ? 22.531 -10.266 19.75 1 82.75 301 PHE B O 1
ATOM 6987 N N . CYS B 1 302 ? 21.656 -10.438 21.703 1 74.31 302 CYS B N 1
ATOM 6988 C CA . CYS B 1 302 ? 22.859 -11.031 22.266 1 74.31 302 CYS B CA 1
ATOM 6989 C C . CYS B 1 302 ? 23.109 -12.414 21.688 1 74.31 302 CYS B C 1
ATOM 6991 O O . CYS B 1 302 ? 24.266 -12.789 21.438 1 74.31 302 CYS B O 1
ATOM 6993 N N . ARG B 1 303 ? 22.141 -13.227 21.406 1 66.81 303 ARG B N 1
ATOM 6994 C CA . ARG B 1 303 ? 22.297 -14.602 20.938 1 66.81 303 ARG B CA 1
ATOM 6995 C C . ARG B 1 303 ? 22.469 -14.656 19.438 1 66.81 303 ARG B C 1
ATOM 6997 O O . ARG B 1 303 ? 23.188 -15.516 18.906 1 66.81 303 ARG B O 1
ATOM 7004 N N . LYS B 1 304 ? 21.703 -14.109 18.703 1 60.41 304 LYS B N 1
ATOM 7005 C CA . LYS B 1 304 ? 21.625 -14.281 17.25 1 60.41 304 LYS B CA 1
ATOM 7006 C C . LYS B 1 304 ? 22.672 -13.445 16.531 1 60.41 304 LYS B C 1
ATOM 7008 O O . LYS B 1 304 ? 23.062 -13.758 15.406 1 60.41 304 LYS B O 1
ATOM 7013 N N . ILE B 1 305 ? 22.891 -12.211 16.844 1 53.31 305 ILE B N 1
ATOM 7014 C CA . ILE B 1 305 ? 23.516 -11.297 15.906 1 53.31 305 ILE B CA 1
ATOM 7015 C C . ILE B 1 305 ? 25.031 -11.555 15.852 1 53.31 305 ILE B C 1
ATOM 7017 O O . ILE B 1 305 ? 25.734 -11.344 16.844 1 53.31 305 ILE B O 1
ATOM 7021 N N . SER B 1 306 ? 25.312 -12.477 15.117 1 50.78 306 SER B N 1
ATOM 7022 C CA . SER B 1 306 ? 26.688 -12.469 14.617 1 50.78 306 SER B CA 1
ATOM 7023 C C . SER B 1 306 ? 27.109 -11.062 14.188 1 50.78 306 SER B C 1
ATOM 7025 O O . SER B 1 306 ? 26.266 -10.203 13.938 1 50.78 306 SER B O 1
ATOM 7027 N N . THR B 1 307 ? 28.562 -10.812 13.914 1 45 307 THR B N 1
ATOM 7028 C CA . THR B 1 307 ? 29.391 -9.609 13.93 1 45 307 THR B CA 1
ATOM 7029 C C . THR B 1 307 ? 28.859 -8.578 12.945 1 45 307 THR B C 1
ATOM 7031 O O . THR B 1 307 ? 28.859 -7.375 13.234 1 45 307 THR B O 1
ATOM 7034 N N . ARG B 1 308 ? 28.75 -8.766 11.586 1 44.72 308 ARG B N 1
ATOM 7035 C CA . ARG B 1 308 ? 29 -7.699 10.617 1 44.72 308 ARG B CA 1
ATOM 7036 C C . ARG B 1 308 ? 27.734 -6.867 10.391 1 44.72 308 ARG B C 1
ATOM 7038 O O . ARG B 1 308 ? 27.812 -5.645 10.258 1 44.72 308 ARG B O 1
ATOM 7045 N N . LYS B 1 309 ? 26.656 -7.469 10.039 1 48.31 309 LYS B N 1
ATOM 7046 C CA . LYS B 1 309 ? 25.531 -6.695 9.516 1 48.31 309 LYS B CA 1
ATOM 7047 C C . LYS B 1 309 ? 24.875 -5.887 10.625 1 48.31 309 LYS B C 1
ATOM 7049 O O . LYS B 1 309 ? 24.203 -4.879 10.352 1 48.31 309 LYS B O 1
ATOM 7054 N N . LEU B 1 310 ? 24.906 -6.488 11.898 1 50.91 310 LEU B N 1
ATOM 7055 C CA . LEU B 1 310 ? 24.172 -5.824 12.969 1 50.91 310 LEU B CA 1
ATOM 7056 C C . LEU B 1 310 ? 25.062 -4.824 13.695 1 50.91 310 LEU B C 1
ATOM 7058 O O . LEU B 1 310 ? 24.781 -4.441 14.836 1 50.91 310 LEU B O 1
ATOM 7062 N N . LEU B 1 311 ? 26.125 -4.801 13.242 1 47.91 311 LEU B N 1
ATOM 7063 C CA . LEU B 1 311 ? 27 -3.85 13.906 1 47.91 311 LEU B CA 1
ATOM 7064 C C . LEU B 1 311 ? 26.25 -2.592 14.312 1 47.91 311 LEU B C 1
ATOM 7066 O O . LEU B 1 311 ? 26.469 -2.059 15.406 1 47.91 311 LEU B O 1
ATOM 7070 N N . GLY B 1 312 ? 25.484 -2.127 13.453 1 52.19 312 GLY B N 1
ATOM 7071 C CA . GLY B 1 312 ? 24.812 -0.899 13.859 1 52.19 312 GLY B CA 1
ATOM 7072 C C . GLY B 1 312 ? 23.781 -1.109 14.953 1 52.19 312 GLY B C 1
ATOM 7073 O O . GLY B 1 312 ? 23.344 -0.151 15.586 1 52.19 312 GLY B O 1
ATOM 7074 N N . ILE B 1 313 ? 23.328 -2.287 15.102 1 57 313 ILE B N 1
ATOM 7075 C CA . ILE B 1 313 ? 22.359 -2.609 16.156 1 57 313 ILE B CA 1
ATOM 7076 C C . ILE B 1 313 ? 23.094 -3.002 17.422 1 57 313 ILE B C 1
ATOM 7078 O O . ILE B 1 313 ? 22.516 -3.025 18.516 1 57 313 ILE B O 1
ATOM 7082 N N . TRP B 1 314 ? 24.328 -3.32 17.297 1 53.12 314 TRP B N 1
ATOM 7083 C CA . TRP B 1 314 ? 25.156 -3.652 18.469 1 53.12 314 TRP B CA 1
ATOM 7084 C C . TRP B 1 314 ? 24.906 -2.672 19.609 1 53.12 314 TRP B C 1
ATOM 7086 O O . TRP B 1 314 ? 25.094 -3.012 20.781 1 53.12 314 TRP B O 1
ATOM 7096 N N . LEU B 1 315 ? 24.422 -1.593 19.141 1 56.59 315 LEU B N 1
ATOM 7097 C CA . LEU B 1 315 ? 24.25 -0.527 20.109 1 56.59 315 LEU B CA 1
ATOM 7098 C C . LEU B 1 315 ? 23.203 -0.902 21.156 1 56.59 315 LEU B C 1
ATOM 7100 O O . LEU B 1 315 ? 23.25 -0.434 22.297 1 56.59 315 LEU B O 1
ATOM 7104 N N . VAL B 1 316 ? 22.438 -1.972 20.766 1 59.47 316 VAL B N 1
ATOM 7105 C CA . VAL B 1 316 ? 21.312 -2.27 21.656 1 59.47 316 VAL B CA 1
ATOM 7106 C C . VAL B 1 316 ? 21.828 -3.051 22.875 1 59.47 316 VAL B C 1
ATOM 7108 O O . VAL B 1 316 ? 21.203 -3.02 23.938 1 59.47 316 VAL B O 1
ATOM 7111 N N . LYS B 1 317 ? 23.062 -3.58 22.703 1 60.5 317 LYS B N 1
ATOM 7112 C CA . LYS B 1 317 ? 23.594 -4.398 23.797 1 60.5 317 LYS B CA 1
ATOM 7113 C C . LYS B 1 317 ? 24.188 -3.523 24.891 1 60.5 317 LYS B C 1
ATOM 7115 O O . LYS B 1 317 ? 24.281 -3.955 26.047 1 60.5 317 LYS B O 1
ATOM 7120 N N . GLY B 1 318 ? 24.5 -2.295 24.594 1 65.25 318 GLY B N 1
ATOM 7121 C CA . GLY B 1 318 ? 25.219 -1.52 25.594 1 65.25 318 GLY B CA 1
ATOM 7122 C C . GLY B 1 318 ? 24.312 -0.764 26.531 1 65.25 318 GLY B C 1
ATOM 7123 O O . GLY B 1 318 ? 23.188 -0.42 26.188 1 65.25 318 GLY B O 1
ATOM 7124 N N . PRO B 1 319 ? 24.734 -0.752 27.859 1 76 319 PRO B N 1
ATOM 7125 C CA . PRO B 1 319 ? 23.969 0 28.859 1 76 319 PRO B CA 1
ATOM 7126 C C . PRO B 1 319 ? 23.656 1.427 28.406 1 76 319 PRO B C 1
ATOM 7128 O O . PRO B 1 319 ? 22.734 2.053 28.922 1 76 319 PRO B O 1
ATOM 7131 N N . GLU B 1 320 ? 24.391 1.832 27.375 1 80.5 320 GLU B N 1
ATOM 7132 C CA . GLU B 1 320 ? 24.234 3.205 26.922 1 80.5 320 GLU B CA 1
ATOM 7133 C C . GLU B 1 320 ? 22.875 3.402 26.25 1 80.5 320 GLU B C 1
ATOM 7135 O O . GLU B 1 320 ? 22.25 4.457 26.391 1 80.5 320 GLU B O 1
ATOM 7140 N N . VAL B 1 321 ? 22.422 2.408 25.672 1 83.06 321 VAL B N 1
ATOM 7141 C CA . VAL B 1 321 ? 21.172 2.531 24.938 1 83.06 321 VAL B CA 1
ATOM 7142 C C . VAL B 1 321 ? 20.016 2.719 25.922 1 83.06 321 VAL B C 1
ATOM 7144 O O . VAL B 1 321 ? 19.141 3.566 25.719 1 83.06 321 VAL B O 1
ATOM 7147 N N . LYS B 1 322 ? 20.078 1.943 26.938 1 86.12 322 LYS B N 1
ATOM 7148 C CA . LYS B 1 322 ? 19.031 2.08 27.938 1 86.12 322 LYS B CA 1
ATOM 7149 C C . LYS B 1 322 ? 19.062 3.465 28.578 1 86.12 322 LYS B C 1
ATOM 7151 O O . LYS B 1 322 ? 18.016 4.051 28.859 1 86.12 322 LYS B O 1
ATOM 7156 N N . LEU B 1 323 ? 20.25 3.953 28.812 1 88.38 323 LEU B N 1
ATOM 7157 C CA . LEU B 1 323 ? 20.422 5.266 29.422 1 88.38 323 LEU B CA 1
ATOM 7158 C C . LEU B 1 323 ? 19.812 6.359 28.547 1 88.38 323 LEU B C 1
ATOM 7160 O O . LEU B 1 323 ? 19 7.16 29.016 1 88.38 323 LEU B O 1
ATOM 7164 N N . TYR B 1 324 ? 20.172 6.379 27.344 1 90.19 324 TYR B N 1
ATOM 7165 C CA . TYR B 1 324 ? 19.719 7.426 26.438 1 90.19 324 TYR B CA 1
ATOM 7166 C C . TYR B 1 324 ? 18.234 7.258 26.109 1 90.19 324 TYR B C 1
ATOM 7168 O O . TYR B 1 324 ? 17.516 8.242 25.922 1 90.19 324 TYR B O 1
ATOM 7176 N N . MET B 1 325 ? 17.781 6.031 26.125 1 91.12 325 MET B N 1
ATOM 7177 C CA . MET B 1 325 ? 16.344 5.789 25.938 1 91.12 325 MET B CA 1
ATOM 7178 C C . MET B 1 325 ? 15.547 6.293 27.125 1 91.12 325 MET B C 1
ATOM 7180 O O . MET B 1 325 ? 14.484 6.891 26.969 1 91.12 325 MET B O 1
ATOM 7184 N N . SER B 1 326 ? 16.078 6.055 28.25 1 91.44 326 SER B N 1
ATOM 7185 C CA . SER B 1 326 ? 15.422 6.523 29.453 1 91.44 326 SER B CA 1
ATOM 7186 C C . SER B 1 326 ? 15.398 8.047 29.516 1 91.44 326 SER B C 1
ATOM 7188 O O . SER B 1 326 ? 14.391 8.641 29.906 1 91.44 326 SER B O 1
ATOM 7190 N N . PHE B 1 327 ? 16.5 8.68 29.172 1 93.25 327 PHE B N 1
ATOM 7191 C CA . PHE B 1 327 ? 16.578 10.133 29.109 1 93.25 327 PHE B CA 1
ATOM 7192 C C . PHE B 1 327 ? 15.539 10.68 28.125 1 93.25 327 PHE B C 1
ATOM 7194 O O . PHE B 1 327 ? 14.812 11.625 28.453 1 93.25 327 PHE B O 1
ATOM 7201 N N . SER B 1 328 ? 15.477 10.039 26.969 1 93.25 328 SER B N 1
ATOM 7202 C CA . SER B 1 328 ? 14.523 10.477 25.953 1 93.25 328 SER B CA 1
ATOM 7203 C C . SER B 1 328 ? 13.086 10.273 26.422 1 93.25 328 SER B C 1
ATOM 7205 O O . SER B 1 328 ? 12.219 11.102 26.141 1 93.25 328 SER B O 1
ATOM 7207 N N . SER B 1 329 ? 12.812 9.195 27.031 1 93.94 329 SER B N 1
ATOM 7208 C CA . SER B 1 329 ? 11.477 8.906 27.547 1 93.94 329 SER B CA 1
ATOM 7209 C C . SER B 1 329 ? 11.008 10 28.5 1 93.94 329 SER B C 1
ATOM 7211 O O . SER B 1 329 ? 9.812 10.32 28.547 1 93.94 329 SER B O 1
ATOM 7213 N N . ALA B 1 330 ? 11.938 10.578 29.203 1 93.56 330 ALA B N 1
ATOM 7214 C CA . ALA B 1 330 ? 11.609 11.602 30.188 1 93.56 330 ALA B CA 1
ATOM 7215 C C . ALA B 1 330 ? 11.461 12.969 29.547 1 93.56 330 ALA B C 1
ATOM 7217 O O . ALA B 1 330 ? 10.672 13.805 30 1 93.56 330 ALA B O 1
ATOM 7218 N N . ASN B 1 331 ? 12.172 13.211 28.5 1 94.06 331 ASN B N 1
ATOM 7219 C CA . ASN B 1 331 ? 12.266 14.578 27.984 1 94.06 331 ASN B CA 1
ATOM 7220 C C . ASN B 1 331 ? 11.414 14.766 26.734 1 94.06 331 ASN B C 1
ATOM 7222 O O . ASN B 1 331 ? 10.992 15.883 26.438 1 94.06 331 ASN B O 1
ATOM 7226 N N . VAL B 1 332 ? 11.109 13.719 25.969 1 93.5 332 VAL B N 1
ATOM 7227 C CA . VAL B 1 332 ? 10.391 13.82 24.703 1 93.5 332 VAL B CA 1
ATOM 7228 C C . VAL B 1 332 ? 8.953 14.273 24.953 1 93.5 332 VAL B C 1
ATOM 7230 O O . VAL B 1 332 ? 8.383 15.031 24.156 1 93.5 332 VAL B O 1
ATOM 7233 N N . PRO B 1 333 ? 8.367 13.961 26.094 1 91.88 333 PRO B N 1
ATOM 7234 C CA . PRO B 1 333 ? 6.965 14.312 26.328 1 91.88 333 PRO B CA 1
ATOM 7235 C C . PRO B 1 333 ? 6.73 15.82 26.344 1 91.88 333 PRO B C 1
ATOM 7237 O O . PRO B 1 333 ? 5.652 16.297 25.969 1 91.88 333 PRO B O 1
ATOM 7240 N N . ILE B 1 334 ? 7.707 16.547 26.797 1 93.69 334 ILE B N 1
ATOM 7241 C CA . ILE B 1 334 ? 7.527 18 26.859 1 93.69 334 ILE B CA 1
ATOM 7242 C C . ILE B 1 334 ? 7.277 18.547 25.453 1 93.69 334 ILE B C 1
ATOM 7244 O O . ILE B 1 334 ? 6.453 19.453 25.281 1 93.69 334 ILE B O 1
ATOM 7248 N N . PHE B 1 335 ? 7.965 18.062 24.469 1 94.38 335 PHE B N 1
ATOM 7249 C CA . PHE B 1 335 ? 7.781 18.484 23.078 1 94.38 335 PHE B CA 1
ATOM 7250 C C . PHE B 1 335 ? 6.469 17.938 22.516 1 94.38 335 PHE B C 1
ATOM 7252 O O . PHE B 1 335 ? 5.75 18.641 21.812 1 94.38 335 PHE B O 1
ATOM 7259 N N . GLU B 1 336 ? 6.133 16.703 22.859 1 91.31 336 GLU B N 1
ATOM 7260 C CA . GLU B 1 336 ? 4.93 16.078 22.344 1 91.31 336 GLU B CA 1
ATOM 7261 C C . GLU B 1 336 ? 3.668 16.734 22.891 1 91.31 336 GLU B C 1
ATOM 7263 O O . GLU B 1 336 ? 2.672 16.875 22.188 1 91.31 336 GLU B O 1
ATOM 7268 N N . GLU B 1 337 ? 3.711 17.062 24.109 1 88.62 337 GLU B N 1
ATOM 7269 C CA . GLU B 1 337 ? 2.576 17.75 24.734 1 88.62 337 GLU B CA 1
ATOM 7270 C C . GLU B 1 337 ? 2.328 19.109 24.062 1 88.62 337 GLU B C 1
ATOM 7272 O O . GLU B 1 337 ? 1.181 19.484 23.812 1 88.62 337 GLU B O 1
ATOM 7277 N N . ALA B 1 338 ? 3.391 19.812 23.875 1 89.5 338 ALA B N 1
ATOM 7278 C CA . ALA B 1 338 ? 3.27 21.094 23.188 1 89.5 338 ALA B CA 1
ATOM 7279 C C . ALA B 1 338 ? 2.719 20.906 21.781 1 89.5 338 ALA B C 1
ATOM 7281 O O . ALA B 1 338 ? 1.861 21.672 21.328 1 89.5 338 ALA B O 1
ATOM 7282 N N . ASN B 1 339 ? 3.195 19.906 21.109 1 88.81 339 ASN B N 1
ATOM 7283 C CA . ASN B 1 339 ? 2.76 19.625 19.734 1 88.81 339 ASN B CA 1
ATOM 7284 C C . ASN B 1 339 ? 1.297 19.188 19.688 1 88.81 339 ASN B C 1
ATOM 7286 O O . ASN B 1 339 ? 0.581 19.516 18.734 1 88.81 339 ASN B O 1
ATOM 7290 N N . LYS B 1 340 ? 0.847 18.438 20.625 1 85 340 LYS B N 1
ATOM 7291 C CA . LYS B 1 340 ? -0.537 17.969 20.672 1 85 340 LYS B CA 1
ATOM 7292 C C . LYS B 1 340 ? -1.507 19.156 20.719 1 85 340 LYS B C 1
ATOM 7294 O O . LYS B 1 340 ? -2.576 19.109 20.109 1 85 340 LYS B O 1
ATOM 7299 N N . LEU B 1 341 ? -1.135 20.141 21.422 1 79.38 341 LEU B N 1
ATOM 7300 C CA . LEU B 1 341 ? -1.966 21.344 21.531 1 79.38 341 LEU B CA 1
ATOM 7301 C C . LEU B 1 341 ? -2.189 21.984 20.172 1 79.38 341 LEU B C 1
ATOM 7303 O O . LEU B 1 341 ? -3.277 22.484 19.891 1 79.38 341 LEU B O 1
ATOM 7307 N N . PHE B 1 342 ? -1.193 21.859 19.344 1 83.31 342 PHE B N 1
ATOM 7308 C CA . PHE B 1 342 ? -1.257 22.531 18.062 1 83.31 342 PHE B CA 1
ATOM 7309 C C . PHE B 1 342 ? -1.867 21.641 17 1 83.31 342 PHE B C 1
ATOM 7311 O O . PHE B 1 342 ? -2.062 22.047 15.859 1 83.31 342 PHE B O 1
ATOM 7318 N N . GLN B 1 343 ? -2.152 20.438 17.328 1 79.44 343 GLN B N 1
ATOM 7319 C CA . GLN B 1 343 ? -2.76 19.516 16.375 1 79.44 343 GLN B CA 1
ATOM 7320 C C . GLN B 1 343 ? -4.285 19.562 16.453 1 79.44 343 GLN B C 1
ATOM 7322 O O . GLN B 1 343 ? -4.973 18.891 15.688 1 79.44 343 GLN B O 1
ATOM 7327 N N . TYR B 1 344 ? -4.754 20.406 17.266 1 73.25 344 TYR B N 1
ATOM 7328 C CA . TYR B 1 344 ? -6.203 20.531 17.375 1 73.25 344 TYR B CA 1
ATOM 7329 C C . TYR B 1 344 ? -6.809 21.094 16.094 1 73.25 344 TYR B C 1
ATOM 7331 O O . TYR B 1 344 ? -6.219 21.953 15.453 1 73.25 344 TYR B O 1
ATOM 7339 N N . GLU B 1 345 ? -7.953 20.609 15.773 1 73.25 345 GLU B N 1
ATOM 7340 C CA . GLU B 1 345 ? -8.656 21.078 14.578 1 73.25 345 GLU B CA 1
ATOM 7341 C C . GLU B 1 345 ? -9.398 22.375 14.859 1 73.25 345 GLU B C 1
ATOM 7343 O O . GLU B 1 345 ? -9.695 23.141 13.938 1 73.25 345 GLU B O 1
ATOM 7348 N N . THR B 1 346 ? -9.656 22.625 16.141 1 79.94 346 THR B N 1
ATOM 7349 C CA . THR B 1 346 ? -10.344 23.859 16.516 1 79.94 346 THR B CA 1
ATOM 7350 C C . THR B 1 346 ? -9.414 25.062 16.406 1 79.94 346 THR B C 1
ATOM 7352 O O . THR B 1 346 ? -8.219 24.953 16.703 1 79.94 346 THR B O 1
ATOM 7355 N N . PRO B 1 347 ? -9.93 26.094 15.898 1 87.31 347 PRO B N 1
ATOM 7356 C CA . PRO B 1 347 ? -9.086 27.281 15.82 1 87.31 347 PRO B CA 1
ATOM 7357 C C . PRO B 1 347 ? -8.539 27.719 17.172 1 87.31 347 PRO B C 1
ATOM 7359 O O . PRO B 1 347 ? -9.32 27.953 18.109 1 87.31 347 PRO B O 1
ATOM 7362 N N . CYS B 1 348 ? -7.242 27.781 17.312 1 86.81 348 CYS B N 1
ATOM 7363 C CA . CYS B 1 348 ? -6.625 28.109 18.594 1 86.81 348 CYS B CA 1
ATOM 7364 C C . CYS B 1 348 ? -5.473 29.094 18.406 1 86.81 348 CYS B C 1
ATOM 7366 O O . CYS B 1 348 ? -4.523 29.094 19.188 1 86.81 348 CYS B O 1
ATOM 7368 N N . ILE B 1 349 ? -5.562 29.875 17.375 1 89.38 349 ILE B N 1
ATOM 7369 C CA . ILE B 1 349 ? -4.477 30.812 17.109 1 89.38 349 ILE B CA 1
ATOM 7370 C C . ILE B 1 349 ? -4.297 31.75 18.297 1 89.38 349 ILE B C 1
ATOM 7372 O O . ILE B 1 349 ? -3.184 32.188 18.578 1 89.38 349 ILE B O 1
ATOM 7376 N N . TYR B 1 350 ? -5.348 32.031 19.062 1 89.06 350 TYR B N 1
ATOM 7377 C CA . TYR B 1 350 ? -5.328 32.938 20.203 1 89.06 350 TYR B CA 1
ATOM 7378 C C . TYR B 1 350 ? -4.535 32.344 21.359 1 89.06 350 TYR B C 1
ATOM 7380 O O . TYR B 1 350 ? -4.133 33.062 22.281 1 89.06 350 TYR B O 1
ATOM 7388 N N . LEU B 1 351 ? -4.242 31.094 21.328 1 88.88 351 LEU B N 1
ATOM 7389 C CA . LEU B 1 351 ? -3.539 30.422 22.406 1 88.88 351 LEU B CA 1
ATOM 7390 C C . LEU B 1 351 ? -2.09 30.141 22.031 1 88.88 351 LEU B C 1
ATOM 7392 O O . LEU B 1 351 ? -1.287 29.734 22.875 1 88.88 351 LEU B O 1
ATOM 7396 N N . VAL B 1 352 ? -1.708 30.391 20.797 1 90.25 352 VAL B N 1
ATOM 7397 C CA . VAL B 1 352 ? -0.424 29.938 20.266 1 90.25 352 VAL B CA 1
ATOM 7398 C C . VAL B 1 352 ? 0.713 30.625 21.016 1 90.25 352 VAL B C 1
ATOM 7400 O O . VAL B 1 352 ? 1.646 29.953 21.484 1 90.25 352 VAL B O 1
ATOM 7403 N N . ASN B 1 353 ? 0.661 31.922 21.156 1 90 353 ASN B N 1
ATOM 7404 C CA . ASN B 1 353 ? 1.733 32.656 21.812 1 90 353 ASN B CA 1
ATOM 7405 C C . ASN B 1 353 ? 1.922 32.219 23.266 1 90 353 ASN B C 1
ATOM 7407 O O . ASN B 1 353 ? 3.047 31.953 23.703 1 90 353 ASN B O 1
ATOM 7411 N N . SER B 1 354 ? 0.88 32.156 23.984 1 88.12 354 SER B N 1
ATOM 7412 C CA . SER B 1 354 ? 0.961 31.734 25.391 1 88.12 354 SER B CA 1
ATOM 7413 C C . SER B 1 354 ? 1.484 30.312 25.5 1 88.12 354 SER B C 1
ATOM 7415 O O . SER B 1 354 ? 2.273 30 26.406 1 88.12 354 SER B O 1
ATOM 7417 N N . ALA B 1 355 ? 1.02 29.469 24.641 1 90.19 355 ALA B N 1
ATOM 7418 C CA . ALA B 1 355 ? 1.447 28.078 24.672 1 90.19 355 ALA B CA 1
ATOM 7419 C C . ALA B 1 355 ? 2.941 27.953 24.375 1 90.19 355 ALA B C 1
ATOM 7421 O O . ALA B 1 355 ? 3.639 27.156 25.016 1 90.19 355 ALA B O 1
ATOM 7422 N N . LEU B 1 356 ? 3.404 28.719 23.406 1 91.12 356 LEU B N 1
ATOM 7423 C CA . LEU B 1 356 ? 4.824 28.688 23.062 1 91.12 356 LEU B CA 1
ATOM 7424 C C . LEU B 1 356 ? 5.664 29.234 24.219 1 91.12 356 LEU B C 1
ATOM 7426 O O . LEU B 1 356 ? 6.73 28.688 24.516 1 91.12 356 LEU B O 1
ATOM 7430 N N . CYS B 1 357 ? 5.207 30.25 24.859 1 89.44 357 CYS B N 1
ATOM 7431 C CA . CYS B 1 357 ? 5.914 30.812 26 1 89.44 357 CYS B CA 1
ATOM 7432 C C . CYS B 1 357 ? 5.965 29.828 27.156 1 89.44 357 CYS B C 1
ATOM 7434 O O . CYS B 1 357 ? 7 29.672 27.812 1 89.44 357 CYS B O 1
ATOM 7436 N N . ASP B 1 358 ? 4.852 29.219 27.359 1 89.81 358 ASP B N 1
ATOM 7437 C CA . ASP B 1 358 ? 4.793 28.203 28.406 1 89.81 358 ASP B CA 1
ATOM 7438 C C . ASP B 1 358 ? 5.746 27.047 28.125 1 89.81 358 ASP B C 1
ATOM 7440 O O . ASP B 1 358 ? 6.414 26.547 29.016 1 89.81 358 ASP B O 1
ATOM 7444 N N . PHE B 1 359 ? 5.754 26.594 26.922 1 92.88 359 PHE B N 1
ATOM 7445 C CA . PHE B 1 359 ? 6.66 25.531 26.469 1 92.88 359 PHE B CA 1
ATOM 7446 C C . PHE B 1 359 ? 8.109 25.922 26.719 1 92.88 359 PHE B C 1
ATOM 7448 O O . PHE B 1 359 ? 8.883 25.156 27.281 1 92.88 359 PHE B O 1
ATOM 7455 N N . MET B 1 360 ? 8.453 27.125 26.344 1 92.06 360 MET B N 1
ATOM 7456 C CA . MET B 1 360 ? 9.82 27.625 26.516 1 92.06 360 MET B CA 1
ATOM 7457 C C . MET B 1 360 ? 10.188 27.688 28 1 92.06 360 MET B C 1
ATOM 7459 O O . MET B 1 360 ? 11.281 27.25 28.391 1 92.06 360 MET B O 1
ATOM 7463 N N . LYS B 1 361 ? 9.328 28.156 28.797 1 90.56 361 LYS B N 1
ATOM 7464 C CA . LYS B 1 361 ? 9.586 28.281 30.234 1 90.56 361 LYS B CA 1
ATOM 7465 C C . LYS B 1 361 ? 9.797 26.906 30.875 1 90.56 361 LYS B C 1
ATOM 7467 O O . LYS B 1 361 ? 10.711 26.734 31.672 1 90.56 361 LYS B O 1
ATOM 7472 N N . LYS B 1 362 ? 8.945 26.047 30.531 1 91.12 362 LYS B N 1
ATOM 7473 C CA . LYS B 1 362 ? 9.07 24.688 31.062 1 91.12 362 LYS B CA 1
ATOM 7474 C C . LYS B 1 362 ? 10.422 24.078 30.703 1 91.12 362 LYS B C 1
ATOM 7476 O O . LYS B 1 362 ? 11.039 23.391 31.516 1 91.12 362 LYS B O 1
ATOM 7481 N N . LEU B 1 363 ? 10.781 24.297 29.484 1 92.31 363 LEU B N 1
ATOM 7482 C CA . LEU B 1 363 ? 12.062 23.766 29.031 1 92.31 363 LEU B CA 1
ATOM 7483 C C . LEU B 1 363 ? 13.219 24.438 29.75 1 92.31 363 LEU B C 1
ATOM 7485 O O . LEU B 1 363 ? 14.188 23.766 30.141 1 92.31 363 LEU B O 1
ATOM 7489 N N . LEU B 1 364 ? 13.141 25.703 29.969 1 91.31 364 LEU B N 1
ATOM 7490 C CA . LEU B 1 364 ? 14.18 26.469 30.656 1 91.31 364 LEU B CA 1
ATOM 7491 C C . LEU B 1 364 ? 14.359 25.969 32.094 1 91.31 364 LEU B C 1
ATOM 7493 O O . LEU B 1 364 ? 15.492 25.859 32.562 1 91.31 364 LEU B O 1
ATOM 7497 N N . LEU B 1 365 ? 13.359 25.609 32.688 1 91.44 365 LEU B N 1
ATOM 7498 C CA . LEU B 1 365 ? 13.383 25.219 34.094 1 91.44 365 LEU B CA 1
ATOM 7499 C C . LEU B 1 365 ? 14.086 23.875 34.281 1 91.44 365 LEU B C 1
ATOM 7501 O O . LEU B 1 365 ? 14.445 23.5 35.406 1 91.44 365 LEU B O 1
ATOM 7505 N N . ARG B 1 366 ? 14.312 23.219 33.188 1 91.94 366 ARG B N 1
ATOM 7506 C CA . ARG B 1 366 ? 15 21.938 33.281 1 91.94 366 ARG B CA 1
ATOM 7507 C C . ARG B 1 366 ? 16.516 22.125 33.344 1 91.94 366 ARG B C 1
ATOM 7509 O O . ARG B 1 366 ? 17.25 21.203 33.719 1 91.94 366 ARG B O 1
ATOM 7516 N N . GLN B 1 367 ? 17 23.266 32.969 1 92.06 367 GLN B N 1
ATOM 7517 C CA . GLN B 1 367 ? 18.438 23.5 32.938 1 92.06 367 GLN B CA 1
ATOM 7518 C C . GLN B 1 367 ? 18.812 24.812 33.625 1 92.06 367 GLN B C 1
ATOM 7520 O O . GLN B 1 367 ? 19.953 24.984 34.031 1 92.06 367 GLN B O 1
ATOM 7525 N N . ILE B 1 368 ? 17.859 25.75 33.75 1 92.44 368 ILE B N 1
ATOM 7526 C CA . ILE B 1 368 ? 18.141 27.078 34.281 1 92.44 368 ILE B CA 1
ATOM 7527 C C . ILE B 1 368 ? 17.531 27.203 35.688 1 92.44 368 ILE B C 1
ATOM 7529 O O . ILE B 1 368 ? 16.484 26.609 35.969 1 92.44 368 ILE B O 1
ATOM 7533 N N . LYS B 1 369 ? 18.156 28.047 36.469 1 92.06 369 LYS B N 1
ATOM 7534 C CA . LYS B 1 369 ? 17.672 28.281 37.844 1 92.06 369 LYS B CA 1
ATOM 7535 C C . LYS B 1 369 ? 16.297 28.938 37.812 1 92.06 369 LYS B C 1
ATOM 7537 O O . LYS B 1 369 ? 16.062 29.875 37.062 1 92.06 369 LYS B O 1
ATOM 7542 N N . PRO B 1 370 ? 15.43 28.516 38.656 1 89.69 370 PRO B N 1
ATOM 7543 C CA . PRO B 1 370 ? 14.062 29.031 38.688 1 89.69 370 PRO B CA 1
ATOM 7544 C C . PRO B 1 370 ? 14 30.531 38.938 1 89.69 370 PRO B C 1
ATOM 7546 O O . PRO B 1 370 ? 13.156 31.234 38.375 1 89.69 370 PRO B O 1
ATOM 7549 N N . ASN B 1 371 ? 14.867 31.016 39.781 1 88.5 371 ASN B N 1
ATOM 7550 C CA . ASN B 1 371 ? 14.852 32.438 40.125 1 88.5 371 ASN B CA 1
ATOM 7551 C C . ASN B 1 371 ? 15.219 33.281 38.906 1 88.5 371 ASN B C 1
ATOM 7553 O O . ASN B 1 371 ? 14.672 34.375 38.719 1 88.5 371 ASN B O 1
ATOM 7557 N N . VAL B 1 372 ? 16.094 32.781 38.125 1 87.94 372 VAL B N 1
ATOM 7558 C CA . VAL B 1 372 ? 16.516 33.5 36.938 1 87.94 372 VAL B CA 1
ATOM 7559 C C . VAL B 1 372 ? 15.367 33.562 35.938 1 87.94 372 VAL B C 1
ATOM 7561 O O . VAL B 1 372 ? 15.125 34.594 35.312 1 87.94 372 VAL B O 1
ATOM 7564 N N . VAL B 1 373 ? 14.57 32.5 35.812 1 88.06 373 VAL B N 1
ATOM 7565 C CA . VAL B 1 373 ? 13.461 32.406 34.875 1 88.06 373 VAL B CA 1
ATOM 7566 C C . VAL B 1 373 ? 12.312 33.281 35.344 1 88.06 373 VAL B C 1
ATOM 7568 O O . VAL B 1 373 ? 11.656 33.938 34.531 1 88.06 373 VAL B O 1
ATOM 7571 N N . ALA B 1 374 ? 12.062 33.281 36.594 1 84.06 374 ALA B N 1
ATOM 7572 C CA . ALA B 1 374 ? 10.984 34.094 37.156 1 84.06 374 ALA B CA 1
ATOM 7573 C C . ALA B 1 374 ? 11.234 35.562 36.969 1 84.06 374 ALA B C 1
ATOM 7575 O O . ALA B 1 374 ? 10.289 36.344 36.719 1 84.06 374 ALA B O 1
ATOM 7576 N N . ASP B 1 375 ? 12.43 35.938 37 1 79.69 375 ASP B N 1
ATOM 7577 C CA . ASP B 1 375 ? 12.797 37.344 36.906 1 79.69 375 ASP B CA 1
ATOM 7578 C C . ASP B 1 375 ? 12.586 37.875 35.469 1 79.69 375 ASP B C 1
ATOM 7580 O O . ASP B 1 375 ? 12.336 39.062 35.281 1 79.69 375 ASP B O 1
ATOM 7584 N N . LEU B 1 376 ? 12.578 37.031 34.562 1 74.69 376 LEU B N 1
ATOM 7585 C CA . LEU B 1 376 ? 12.516 37.469 33.156 1 74.69 376 LEU B CA 1
ATOM 7586 C C . LEU B 1 376 ? 11.07 37.531 32.688 1 74.69 376 LEU B C 1
ATOM 7588 O O . LEU B 1 376 ? 10.773 38.25 31.719 1 74.69 376 LEU B O 1
ATOM 7592 N N . GLY B 1 377 ? 10.234 37 33.438 1 60.59 377 GLY B N 1
ATOM 7593 C CA . GLY B 1 377 ? 8.828 37.031 33.031 1 60.59 377 GLY B CA 1
ATOM 7594 C C . GLY B 1 377 ? 8.602 36.656 31.578 1 60.59 377 GLY B C 1
ATOM 7595 O O . GLY B 1 377 ? 9.023 35.594 31.125 1 60.59 377 GLY B O 1
ATOM 7596 N N . THR B 1 378 ? 8.102 37.75 30.828 1 62.5 378 THR B N 1
ATOM 7597 C CA . THR B 1 378 ? 7.719 37.594 29.438 1 62.5 378 THR B CA 1
ATOM 7598 C C . THR B 1 378 ? 8.938 37.719 28.531 1 62.5 378 THR B C 1
ATOM 7600 O O . THR B 1 378 ? 8.875 37.375 27.344 1 62.5 378 THR B O 1
ATOM 7603 N N . GLN B 1 379 ? 10.062 38.062 29.094 1 70.12 379 GLN B N 1
ATOM 7604 C CA . GLN B 1 379 ? 11.25 38.25 28.266 1 70.12 379 GLN B CA 1
ATOM 7605 C C . GLN B 1 379 ? 12.195 37.062 28.375 1 70.12 379 GLN B C 1
ATOM 7607 O O . GLN B 1 379 ? 13.414 37.219 28.25 1 70.12 379 GLN B O 1
ATOM 7612 N N . ALA B 1 380 ? 11.633 36.031 28.641 1 69.5 380 ALA B N 1
ATOM 7613 C CA . ALA B 1 380 ? 12.445 34.844 28.812 1 69.5 380 ALA B CA 1
ATOM 7614 C C . ALA B 1 380 ? 13.328 34.594 27.609 1 69.5 380 ALA B C 1
ATOM 7616 O O . ALA B 1 380 ? 14.383 33.969 27.719 1 69.5 380 ALA B O 1
ATOM 7617 N N . ARG B 1 381 ? 13.031 35.125 26.5 1 76.38 381 ARG B N 1
ATOM 7618 C CA . ARG B 1 381 ? 13.789 34.906 25.266 1 76.38 381 ARG B CA 1
ATOM 7619 C C . ARG B 1 381 ? 15.133 35.625 25.328 1 76.38 381 ARG B C 1
ATOM 7621 O O . ARG B 1 381 ? 16.062 35.281 24.594 1 76.38 381 ARG B O 1
ATOM 7628 N N . LYS B 1 382 ? 15.234 36.562 26.156 1 78.88 382 LYS B N 1
ATOM 7629 C CA . LYS B 1 382 ? 16.453 37.344 26.219 1 78.88 382 LYS B CA 1
ATOM 7630 C C . LYS B 1 382 ? 17.438 36.781 27.234 1 78.88 382 LYS B C 1
ATOM 7632 O O . LYS B 1 382 ? 18.547 37.281 27.391 1 78.88 382 LYS B O 1
ATOM 7637 N N . LEU B 1 383 ? 17.031 35.688 27.766 1 84.31 383 LEU B N 1
ATOM 7638 C CA . LEU B 1 383 ? 17.875 35.062 28.75 1 84.31 383 LEU B CA 1
ATOM 7639 C C . LEU B 1 383 ? 19.141 34.469 28.109 1 84.31 383 LEU B C 1
ATOM 7641 O O . LEU B 1 383 ? 19.078 33.906 27.031 1 84.31 383 LEU B O 1
ATOM 7645 N N . ASP B 1 384 ? 20.266 34.781 28.75 1 85.31 384 ASP B N 1
ATOM 7646 C CA . ASP B 1 384 ? 21.5 34.125 28.328 1 85.31 384 ASP B CA 1
ATOM 7647 C C . ASP B 1 384 ? 21.578 32.719 28.906 1 85.31 384 ASP B C 1
ATOM 7649 O O . ASP B 1 384 ? 22.25 32.5 29.922 1 85.31 384 ASP B O 1
ATOM 7653 N N . PHE B 1 385 ? 21.062 31.781 28.266 1 85.38 385 PHE B N 1
ATOM 7654 C CA . PHE B 1 385 ? 20.922 30.422 28.75 1 85.38 385 PHE B CA 1
ATOM 7655 C C . PHE B 1 385 ? 22.25 29.672 28.656 1 85.38 385 PHE B C 1
ATOM 7657 O O . PHE B 1 385 ? 22.406 28.594 29.234 1 85.38 385 PHE B O 1
ATOM 7664 N N . LYS B 1 386 ? 23.266 30.25 27.953 1 87.19 386 LYS B N 1
ATOM 7665 C CA . LYS B 1 386 ? 24.562 29.609 27.828 1 87.19 386 LYS B CA 1
ATOM 7666 C C . LYS B 1 386 ? 25.469 29.984 29 1 87.19 386 LYS B C 1
ATOM 7668 O O . LYS B 1 386 ? 26.484 29.328 29.234 1 87.19 386 LYS B O 1
ATOM 7673 N N . ASN B 1 387 ? 25.078 31.031 29.75 1 87.25 387 ASN B N 1
ATOM 7674 C CA . ASN B 1 387 ? 25.844 31.453 30.906 1 87.25 387 ASN B CA 1
ATOM 7675 C C . ASN B 1 387 ? 25.75 30.438 32.062 1 87.25 387 ASN B C 1
ATOM 7677 O O . ASN B 1 387 ? 24.656 30.188 32.562 1 87.25 387 ASN B O 1
ATOM 7681 N N . THR B 1 388 ? 26.844 29.953 32.531 1 87.19 388 THR B N 1
ATOM 7682 C CA . THR B 1 388 ? 26.922 28.906 33.531 1 87.19 388 THR B CA 1
ATOM 7683 C C . THR B 1 388 ? 26.344 29.375 34.875 1 87.19 388 THR B C 1
ATOM 7685 O O . THR B 1 388 ? 25.844 28.578 35.656 1 87.19 388 THR B O 1
ATOM 7688 N N . ASP B 1 389 ? 26.391 30.672 35.094 1 88.75 389 ASP B N 1
ATOM 7689 C CA . ASP B 1 389 ? 25.891 31.219 36.344 1 88.75 389 ASP B CA 1
ATOM 7690 C C . ASP B 1 389 ? 24.375 31.109 36.438 1 88.75 389 ASP B C 1
ATOM 7692 O O . ASP B 1 389 ? 23.828 31.078 37.531 1 88.75 389 ASP B O 1
ATOM 7696 N N . ASN B 1 390 ? 23.844 31.062 35.344 1 91.31 390 ASN B N 1
ATOM 7697 C CA . ASN B 1 390 ? 22.391 30.984 35.312 1 91.31 390 ASN B CA 1
ATOM 7698 C C . ASN B 1 390 ? 21.906 29.547 35.312 1 91.31 390 ASN B C 1
ATOM 7700 O O . ASN B 1 390 ? 20.734 29.281 35.562 1 91.31 390 ASN B O 1
ATOM 7704 N N . GLN B 1 391 ? 22.828 28.609 35.125 1 91.44 391 GLN B N 1
ATOM 7705 C CA . GLN B 1 391 ? 22.453 27.203 34.906 1 91.44 391 GLN B CA 1
ATOM 7706 C C . GLN B 1 391 ? 22.406 26.453 36.219 1 91.44 391 GLN B C 1
ATOM 7708 O O . GLN B 1 391 ? 23.094 26.812 37.188 1 91.44 391 GLN B O 1
ATOM 7713 N N . LEU B 1 392 ? 21.609 25.484 36.219 1 92.62 392 LEU B N 1
ATOM 7714 C CA . LEU B 1 392 ? 21.609 24.531 37.344 1 92.62 392 LEU B CA 1
ATOM 7715 C C . LEU B 1 392 ? 22.891 23.719 37.375 1 92.62 392 LEU B C 1
ATOM 7717 O O . LEU B 1 392 ? 23.484 23.453 36.312 1 92.62 392 LEU B O 1
ATOM 7721 N N . PRO B 1 393 ? 23.328 23.359 38.562 1 90.69 393 PRO B N 1
ATOM 7722 C CA . PRO B 1 393 ? 24.469 22.438 38.594 1 90.69 393 PRO B CA 1
ATOM 7723 C C . PRO B 1 393 ? 24.141 21.078 38 1 90.69 393 PRO B C 1
ATOM 7725 O O . PRO B 1 393 ? 22.969 20.719 37.844 1 90.69 393 PRO B O 1
ATOM 7728 N N . ASN B 1 394 ? 25.078 20.297 37.625 1 86 394 ASN B N 1
ATOM 7729 C CA . ASN B 1 394 ? 24.922 19.031 36.938 1 86 394 ASN B CA 1
ATOM 7730 C C . ASN B 1 394 ? 24.016 18.078 37.719 1 86 394 ASN B C 1
ATOM 7732 O O . ASN B 1 394 ? 23.234 17.312 37.125 1 86 394 ASN B O 1
ATOM 7736 N N . SER B 1 395 ? 24.062 18.156 38.969 1 84.56 395 SER B N 1
ATOM 7737 C CA . SER B 1 395 ? 23.328 17.234 39.844 1 84.56 395 SER B CA 1
ATOM 7738 C C . SER B 1 395 ? 21.828 17.562 39.812 1 84.56 395 SER B C 1
ATOM 7740 O O . SER B 1 395 ? 21.016 16.703 40.156 1 84.56 395 SER B O 1
ATOM 7742 N N . GLU B 1 396 ? 21.531 18.734 39.344 1 88.5 396 GLU B N 1
ATOM 7743 C CA . GLU B 1 396 ? 20.141 19.172 39.438 1 88.5 396 GLU B CA 1
ATOM 7744 C C . GLU B 1 396 ? 19.484 19.234 38.062 1 88.5 396 GLU B C 1
ATOM 7746 O O . GLU B 1 396 ? 18.312 19.562 37.938 1 88.5 396 GLU B O 1
ATOM 7751 N N . LEU B 1 397 ? 20.25 18.875 37.062 1 88.75 397 LEU B N 1
ATOM 7752 C CA . LEU B 1 397 ? 19.688 18.859 35.719 1 88.75 397 LEU B CA 1
ATOM 7753 C C . LEU B 1 397 ? 18.578 17.812 35.625 1 88.75 397 LEU B C 1
ATOM 7755 O O . LEU B 1 397 ? 18.672 16.75 36.219 1 88.75 397 LEU B O 1
ATOM 7759 N N . PHE B 1 398 ? 17.594 18.219 34.906 1 90.88 398 PHE B N 1
ATOM 7760 C CA . PHE B 1 398 ? 16.516 17.25 34.719 1 90.88 398 PHE B CA 1
ATOM 7761 C C . PHE B 1 398 ? 16.906 16.172 33.719 1 90.88 398 PHE B C 1
ATOM 7763 O O . PHE B 1 398 ? 17.109 16.453 32.531 1 90.88 398 PHE B O 1
ATOM 7770 N N . ILE B 1 399 ? 17.016 14.992 34.094 1 89 399 ILE B N 1
ATOM 7771 C CA . ILE B 1 399 ? 17.359 13.883 33.219 1 89 399 ILE B CA 1
ATOM 7772 C C . ILE B 1 399 ? 16.312 12.781 33.344 1 89 399 ILE B C 1
ATOM 7774 O O . ILE B 1 399 ? 16.359 11.797 32.594 1 89 399 ILE B O 1
ATOM 7778 N N . GLY B 1 400 ? 15.234 12.961 34.219 1 89.31 400 GLY B N 1
ATOM 7779 C CA . GLY B 1 400 ? 14.219 11.945 34.438 1 89.31 400 GLY B CA 1
ATOM 7780 C C . GLY B 1 400 ? 14.539 11.023 35.594 1 89.31 400 GLY B C 1
ATOM 7781 O O . GLY B 1 400 ? 15.711 10.719 35.844 1 89.31 400 GLY B O 1
ATOM 7782 N N . PHE B 1 401 ? 13.562 10.57 36.219 1 84.88 401 PHE B N 1
ATOM 7783 C CA . PHE B 1 401 ? 13.727 9.766 37.406 1 84.88 401 PHE B CA 1
ATOM 7784 C C . PHE B 1 401 ? 14.328 8.406 37.094 1 84.88 401 PHE B C 1
ATOM 7786 O O . PHE B 1 401 ? 15.273 7.957 37.75 1 84.88 401 PHE B O 1
ATOM 7793 N N . SER B 1 402 ? 13.797 7.812 36.062 1 83.5 402 SER B N 1
ATOM 7794 C CA . SER B 1 402 ? 14.273 6.492 35.688 1 83.5 402 SER B CA 1
ATOM 7795 C C . SER B 1 402 ? 15.734 6.543 35.25 1 83.5 402 SER B C 1
ATOM 7797 O O . SER B 1 402 ? 16.5 5.617 35.531 1 83.5 402 SER B O 1
ATOM 7799 N N . THR B 1 403 ? 16.062 7.598 34.594 1 86.75 403 THR B N 1
ATOM 7800 C CA . THR B 1 403 ? 17.438 7.773 34.125 1 86.75 403 THR B CA 1
ATOM 7801 C C . THR B 1 403 ? 18.375 7.922 35.344 1 86.75 403 THR B C 1
ATOM 7803 O O . THR B 1 403 ? 19.453 7.34 35.344 1 86.75 403 THR B O 1
ATOM 7806 N N . LYS B 1 404 ? 17.969 8.664 36.281 1 85 404 LYS B N 1
ATOM 7807 C CA . LYS B 1 404 ? 18.766 8.867 37.5 1 85 404 LYS B CA 1
ATOM 7808 C C . LYS B 1 404 ? 19.016 7.551 38.219 1 85 404 LYS B C 1
ATOM 7810 O O . LYS B 1 404 ? 20.125 7.285 38.688 1 85 404 LYS B O 1
ATOM 7815 N N . GLN B 1 405 ? 18.016 6.793 38.25 1 81.88 405 GLN B N 1
ATOM 7816 C CA . GLN B 1 405 ? 18.125 5.496 38.906 1 81.88 405 GLN B CA 1
ATOM 7817 C C . GLN B 1 405 ? 19.109 4.586 38.156 1 81.88 405 GLN B C 1
ATOM 7819 O O . GLN B 1 405 ? 19.875 3.852 38.781 1 81.88 405 GLN B O 1
ATOM 7824 N N . TYR B 1 406 ? 19.047 4.715 36.969 1 81.69 406 TYR B N 1
ATOM 7825 C CA . TYR B 1 406 ? 19.906 3.859 36.156 1 81.69 406 TYR B CA 1
ATOM 7826 C C . TYR B 1 406 ? 21.359 4.281 36.281 1 81.69 406 TYR B C 1
ATOM 7828 O O . TYR B 1 406 ? 22.25 3.434 36.312 1 81.69 406 TYR B O 1
ATOM 7836 N N . ILE B 1 407 ? 21.625 5.508 36.281 1 80.12 407 ILE B N 1
ATOM 7837 C CA . ILE B 1 407 ? 22.984 6.035 36.375 1 80.12 407 ILE B CA 1
ATOM 7838 C C . ILE B 1 407 ? 23.594 5.605 37.719 1 80.12 407 ILE B C 1
ATOM 7840 O O . ILE B 1 407 ? 24.781 5.285 37.781 1 80.12 407 ILE B O 1
ATOM 7844 N N . GLN B 1 408 ? 22.797 5.691 38.688 1 75.38 408 GLN B N 1
ATOM 7845 C CA . GLN B 1 408 ? 23.281 5.289 40 1 75.38 408 GLN B CA 1
ATOM 7846 C C . GLN B 1 408 ? 23.812 3.855 39.969 1 75.38 408 GLN B C 1
ATOM 7848 O O . GLN B 1 408 ? 24.781 3.529 40.656 1 75.38 408 GLN B O 1
ATOM 7853 N N . LEU B 1 409 ? 23.25 3.119 39.062 1 66 409 LEU B N 1
ATOM 7854 C CA . LEU B 1 409 ? 23.594 1.703 39 1 66 409 LEU B CA 1
ATOM 7855 C C . LEU B 1 409 ? 24.688 1.451 38 1 66 409 LEU B C 1
ATOM 7857 O O . LEU B 1 409 ? 25.422 0.461 38.094 1 66 409 LEU B O 1
ATOM 7861 N N . ASN B 1 410 ? 24.609 2.242 37 1 66.62 410 ASN B N 1
ATOM 7862 C CA . ASN B 1 410 ? 25.516 1.973 35.906 1 66.62 410 ASN B CA 1
ATOM 7863 C C . ASN B 1 410 ? 26.391 3.184 35.562 1 66.62 410 ASN B C 1
ATOM 7865 O O . ASN B 1 410 ? 26.531 4.09 36.406 1 66.62 410 ASN B O 1
ATOM 7869 N N . GLU B 1 411 ? 26.875 3.297 34.188 1 60.38 411 GLU B N 1
ATOM 7870 C CA . GLU B 1 411 ? 27.75 4.34 33.688 1 60.38 411 GLU B CA 1
ATOM 7871 C C . GLU B 1 411 ? 27 5.664 33.531 1 60.38 411 GLU B C 1
ATOM 7873 O O . GLU B 1 411 ? 25.766 5.688 33.438 1 60.38 411 GLU B O 1
ATOM 7878 N N . GLU B 1 412 ? 27.719 6.703 33.688 1 63.38 412 GLU B N 1
ATOM 7879 C CA . GLU B 1 412 ? 27.219 8.07 33.781 1 63.38 412 GLU B CA 1
ATOM 7880 C C . GLU B 1 412 ? 26.844 8.633 32.438 1 63.38 412 GLU B C 1
ATOM 7882 O O . GLU B 1 412 ? 27.547 8.391 31.438 1 63.38 412 GLU B O 1
ATOM 7887 N N . LEU B 1 413 ? 25.578 8.984 32.219 1 68 413 LEU B N 1
ATOM 7888 C CA . LEU B 1 413 ? 25.203 9.891 31.125 1 68 413 LEU B CA 1
ATOM 7889 C C . LEU B 1 413 ? 26.078 11.141 31.125 1 68 413 LEU B C 1
ATOM 7891 O O . LEU B 1 413 ? 26.344 11.711 32.188 1 68 413 LEU B O 1
ATOM 7895 N N . SER B 1 414 ? 26.609 11.406 29.938 1 77 414 SER B N 1
ATOM 7896 C CA . SER B 1 414 ? 27.484 12.57 29.891 1 77 414 SER B CA 1
ATOM 7897 C C . SER B 1 414 ? 26.719 13.859 30.172 1 77 414 SER B C 1
ATOM 7899 O O . SER B 1 414 ? 25.75 14.172 29.469 1 77 414 SER B O 1
ATOM 7901 N N . ASN B 1 415 ? 27.125 14.5 31.234 1 83.69 415 ASN B N 1
ATOM 7902 C CA . ASN B 1 415 ? 26.547 15.797 31.547 1 83.69 415 ASN B CA 1
ATOM 7903 C C . ASN B 1 415 ? 26.656 16.766 30.359 1 83.69 415 ASN B C 1
ATOM 7905 O O . ASN B 1 415 ? 25.797 17.609 30.156 1 83.69 415 ASN B O 1
ATOM 7909 N N . ALA B 1 416 ? 27.672 16.469 29.641 1 85.06 416 ALA B N 1
ATOM 7910 C CA . ALA B 1 416 ? 27.891 17.312 28.469 1 85.06 416 ALA B CA 1
ATOM 7911 C C . ALA B 1 416 ? 26.781 17.109 27.438 1 85.06 416 ALA B C 1
ATOM 7913 O O . ALA B 1 416 ? 26.312 18.078 26.828 1 85.06 416 ALA B O 1
ATOM 7914 N N . ASP B 1 417 ? 26.297 15.953 27.312 1 89.81 417 ASP B N 1
ATOM 7915 C CA . ASP B 1 417 ? 25.219 15.641 26.375 1 89.81 417 ASP B CA 1
ATOM 7916 C C . ASP B 1 417 ? 23.906 16.266 26.812 1 89.81 417 ASP B C 1
ATOM 7918 O O . ASP B 1 417 ? 23.172 16.844 26 1 89.81 417 ASP B O 1
ATOM 7922 N N . VAL B 1 418 ? 23.703 16.219 28.078 1 90.75 418 VAL B N 1
ATOM 7923 C CA . VAL B 1 418 ? 22.453 16.719 28.625 1 90.75 418 VAL B CA 1
ATOM 7924 C C . VAL B 1 418 ? 22.375 18.234 28.469 1 90.75 418 VAL B C 1
ATOM 7926 O O . VAL B 1 418 ? 21.359 18.766 28 1 90.75 418 VAL B O 1
ATOM 7929 N N . ARG B 1 419 ? 23.453 18.875 28.828 1 91.94 419 ARG B N 1
ATOM 7930 C CA . ARG B 1 419 ? 23.484 20.328 28.719 1 91.94 419 ARG B CA 1
ATOM 7931 C C . ARG B 1 419 ? 23.359 20.766 27.266 1 91.94 419 ARG B C 1
ATOM 7933 O O . ARG B 1 419 ? 22.609 21.703 26.953 1 91.94 419 ARG B O 1
ATOM 7940 N N . LYS B 1 420 ? 24.078 20.094 26.438 1 92.81 420 LYS B N 1
ATOM 7941 C CA . LYS B 1 420 ? 24.016 20.422 25.016 1 92.81 420 LYS B CA 1
ATOM 7942 C C . LYS B 1 420 ? 22.625 20.188 24.453 1 92.81 420 LYS B C 1
ATOM 7944 O O . LYS B 1 420 ? 22.172 20.922 23.562 1 92.81 420 LYS B O 1
ATOM 7949 N N . TYR B 1 421 ? 21.922 19.156 24.984 1 94.88 421 TYR B N 1
ATOM 7950 C CA . TYR B 1 421 ? 20.547 18.859 24.594 1 94.88 421 TYR B CA 1
ATOM 7951 C C . TYR B 1 421 ? 19.641 20.062 24.828 1 94.88 421 TYR B C 1
ATOM 7953 O O . TYR B 1 421 ? 18.938 20.5 23.906 1 94.88 421 TYR B O 1
ATOM 7961 N N . TYR B 1 422 ? 19.703 20.688 25.938 1 94.25 422 TYR B N 1
ATOM 7962 C CA . TYR B 1 422 ? 18.828 21.797 26.297 1 94.25 422 TYR B CA 1
ATOM 7963 C C . TYR B 1 422 ? 19.281 23.078 25.594 1 94.25 422 TYR B C 1
ATOM 7965 O O . TYR B 1 422 ? 18.469 23.875 25.125 1 94.25 422 TYR B O 1
ATOM 7973 N N . VAL B 1 423 ? 20.562 23.25 25.469 1 92.5 423 VAL B N 1
ATOM 7974 C CA . VAL B 1 423 ? 21.094 24.453 24.828 1 92.5 423 VAL B CA 1
ATOM 7975 C C . VAL B 1 423 ? 20.672 24.484 23.359 1 92.5 423 VAL B C 1
ATOM 7977 O O . VAL B 1 423 ? 20.25 25.516 22.844 1 92.5 423 VAL B O 1
ATOM 7980 N N . ASN B 1 424 ? 20.766 23.375 22.75 1 94.75 424 ASN B N 1
ATOM 7981 C CA . ASN B 1 424 ? 20.359 23.297 21.344 1 94.75 424 ASN B CA 1
ATOM 7982 C C . ASN B 1 424 ? 18.859 23.594 21.172 1 94.75 424 ASN B C 1
ATOM 7984 O O . ASN B 1 424 ? 18.469 24.25 20.219 1 94.75 424 ASN B O 1
ATOM 7988 N N . ALA B 1 425 ? 18.078 23.078 22.062 1 95.38 425 ALA B N 1
ATOM 7989 C CA . ALA B 1 425 ? 16.641 23.344 22.016 1 95.38 425 ALA B CA 1
ATOM 7990 C C . ALA B 1 425 ? 16.344 24.828 22.156 1 95.38 425 ALA B C 1
ATOM 7992 O O . ALA B 1 425 ? 15.602 25.406 21.359 1 95.38 425 ALA B O 1
ATOM 7993 N N . PHE B 1 426 ? 17.031 25.453 23.078 1 92.94 426 PHE B N 1
ATOM 7994 C CA . PHE B 1 426 ? 16.812 26.875 23.344 1 92.94 426 PHE B CA 1
ATOM 7995 C C . PHE B 1 426 ? 17.297 27.734 22.188 1 92.94 426 PHE B C 1
ATOM 7997 O O . PHE B 1 426 ? 16.656 28.703 21.812 1 92.94 426 PHE B O 1
ATOM 8004 N N . ASP B 1 427 ? 18.375 27.312 21.75 1 93.25 427 ASP B N 1
ATOM 8005 C CA . ASP B 1 427 ? 18.922 28.047 20.625 1 93.25 427 ASP B CA 1
ATOM 8006 C C . ASP B 1 427 ? 17.953 28.031 19.438 1 93.25 427 ASP B C 1
ATOM 8008 O O . ASP B 1 427 ? 17.766 29.047 18.766 1 93.25 427 ASP B O 1
ATOM 8012 N N . TYR B 1 428 ? 17.375 26.953 19.25 1 94.06 428 TYR B N 1
ATOM 8013 C CA . TYR B 1 428 ? 16.422 26.828 18.156 1 94.06 428 TYR B CA 1
ATOM 8014 C C . TYR B 1 428 ? 15.172 27.672 18.422 1 94.06 428 TYR B C 1
ATOM 8016 O O . TYR B 1 428 ? 14.664 28.328 17.516 1 94.06 428 TYR B O 1
ATOM 8024 N N . ILE B 1 429 ? 14.68 27.688 19.609 1 93.19 429 ILE B N 1
ATOM 8025 C CA . ILE B 1 429 ? 13.484 28.438 19.984 1 93.19 429 ILE B CA 1
ATOM 8026 C C . ILE B 1 429 ? 13.719 29.938 19.766 1 93.19 429 ILE B C 1
ATOM 8028 O O . ILE B 1 429 ? 12.922 30.609 19.125 1 93.19 429 ILE B O 1
ATOM 8032 N N . VAL B 1 430 ? 14.812 30.375 20.203 1 90.12 430 VAL B N 1
ATOM 8033 C CA . VAL B 1 430 ? 15.125 31.797 20.141 1 90.12 430 VAL B CA 1
ATOM 8034 C C . VAL B 1 430 ? 15.289 32.219 18.688 1 90.12 430 VAL B C 1
ATOM 8036 O O . VAL B 1 430 ? 14.859 33.312 18.312 1 90.12 430 VAL B O 1
ATOM 8039 N N . ARG B 1 431 ? 15.711 31.375 17.922 1 89.25 431 ARG B N 1
ATOM 8040 C CA . ARG B 1 431 ? 16.031 31.734 16.547 1 89.25 431 ARG B CA 1
ATOM 8041 C C . ARG B 1 431 ? 14.812 31.594 15.641 1 89.25 431 ARG B C 1
ATOM 8043 O O . ARG B 1 431 ? 14.633 32.375 14.695 1 89.25 431 ARG B O 1
ATOM 8050 N N . LYS B 1 432 ? 14.023 30.609 15.914 1 89.62 432 LYS B N 1
ATOM 8051 C CA . LYS B 1 432 ? 13.07 30.219 14.875 1 89.62 432 LYS B CA 1
ATOM 8052 C C . LYS B 1 432 ? 11.633 30.438 15.336 1 89.62 432 LYS B C 1
ATOM 8054 O O . LYS B 1 432 ? 10.734 30.609 14.508 1 89.62 432 LYS B O 1
ATOM 8059 N N . PHE B 1 433 ? 11.328 30.406 16.641 1 90.75 433 PHE B N 1
ATOM 8060 C CA . PHE B 1 433 ? 9.945 30.5 17.109 1 90.75 433 PHE B CA 1
ATOM 8061 C C . PHE B 1 433 ? 9.414 31.922 16.969 1 90.75 433 PHE B C 1
ATOM 8063 O O . PHE B 1 433 ? 10.133 32.875 17.219 1 90.75 433 PHE B O 1
ATOM 8070 N N . PRO B 1 434 ? 8.188 32.031 16.531 1 88.31 434 PRO B N 1
ATOM 8071 C CA . PRO B 1 434 ? 7.59 33.344 16.344 1 88.31 434 PRO B CA 1
ATOM 8072 C C . PRO B 1 434 ? 7.051 33.938 17.656 1 88.31 434 PRO B C 1
ATOM 8074 O O . PRO B 1 434 ? 5.898 34.375 17.703 1 88.31 434 PRO B O 1
ATOM 8077 N N . MET B 1 435 ? 7.906 34.188 18.578 1 85.81 435 MET B N 1
ATOM 8078 C CA . MET B 1 435 ? 7.473 34.625 19.906 1 85.81 435 MET B CA 1
ATOM 8079 C C . MET B 1 435 ? 7.102 36.094 19.875 1 85.81 435 MET B C 1
ATOM 8081 O O . MET B 1 435 ? 6.289 36.562 20.688 1 85.81 435 MET B O 1
ATOM 8085 N N . GLU B 1 436 ? 7.645 36.812 18.969 1 84.94 436 GLU B N 1
ATOM 8086 C CA . GLU B 1 436 ? 7.406 38.25 18.922 1 84.94 436 GLU B CA 1
ATOM 8087 C C . GLU B 1 436 ? 6.484 38.625 17.766 1 84.94 436 GLU B C 1
ATOM 8089 O O . GLU B 1 436 ? 6.375 39.781 17.391 1 84.94 436 GLU B O 1
ATOM 8094 N N . ASP B 1 437 ? 5.902 37.656 17.234 1 89 437 ASP B N 1
ATOM 8095 C CA . ASP B 1 437 ? 4.961 37.969 16.156 1 89 437 ASP B CA 1
ATOM 8096 C C . ASP B 1 437 ? 3.77 38.75 16.656 1 89 437 ASP B C 1
ATOM 8098 O O . ASP B 1 437 ? 3.131 38.375 17.641 1 89 437 ASP B O 1
ATOM 8102 N N . THR B 1 438 ? 3.463 39.781 16.016 1 89 438 THR B N 1
ATOM 8103 C CA . THR B 1 438 ? 2.459 40.719 16.484 1 89 438 THR B CA 1
ATOM 8104 C C . THR B 1 438 ? 1.065 40.094 16.438 1 89 438 THR B C 1
ATOM 8106 O O . THR B 1 438 ? 0.24 40.344 17.312 1 89 438 THR B O 1
ATOM 8109 N N . VAL B 1 439 ? 0.807 39.406 15.477 1 90.94 439 VAL B N 1
ATOM 8110 C CA . VAL B 1 439 ? -0.512 38.812 15.336 1 90.94 439 VAL B CA 1
ATOM 8111 C C . VAL B 1 439 ? -0.733 37.781 16.453 1 90.94 439 VAL B C 1
ATOM 8113 O O . VAL B 1 439 ? -1.778 37.781 17.109 1 90.94 439 VAL B O 1
ATOM 8116 N N . LEU B 1 440 ? 0.238 36.969 16.703 1 91.12 440 LEU B N 1
ATOM 8117 C CA . LEU B 1 440 ? 0.116 35.906 17.719 1 91.12 440 LEU B CA 1
ATOM 8118 C C . LEU B 1 440 ? -0.016 36.531 19.109 1 91.12 440 LEU B C 1
ATOM 8120 O O . LEU B 1 440 ? -0.777 36.031 19.953 1 91.12 440 LEU B O 1
ATOM 8124 N N . THR B 1 441 ? 0.667 37.594 19.344 1 88.88 441 THR B N 1
ATOM 8125 C CA . THR B 1 441 ? 0.64 38.25 20.656 1 88.88 441 THR B CA 1
ATOM 8126 C C . THR B 1 441 ? -0.702 38.938 20.891 1 88.88 441 THR B C 1
ATOM 8128 O O . THR B 1 441 ? -1.23 38.906 22 1 88.88 441 THR B O 1
ATOM 8131 N N . CYS B 1 442 ? -1.249 39.438 19.828 1 90.44 442 CYS B N 1
ATOM 8132 C CA . CYS B 1 442 ? -2.48 40.219 19.969 1 90.44 442 CYS B CA 1
ATOM 8133 C C . CYS B 1 442 ? -3.703 39.312 19.844 1 90.44 442 CYS B C 1
ATOM 8135 O O . CYS B 1 442 ? -4.797 39.688 20.281 1 90.44 442 CYS B O 1
ATOM 8137 N N . ALA B 1 443 ? -3.545 38.188 19.281 1 90.81 443 ALA B N 1
ATOM 8138 C CA . ALA B 1 443 ? -4.676 37.312 19.031 1 90.81 443 ALA B CA 1
ATOM 8139 C C . ALA B 1 443 ? -5.336 36.875 20.328 1 90.81 443 ALA B C 1
ATOM 8141 O O . ALA B 1 443 ? -6.5 36.469 20.328 1 90.81 443 ALA B O 1
ATOM 8142 N N . GLY B 1 444 ? -4.637 36.969 21.406 1 87.5 444 GLY B N 1
ATOM 8143 C CA . GLY B 1 444 ? -5.168 36.594 22.703 1 87.5 444 GLY B CA 1
ATOM 8144 C C . GLY B 1 444 ? -6.398 37.406 23.109 1 87.5 444 GLY B C 1
ATOM 8145 O O . GLY B 1 444 ? -7.191 36.969 23.938 1 87.5 444 GLY B O 1
ATOM 8146 N N . LEU B 1 445 ? -6.613 38.469 22.438 1 85.19 445 LEU B N 1
ATOM 8147 C CA . LEU B 1 445 ? -7.75 39.344 22.719 1 85.19 445 LEU B CA 1
ATOM 8148 C C . LEU B 1 445 ? -9.062 38.625 22.406 1 85.19 445 LEU B C 1
ATOM 8150 O O . LEU B 1 445 ? -10.117 39 22.938 1 85.19 445 LEU B O 1
ATOM 8154 N N . MET B 1 446 ? -8.992 37.688 21.594 1 85.31 446 MET B N 1
ATOM 8155 C CA . MET B 1 446 ? -10.211 37 21.156 1 85.31 446 MET B CA 1
ATOM 8156 C C . MET B 1 446 ? -10.539 35.844 22.094 1 85.31 446 MET B C 1
ATOM 8158 O O . MET B 1 446 ? -11.578 35.188 21.953 1 85.31 446 MET B O 1
ATOM 8162 N N . ASP B 1 447 ? -9.672 35.625 23 1 84.69 447 ASP B N 1
ATOM 8163 C CA . ASP B 1 447 ? -9.984 34.625 24.016 1 84.69 447 ASP B CA 1
ATOM 8164 C C . ASP B 1 447 ? -11.086 35.094 24.953 1 84.69 447 ASP B C 1
ATOM 8166 O O . ASP B 1 447 ? -10.875 36 25.766 1 84.69 447 ASP B O 1
ATOM 8170 N N . TYR B 1 448 ? -12.164 34.438 24.75 1 80.62 448 TYR B N 1
ATOM 8171 C CA . TYR B 1 448 ? -13.328 34.812 25.531 1 80.62 448 TYR B CA 1
ATOM 8172 C C . TYR B 1 448 ? -13.047 34.719 27.031 1 80.62 448 TYR B C 1
ATOM 8174 O O . TYR B 1 448 ? -13.578 35.5 27.828 1 80.62 448 TYR B O 1
ATOM 8182 N N . ASN B 1 449 ? -12.156 33.844 27.406 1 77.25 449 ASN B N 1
ATOM 8183 C CA . ASN B 1 449 ? -11.852 33.625 28.828 1 77.25 449 ASN B CA 1
ATOM 8184 C C . ASN B 1 449 ? -10.961 34.75 29.375 1 77.25 449 ASN B C 1
ATOM 8186 O O . ASN B 1 449 ? -10.844 34.906 30.594 1 77.25 449 ASN B O 1
ATOM 8190 N N . GLN B 1 450 ? -10.352 35.5 28.547 1 76.31 450 GLN B N 1
ATOM 8191 C CA . GLN B 1 450 ? -9.484 36.594 28.969 1 76.31 450 GLN B CA 1
ATOM 8192 C C . GLN B 1 450 ? -10.102 37.938 28.641 1 76.31 450 GLN B C 1
ATOM 8194 O O . GLN B 1 450 ? -9.383 38.875 28.312 1 76.31 450 GLN B O 1
ATOM 8199 N N . ARG B 1 451 ? -11.414 37.906 28.828 1 71 451 ARG B N 1
ATOM 8200 C CA . ARG B 1 451 ? -12.141 39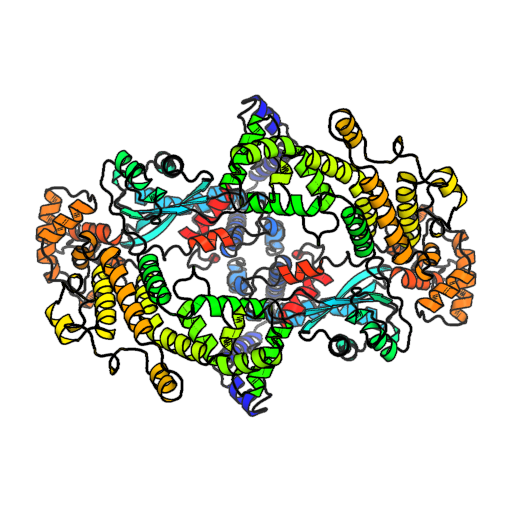.156 28.547 1 71 451 ARG B CA 1
ATOM 8201 C C . ARG B 1 451 ? -11.711 40.25 29.484 1 71 451 ARG B C 1
ATOM 8203 O O . ARG B 1 451 ? -11.391 40 30.641 1 71 451 ARG B O 1
ATOM 8210 N N . GLY B 1 452 ? -11.273 41.406 29.062 1 62.09 452 GLY B N 1
ATOM 8211 C CA . GLY B 1 452 ? -10.898 42.5 29.906 1 62.09 452 GLY B CA 1
ATOM 8212 C C . GLY B 1 452 ? -9.5 43.031 29.625 1 62.09 452 GLY B C 1
ATOM 8213 O O . GLY B 1 452 ? -9.133 44.125 30.047 1 62.09 452 GLY B O 1
ATOM 8214 N N . ARG B 1 453 ? -8.789 42.156 29.094 1 64.81 453 ARG B N 1
ATOM 8215 C CA . ARG B 1 453 ? -7.441 42.594 28.75 1 64.81 453 ARG B CA 1
ATOM 8216 C C . ARG B 1 453 ? -7.418 43.281 27.391 1 64.81 453 ARG B C 1
ATOM 8218 O O . ARG B 1 453 ? -6.352 43.438 26.781 1 64.81 453 ARG B O 1
ATOM 8225 N N . TYR B 1 454 ? -8.461 43.812 27.062 1 65.62 454 TYR B N 1
ATOM 8226 C CA . TYR B 1 454 ? -8.734 44.344 25.734 1 65.62 454 TYR B CA 1
ATOM 8227 C C . TYR B 1 454 ? -8.148 45.75 25.609 1 65.62 454 TYR B C 1
ATOM 8229 O O . TYR B 1 454 ? -8.445 46.625 26.422 1 65.62 454 TYR B O 1
ATOM 8237 N N . THR B 1 455 ? -7.062 45.844 24.812 1 77 455 THR B N 1
ATOM 8238 C CA . THR B 1 455 ? -6.629 47.188 24.453 1 77 455 THR B CA 1
ATOM 8239 C C . THR B 1 455 ? -6.902 47.469 22.969 1 77 455 THR B C 1
ATOM 8241 O O . THR B 1 455 ? -6.676 46.625 22.125 1 77 455 THR B O 1
ATOM 8244 N N . PHE B 1 456 ? -7.531 48.625 22.734 1 83.56 456 PHE B N 1
ATOM 8245 C CA . PHE B 1 456 ? -7.934 48.969 21.359 1 83.56 456 PHE B CA 1
ATOM 8246 C C . PHE B 1 456 ? -6.715 49.094 20.453 1 83.56 456 PHE B C 1
ATOM 8248 O O . PHE B 1 456 ? -6.812 48.906 19.25 1 83.56 456 PHE B O 1
ATOM 8255 N N . GLN B 1 457 ? -5.598 49.375 21.031 1 84.12 457 GLN B N 1
ATOM 8256 C CA . GLN B 1 457 ? -4.367 49.438 20.25 1 84.12 457 GLN B CA 1
ATOM 8257 C C . GLN B 1 457 ? -4.059 48.062 19.625 1 84.12 457 GLN B C 1
ATOM 8259 O O . GLN B 1 457 ? -3.633 48 18.469 1 84.12 457 GLN B O 1
ATOM 8264 N N . ASN B 1 458 ? -4.246 47.062 20.375 1 86.94 458 ASN B N 1
ATOM 8265 C CA . ASN B 1 458 ? -4.023 45.719 19.875 1 86.94 458 ASN B CA 1
ATOM 8266 C C . ASN B 1 458 ? -5.016 45.344 18.781 1 86.94 458 ASN B C 1
ATOM 8268 O O . ASN B 1 458 ? -4.684 44.594 17.859 1 86.94 458 ASN B O 1
ATOM 8272 N N . VAL B 1 459 ? -6.168 45.875 18.859 1 87.06 459 VAL B N 1
ATOM 8273 C CA . VAL B 1 459 ? -7.199 45.625 17.844 1 87.06 459 VAL B CA 1
ATOM 8274 C C . VAL B 1 459 ? -6.777 46.281 16.516 1 87.06 459 VAL B C 1
ATOM 8276 O O . VAL B 1 459 ? -6.848 45.625 15.469 1 87.06 459 VAL B O 1
ATOM 8279 N N . GLU B 1 460 ? -6.316 47.469 16.641 1 87.19 460 GLU B N 1
ATOM 8280 C CA . GLU B 1 460 ? -5.875 48.156 15.445 1 87.19 460 GLU B CA 1
ATOM 8281 C C . GLU B 1 460 ? -4.703 47.438 14.781 1 87.19 460 GLU B C 1
ATOM 8283 O O . GLU B 1 460 ? -4.648 47.344 13.555 1 87.19 460 GLU B O 1
ATOM 8288 N N . THR B 1 461 ? -3.881 46.969 15.602 1 87.69 461 THR B N 1
ATOM 8289 C CA . THR B 1 461 ? -2.715 46.25 15.102 1 87.69 461 THR B CA 1
ATOM 8290 C C . THR B 1 461 ? -3.135 45 14.367 1 87.69 461 THR B C 1
ATOM 8292 O O . THR B 1 461 ? -2.611 44.688 13.289 1 87.69 461 THR B O 1
ATOM 8295 N N . LEU B 1 462 ? -4.039 44.281 14.914 1 89.12 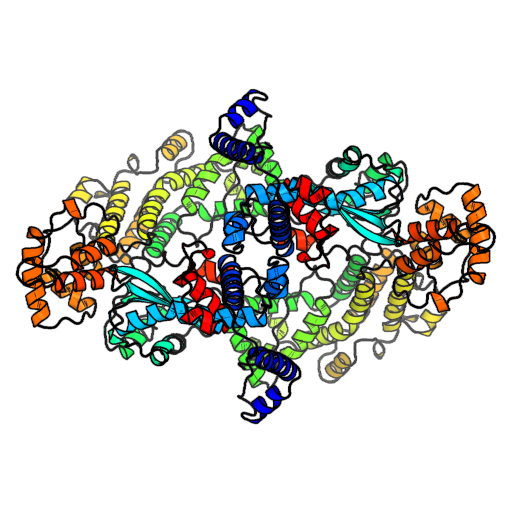462 LEU B N 1
ATOM 8296 C CA . LEU B 1 462 ? -4.523 43.031 14.32 1 89.12 462 LEU B CA 1
ATOM 8297 C C . LEU B 1 462 ? -5.18 43.312 12.969 1 89.12 462 LEU B C 1
ATOM 8299 O O . LEU B 1 462 ? -4.938 42.594 12 1 89.12 462 LEU B O 1
ATOM 8303 N N . ILE B 1 463 ? -6.031 44.281 12.953 1 88.12 463 ILE B N 1
ATOM 8304 C CA . ILE B 1 463 ? -6.75 44.625 11.734 1 88.12 463 ILE B CA 1
ATOM 8305 C C . ILE B 1 463 ? -5.762 45.031 10.648 1 88.12 463 ILE B C 1
ATOM 8307 O O . ILE B 1 463 ? -5.922 44.656 9.477 1 88.12 463 ILE B O 1
ATOM 8311 N N . GLY B 1 464 ? -4.75 45.781 11.023 1 83.94 464 GLY B N 1
ATOM 8312 C CA . GLY B 1 464 ? -3.736 46.188 10.07 1 83.94 464 GLY B CA 1
ATOM 8313 C C . GLY B 1 464 ? -2.93 45.031 9.508 1 83.94 464 GLY B C 1
ATOM 8314 O O . GLY B 1 464 ? -2.645 45 8.312 1 83.94 464 GLY B O 1
ATOM 8315 N N . LYS B 1 465 ? -2.672 44.062 10.32 1 87.62 465 LYS B N 1
ATOM 8316 C CA . LYS B 1 465 ? -1.801 42.969 9.922 1 87.62 465 LYS B CA 1
ATOM 8317 C C . LYS B 1 465 ? -2.574 41.906 9.148 1 87.62 465 LYS B C 1
ATOM 8319 O O . LYS B 1 465 ? -2.008 41.219 8.305 1 87.62 465 LYS B O 1
ATOM 8324 N N . LEU B 1 466 ? -3.85 41.75 9.445 1 85.5 466 LEU B N 1
ATOM 8325 C CA . LEU B 1 466 ? -4.656 40.75 8.781 1 85.5 466 LEU B CA 1
ATOM 8326 C C . LEU B 1 466 ? -5.441 41.344 7.617 1 85.5 466 LEU B C 1
ATOM 8328 O O . LEU B 1 466 ? -6.355 40.688 7.09 1 85.5 466 LEU B O 1
ATOM 8332 N N . SER B 1 467 ? -5.059 42.406 7.164 1 68.38 467 SER B N 1
ATOM 8333 C CA . SER B 1 467 ? -5.66 43.094 6.023 1 68.38 467 SER B CA 1
ATOM 8334 C C . SER B 1 467 ? -7.18 43.094 6.121 1 68.38 467 SER B C 1
ATOM 8336 O O . SER B 1 467 ? -7.875 42.844 5.137 1 68.38 467 SER B O 1
ATOM 8338 N N . GLY B 1 468 ? -7.707 43.188 7.242 1 69.44 468 GLY B N 1
ATOM 8339 C CA . GLY B 1 468 ? -9.148 43.25 7.402 1 69.44 468 GLY B CA 1
ATOM 8340 C C . GLY B 1 468 ? -9.75 44.562 6.926 1 69.44 468 GLY B C 1
ATOM 8341 O O . GLY B 1 468 ? -9.109 45.594 7.027 1 69.44 468 GLY B O 1
ATOM 8342 N N . SER B 1 469 ? -10.781 44.406 6.207 1 76.5 469 SER B N 1
ATOM 8343 C CA . SER B 1 469 ? -11.43 45.625 5.715 1 76.5 469 SER B CA 1
ATOM 8344 C C . SER B 1 469 ? -12.469 46.125 6.707 1 76.5 469 SER B C 1
ATOM 8346 O O . SER B 1 469 ? -13.562 45.562 6.812 1 76.5 469 SER B O 1
ATOM 8348 N N . PHE B 1 470 ? -12.047 47.094 7.496 1 86.19 470 PHE B N 1
ATOM 8349 C CA . PHE B 1 470 ? -12.969 47.781 8.406 1 86.19 470 PHE B CA 1
ATOM 8350 C C . PHE B 1 470 ? -13.125 49.25 8.031 1 86.19 470 PHE B C 1
ATOM 8352 O O . PHE B 1 470 ? -12.125 49.938 7.859 1 86.19 470 PHE B O 1
ATOM 8359 N N . THR B 1 471 ? -14.344 49.656 7.859 1 85.5 471 THR B N 1
ATOM 8360 C CA . THR B 1 471 ? -14.602 51.062 7.602 1 85.5 471 THR B CA 1
ATOM 8361 C C . THR B 1 471 ? -14.406 51.906 8.867 1 85.5 471 THR B C 1
ATOM 8363 O O . THR B 1 471 ? -14.281 51.344 9.961 1 85.5 471 THR B O 1
ATOM 8366 N N . ARG B 1 472 ? -14.406 53.25 8.719 1 88.44 472 ARG B N 1
ATOM 8367 C CA . ARG B 1 472 ? -14.266 54.125 9.875 1 88.44 472 ARG B CA 1
ATOM 8368 C C . ARG B 1 472 ? -15.43 53.969 10.844 1 88.44 472 ARG B C 1
ATOM 8370 O O . ARG B 1 472 ? -15.234 53.969 12.062 1 88.44 472 ARG B O 1
ATOM 8377 N N . GLN B 1 473 ? -16.516 53.812 10.242 1 89.38 473 GLN B N 1
ATOM 8378 C CA . GLN B 1 473 ? -17.703 53.594 11.055 1 89.38 473 GLN B CA 1
ATOM 8379 C C . GLN B 1 473 ? -17.625 52.281 11.828 1 89.38 473 GLN B C 1
ATOM 8381 O O . GLN B 1 473 ? -18.031 52.219 12.992 1 89.38 473 GLN B O 1
ATOM 8386 N N . GLU B 1 474 ? -17.062 51.344 11.188 1 90.38 474 GLU B N 1
ATOM 8387 C CA . GLU B 1 474 ? -16.938 50.062 11.836 1 90.38 474 GLU B CA 1
ATOM 8388 C C . GLU B 1 474 ? -15.906 50.094 12.969 1 90.38 474 GLU B C 1
ATOM 8390 O O . GLU B 1 474 ? -16.078 49.438 13.992 1 90.38 474 GLU B O 1
ATOM 8395 N N . MET B 1 475 ? -14.906 50.906 12.766 1 89.94 475 MET B N 1
ATOM 8396 C CA . MET B 1 475 ? -13.891 51.031 13.805 1 89.94 475 MET B CA 1
ATOM 8397 C C . MET B 1 475 ? -14.469 51.688 15.055 1 89.94 475 MET B C 1
ATOM 8399 O O . MET B 1 475 ? -14.164 51.25 16.172 1 89.94 475 MET B O 1
ATOM 8403 N N . ASP B 1 476 ? -15.289 52.625 14.812 1 90.38 476 ASP B N 1
ATOM 8404 C CA . ASP B 1 476 ? -15.953 53.281 15.945 1 90.38 476 ASP B CA 1
ATOM 8405 C C . ASP B 1 476 ? -16.906 52.312 16.641 1 90.38 476 ASP B C 1
ATOM 8407 O O . ASP B 1 476 ? -16.969 52.281 17.875 1 90.38 476 ASP B O 1
ATOM 8411 N N . ALA B 1 477 ? -17.578 51.656 15.812 1 88.94 477 ALA B N 1
ATOM 8412 C CA . ALA B 1 477 ? -18.5 50.656 16.359 1 88.94 477 ALA B CA 1
ATOM 8413 C C . ALA B 1 477 ? -17.75 49.594 17.156 1 88.94 477 ALA B C 1
ATOM 8415 O O . ALA B 1 477 ? -18.25 49.125 18.188 1 88.94 477 ALA B O 1
ATOM 8416 N N . LEU B 1 478 ? -16.641 49.219 16.625 1 89 478 LEU B N 1
ATOM 8417 C CA . LEU B 1 478 ? -15.805 48.25 17.297 1 89 478 LEU B CA 1
ATOM 8418 C C . LEU B 1 478 ? -15.383 48.719 18.688 1 89 478 LEU B C 1
ATOM 8420 O O . LEU B 1 478 ? -15.383 47.938 19.641 1 89 478 LEU B O 1
ATOM 8424 N N . TYR B 1 479 ? -15 49.938 18.703 1 86.38 479 TYR B N 1
ATOM 8425 C CA . TYR B 1 479 ? -14.609 50.531 19.969 1 86.38 479 TYR B CA 1
ATOM 8426 C C . TYR B 1 479 ? -15.766 50.469 20.969 1 86.38 479 TYR B C 1
ATOM 8428 O O . TYR B 1 479 ? -15.586 50.031 22.109 1 86.38 479 TYR B O 1
ATOM 8436 N N . ASP B 1 480 ? -16.922 50.875 20.578 1 83.75 480 ASP B N 1
ATOM 8437 C CA . ASP B 1 480 ? -18.094 50.906 21.453 1 83.75 480 ASP B CA 1
ATOM 8438 C C . ASP B 1 480 ? -18.5 49.469 21.875 1 83.75 480 ASP B C 1
ATOM 8440 O O . ASP B 1 480 ? -18.812 49.25 23.031 1 83.75 480 ASP B O 1
ATOM 8444 N N . GLU B 1 481 ? -18.438 48.625 20.922 1 86.5 481 GLU B N 1
ATOM 8445 C CA . GLU B 1 481 ? -18.844 47.25 21.203 1 86.5 481 GLU B 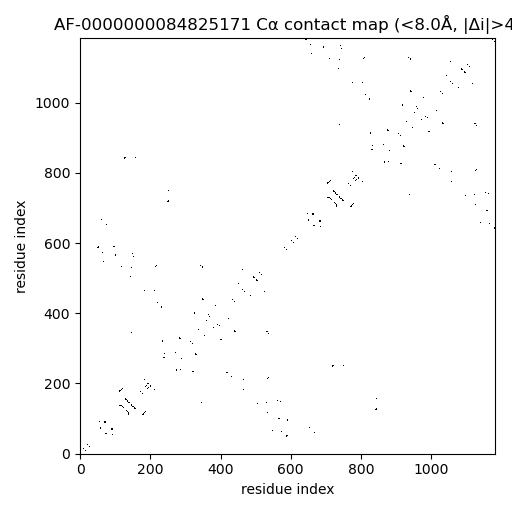CA 1
ATOM 8446 C C . GLU B 1 481 ? -17.859 46.562 22.156 1 86.5 481 GLU B C 1
ATOM 8448 O O . GLU B 1 481 ? -18.25 45.75 23 1 86.5 481 GLU B O 1
ATOM 8453 N N . SER B 1 482 ? -16.656 46.844 21.984 1 80.81 482 SER B N 1
ATOM 8454 C CA . SER B 1 482 ? -15.625 46.281 22.844 1 80.81 482 SER B CA 1
ATOM 8455 C C . SER B 1 482 ? -15.828 46.688 24.297 1 80.81 482 SER B C 1
ATOM 8457 O O . SER B 1 482 ? -15.547 45.906 25.219 1 80.81 482 SER B O 1
ATOM 8459 N N . LEU B 1 483 ? -16.312 47.844 24.469 1 74.94 483 LEU B N 1
ATOM 8460 C CA . LEU B 1 483 ? -16.547 48.344 25.812 1 74.94 483 LEU B CA 1
ATOM 8461 C C . LEU B 1 483 ? -17.781 47.688 26.422 1 74.94 483 LEU B C 1
ATOM 8463 O O . LEU B 1 483 ? -17.797 47.344 27.609 1 74.94 483 LEU B O 1
ATOM 8467 N N . SER B 1 484 ? -18.719 47.531 25.656 1 75.25 484 SER B N 1
ATOM 8468 C CA . SER B 1 484 ? -20 47.031 26.141 1 75.25 484 SER B CA 1
ATOM 8469 C C . SER B 1 484 ? -20 45.5 26.266 1 75.25 484 SER B C 1
ATOM 8471 O O . SER B 1 484 ? -20.828 44.938 26.953 1 75.25 484 SER B O 1
ATOM 8473 N N . TYR B 1 485 ? -19.156 44.938 25.453 1 76.19 485 TYR B N 1
ATOM 8474 C CA . TYR B 1 485 ? -19.141 43.5 25.344 1 76.19 485 TYR B CA 1
ATOM 8475 C C . TYR B 1 485 ? -18.891 42.844 26.688 1 76.19 485 TYR B C 1
ATOM 8477 O O . TYR B 1 485 ? -19.484 41.812 27.016 1 76.19 485 TYR B O 1
ATOM 8485 N N . GLU B 1 486 ? -18.062 43.406 27.484 1 68 486 GLU B N 1
ATOM 8486 C CA . GLU B 1 486 ? -17.75 42.875 28.812 1 68 486 GLU B CA 1
ATOM 8487 C C . GLU B 1 486 ? -18.969 42.875 29.719 1 68 486 GLU B C 1
ATOM 8489 O O . GLU B 1 486 ? -19.156 42 30.547 1 68 486 GLU B O 1
ATOM 8494 N N . GLN B 1 487 ? -19.766 43.812 29.422 1 67.19 487 GLN B N 1
ATOM 8495 C CA . GLN B 1 487 ? -20.938 44 30.281 1 67.19 487 GLN B CA 1
ATOM 8496 C C . GLN B 1 487 ? -22.125 43.219 29.75 1 67.19 487 GLN B C 1
ATOM 8498 O O . GLN B 1 487 ? -22.969 42.75 30.516 1 67.19 487 GLN B O 1
ATOM 8503 N N . THR B 1 488 ? -22.219 43.094 28.516 1 64.44 488 THR B N 1
ATOM 8504 C CA . THR B 1 488 ? -23.422 42.562 27.875 1 64.44 488 THR B CA 1
ATOM 8505 C C . THR B 1 488 ? -23.359 41.031 27.828 1 64.44 488 THR B C 1
ATOM 8507 O O . THR B 1 488 ? -24.391 40.375 27.938 1 64.44 488 THR B O 1
ATOM 8510 N N . ILE B 1 489 ? -22.234 40.469 27.609 1 64.25 489 ILE B N 1
ATOM 8511 C CA . ILE B 1 489 ? -22.172 39.031 27.375 1 64.25 489 ILE B CA 1
ATOM 8512 C C . ILE B 1 489 ? -21.719 38.344 28.641 1 64.25 489 ILE B C 1
ATOM 8514 O O . ILE B 1 489 ? -20.578 38.531 29.109 1 64.25 489 ILE B O 1
ATOM 8518 N N . THR B 1 490 ? -22.734 37.75 29.375 1 59.44 490 THR B N 1
ATOM 8519 C CA . THR B 1 490 ? -22.469 37.031 30.609 1 59.44 490 THR B CA 1
ATOM 8520 C C . THR B 1 490 ? -21.828 35.656 30.297 1 59.44 490 THR B C 1
ATOM 8522 O O . THR B 1 490 ? -22.281 34.938 29.391 1 59.44 490 THR B O 1
ATOM 8525 N N . PRO B 1 491 ? -20.656 35.375 30.922 1 56.25 491 PRO B N 1
ATOM 8526 C CA . PRO B 1 491 ? -19.906 34.156 30.75 1 56.25 491 PRO B CA 1
ATOM 8527 C C . PRO B 1 491 ? -20.797 32.906 30.844 1 56.25 491 PRO B C 1
ATOM 8529 O O . PRO B 1 491 ? -20.562 31.922 30.125 1 56.25 491 PRO B O 1
ATOM 8532 N N . CYS B 1 492 ? -21.719 32.844 31.734 1 49.62 492 CYS B N 1
ATOM 8533 C CA . CYS B 1 492 ? -22.453 31.625 32.094 1 49.62 492 CYS B CA 1
ATOM 8534 C C . CYS B 1 492 ? -23.219 31.078 30.875 1 49.62 492 CYS B C 1
ATOM 8536 O O . CYS B 1 492 ? -23.25 29.875 30.656 1 49.62 492 CYS B O 1
ATOM 8538 N N . ALA B 1 493 ? -23.844 31.844 30.141 1 50.19 493 ALA B N 1
ATOM 8539 C CA . ALA B 1 493 ? -24.781 31.359 29.125 1 50.19 493 ALA B CA 1
ATOM 8540 C C . ALA B 1 493 ? -24.047 30.703 27.969 1 50.19 493 ALA B C 1
ATOM 8542 O O . ALA B 1 493 ? -24.609 29.844 27.281 1 50.19 493 ALA B O 1
ATOM 8543 N N . HIS B 1 494 ? -22.797 31 27.906 1 54.62 494 HIS B N 1
ATOM 8544 C CA . HIS B 1 494 ? -22.109 30.516 26.719 1 54.62 494 HIS B CA 1
ATOM 8545 C C . HIS B 1 494 ? -20.969 29.578 27.078 1 54.62 494 HIS B C 1
ATOM 8547 O O . HIS B 1 494 ? -20.109 29.266 26.25 1 54.62 494 HIS B O 1
ATOM 8553 N N . ALA B 1 495 ? -21.031 29.234 28.391 1 50.84 495 ALA B N 1
ATOM 8554 C CA . ALA B 1 495 ? -20.016 28.359 28.984 1 50.84 495 ALA B CA 1
ATOM 8555 C C . ALA B 1 495 ? -20.016 26.984 28.297 1 50.84 495 ALA B C 1
ATOM 8557 O O . ALA B 1 495 ? -19.031 26.25 28.375 1 50.84 495 ALA B O 1
ATOM 8558 N N . GLY B 1 496 ? -20.969 26.828 27.469 1 55.62 496 GLY B N 1
ATOM 8559 C CA . GLY B 1 496 ? -21.062 25.484 26.953 1 55.62 496 GLY B CA 1
ATOM 8560 C C . GLY B 1 496 ? -20.25 25.266 25.688 1 55.62 496 GLY B C 1
ATOM 8561 O O . GLY B 1 496 ? -20.062 24.141 25.25 1 55.62 496 GLY B O 1
ATOM 8562 N N . PHE B 1 497 ? -19.703 26.453 25.25 1 60.59 497 PHE B N 1
ATOM 8563 C CA . PHE B 1 497 ? -19 26.25 24 1 60.59 497 PHE B CA 1
ATOM 8564 C C . PHE B 1 497 ? -17.531 25.922 24.234 1 60.59 497 PHE B C 1
ATOM 8566 O O . PHE B 1 497 ? -16.812 26.719 24.844 1 60.59 497 PHE B O 1
ATOM 8573 N N . LEU B 1 498 ? -17.203 24.812 23.844 1 66.31 498 LEU B N 1
ATOM 8574 C CA . LEU B 1 498 ? -15.805 24.391 23.969 1 66.31 498 LEU B CA 1
ATOM 8575 C C . LEU B 1 498 ? -14.961 25.016 22.859 1 66.31 498 LEU B C 1
ATOM 8577 O O . LEU B 1 498 ? -13.781 25.312 23.062 1 66.31 498 LEU B O 1
ATOM 8581 N N . ARG B 1 499 ? -15.641 25.422 21.797 1 83.5 499 ARG B N 1
ATOM 8582 C CA . ARG B 1 499 ? -14.938 26 20.656 1 83.5 499 ARG B CA 1
ATOM 8583 C C . ARG B 1 499 ? -15.195 27.516 20.578 1 83.5 499 ARG B C 1
ATOM 8585 O O . ARG B 1 499 ? -16.344 27.953 20.609 1 83.5 499 ARG B O 1
ATOM 8592 N N . GLN B 1 500 ? -14.133 28.266 20.453 1 86.06 500 GLN B N 1
ATOM 8593 C CA . GLN B 1 500 ? -14.25 29.734 20.438 1 86.06 500 GLN B CA 1
ATOM 8594 C C . GLN B 1 500 ? -14.938 30.219 19.172 1 86.06 500 GLN B C 1
ATOM 8596 O O . GLN B 1 500 ? -15.641 31.219 19.188 1 86.06 500 GLN B O 1
ATOM 8601 N N . ASP B 1 501 ? -14.734 29.5 18.062 1 89.19 501 ASP B N 1
ATOM 8602 C CA . ASP B 1 501 ? -15.398 29.922 16.828 1 89.19 501 ASP B CA 1
ATOM 8603 C C . ASP B 1 501 ? -16.906 29.797 16.953 1 89.19 501 ASP B C 1
ATOM 8605 O O . ASP B 1 501 ? -17.641 30.703 16.547 1 89.19 501 ASP B O 1
ATOM 8609 N N . LEU B 1 502 ? -17.328 28.75 17.594 1 87.38 502 LEU B N 1
ATOM 8610 C CA . LEU B 1 502 ? -18.766 28.562 17.781 1 87.38 502 LEU B CA 1
ATOM 8611 C C . LEU B 1 502 ? -19.312 29.562 18.797 1 87.38 502 LEU B C 1
ATOM 8613 O O . LEU B 1 502 ? -20.438 30.047 18.656 1 87.38 502 LEU B O 1
ATOM 8617 N N . LEU B 1 503 ? -18.531 29.797 19.781 1 86.88 503 LEU B N 1
ATOM 8618 C CA . LEU B 1 503 ? -18.938 30.781 20.781 1 86.88 503 LEU B CA 1
ATOM 8619 C C . LEU B 1 503 ? -19.156 32.156 20.141 1 86.88 503 LEU B C 1
ATOM 8621 O O . LEU B 1 503 ? -20.172 32.781 20.391 1 86.88 503 LEU B O 1
ATOM 8625 N N . TRP B 1 504 ? -18.219 32.594 19.406 1 88.81 504 TRP B N 1
ATOM 8626 C CA . TRP B 1 504 ? -18.344 33.875 18.75 1 88.81 504 TRP B CA 1
ATOM 8627 C C . TRP B 1 504 ? -19.469 33.875 17.734 1 88.81 504 TRP B C 1
ATOM 8629 O O . TRP B 1 504 ? -20.109 34.906 17.5 1 88.81 504 TRP B O 1
ATOM 8639 N N . GLY B 1 505 ? -19.688 32.656 17.156 1 87.12 505 GLY B N 1
ATOM 8640 C CA . GLY B 1 505 ? -20.875 32.531 16.328 1 87.12 505 GLY B CA 1
ATOM 8641 C C . GLY B 1 505 ? -22.156 32.75 17.094 1 87.12 505 GLY B C 1
ATOM 8642 O O . GLY B 1 505 ? -23.078 33.406 16.578 1 87.12 505 GLY B O 1
ATOM 8643 N N . ALA B 1 506 ? -22.266 32.25 18.219 1 84.62 506 ALA B N 1
ATOM 8644 C CA . ALA B 1 506 ? -23.453 32.438 19.078 1 84.62 506 ALA B CA 1
ATOM 8645 C C . ALA B 1 506 ? -23.594 33.875 19.5 1 84.62 506 ALA B C 1
ATOM 8647 O O . ALA B 1 506 ? -24.703 34.406 19.562 1 84.62 506 ALA B O 1
ATOM 8648 N N . ILE B 1 507 ? -22.484 34.5 19.766 1 85.31 507 ILE B N 1
ATOM 8649 C CA . ILE B 1 507 ? -22.469 35.875 20.203 1 85.31 507 ILE B CA 1
ATOM 8650 C C . ILE B 1 507 ? -22.969 36.781 19.062 1 85.31 507 ILE B C 1
ATOM 8652 O O . ILE B 1 507 ? -23.672 37.781 19.312 1 85.31 507 ILE B O 1
ATOM 8656 N N . SER B 1 508 ? -22.688 36.406 17.906 1 86.62 508 SER B N 1
ATOM 8657 C CA . SER B 1 508 ? -23.094 37.188 16.75 1 86.62 508 SER B CA 1
ATOM 8658 C C . SER B 1 508 ? -24.609 37.219 16.609 1 86.62 508 SER B C 1
ATOM 8660 O O . SER B 1 508 ? -25.172 38.125 15.961 1 86.62 508 SER B O 1
ATOM 8662 N N . GLN B 1 509 ? -25.219 36.312 17.219 1 83.94 509 GLN B N 1
ATOM 8663 C CA . GLN B 1 509 ? -26.672 36.219 17.094 1 83.94 509 GLN B CA 1
ATOM 8664 C C . GLN B 1 509 ? -27.375 37 18.188 1 83.94 509 GLN B C 1
ATOM 8666 O O . GLN B 1 509 ? -28.594 37.156 18.156 1 83.94 509 GLN B O 1
ATOM 8671 N N . ILE B 1 510 ? -26.688 37.438 19.109 1 83.06 510 ILE B N 1
ATOM 8672 C CA . ILE B 1 510 ? -27.297 38.219 20.203 1 83.06 510 ILE B CA 1
ATOM 8673 C C . ILE B 1 510 ? -27.734 39.562 19.688 1 83.06 510 ILE B C 1
ATOM 8675 O O . ILE B 1 510 ? -26.953 40.312 19.094 1 83.06 510 ILE B O 1
ATOM 8679 N N . LYS B 1 511 ? -28.984 39.875 19.906 1 84.19 511 LYS B N 1
ATOM 8680 C CA . LYS B 1 511 ? -29.547 41.125 19.453 1 84.19 511 LYS B CA 1
ATOM 8681 C C . LYS B 1 511 ? -29.781 42.094 20.625 1 84.19 511 LYS B C 1
ATOM 8683 O O . LYS B 1 511 ? -30.031 41.656 21.75 1 84.19 511 LYS B O 1
ATOM 8688 N N . ASN B 1 512 ? -29.516 43.344 20.328 1 78.44 512 ASN B N 1
ATOM 8689 C CA . ASN B 1 512 ? -29.922 44.375 21.281 1 78.44 512 ASN B CA 1
ATOM 8690 C C . ASN B 1 512 ? -31.438 44.406 21.469 1 78.44 512 ASN B C 1
ATOM 8692 O O . ASN B 1 512 ? -32.188 44.469 20.5 1 78.44 512 ASN B O 1
ATOM 8696 N N . PRO B 1 513 ? -31.875 44.312 22.578 1 76.69 513 PRO B N 1
ATOM 8697 C CA . PRO B 1 513 ? -33.312 44.219 22.812 1 76.69 513 PRO B CA 1
ATOM 8698 C C . PRO B 1 513 ? -34.062 45.469 22.344 1 76.69 513 PRO B C 1
ATOM 8700 O O . PRO B 1 513 ? -35.25 45.406 22 1 76.69 513 PRO B O 1
ATOM 8703 N N . VAL B 1 514 ? -33.375 46.625 22.359 1 77.5 514 VAL B N 1
ATOM 8704 C CA . VAL B 1 514 ? -34.031 47.875 22.047 1 77.5 514 VAL B CA 1
ATOM 8705 C C . VAL B 1 514 ? -34.062 48.094 20.531 1 77.5 514 VAL B C 1
ATOM 8707 O O . VAL B 1 514 ? -35.094 48.406 19.953 1 77.5 514 VAL B O 1
ATOM 8710 N N . THR B 1 515 ? -32.969 47.906 19.797 1 79.94 515 THR B N 1
ATOM 8711 C CA . THR B 1 515 ? -32.812 48.25 18.375 1 79.94 515 THR B CA 1
ATOM 8712 C C . THR B 1 515 ? -33.062 47 17.5 1 79.94 515 THR B C 1
ATOM 8714 O O . THR B 1 515 ? -33.312 47.125 16.297 1 79.94 515 THR B O 1
ATOM 8717 N N . GLY B 1 516 ? -33 45.844 18.078 1 80.31 516 GLY B N 1
ATOM 8718 C CA . GLY B 1 516 ? -33.125 44.594 17.328 1 80.31 516 GLY B CA 1
ATOM 8719 C C . GLY B 1 516 ? -31.922 44.281 16.5 1 80.31 516 GLY B C 1
ATOM 8720 O O . GLY B 1 516 ? -31.906 43.25 15.781 1 80.31 516 GLY B O 1
ATOM 8721 N N . LYS B 1 517 ? -31 45.125 16.562 1 81.12 517 LYS B N 1
ATOM 8722 C CA . LYS B 1 517 ? -29.781 44.906 15.797 1 81.12 517 LYS B CA 1
ATOM 8723 C C . LYS B 1 517 ? -28.781 44.062 16.594 1 81.12 517 LYS B C 1
ATOM 8725 O O . LYS B 1 517 ? -28.891 43.969 17.812 1 81.12 517 LYS B O 1
ATOM 8730 N N . ALA B 1 518 ? -27.875 43.5 15.773 1 83.62 518 ALA B N 1
ATOM 8731 C CA . ALA B 1 518 ? -26.844 42.688 16.422 1 83.62 518 ALA B CA 1
ATOM 8732 C C . ALA B 1 518 ? -26.047 43.562 17.406 1 83.62 518 ALA B C 1
ATOM 8734 O O . ALA B 1 518 ? -25.609 44.656 17.062 1 83.62 518 ALA B O 1
ATOM 8735 N N . ALA B 1 519 ? -25.844 43.125 18.609 1 82.19 519 ALA B N 1
ATOM 8736 C CA . ALA B 1 519 ? -25.203 43.875 19.688 1 82.19 519 ALA B CA 1
ATOM 8737 C C . ALA B 1 519 ? -23.688 43.969 19.469 1 82.19 519 ALA B C 1
ATOM 8739 O O . ALA B 1 519 ? -23.062 44.938 19.859 1 82.19 519 ALA B O 1
ATOM 8740 N N . CYS B 1 520 ? -23.125 42.906 18.875 1 87.25 520 CYS B N 1
ATOM 8741 C CA . CYS B 1 520 ? -21.688 42.844 18.703 1 87.25 520 CYS B CA 1
ATOM 8742 C C . CYS B 1 520 ? -21.312 42.406 17.297 1 87.25 520 CYS B C 1
ATOM 8744 O O . CYS B 1 520 ? -20.531 41.469 17.094 1 87.25 520 CYS B O 1
ATOM 8746 N N . ARG B 1 521 ? -21.812 43.125 16.391 1 86.88 521 ARG B N 1
ATOM 8747 C CA . ARG B 1 521 ? -21.641 42.75 14.984 1 86.88 521 ARG B CA 1
ATOM 8748 C C . ARG B 1 521 ? -20.188 42.938 14.555 1 86.88 521 ARG B C 1
ATOM 8750 O O . ARG B 1 521 ? -19.578 42.031 13.977 1 86.88 521 ARG B O 1
ATOM 8757 N N . THR B 1 522 ? -19.688 44.062 14.852 1 89.62 522 THR B N 1
ATOM 8758 C CA . THR B 1 522 ? -18.344 44.406 14.391 1 89.62 522 THR B CA 1
ATOM 8759 C C . THR B 1 522 ? -17.297 43.625 15.195 1 89.62 522 THR B C 1
ATOM 8761 O O . THR B 1 522 ? -16.25 43.25 14.664 1 89.62 522 THR B O 1
ATOM 8764 N N . LEU B 1 523 ? -17.594 43.438 16.406 1 88.44 523 LEU B N 1
ATOM 8765 C CA . LEU B 1 523 ? -16.688 42.656 17.25 1 88.44 523 LEU B CA 1
ATOM 8766 C C . LEU B 1 523 ? -16.609 41.219 16.781 1 88.44 523 LEU B C 1
ATOM 8768 O O . LEU B 1 523 ? -15.531 40.625 16.781 1 88.44 523 LEU B O 1
ATOM 8772 N N . THR B 1 524 ? -17.703 40.688 16.422 1 89 524 THR B N 1
ATOM 8773 C CA . THR B 1 524 ? -17.719 39.312 15.914 1 89 524 THR B CA 1
ATOM 8774 C C . THR B 1 524 ? -17.016 39.219 14.57 1 89 524 THR B C 1
ATOM 8776 O O . THR B 1 524 ? -16.375 38.188 14.266 1 89 524 THR B O 1
ATOM 8779 N N . LYS B 1 525 ? -17.156 40.188 13.82 1 89.44 525 LYS B N 1
ATOM 8780 C CA . LYS B 1 525 ? -16.422 40.25 12.562 1 89.44 525 LYS B CA 1
ATOM 8781 C C . LYS B 1 525 ? -14.922 40.219 12.797 1 89.44 525 LYS B C 1
ATOM 8783 O O . LYS B 1 525 ? -14.195 39.531 12.07 1 89.44 525 LYS B O 1
ATOM 8788 N N . LEU B 1 526 ? -14.484 40.906 13.789 1 89.88 526 LEU B N 1
ATOM 8789 C CA . LEU B 1 526 ? -13.078 40.875 14.156 1 89.88 526 LEU B CA 1
ATOM 8790 C C . LEU B 1 526 ? -12.664 39.5 14.648 1 89.88 526 LEU B C 1
ATOM 8792 O O . LEU B 1 526 ? -11.594 39 14.273 1 89.88 526 LEU B O 1
ATOM 8796 N N . ALA B 1 527 ? -13.492 38.938 15.484 1 89.56 527 ALA B N 1
ATOM 8797 C CA . ALA B 1 527 ? -13.188 37.594 15.992 1 89.56 527 ALA B CA 1
ATOM 8798 C C . ALA B 1 527 ? -13.039 36.594 14.859 1 89.56 527 ALA B C 1
ATOM 8800 O O . ALA B 1 527 ? -12.133 35.781 14.867 1 89.56 527 ALA B O 1
ATOM 8801 N N . GLN B 1 528 ? -13.891 36.656 13.945 1 88.62 528 GLN B N 1
ATOM 8802 C CA . GLN B 1 528 ? -13.836 35.75 12.805 1 88.62 528 GLN B CA 1
ATOM 8803 C C . GLN B 1 528 ? -12.57 35.969 11.984 1 88.62 528 GLN B C 1
ATOM 8805 O O . GLN B 1 528 ? -11.953 35.031 11.523 1 88.62 528 GLN B O 1
ATOM 8810 N N . LEU B 1 529 ? -12.203 37.156 11.859 1 90.31 529 LEU B N 1
ATOM 8811 C CA . LEU B 1 529 ? -10.984 37.5 11.133 1 90.31 529 LEU B CA 1
ATOM 8812 C C . LEU B 1 529 ? -9.758 36.938 11.82 1 90.31 529 LEU B C 1
ATOM 8814 O O . LEU B 1 529 ? -8.883 36.375 11.156 1 90.31 529 LEU B O 1
ATOM 8818 N N . VAL B 1 530 ? -9.758 37 13.062 1 91.31 530 VAL B N 1
ATOM 8819 C CA . VAL B 1 530 ? -8.586 36.594 13.836 1 91.31 530 VAL B CA 1
ATOM 8820 C C . VAL B 1 530 ? -8.523 35.062 13.922 1 91.31 530 VAL B C 1
ATOM 8822 O O . VAL B 1 530 ? -7.441 34.469 13.93 1 91.31 530 VAL B O 1
ATOM 8825 N N . LEU B 1 531 ? -9.664 34.406 13.914 1 90.88 531 LEU B N 1
ATOM 8826 C CA . LEU B 1 531 ? -9.719 32.969 14.133 1 90.88 531 LEU B CA 1
ATOM 8827 C C . LEU B 1 531 ? -9.547 32.219 12.812 1 90.88 531 LEU B C 1
ATOM 8829 O O . LEU B 1 531 ? -9.305 31 12.812 1 90.88 531 LEU B O 1
ATOM 8833 N N . THR B 1 532 ? -9.602 32.812 11.773 1 89.88 532 THR B N 1
ATOM 8834 C CA . THR B 1 532 ? -9.555 32.188 10.461 1 89.88 532 THR B CA 1
ATOM 8835 C C . THR B 1 532 ? -8.148 31.688 10.156 1 89.88 532 THR B C 1
ATOM 8837 O O . THR B 1 532 ? -7.977 30.594 9.609 1 89.88 532 THR B O 1
ATOM 8840 N N . PRO B 1 533 ? -7.102 32.469 10.5 1 88.94 533 PRO B N 1
ATOM 8841 C CA . PRO B 1 533 ? -5.766 31.906 10.281 1 88.94 533 PRO B CA 1
ATOM 8842 C C . PRO B 1 533 ? -5.492 30.672 11.125 1 88.94 533 PRO B C 1
ATOM 8844 O O . PRO B 1 533 ? -5.91 30.609 12.281 1 88.94 533 PRO B O 1
ATOM 8847 N N . PRO B 1 534 ? -4.855 29.688 10.477 1 84.5 534 PRO B N 1
ATOM 8848 C CA . PRO B 1 534 ? -4.578 28.453 11.219 1 84.5 534 PRO B CA 1
ATOM 8849 C C . PRO B 1 534 ? -3.404 28.594 12.188 1 84.5 534 PRO B C 1
ATOM 8851 O O . PRO B 1 534 ? -2.58 29.5 12.031 1 84.5 534 PRO B O 1
ATOM 8854 N N . HIS B 1 535 ? -3.473 27.828 13.219 1 83 535 HIS B N 1
ATOM 8855 C CA . HIS B 1 535 ? -2.357 27.797 14.156 1 83 535 HIS B CA 1
ATOM 8856 C C . HIS B 1 535 ? -1.362 26.703 13.805 1 83 535 HIS B C 1
ATOM 8858 O O . HIS B 1 535 ? -0.277 26.625 14.383 1 83 535 HIS B O 1
ATOM 8864 N N . SER B 1 536 ? -1.822 25.812 12.93 1 76.25 536 SER B N 1
ATOM 8865 C CA . SER B 1 536 ? -0.944 24.75 12.453 1 76.25 536 SER B CA 1
ATOM 8866 C C . SER B 1 536 ? -1.433 24.188 11.125 1 76.25 536 SER B C 1
ATOM 8868 O O . SER B 1 536 ? -2.496 24.562 10.641 1 76.25 536 SER B O 1
ATOM 8870 N N . ASN B 1 537 ? -0.519 23.312 10.609 1 66.06 537 ASN B N 1
ATOM 8871 C CA . ASN B 1 537 ? -0.883 22.641 9.367 1 66.06 537 ASN B CA 1
ATOM 8872 C C . ASN B 1 537 ? -1.439 21.234 9.625 1 66.06 537 ASN B C 1
ATOM 8874 O O . ASN B 1 537 ? -1.566 20.438 8.703 1 66.06 537 ASN B O 1
ATOM 8878 N N . ALA B 1 538 ? -1.75 20.922 10.945 1 62.34 538 ALA B N 1
ATOM 8879 C CA . ALA B 1 538 ? -2.109 19.547 11.312 1 62.34 538 ALA B CA 1
ATOM 8880 C C . ALA B 1 538 ? -3.492 19.188 10.781 1 62.34 538 ALA B C 1
ATOM 8882 O O . ALA B 1 538 ? -3.807 18 10.617 1 62.34 538 ALA B O 1
ATOM 8883 N N . ASP B 1 539 ? -4.375 20.188 10.836 1 58.56 539 ASP B N 1
ATOM 8884 C CA . ASP B 1 539 ? -5.746 19.875 10.43 1 58.56 539 ASP B CA 1
ATOM 8885 C C . ASP B 1 539 ? -5.77 19.031 9.164 1 58.56 539 ASP B C 1
ATOM 8887 O O . ASP B 1 539 ? -6.789 18.422 8.836 1 58.56 539 ASP B O 1
ATOM 8891 N N . ILE B 1 540 ? -4.688 19.125 8.328 1 54.06 540 ILE B N 1
ATOM 8892 C CA . ILE B 1 540 ? -4.883 18.5 7.027 1 54.06 540 ILE B CA 1
ATOM 8893 C C . ILE B 1 540 ? -4.027 17.234 6.934 1 54.06 540 ILE B C 1
ATOM 8895 O O . ILE B 1 540 ? -2.814 17.312 6.723 1 54.06 540 ILE B O 1
ATOM 8899 N N . GLU B 1 541 ? -4.254 16.25 7.812 1 56.81 541 GLU B N 1
ATOM 8900 C CA . GLU B 1 541 ? -3.787 14.898 7.484 1 56.81 541 GLU B CA 1
ATOM 8901 C C . GLU B 1 541 ? -4.07 14.555 6.027 1 56.81 541 GLU B C 1
ATOM 8903 O O . GLU B 1 541 ? -4.316 13.398 5.695 1 56.81 541 GLU B O 1
ATOM 8908 N N . HIS B 1 542 ? -4.082 15.664 5.133 1 58.38 542 HIS B N 1
ATOM 8909 C CA . HIS B 1 542 ? -4.59 15.531 3.77 1 58.38 542 HIS B CA 1
ATOM 8910 C C . HIS B 1 542 ? -3.619 14.75 2.895 1 58.38 542 HIS B C 1
ATOM 8912 O O . HIS B 1 542 ? -4.035 14.07 1.956 1 58.38 542 HIS B O 1
ATOM 8918 N N . PHE B 1 543 ? -2.34 14.727 3.42 1 62.47 543 PHE B N 1
ATOM 8919 C CA . PHE B 1 543 ? -1.361 14.031 2.59 1 62.47 543 PHE B CA 1
ATOM 8920 C C . PHE B 1 543 ? -1.628 12.531 2.578 1 62.47 543 PHE B C 1
ATOM 8922 O O . PHE B 1 543 ? -1.562 11.891 1.525 1 62.47 543 PHE B O 1
ATOM 8929 N N . SER B 1 544 ? -1.99 12.25 3.705 1 69.31 544 SER B N 1
ATOM 8930 C CA . SER B 1 544 ? -2.234 10.82 3.816 1 69.31 544 SER B CA 1
ATOM 8931 C C . SER B 1 544 ? -3.488 10.406 3.051 1 69.31 544 SER B C 1
ATOM 8933 O O . SER B 1 544 ? -3.537 9.328 2.463 1 69.31 544 SER B O 1
ATOM 8935 N N . MET B 1 545 ? -4.324 11.414 2.959 1 75.44 545 MET B N 1
ATOM 8936 C CA . MET B 1 545 ? -5.574 11.109 2.271 1 75.44 545 MET B CA 1
ATOM 8937 C C . MET B 1 545 ? -5.352 10.984 0.768 1 75.44 545 MET B C 1
ATOM 8939 O O . MET B 1 545 ? -5.914 10.094 0.124 1 75.44 545 MET B O 1
ATOM 8943 N N . VAL B 1 546 ? -4.555 11.883 0.293 1 75.62 546 VAL B N 1
ATOM 8944 C CA . VAL B 1 546 ? -4.266 11.859 -1.137 1 75.62 546 VAL B CA 1
ATOM 8945 C C . VAL B 1 546 ? -3.562 10.555 -1.505 1 75.62 546 VAL B C 1
ATOM 8947 O O . VAL B 1 546 ? -3.926 9.906 -2.486 1 75.62 546 VAL B O 1
ATOM 8950 N N . HIS B 1 547 ? -2.748 10.195 -0.633 1 74.38 547 HIS B N 1
ATOM 8951 C CA . HIS B 1 547 ? -1.985 8.977 -0.877 1 74.38 547 HIS B CA 1
ATOM 8952 C C . HIS B 1 547 ? -2.871 7.742 -0.756 1 74.38 547 HIS B C 1
ATOM 8954 O O . HIS B 1 547 ? -2.707 6.781 -1.51 1 74.38 547 HIS B O 1
ATOM 8960 N N . LYS B 1 548 ? -3.723 7.746 0.117 1 75.06 548 LYS B N 1
ATOM 8961 C CA . LYS B 1 548 ? -4.602 6.605 0.358 1 75.06 548 LYS B CA 1
ATOM 8962 C C . LYS B 1 548 ? -5.602 6.434 -0.782 1 75.06 548 LYS B C 1
ATOM 8964 O O . LYS B 1 548 ? -6.133 5.34 -0.991 1 75.06 548 LYS B O 1
ATOM 8969 N N . ASN B 1 549 ? -5.82 7.5 -1.369 1 79.81 549 ASN B N 1
ATOM 8970 C CA . ASN B 1 549 ? -6.797 7.441 -2.451 1 79.81 549 ASN B CA 1
ATOM 8971 C C . ASN B 1 549 ? -6.176 6.906 -3.738 1 79.81 549 ASN B C 1
ATOM 8973 O O . ASN B 1 549 ? -6.844 6.238 -4.527 1 79.81 549 ASN B O 1
ATOM 8977 N N . LYS B 1 550 ? -5.012 7.281 -3.951 1 75.12 550 LYS B N 1
ATOM 8978 C CA . LYS B 1 550 ? -4.344 6.742 -5.133 1 75.12 550 LYS B CA 1
ATOM 8979 C C . LYS B 1 550 ? -3.502 5.516 -4.777 1 75.12 550 LYS B C 1
ATOM 8981 O O . LYS B 1 550 ? -2.352 5.648 -4.355 1 75.12 550 LYS B O 1
ATOM 8986 N N . THR B 1 551 ? -4.125 4.43 -4.805 1 68.62 551 THR B N 1
ATOM 8987 C CA . THR B 1 551 ? -3.475 3.168 -4.465 1 68.62 551 THR B CA 1
ATOM 8988 C C . THR B 1 551 ? -3.057 2.418 -5.727 1 68.62 551 THR B C 1
ATOM 8990 O O . THR B 1 551 ? -3.33 2.863 -6.84 1 68.62 551 THR B O 1
ATOM 8993 N N . GLU B 1 552 ? -2.365 1.355 -5.504 1 66.06 552 GLU B N 1
ATOM 8994 C CA . GLU B 1 552 ? -1.971 0.493 -6.613 1 66.06 552 GLU B CA 1
ATOM 8995 C C . GLU B 1 552 ? -3.191 -0.06 -7.344 1 66.06 552 GLU B C 1
ATOM 8997 O O . GLU B 1 552 ? -3.133 -0.336 -8.547 1 66.06 552 GLU B O 1
ATOM 9002 N N . LEU B 1 553 ? -4.277 -0.115 -6.594 1 65.12 553 LEU B N 1
ATOM 9003 C CA . LEU B 1 553 ? -5.5 -0.654 -7.18 1 65.12 553 LEU B CA 1
ATOM 9004 C C . LEU B 1 553 ? -6.23 0.412 -7.988 1 65.12 553 LEU B C 1
ATOM 9006 O O . LEU B 1 553 ? -7.121 0.096 -8.781 1 65.12 553 LEU B O 1
ATOM 9010 N N . ARG B 1 554 ? -5.824 1.698 -7.852 1 72.88 554 ARG B N 1
ATOM 9011 C CA . ARG B 1 554 ? -6.422 2.816 -8.57 1 72.88 554 ARG B CA 1
ATOM 9012 C C . ARG B 1 554 ? -5.379 3.561 -9.398 1 72.88 554 ARG B C 1
ATOM 9014 O O . ARG B 1 554 ? -5.312 4.793 -9.359 1 72.88 554 ARG B O 1
ATOM 9021 N N . SER B 1 555 ? -4.637 2.812 -10.039 1 65.31 555 SER B N 1
ATOM 9022 C CA . SER B 1 555 ? -3.49 3.395 -10.727 1 65.31 555 SER B CA 1
ATOM 9023 C C . SER B 1 555 ? -3.928 4.246 -11.906 1 65.31 555 SER B C 1
ATOM 9025 O O . SER B 1 555 ? -3.205 5.152 -12.328 1 65.31 555 SER B O 1
ATOM 9027 N N . SER B 1 556 ? -5.148 4.039 -12.352 1 68.19 556 SER B N 1
ATOM 9028 C CA . SER B 1 556 ? -5.574 4.723 -13.57 1 68.19 556 SER B CA 1
ATOM 9029 C C . SER B 1 556 ? -6.461 5.918 -13.258 1 68.19 556 SER B C 1
ATOM 9031 O O . SER B 1 556 ? -7.148 6.441 -14.133 1 68.19 556 SER B O 1
ATOM 9033 N N . LEU B 1 557 ? -6.449 6.316 -12.078 1 79.5 557 LEU B N 1
ATOM 9034 C CA . LEU B 1 557 ? -7.289 7.438 -11.672 1 79.5 557 LEU B CA 1
ATOM 9035 C C . LEU B 1 557 ? -6.766 8.742 -12.266 1 79.5 557 LEU B C 1
ATOM 9037 O O . LEU B 1 557 ? -5.629 9.141 -11.992 1 79.5 557 LEU B O 1
ATOM 9041 N N . SER B 1 558 ? -7.602 9.336 -13.07 1 81.06 558 SER B N 1
ATOM 9042 C CA . SER B 1 558 ? -7.215 10.617 -13.648 1 81.06 558 SER B CA 1
ATOM 9043 C C . SER B 1 558 ? -7.16 11.711 -12.586 1 81.06 558 SER B C 1
ATOM 9045 O O . SER B 1 558 ? -7.883 11.648 -11.586 1 81.06 558 SER B O 1
ATOM 9047 N N . PRO B 1 559 ? -6.312 12.719 -12.797 1 82.62 559 PRO B N 1
ATOM 9048 C CA . PRO B 1 559 ? -6.199 13.805 -11.82 1 82.62 559 PRO B CA 1
ATOM 9049 C C . PRO B 1 559 ? -7.523 14.531 -11.586 1 82.62 559 PRO B C 1
ATOM 9051 O O . PRO B 1 559 ? -7.809 14.953 -10.461 1 82.62 559 PRO B O 1
ATOM 9054 N N . GLY B 1 560 ? -8.305 14.688 -12.656 1 85.31 560 GLY B N 1
ATOM 9055 C CA . GLY B 1 560 ? -9.602 15.336 -12.492 1 85.31 560 GLY B CA 1
ATOM 9056 C C . GLY B 1 560 ? -10.531 14.586 -11.555 1 85.31 560 GLY B C 1
ATOM 9057 O O . GLY B 1 560 ? -11.125 15.18 -10.656 1 85.31 560 GLY B O 1
ATOM 9058 N N . ILE B 1 561 ? -10.578 13.336 -11.766 1 88.88 561 ILE B N 1
ATOM 9059 C CA . ILE B 1 561 ? -11.43 12.508 -10.922 1 88.88 561 ILE B CA 1
ATOM 9060 C C . ILE B 1 561 ? -10.859 12.453 -9.508 1 88.88 561 ILE B C 1
ATOM 9062 O O . ILE B 1 561 ? -11.609 12.477 -8.531 1 88.88 561 ILE B O 1
ATOM 9066 N N . HIS B 1 562 ? -9.578 12.359 -9.438 1 89.69 562 HIS B N 1
ATOM 9067 C CA . HIS B 1 562 ? -8.922 12.375 -8.141 1 89.69 562 HIS B CA 1
ATOM 9068 C C . HIS B 1 562 ? -9.281 13.633 -7.355 1 89.69 562 HIS B C 1
ATOM 9070 O O . HIS B 1 562 ? -9.547 13.562 -6.152 1 89.69 562 HIS B O 1
ATOM 9076 N N . GLY B 1 563 ? -9.25 14.734 -8.078 1 90.69 563 GLY B N 1
ATOM 9077 C CA . GLY B 1 563 ? -9.641 15.992 -7.449 1 90.69 563 GLY B CA 1
ATOM 9078 C C . GLY B 1 563 ? -11.07 15.977 -6.941 1 90.69 563 GLY B C 1
ATOM 9079 O O . GLY B 1 563 ? -11.352 16.469 -5.848 1 90.69 563 GLY B O 1
ATOM 9080 N N . ALA B 1 564 ? -11.938 15.414 -7.719 1 93.31 564 ALA B N 1
ATOM 9081 C CA . ALA B 1 564 ? -13.344 15.336 -7.336 1 93.31 564 ALA B CA 1
ATOM 9082 C C . ALA B 1 564 ? -13.531 14.453 -6.105 1 93.31 564 ALA B C 1
ATOM 9084 O O . ALA B 1 564 ? -14.297 14.789 -5.203 1 93.31 564 ALA B O 1
ATOM 9085 N N . LEU B 1 565 ? -12.852 13.352 -6.105 1 92.44 565 LEU B N 1
ATOM 9086 C CA . LEU B 1 565 ? -12.914 12.445 -4.969 1 92.44 565 LEU B CA 1
ATOM 9087 C C . LEU B 1 565 ? -12.422 13.125 -3.697 1 92.44 565 LEU B C 1
ATOM 9089 O O . LEU B 1 565 ? -13.055 13.023 -2.645 1 92.44 565 LEU B O 1
ATOM 9093 N N . MET B 1 566 ? -11.391 13.836 -3.783 1 91.12 566 MET B N 1
ATOM 9094 C CA . MET B 1 566 ? -10.789 14.492 -2.629 1 91.12 566 MET B CA 1
ATOM 9095 C C . MET B 1 566 ? -11.68 15.625 -2.125 1 91.12 566 MET B C 1
ATOM 9097 O O . MET B 1 566 ? -11.781 15.852 -0.917 1 91.12 566 MET B O 1
ATOM 9101 N N . LYS B 1 567 ? -12.273 16.344 -3.061 1 92.25 567 LYS B N 1
ATOM 9102 C CA . LYS B 1 567 ? -13.211 17.391 -2.668 1 92.25 567 LYS B CA 1
ATOM 9103 C C . LYS B 1 567 ? -14.344 16.828 -1.822 1 92.25 567 LYS B C 1
ATOM 9105 O O . LYS B 1 567 ? -14.703 17.391 -0.792 1 92.25 567 LYS B O 1
ATOM 9110 N N . MET B 1 568 ? -14.805 15.703 -2.273 1 91.12 568 MET B N 1
ATOM 9111 C CA . MET B 1 568 ? -15.891 15.078 -1.53 1 91.12 568 MET B CA 1
ATOM 9112 C C . MET B 1 568 ? -15.406 14.594 -0.165 1 91.12 568 MET B C 1
ATOM 9114 O O . MET B 1 568 ? -16.109 14.758 0.836 1 91.12 568 MET B O 1
ATOM 9118 N N . LYS B 1 569 ? -14.32 14.055 -0.115 1 88.81 569 LYS B N 1
ATOM 9119 C CA . LYS B 1 569 ? -13.797 13.492 1.13 1 88.81 569 LYS B CA 1
ATOM 9120 C C . LYS B 1 569 ? -13.5 14.594 2.145 1 88.81 569 LYS B C 1
ATOM 9122 O O . LYS B 1 569 ? -13.836 14.469 3.322 1 88.81 569 LYS B O 1
ATOM 9127 N N . ILE B 1 570 ? -12.938 15.602 1.737 1 87.31 570 ILE B N 1
ATOM 9128 C CA . ILE B 1 570 ? -12.477 16.656 2.637 1 87.31 570 ILE B CA 1
ATOM 9129 C C . ILE B 1 570 ? -13.648 17.578 2.992 1 87.31 570 ILE B C 1
ATOM 9131 O O . ILE B 1 570 ? -13.797 17.984 4.148 1 87.31 570 ILE B O 1
ATOM 9135 N N . ASN B 1 571 ? -14.484 17.875 2.041 1 87.19 571 ASN B N 1
ATOM 9136 C CA . ASN B 1 571 ? -15.516 18.875 2.234 1 87.19 571 ASN B CA 1
ATOM 9137 C C . ASN B 1 571 ? -16.766 18.297 2.883 1 87.19 571 ASN B C 1
ATOM 9139 O O . ASN B 1 571 ? -17.547 19.016 3.504 1 87.19 571 ASN B O 1
ATOM 9143 N N . SER B 1 572 ? -16.984 17 2.668 1 83 572 SER B N 1
ATOM 9144 C CA . SER B 1 572 ? -18.281 16.516 3.123 1 83 572 SER B CA 1
ATOM 9145 C C . SER B 1 572 ? -18.141 15.203 3.891 1 83 572 SER B C 1
ATOM 9147 O O . SER B 1 572 ? -18.906 14.922 4.816 1 83 572 SER B O 1
ATOM 9149 N N . LEU B 1 573 ? -17.297 14.367 3.543 1 73.25 573 LEU B N 1
ATOM 9150 C CA . LEU B 1 573 ? -17.328 12.992 4.035 1 73.25 573 LEU B CA 1
ATOM 9151 C C . LEU B 1 573 ? -16.297 12.797 5.145 1 73.25 573 LEU B C 1
ATOM 9153 O O . LEU B 1 573 ? -16.016 11.664 5.539 1 73.25 573 LEU B O 1
ATOM 9157 N N . LYS B 1 574 ? -15.766 13.773 5.613 1 64.56 574 LYS B N 1
ATOM 9158 C CA . LYS B 1 574 ? -14.711 13.617 6.609 1 64.56 574 LYS B CA 1
ATOM 9159 C C . LYS B 1 574 ? -15.25 13 7.895 1 64.56 574 LYS B C 1
ATOM 9161 O O . LYS B 1 574 ? -14.664 12.062 8.445 1 64.56 574 LYS B O 1
ATOM 9166 N N . ALA B 1 575 ? -16.312 13.5 8.5 1 59.72 575 ALA B N 1
ATOM 9167 C CA . ALA B 1 575 ? -16.688 13.055 9.836 1 59.72 575 ALA B CA 1
ATOM 9168 C C . ALA B 1 575 ? -17.984 12.25 9.812 1 59.72 575 ALA B C 1
ATOM 9170 O O . ALA B 1 575 ? -18.281 11.5 10.742 1 59.72 575 ALA B O 1
ATOM 9171 N N . ASP B 1 576 ? -18.641 12.195 8.703 1 63.97 576 ASP B N 1
ATOM 9172 C CA . ASP B 1 576 ? -20 11.656 8.773 1 63.97 576 ASP B CA 1
ATOM 9173 C C . ASP B 1 576 ? -20.094 10.312 8.047 1 63.97 576 ASP B C 1
ATOM 9175 O O . ASP B 1 576 ? -19.203 9.969 7.258 1 63.97 576 ASP B O 1
ATOM 9179 N N . PHE B 1 577 ? -21.062 9.562 8.648 1 68.56 577 PHE B N 1
ATOM 9180 C CA . PHE B 1 577 ? -21.422 8.359 7.91 1 68.56 577 PHE B CA 1
ATOM 9181 C C . PHE B 1 577 ? -21.828 8.703 6.48 1 68.56 577 PHE B C 1
ATOM 9183 O O . PHE B 1 577 ? -22.484 9.719 6.242 1 68.56 577 PHE B O 1
ATOM 9190 N N . CYS B 1 578 ? -21.297 7.973 5.598 1 73.31 578 CYS B N 1
ATOM 9191 C CA . CYS B 1 578 ? -21.453 8.266 4.18 1 73.31 578 CYS B CA 1
ATOM 9192 C C . CYS B 1 578 ? -22.938 8.328 3.811 1 73.31 578 CYS B C 1
ATOM 9194 O O . CYS B 1 578 ? -23.312 8.969 2.822 1 73.31 578 CYS B O 1
ATOM 9196 N N . TYR B 1 579 ? -23.766 7.707 4.645 1 70.12 579 TYR B N 1
ATOM 9197 C CA . TYR B 1 579 ? -25.188 7.711 4.297 1 70.12 579 TYR B CA 1
ATOM 9198 C C . TYR B 1 579 ? -25.891 8.938 4.867 1 70.12 579 TYR B C 1
ATOM 9200 O O . TYR B 1 579 ? -27.031 9.242 4.5 1 70.12 579 TYR B O 1
ATOM 9208 N N . ASN B 1 580 ? -25.203 9.703 5.672 1 73.56 580 ASN B N 1
ATOM 9209 C CA . ASN B 1 580 ? -25.797 10.875 6.297 1 73.56 580 ASN B CA 1
ATOM 9210 C C . ASN B 1 580 ? -25.594 12.133 5.453 1 73.56 580 ASN B C 1
ATOM 9212 O O . ASN B 1 580 ? -26.094 13.203 5.789 1 73.56 580 ASN B O 1
ATOM 9216 N N . ILE B 1 581 ? -25.016 12.016 4.398 1 78.31 581 ILE B N 1
ATOM 9217 C CA . ILE B 1 581 ? -24.781 13.18 3.553 1 78.31 581 ILE B CA 1
ATOM 9218 C C . ILE B 1 581 ? -26.125 13.68 2.998 1 78.31 581 ILE B C 1
ATOM 9220 O O . ILE B 1 581 ? -26.906 12.891 2.477 1 78.31 581 ILE B O 1
ATOM 9224 N N . PRO B 1 582 ? -26.391 14.906 3.234 1 80.38 582 PRO B N 1
ATOM 9225 C CA . PRO B 1 582 ? -27.641 15.438 2.715 1 80.38 582 PRO B CA 1
ATOM 9226 C C . PRO B 1 582 ? -27.688 15.484 1.188 1 80.38 582 PRO B C 1
ATOM 9228 O O . PRO B 1 582 ? -26.797 16.062 0.562 1 80.38 582 PRO B O 1
ATOM 9231 N N . LEU B 1 583 ? -28.688 14.828 0.688 1 85.88 583 LEU B N 1
ATOM 9232 C CA . LEU B 1 583 ? -28.875 14.852 -0.758 1 85.88 583 LEU B CA 1
ATOM 9233 C C . LEU B 1 583 ? -30.078 15.711 -1.132 1 85.88 583 LEU B C 1
ATOM 9235 O O . LEU B 1 583 ? -31.219 15.312 -0.915 1 85.88 583 LEU B O 1
ATOM 9239 N N . THR B 1 584 ? -29.75 16.891 -1.657 1 85 584 THR B N 1
ATOM 9240 C CA . THR B 1 584 ? -30.828 17.797 -2.057 1 85 584 THR B CA 1
ATOM 9241 C C . THR B 1 584 ? -31.469 17.344 -3.361 1 85 584 THR B C 1
ATOM 9243 O O . THR B 1 584 ? -30.875 16.547 -4.102 1 85 584 THR B O 1
ATOM 9246 N N . ALA B 1 585 ? -32.656 17.844 -3.553 1 85.38 585 ALA B N 1
ATOM 9247 C CA . ALA B 1 585 ? -33.375 17.516 -4.781 1 85.38 585 ALA B CA 1
ATOM 9248 C C . ALA B 1 585 ? -32.594 17.984 -6.012 1 85.38 585 ALA B C 1
ATOM 9250 O O . ALA B 1 585 ? -32.562 17.281 -7.027 1 85.38 585 ALA B O 1
ATOM 9251 N N . SER B 1 586 ? -32 19.078 -5.867 1 86.38 586 SER B N 1
ATOM 9252 C CA . SER B 1 586 ? -31.234 19.625 -6.977 1 86.38 586 SER B CA 1
ATOM 9253 C C . SER B 1 586 ? -30.031 18.75 -7.293 1 86.38 586 SER B C 1
ATOM 9255 O O . SER B 1 586 ? -29.703 18.531 -8.461 1 86.38 586 SER B O 1
ATOM 9257 N N . LEU B 1 587 ? -29.453 18.234 -6.301 1 90.44 587 LEU B N 1
ATOM 9258 C CA . LEU B 1 587 ? -28.297 17.359 -6.461 1 90.44 587 LEU B CA 1
ATOM 9259 C C . LEU B 1 587 ? -28.688 16.062 -7.16 1 90.44 587 LEU B C 1
ATOM 9261 O O . LEU B 1 587 ? -27.984 15.586 -8.055 1 90.44 587 LEU B O 1
ATOM 9265 N N . LEU B 1 588 ? -29.812 15.547 -6.785 1 89.19 588 LEU B N 1
ATOM 9266 C CA . LEU B 1 588 ? -30.281 14.281 -7.359 1 89.19 588 LEU B CA 1
ATOM 9267 C C . LEU B 1 588 ? -30.656 14.461 -8.828 1 89.19 588 LEU B C 1
ATOM 9269 O O . LEU B 1 588 ? -30.469 13.547 -9.633 1 89.19 588 LEU B O 1
ATOM 9273 N N . GLN B 1 589 ? -31.109 15.609 -9.078 1 88.62 589 GLN B N 1
ATOM 9274 C CA . GLN B 1 589 ? -31.422 15.898 -10.477 1 88.62 589 GLN B CA 1
ATOM 9275 C C . GLN B 1 589 ? -30.141 15.953 -11.328 1 88.62 589 GLN B C 1
ATOM 9277 O O . GLN B 1 589 ? -30.125 15.453 -12.453 1 88.62 589 GLN B O 1
ATOM 9282 N N . LYS B 1 590 ? -29.188 16.5 -10.797 1 89.19 590 LYS B N 1
ATOM 9283 C CA . LYS B 1 590 ? -27.906 16.562 -11.5 1 89.19 590 LYS B CA 1
ATOM 9284 C C . LYS B 1 590 ? -27.297 15.172 -11.664 1 89.19 590 LYS B C 1
ATOM 9286 O O . LYS B 1 590 ? -26.625 14.898 -12.664 1 89.19 590 LYS B O 1
ATOM 9291 N N . ALA B 1 591 ? -27.531 14.367 -10.68 1 88.81 591 ALA B N 1
ATOM 9292 C CA . ALA B 1 591 ? -26.984 13.016 -10.688 1 88.81 591 ALA B CA 1
ATOM 9293 C C . ALA B 1 591 ? -27.688 12.148 -11.719 1 88.81 591 ALA B C 1
ATOM 9295 O O . ALA B 1 591 ? -27.125 11.164 -12.211 1 88.81 591 ALA B O 1
ATOM 9296 N N . LYS B 1 592 ? -28.906 12.547 -11.953 1 82.25 592 LYS B N 1
ATOM 9297 C CA . LYS B 1 592 ? -29.688 11.805 -12.945 1 82.25 592 LYS B CA 1
ATOM 9298 C C . LYS B 1 592 ? -29.172 12.07 -14.359 1 82.25 592 LYS B C 1
ATOM 9300 O O . LYS B 1 592 ? -29.156 11.172 -15.203 1 82.25 592 LYS B O 1
#

InterPro domains:
  IPR012337 Ribonuclease H-like superfamily [SSF53098] (111-307)

Foldseek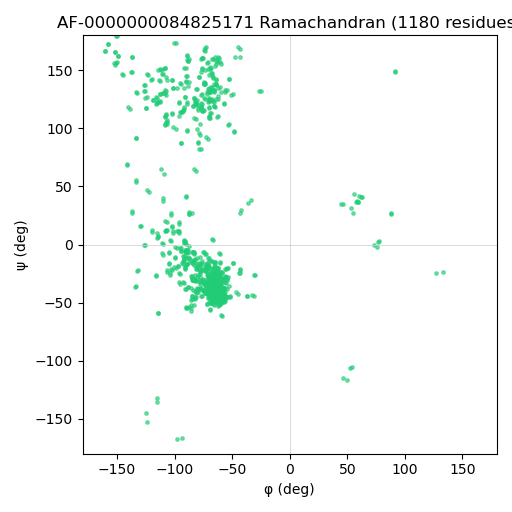 3Di:
DLQLPDDDDCVPVNVVRVVVVCPDPSSVVSNVVVVVVVVVVPDDPDPVVLVLLLVLLLVLLVCLQVLNALQCLVVPDDPPVSVVVNDDGSSLSLLLLQFFQLCVLLVQVLVQLAPAAWAWEWEWFDDDPFIKIWTKIWAADPQQLATAIFTNWIDTQRDLALVSNVVVVCCCVVSVRQLLRHLAYEYAPDCQADNPPRHNQVVSCVVNVHNHHYDHFVLVLLLVLQVLLQVLAPDNLLVLLQVVLVVQVVDPVLLVQLCVLCVVVPAHDDRQDHDDSVDSQRRLVNLVNCLSSLNSVLVSCVPPDDDDPCVVNVVSNDLVNNLVSQLCNAPVVLSNVLSVVQLDLFQDLLCLLVSLQVSLLVLLVQWFPPVQCVVCVLNSLPDPSVDPVGTDPLVRHDRHDVSVVSVVVDPDRDSSSSSSSSVSSSVSCSPPPPNPPLLSVLLNCLVPVPQPVDDLVSLVVNCRSSSPDDDPVLSVLQVVLSVCVVVPDDCPVLVPDPGSSSSLSVLQCDADPPPRHRSQPSVSSSSSSSRNDRNRPNSPPVNVVLVSSCDPVNVPDDSSSSGSSSSSCRSFVPPDDSSPGDDDPVSSVSSD/DLQLPDDDDCVPPNVVRVVVVCPDPSSVVSNVVVVVVVVVVPDDPDPVVLVLLLVLLLVLLVCLQVLNALQCLVVPDDPPVSVVVNDDGSSLSLLLLQFFQLCVLLVQVLVQLAPAAWAWEWEWFDDDPFIKIWTKIWAADPQQLATAIFTNWIDTQRDLALVSNVVVVCCCVVSVRQLLRHLAYEYAPDCQADNPPRHNQVVSCVVNVHNHHYDHFVLVLLLVLQVLLQVLAPDNLLVLLQVVLVVQVVDPVLLVQLCVLCVVVPAHDDRQDHDDSVDSQRRLVNLVNCLSSLNSVLVSCVPPDDDDPCVVNVVSNDLVNNLVSQLCNAPVVLSNVLSVVQLDPFQDLLCLLVSLQVSLLVLLVQWFPPVQSVVCVLNSLPDPSVDPVGTDPLVRHDRHDVSVVSVVVHPDRDSSSSSSSSVSSSVSCSVPPPNPDLLSNLLNCLVPVPQPVDDLVSLVVNCRSSSPDDDPVLSVLQVVLSVCVVVPDDCPVLVPDPGSSSSLSVLQCDADPPPRHRSQPSVSSSSSSSRNDRNRPNSPPVNVVLVSSCDPVNVPDDSSSSGSSSSSCRSFVPPDDSSPTDDDPVSSVSSD

Radius of gyration: 36.07 Å; Cα contacts (8 Å, |Δi|>4): 1676; chains: 2; bounding box: 76×110×79 Å

Secondary structure (DSSP, 8-state):
-TTT------TTTTHHHHHHHHTSHHHHHHHHHHHHHHHGGGS---HHHHHHHHHHHHHHHHHHHTT--GGGGGG----HHHHHH----HHHHHHIIIIIIHHHHHHHHHHHHHHS-EEEEEEE--SSSS-BEEEEEEEE-TTT--EEEEEEE--B--S--HHHHHHHHTHHHHHT--GGGEEEEE----HHHH-SSS-HHHHHHHHHTSPPEE---HHHHHHHHHHHHHTTSSS-HHHHHHHHHHHHHT-HHHHHHHHHHHHHHT----PPPP--TTSTTHHHHHHHHHHHHHHHHHHHHHHH--TTGGGGTGGGGSHHHHHHHHHHHHHHHHHHHHHHHHT-SS--HHHHHHHHHHHHHHHHTTTB-HHHHHHHGGGGGG--TT-GGGBPPGGGS---HHHHHHHHHSPPPPHHHHHHHHHHHHHHHHHHS-TT-HHHHHGGGG-GGGTT---HHHHHHHHHHTT----HHHHHHHHHHHHHHHHHS-GGGGTT-S-HHHHHHHHHT-B-TTT-SBTTHHHHHHHHHHHSS-S-STT-THHHHHHHHS-GGGTT--HHHHHHHHHHHHHTSSSS-GGGS---HHHHHHH-/-TTT------TTTTHHHHHHHHTSHHHHHHHHHHHHHHHGGGS---HHHHHHHHHHHHHHHHHHHTT--GGGGGG----HHHHHH----HHHHHHIIIIIIHHHHHHHHHHHHHHS-EEEEEEE--SSSS-BEEEEEEEE-TTT--EEEEEEE--B--S--HHHHHHHHTHHHHHT--GGGEEEEE----HHHH-SSS-HHHHHHHHHTSPPEE---HHHHHHHHHHHHHTTSSS-HHHHHHHHHHHHHT-HHHHHHHHHHHHHHT----PPPP--TTSTTHHHHHHHHHHHHHHHHHHHHHHH--TTTTTTTGGGGSHHHHHHHHHHHHHHHHHHHHHHHHT-SS--HHHHHHHHHHHHHHHHTTTB-HHHHHHHGGGGGG--TT-GGGBPPGGGS---HHHHHHHHHSPPPPHHHHHHHHHHHHHHHHHHS-TT-HHHHHGGGG-GGGTT---HHHHHHHHHHTT----HHHHHHHHHHHHHHHHHS-GGGGTT-S-HHHHHHHHHT-B-TTT-SBTTHHHHHHHHHHHSS-S-STT-THHHHHHHHS-GGGTT--HHHHHHHHHHHHHTSSSS-GGGS---HHHHHHH-

pLDDT: mean 80.92, std 13.58, range [27.7, 95.44]

Nearest PDB structures (foldseek):
  6dww-assembly1_A  TM=6.226E-01  e=7.436E-10  Musca domestica
  4d1q-assembly1_A-2  TM=5.850E-01  e=2.158E-09  Musca domestica
  8sjd-assembly1_A  TM=5.929E-01  e=1.292E-08  Musca domestica
  7kzi-assembly2_B  TM=4.142E-01  e=3.406E+00  Escherichia coli K-12
  4ndj-assembly1_A-2  TM=2.457E-01  e=5.928E+00  Aequorea victoria